Protein AF-C6BV13-F1 (afdb_monomer)

pLDDT: mean 76.83, std 19.82, range [22.42, 98.31]

Organism: Maridesulfovibrio salexigens (strain ATCC 14822 / DSM 2638 / NCIMB 8403 / VKM B-1763) (NCBI:txid526222)

Foldseek 3Di:
DVVVVVVVVVVVPPPDPPPPVPQFDWAFDDWFFDDQFFQQLWQQAWADDPFKIKIWSQQDQDPNAGRQIKMWMWTAQVVHHRDIDTLDIDTCVNVPFGDRNQRWQNAWEDDDFKIKIWRQQTQDPNAGSLIKIFIWGAQVVHHSDGHTLDMDGDVVGDHQFSWQLYWYDDDFWIWIFTAFKIWIWGADPVDGSDIDTDDIGGDDAQVRHHDDSGQWRLEWEDDDQKIWIWRQAFQIWIWIWGAQVPHHRDTHTLDIDADAAQVRHGLTDTRLRWRNEWEDDWFKIKTWRQQRQDVHGSQIKIWIWGQQAVHHRDITTNHIGGPAFPLRHGDRDHNQSWRNEWYDDDQWIWIFTFFFIWIWGQDQPDDGDIDTSDTGGCVSPHPQLQFRHYKYDDQQKIKTWRQQRHDVPRGRSIMMIMIGTGPPAADPFADAQAKTFDPDWPPPKDKGWPDKDKDFAFQVRLVVQFVEPQFDGFQTRIKIKTKMFMQFQAKTKMKHKDQSPHFAFQLQKWKWWTDRPDHIDIADDDQAPDDRDFRYKFKDARNPPRHTGHRRDGDRHRGMIMIMGMDGQCDPRARDVPTRMGIIIMTMGGGDPPPDDDDDDDPPDDDDDDDDDDDPDPPPPPPPPDDDDDDDDDDDDDDDDDDDDDDDDDDDDDSLFDWAFQDWFFDCLVDPPRPDFAWQWQLEWEDAPFKIWIDTQVQQWIWMWGACPPPDRGIGTDDIDHHHQWHYWEDDPFKIWIDHQVQQWIWIWGAQVPHHRDTHTLDIDDGHAWQEWYDYPFWIKTWHLPPPQATKIWIKGADPVDHSYIDTDDIDADDALVRHHQDDPRYQSWRNEWEDDDFKIKIKSQQGDDPNAGSQIKIWIWGQCPVHHRDIDTQHIDGDAAQVRHHPTHHNQSWQNEWYDEAFKIKIWRQFRADDPATRQTKIWIWGAQAVHHRDTTTLHIGADDDPNRHGDRDHQQRWRNYWEDEQQWIWIHTQAFIWIWGDDLVDHSDIDTSDTGHCVNPNPQFSKQSYKYDYPQKIKIKGSAGAPDPDPDPPDDDDDDDDDDRRGGGIIMTIIGRDDPDPAPAADELAKAFGPDWPPPKDKGWPDKDWDFAFPVRQCVQFPEPQFDGFQHRTWIKTKMFMQFQAKTKMKHKDLSPHFAFLLQKWKWWGDRPDHIDIADDDQDPDDRDFRYKFKDARNPPPDTRHRRDGDHHRGMIMIMGMDTQCDPRAPDVDTRMGITIMTMGGGDPPPDDDDDDDDPDDDDDDDVVVVVVVVVVVVVPPDDDD

Mean predicted aligned error: 21.11 Å

InterPro domains:
  IPR011043 Galactose oxidase/kelch, beta-propeller [SSF50965] (699-932)
  IPR013517 FG-GAP repeat [PF14312] (887-927)
  IPR013519 Integrin alpha beta-propellor [SM00191] (210-258)
  IPR013519 Integrin alpha beta-propellor [SM00191] (270-322)
  IPR013519 Integrin alpha beta-propellor [SM00191] (826-879)
  IPR013519 Integrin alpha beta-propellor [SM00191] (891-944)

Radius of gyration: 39.18 Å; Cα contacts (8 Å, |Δi|>4): 3513; chains: 1; bounding box: 102×100×105 Å

Sequence (1268 aa):
MKKLILSLIVLGVILSPVFSSASPSVEYLKKFTGPVMSRAYFGSNCDLTDDTIVISAMSETVDLKAGAGAVYIFSKDRGGPGKWGLVKRRTAADVGTVSEYGSFGMGLAISNDIVVVSHPFADIDGTNNAGEVYILGRNVGGDDNWGIQQVLRTDPLVDGLSFGYDVDICGQTIVVSANGCAYIYEPDSANPGDWKPVKQLIAQNESGVPEGSAGFGVSVDLSDETLAVGSSNGPGYVYLFERNTGGDENWGIVKKLVAQSDDGAPDIQLDALFGGAVALCSDLLLVGAPNMNAGAQYVGAAYIYSKDKGGANQWGIVKKLIPVRESGKPYYNKNTYFGRFVSFSGDLALVSAEGGVLLFSKSQSDIGTWGIVKTIGSMDTEAKSGLAGQAAVYGDYCIIGAMSKDEGVKKSVGAAYYFKIPNIVSPEGCADKTVSPTATQPAGTTAIVTSVTKRVKTTAEVKEEHQTPGMDSMLGANVYEFNATVTAGKVAYFCFNSSSLGERKAEEVALFKLFPNKESKSFTYSSGKNPSEEGYFWITDEGNSGQYIDPKTILVGARTYTVNYSVKDNGEYDLDDTAGVIHDPVVPGTSGGSGDGTGCVLNPQAGFSVELCALFVVGLLGIIARGIVRYRVLKKCLPSLIVLGVIVYPTVCLASLPVELIKKMYVSDAGPGLEQADTKYGYSVAINEDTAAITVPKLNAVYLYSKDVGGDGTWGYLKRININGVYKAALSQNYMAVTSTVIGRTFVFNRNTGGTNNWGEVAQLGSSTYSSVAVCENIIVVGSAMEGVEGLARIYIPDPDNPGQWKFHKALIPQDENGVFDTVGGGLQFGSSVAVSEDVIAVGGIAATVDTTDVAGKVYVYYRNADGANNWGIVKNIHAQKDDGTSDTSSQAYFGFALSMSGDLLLVGARDTDIESVDSVGTAYIYSKDKNGADQWGVVKKLRAVRDDGTPSNYQYSQFGKDVSISGDLALVASNYGAYLFSKSQSDIGNWGIVEIIGDSQTEPYAELASSVSIHGDYSIVGSSSKDKRTLTDPDAPVFFPNPHPIVDNVGAAYLLKTPNIVSPEGCADKTVSPTATQPAGTSAIVTSVSKKVKTTAQLKEEHQTPGMDSMLGANVYEFNATVTAGKVAYFCFNSSSLGERAAEDVALFKLFPDKESKSFTYSSGKNPSEEGYFWITDEGNSGQYIDPKTILVGARTYTVNYSVKDNGEYDLDDTAGVIHDPVVPGTSGGSGDGTGCVLNPQAGFSMELCALFVVGLLGICARRVSR

Solvent-accessible surface area (backbone atoms only — not comparable to full-atom values): 66890 Å² total; per-residue (Å²): 108,81,70,60,59,55,56,61,57,63,68,64,70,80,74,62,79,80,73,71,79,67,72,78,56,69,41,72,73,46,80,48,72,64,73,96,37,63,49,14,21,14,12,49,23,44,34,58,61,98,52,39,40,39,37,10,16,19,30,23,68,48,97,89,24,54,20,14,9,23,36,37,36,29,28,55,40,42,93,41,88,88,29,77,26,83,67,47,77,46,38,25,71,80,74,73,57,78,26,68,57,9,21,19,23,59,10,56,28,60,42,95,59,38,38,42,35,12,20,16,39,26,59,51,100,89,32,51,25,21,21,30,33,37,36,27,26,59,43,34,95,40,87,86,27,77,19,81,65,49,76,49,67,64,88,74,76,45,70,66,31,23,26,19,52,16,38,31,47,38,93,69,38,38,41,36,14,17,74,29,25,35,36,35,30,32,71,26,88,91,44,85,87,43,71,39,80,77,44,80,45,63,41,45,47,67,86,70,48,77,49,85,27,73,41,22,22,60,16,46,27,54,26,90,58,39,35,44,35,10,15,30,47,56,42,22,29,33,39,33,29,27,57,44,36,96,41,86,87,30,77,20,66,70,41,71,45,63,54,46,40,71,86,63,48,82,54,77,42,76,58,9,21,24,15,46,14,43,24,42,42,78,56,36,37,39,32,8,13,20,40,24,67,44,99,27,58,27,12,8,26,29,38,34,32,16,43,10,25,95,34,76,86,27,78,22,71,69,39,59,44,60,51,52,40,96,84,70,47,76,52,52,50,66,64,27,27,16,12,54,29,43,26,40,43,88,64,37,38,41,34,22,26,68,61,17,34,38,34,31,30,58,45,90,85,62,86,67,42,77,41,80,75,47,73,50,35,38,89,66,68,40,84,74,42,38,35,59,31,27,44,27,50,47,87,53,31,36,42,38,12,6,18,63,11,58,57,92,92,34,50,20,17,20,24,30,40,33,30,39,43,49,77,91,66,66,72,96,69,52,60,80,68,35,67,25,42,43,97,71,52,51,93,91,38,52,65,43,63,77,46,68,47,77,42,84,48,53,58,64,56,49,52,71,65,20,48,50,78,67,62,68,42,53,39,58,46,57,37,42,30,37,35,27,44,39,39,62,73,32,53,39,39,35,29,33,49,41,51,45,73,30,23,38,39,50,65,56,54,33,43,33,39,61,34,84,89,48,76,25,45,71,41,42,79,48,98,60,80,84,68,97,55,55,48,30,27,45,44,27,45,62,78,59,82,69,54,66,56,57,48,82,41,67,42,57,40,65,36,56,28,20,46,32,37,29,39,20,32,66,35,95,70,37,72,31,82,51,84,23,32,38,47,42,38,34,35,45,22,30,52,71,80,70,92,68,93,83,80,90,76,81,76,94,74,82,79,87,81,92,80,74,98,78,79,98,73,76,75,84,75,70,80,86,75,81,81,89,85,89,85,84,90,87,85,90,83,88,85,90,84,92,90,89,89,87,91,87,88,87,89,84,82,85,70,83,69,69,72,38,70,74,43,83,46,48,70,58,76,83,39,92,89,59,81,55,87,59,38,32,24,12,48,18,37,26,41,39,97,49,43,34,42,29,25,21,42,82,74,18,24,38,41,32,32,25,52,38,71,86,73,78,79,45,80,29,79,68,49,78,47,82,39,65,36,32,51,48,48,24,43,32,95,51,33,34,43,35,35,19,73,71,74,20,34,32,40,30,27,31,54,46,40,92,43,87,84,26,76,24,81,52,44,76,42,80,80,61,54,69,56,28,52,24,38,38,74,69,39,38,40,43,9,15,20,72,44,72,68,41,19,29,29,39,36,32,31,66,29,88,91,42,86,71,37,70,35,84,71,50,76,48,69,64,48,45,73,85,68,49,69,67,82,59,102,81,29,24,27,20,9,43,12,33,23,44,32,91,58,36,37,41,33,8,18,25,44,24,65,52,94,90,35,51,26,18,12,26,31,41,34,28,29,58,40,66,59,43,90,91,26,77,16,68,70,41,72,45,64,51,46,37,66,87,65,47,84,53,72,39,60,55,9,23,21,22,50,12,40,19,38,35,74,60,36,39,41,35,8,14,19,34,23,60,53,97,94,29,56,24,18,20,27,30,35,36,29,15,47,10,22,97,32,84,91,27,80,20,64,56,37,62,47,66,52,52,42,94,85,72,45,78,46,74,45,65,63,27,24,21,12,60,20,36,20,34,29,78,61,37,37,40,35,12,17,65,79,19,30,38,34,31,31,56,44,90,89,43,88,74,43,73,41,78,74,45,78,49,34,51,92,65,65,49,81,51,50,41,32,21,57,13,39,22,38,30,76,47,38,35,37,39,7,12,33,28,30,59,83,79,81,80,90,65,92,85,71,83,91,75,89,91,82,91,70,85,72,86,51,29,60,19,31,26,39,34,31,38,40,66,68,87,66,78,46,95,39,48,42,80,79,40,74,26,46,43,94,70,54,47,92,94,36,54,64,44,64,78,45,73,50,79,44,82,52,51,57,66,56,46,42,72,61,21,39,45,78,68,58,68,44,53,42,57,46,59,36,47,30,37,34,29,45,38,39,62,72,33,52,40,38,36,23,28,34,40,50,46,72,26,42,40,40,48,64,50,52,34,43,32,42,60,32,84,90,48,74,25,44,73,40,42,80,44,98,56,80,86,67,96,55,57,48,30,27,40,47,23,48,60,39,61,80,72,56,71,59,56,50,82,42,67,40,55,38,67,44,53,30,23,46,33,37,28,38,20,32,67,36,95,71,35,72,30,81,49,85,23,30,39,45,44,39,34,34,46,24,26,49,72,80,67,92,68,87,87,81,90,79,83,76,96,78,77,79,92,83,80,73,74,66,62,62,55,56,60,56,58,62,61,68,78,73,78,84,80,89,132

Nearest PDB structures (foldseek):
  7apk-assembly1_F  TM=6.226E-01  e=2.673E-04  Homo sapiens
  3mbr-assembly1_X  TM=4.994E-01  e=1.252E-04  Xanthomonas campestris pv. campestris
  3nom-assembly2_B  TM=5.296E-01  e=4.953E-04  Zymomonas mobilis subsp. mobilis ATCC 10988
  2p4o-assembly1_A  TM=5.486E-01  e=2.605E-03  Nostoc punctiforme PCC 73102
  2faw-assembly2_B  TM=4.172E-01  e=1.869E-03  Carica papaya

Secondary structure (DSSP, 8-state):
-HHHHHHHHHSSSSS---------PPEEEEEE---S-TT--EEEEEEE-SSEEEEEETT--BTTBTT-BEEEEEETTTTSTT--EEEEEEEHHHHT---TT--BTSSEEEETTEEEEEETT--BTTBTT--EEEEEEETTTSTT-EEEEEEE--SS--TT--TTSSEEEETTEEEEEETTEEEEEEE-TTSTT-EEEEEEEE-B-TTS-B---TTEEEEEEEETTEEEEEE-STTBEEEEEETTTTSTT--EEEEEE--B-TTS-B---TT--BTSEEEEETTEEEEEETT--BSBTT-BEEEEEETTTTSTT--EEEEEE--B-TTS-B---TT--BTSSEEEETTEEEEEETTEEEEEEE-SSSTT-EEEEEEEEGGGS-TT----S-EEEETTEEEEE-TT--BTTBSS-B-EEEEEPP----STT--TTS-EE-SSPPTT--EEEEEEEEEE--HHHHHHHS--TT---BSSSEEEEEEEEE-TTSEEEEEEEESTT-SSBGGGEEEEE--SSS--EEPEEPSSSS-SSSSEEEEEETT--S-BPPTTSBPPTT--EEEEEEEETTSTT-S--STTEEE--EEEEE-------------TT------------SSTTSSSS-------------------------PPP-PPPPPEEEEEE-GGGG-TT---TT--TTSSEEE-SSEEEEEEGGGTEEEEEEETTTSSS-EEEEEEEE-TTEEEEEE-SSEEEEEETTT--EEEEETTTTSTT--EEEEEE-SS---EEEEETTEEEEEETTSTTTBEEEEEEE-TTSTT-EEEEEEE--B-TTSPBP--TT---EEEEEEEETTEEEEEETT--BTTBTT--EEEEEEETTTSTT-EEEEEEE--B-TTS-B---TT--TTSEEEEETTEEEEEETT--BTTBTT-BEEEEEEETTTSTT-EEEEEEE--B-TTSSB---TT--BTSSEEEETTEEEEEETTEEEEEEE-SSSTT-EEEEEEESGGGS-TTEEEEEEEEEETTEEEEEEEEE-----S-S------------S----EEEEEE---S---SSS-BTS-EE-SS--TT--EEEEEEEEEE--HHHHHHHH--TTEEEESSSEEEEEEEEE-TT-EEEEEEEESTT-SSBGGGEEEEE--SSS--EEPEE-SSSS-SSSSEEEEE-GGG-SPBPPTTSBPPTT--EEEEEEEETTSTT-S--STTEEE--EEEEEE---S--------TT----SSTTHHHHHHHHHHSS-----

Structure (mmCIF, N/CA/C/O backbone):
data_AF-C6BV13-F1
#
_entry.id   AF-C6BV13-F1
#
loop_
_atom_site.group_PDB
_atom_site.id
_atom_site.type_symbol
_atom_site.label_atom_id
_atom_site.label_alt_id
_atom_site.label_comp_id
_atom_site.label_asym_id
_atom_site.label_entity_id
_atom_site.label_seq_id
_atom_site.pdbx_PDB_ins_code
_atom_site.Cartn_x
_atom_site.Cartn_y
_atom_site.Cartn_z
_atom_site.occupancy
_atom_site.B_iso_or_equiv
_atom_site.auth_seq_id
_atom_site.auth_comp_id
_atom_site.auth_asym_id
_atom_site.auth_atom_id
_atom_site.pdbx_PDB_model_num
ATOM 1 N N . MET A 1 1 ? -58.933 5.371 -3.208 1.00 38.78 1 MET A N 1
ATOM 2 C CA . MET A 1 1 ? -57.850 6.260 -3.692 1.00 38.78 1 MET A CA 1
ATOM 3 C C . MET A 1 1 ? -56.621 6.293 -2.781 1.00 38.78 1 MET A C 1
ATOM 5 O O . MET A 1 1 ? -55.552 5.999 -3.286 1.00 38.78 1 MET A O 1
ATOM 9 N N . LYS A 1 2 ? -56.715 6.506 -1.457 1.00 29.58 2 LYS A N 1
ATOM 10 C CA . LYS A 1 2 ? -55.524 6.471 -0.567 1.00 29.58 2 LYS A CA 1
ATOM 11 C C . LYS A 1 2 ? -54.844 5.094 -0.391 1.00 29.58 2 LYS A C 1
ATOM 13 O O . LYS A 1 2 ? -53.658 5.052 -0.112 1.00 29.58 2 LYS A O 1
ATOM 18 N N . LYS A 1 3 ? -55.545 3.977 -0.632 1.00 29.98 3 LYS A N 1
ATOM 19 C CA . LYS A 1 3 ? -54.940 2.624 -0.687 1.00 29.98 3 LYS A CA 1
ATOM 20 C C . LYS A 1 3 ? -54.411 2.216 -2.073 1.00 29.98 3 LYS A C 1
ATOM 22 O O . LYS A 1 3 ? -53.701 1.231 -2.164 1.00 29.98 3 LYS A O 1
ATOM 27 N N . LEU A 1 4 ? -54.711 2.983 -3.128 1.00 27.72 4 LEU A N 1
ATOM 28 C CA . LEU A 1 4 ? -54.158 2.740 -4.471 1.00 27.72 4 LEU A CA 1
ATOM 29 C C . LEU A 1 4 ? -52.816 3.471 -4.672 1.00 27.72 4 LEU A C 1
ATOM 31 O O . LEU A 1 4 ? -51.988 3.024 -5.449 1.00 27.72 4 LEU A O 1
ATOM 35 N N . ILE A 1 5 ? -52.586 4.553 -3.916 1.00 34.62 5 ILE A N 1
ATOM 36 C CA . ILE A 1 5 ? -51.312 5.289 -3.884 1.00 34.62 5 ILE A CA 1
ATOM 37 C C . ILE A 1 5 ? -50.268 4.551 -3.026 1.00 34.62 5 ILE A C 1
ATOM 39 O O . ILE A 1 5 ? -49.089 4.581 -3.347 1.00 34.62 5 ILE A O 1
ATOM 43 N N . LEU A 1 6 ? -50.688 3.805 -1.995 1.00 30.81 6 LEU A N 1
ATOM 44 C CA . LEU A 1 6 ? -49.757 3.043 -1.153 1.00 30.81 6 LEU A CA 1
ATOM 45 C C . LEU A 1 6 ? -49.284 1.730 -1.812 1.00 30.81 6 LEU A C 1
ATOM 47 O O . LEU A 1 6 ? -48.149 1.323 -1.605 1.00 30.81 6 LEU A O 1
ATOM 51 N N . SER A 1 7 ? -50.105 1.096 -2.658 1.00 29.88 7 SER A N 1
ATOM 52 C CA . SER A 1 7 ? -49.707 -0.128 -3.378 1.00 29.88 7 SER A CA 1
ATOM 53 C C . SER A 1 7 ? -48.821 0.121 -4.607 1.00 29.88 7 SER A C 1
ATOM 55 O O . SER A 1 7 ? -48.108 -0.789 -5.012 1.00 29.88 7 SER A O 1
ATOM 57 N N . LEU A 1 8 ? -48.801 1.339 -5.163 1.00 28.81 8 LEU A N 1
ATOM 58 C CA . LEU A 1 8 ? -47.837 1.735 -6.204 1.00 28.81 8 LEU A CA 1
ATOM 59 C C . LEU A 1 8 ? -46.462 2.118 -5.627 1.00 28.81 8 LEU A C 1
ATOM 61 O O . LEU A 1 8 ? -45.469 2.039 -6.338 1.00 28.81 8 LEU A O 1
ATOM 65 N N . ILE A 1 9 ? -46.389 2.445 -4.332 1.00 33.47 9 ILE A N 1
ATOM 66 C CA . ILE A 1 9 ? -45.125 2.705 -3.622 1.00 33.47 9 ILE A CA 1
ATOM 67 C C . ILE A 1 9 ? -44.465 1.392 -3.163 1.00 33.47 9 ILE A C 1
ATOM 69 O O . ILE A 1 9 ? -43.246 1.310 -3.091 1.00 33.47 9 ILE A O 1
ATOM 73 N N . VAL A 1 10 ? -45.239 0.325 -2.934 1.00 32.12 10 VAL A N 1
ATOM 74 C CA . VAL A 1 10 ? -44.701 -0.973 -2.473 1.00 32.12 10 VAL A CA 1
ATOM 75 C C . VAL A 1 10 ? -44.232 -1.881 -3.624 1.00 32.12 10 VAL A C 1
ATOM 77 O O . VAL A 1 10 ? -43.401 -2.755 -3.403 1.00 32.12 10 VAL A O 1
ATOM 80 N N . LEU A 1 11 ? -44.667 -1.648 -4.870 1.00 26.98 11 LEU A N 1
ATOM 81 C CA . LEU A 1 11 ? -44.160 -2.394 -6.036 1.00 26.98 11 LEU A CA 1
ATOM 82 C C . LEU A 1 11 ? -42.937 -1.736 -6.712 1.00 26.98 11 LEU A C 1
ATOM 84 O O . LEU A 1 11 ? -42.296 -2.367 -7.544 1.00 26.98 11 LEU A O 1
ATOM 88 N N . GLY A 1 12 ? -42.592 -0.497 -6.337 1.00 27.31 12 GLY A N 1
ATOM 89 C CA . GLY A 1 12 ? -41.417 0.234 -6.838 1.00 27.31 12 GLY A CA 1
ATOM 90 C C . GLY A 1 12 ? -40.146 0.084 -5.993 1.00 27.31 12 GLY A C 1
ATOM 91 O O . GLY A 1 12 ? -39.122 0.643 -6.357 1.00 27.31 12 GLY A O 1
ATOM 92 N N . VAL A 1 13 ? -40.197 -0.656 -4.876 1.00 29.41 13 VAL A N 1
ATOM 93 C CA . VAL A 1 13 ? -39.064 -0.819 -3.935 1.00 29.41 13 VAL A CA 1
ATOM 94 C C . VAL A 1 13 ? -38.445 -2.230 -3.991 1.00 29.41 13 VAL A C 1
ATOM 96 O O . VAL A 1 13 ? -37.438 -2.492 -3.348 1.00 29.41 13 VAL A O 1
ATOM 99 N N . ILE A 1 14 ? -38.986 -3.148 -4.805 1.00 32.09 14 ILE A N 1
ATOM 100 C CA . ILE A 1 14 ? -38.470 -4.532 -4.945 1.00 32.09 14 ILE A CA 1
ATOM 101 C C . ILE A 1 14 ? -37.683 -4.744 -6.260 1.00 32.09 14 ILE A C 1
ATOM 103 O O . ILE A 1 14 ? -37.181 -5.830 -6.525 1.00 32.09 14 ILE A O 1
ATOM 107 N N . LEU A 1 15 ? -37.489 -3.701 -7.073 1.00 27.66 15 LEU A N 1
ATOM 108 C CA . LEU A 1 15 ? -36.642 -3.751 -8.277 1.00 27.66 15 LEU A CA 1
ATOM 109 C C . LEU A 1 15 ? -35.752 -2.507 -8.408 1.00 27.66 15 LEU A C 1
ATOM 111 O O . LEU A 1 15 ? -35.580 -1.968 -9.497 1.00 27.66 15 LEU A O 1
ATOM 115 N N . SER A 1 16 ? -35.159 -2.066 -7.302 1.00 22.69 16 SER A N 1
ATOM 116 C CA . SER A 1 16 ? -33.944 -1.257 -7.381 1.00 22.69 16 SER A CA 1
ATOM 117 C C . SER A 1 16 ? -32.770 -2.224 -7.263 1.00 22.69 16 SER A C 1
ATOM 119 O O . SER A 1 16 ? -32.680 -2.904 -6.237 1.00 22.69 16 SER A O 1
ATOM 121 N N . PRO A 1 17 ? -31.888 -2.357 -8.270 1.00 23.92 17 PRO A N 1
ATOM 122 C CA . PRO A 1 17 ? -30.614 -3.005 -8.023 1.00 23.92 17 PRO A CA 1
ATOM 123 C C . PRO A 1 17 ? -29.965 -2.218 -6.887 1.00 23.92 17 PRO A C 1
ATOM 125 O O . PRO A 1 17 ? -29.786 -1.004 -6.988 1.00 23.92 17 PRO A O 1
ATOM 128 N N . VAL A 1 18 ? -29.664 -2.889 -5.777 1.00 26.78 18 VAL A N 1
ATOM 129 C CA . VAL A 1 18 ? -28.638 -2.384 -4.873 1.00 26.78 18 VAL A CA 1
ATOM 130 C C . VAL A 1 18 ? -27.378 -2.394 -5.724 1.00 26.78 18 VAL A C 1
ATOM 132 O O . VAL A 1 18 ? -26.734 -3.430 -5.887 1.00 26.78 18 VAL A O 1
ATOM 135 N N . PHE A 1 19 ? -27.080 -1.261 -6.356 1.00 23.38 19 PHE A N 1
ATOM 136 C CA . PHE A 1 19 ? -25.737 -0.973 -6.801 1.00 23.38 19 PHE A CA 1
ATOM 137 C C . PHE A 1 19 ? -24.914 -0.940 -5.518 1.00 23.38 19 PHE A C 1
ATOM 139 O O . PHE A 1 19 ? -24.847 0.057 -4.808 1.00 23.38 19 PHE A O 1
ATOM 146 N N . SER A 1 20 ? -24.325 -2.088 -5.184 1.00 27.12 20 SER A N 1
ATOM 147 C CA . SER A 1 20 ? -23.004 -2.069 -4.587 1.00 27.12 20 SER A CA 1
ATOM 148 C C . SER A 1 20 ? -22.193 -1.159 -5.502 1.00 27.12 20 SER A C 1
ATOM 150 O O . SER A 1 20 ? -21.963 -1.502 -6.663 1.00 27.12 20 SER A O 1
ATOM 152 N N . SER A 1 21 ? -21.851 0.042 -5.036 1.00 27.02 21 SER A N 1
ATOM 153 C CA . SER A 1 21 ? -20.742 0.766 -5.634 1.00 27.02 21 SER A CA 1
ATOM 154 C C . SER A 1 21 ? -19.534 -0.124 -5.378 1.00 27.02 21 SER A C 1
ATOM 156 O O . SER A 1 21 ? -18.984 -0.143 -4.275 1.00 27.02 21 SER A O 1
ATOM 158 N N . ALA A 1 22 ? -19.229 -0.972 -6.359 1.00 27.12 22 ALA A N 1
ATOM 159 C CA . ALA A 1 22 ? -18.023 -1.767 -6.379 1.00 27.12 22 ALA A CA 1
ATOM 160 C C . ALA A 1 22 ? -16.859 -0.837 -6.039 1.00 27.12 22 ALA A C 1
ATOM 162 O O . ALA A 1 22 ? -16.817 0.301 -6.519 1.00 27.12 22 ALA A O 1
ATOM 163 N N . SER A 1 23 ? -15.920 -1.311 -5.220 1.00 37.06 23 SER A N 1
ATOM 164 C CA . SER A 1 23 ? -14.620 -0.657 -5.113 1.00 37.06 23 SER A CA 1
ATOM 165 C C . SER A 1 23 ? -14.133 -0.338 -6.530 1.00 37.06 23 SER A C 1
ATOM 167 O O . SER A 1 23 ? -14.306 -1.192 -7.408 1.00 37.06 23 SER A O 1
ATOM 169 N N . PRO A 1 24 ? -13.595 0.867 -6.781 1.00 48.88 24 PRO A N 1
ATOM 170 C CA . PRO A 1 24 ? -13.156 1.278 -8.106 1.00 48.88 24 PRO A CA 1
ATOM 171 C C . PRO A 1 24 ? -12.225 0.199 -8.688 1.00 48.88 24 PRO A C 1
ATOM 173 O O . PRO A 1 24 ? -11.084 0.046 -8.260 1.00 48.88 24 PRO A O 1
ATOM 176 N N . SER A 1 25 ? -12.744 -0.625 -9.603 1.00 58.12 25 SER A N 1
ATOM 177 C CA . SER A 1 25 ? -12.045 -1.817 -10.084 1.00 58.12 25 SER A CA 1
ATOM 178 C C . SER A 1 25 ? -11.358 -1.491 -11.400 1.00 58.12 25 SER A C 1
ATOM 180 O O . SER A 1 25 ? -11.998 -1.125 -12.381 1.00 58.12 25 SER A O 1
ATOM 182 N N . VAL A 1 26 ? -10.026 -1.593 -11.408 1.00 74.50 26 VAL A N 1
ATOM 183 C CA . VAL A 1 26 ? -9.262 -1.634 -12.659 1.00 74.50 26 VAL A CA 1
ATOM 184 C C . VAL A 1 26 ? -9.525 -2.986 -13.306 1.00 74.50 26 VAL A C 1
ATOM 186 O O . VAL A 1 26 ? -9.214 -4.025 -12.719 1.00 74.50 26 VAL A O 1
ATOM 189 N N . GLU A 1 27 ? -10.096 -2.959 -14.501 1.00 85.88 27 GLU A N 1
ATOM 190 C CA . GLU A 1 27 ? -10.459 -4.132 -15.282 1.00 85.88 27 GLU A CA 1
ATOM 191 C C . GLU A 1 27 ? -9.426 -4.333 -16.393 1.00 85.88 27 GLU A C 1
ATOM 193 O O . GLU A 1 27 ? -9.233 -3.474 -17.255 1.00 85.88 27 GLU A O 1
ATOM 198 N N . TYR A 1 28 ? -8.752 -5.481 -16.392 1.00 89.12 28 TYR A N 1
ATOM 199 C CA . TYR A 1 28 ? -7.890 -5.877 -17.500 1.00 89.12 28 TYR A CA 1
ATOM 200 C C . TYR A 1 28 ? -8.737 -6.265 -18.716 1.00 89.12 28 TYR A C 1
ATOM 202 O O . TYR A 1 28 ? -9.538 -7.196 -18.654 1.00 89.12 28 TYR A O 1
ATOM 210 N N . LEU A 1 29 ? -8.532 -5.570 -19.838 1.00 89.75 29 LEU A N 1
ATOM 211 C CA . LEU A 1 29 ? -9.326 -5.766 -21.049 1.00 89.75 29 LEU A CA 1
ATOM 212 C C . LEU A 1 29 ? -8.596 -6.601 -22.100 1.00 89.75 29 LEU A C 1
ATOM 214 O O . LEU A 1 29 ? -9.199 -7.468 -22.740 1.00 89.75 29 LEU A O 1
ATOM 218 N N . LYS A 1 30 ? -7.312 -6.311 -22.356 1.00 91.44 30 LYS A N 1
ATOM 219 C CA . LYS A 1 30 ? -6.585 -6.938 -23.470 1.00 91.44 30 LYS A CA 1
ATOM 220 C C . LYS A 1 30 ? -5.065 -6.833 -23.346 1.00 91.44 30 LYS A C 1
ATOM 222 O O . LYS A 1 30 ? -4.535 -5.795 -22.972 1.00 91.44 30 LYS A O 1
ATOM 227 N N . LYS A 1 31 ? -4.363 -7.883 -23.781 1.00 93.62 31 LYS A N 1
ATOM 228 C CA . LYS A 1 31 ? -2.919 -7.892 -24.065 1.00 93.62 31 LYS A CA 1
ATOM 229 C C . LYS A 1 31 ? -2.682 -7.726 -25.566 1.00 93.62 31 LYS A C 1
ATOM 231 O O . LYS A 1 31 ? -3.300 -8.414 -26.383 1.00 93.62 31 LYS A O 1
ATOM 236 N N . PHE A 1 32 ? -1.755 -6.847 -25.914 1.00 94.38 32 PHE A N 1
ATOM 237 C CA . PHE A 1 32 ? -1.219 -6.645 -27.253 1.00 94.38 32 PHE A CA 1
ATOM 238 C C . PHE A 1 32 ? 0.188 -7.236 -27.337 1.00 94.38 32 PHE A C 1
ATOM 240 O O . PHE A 1 32 ? 0.992 -7.104 -26.412 1.00 94.38 32 PHE A O 1
ATOM 247 N N . THR A 1 33 ? 0.484 -7.898 -28.453 1.00 92.06 33 THR A N 1
ATOM 248 C CA . THR A 1 33 ? 1.760 -8.586 -28.680 1.00 92.06 33 THR A CA 1
ATOM 249 C C . THR A 1 33 ? 2.305 -8.275 -30.062 1.00 92.06 33 THR A C 1
ATOM 251 O O . THR A 1 33 ? 1.555 -8.296 -31.041 1.00 92.06 33 THR A O 1
ATOM 254 N N . GLY A 1 34 ? 3.616 -8.062 -30.135 1.00 86.00 34 GLY A N 1
ATOM 255 C CA . GLY A 1 34 ? 4.373 -8.000 -31.379 1.00 86.00 34 GLY A CA 1
ATOM 256 C C . GLY A 1 34 ? 4.895 -9.370 -31.838 1.00 86.00 34 GLY A C 1
ATOM 257 O O . GLY A 1 34 ? 4.498 -10.412 -31.307 1.00 86.00 34 GLY A O 1
ATOM 258 N N . PRO A 1 35 ? 5.796 -9.393 -32.832 1.00 79.88 35 PRO A N 1
ATOM 259 C CA . PRO A 1 35 ? 6.481 -10.603 -33.265 1.00 79.88 35 PRO A CA 1
ATOM 260 C C . PRO A 1 35 ? 7.343 -11.194 -32.142 1.00 79.88 35 PRO A C 1
ATOM 262 O O . PRO A 1 35 ? 7.997 -10.476 -31.390 1.00 79.88 35 PRO A O 1
ATOM 265 N N . VAL A 1 36 ? 7.392 -12.530 -32.061 1.00 86.75 36 VAL A N 1
ATOM 266 C CA . VAL A 1 36 ? 8.167 -13.256 -31.039 1.00 86.75 36 VAL A CA 1
ATOM 267 C C . VAL A 1 36 ? 9.661 -13.231 -31.381 1.00 86.75 36 VAL A C 1
ATOM 269 O O . VAL A 1 36 ? 10.225 -14.185 -31.923 1.00 86.75 36 VAL A O 1
ATOM 272 N N . MET A 1 37 ? 10.308 -12.107 -31.077 1.00 88.06 37 MET A N 1
ATOM 273 C CA . MET A 1 37 ? 11.712 -11.829 -31.371 1.00 88.06 37 MET A CA 1
ATOM 274 C C . MET A 1 37 ? 12.437 -11.354 -30.109 1.00 88.06 37 MET A C 1
ATOM 276 O O . MET A 1 37 ? 11.958 -10.471 -29.406 1.00 88.06 37 MET A O 1
ATOM 280 N N . SER A 1 38 ? 13.605 -11.939 -29.813 1.00 88.12 38 SER A N 1
ATOM 281 C CA . SER A 1 38 ? 14.407 -11.503 -28.661 1.00 88.12 38 SER A CA 1
ATOM 282 C C . SER A 1 38 ? 14.831 -10.046 -28.822 1.00 88.12 38 SER A C 1
ATOM 284 O O . SER A 1 38 ? 15.333 -9.690 -29.887 1.00 88.12 38 SER A O 1
ATOM 286 N N . ARG A 1 39 ? 14.730 -9.262 -27.744 1.00 87.62 39 ARG A N 1
ATOM 287 C CA . ARG A 1 39 ? 15.116 -7.842 -27.687 1.00 87.62 39 ARG A CA 1
ATOM 288 C C . ARG A 1 39 ? 14.351 -6.943 -28.666 1.00 87.62 39 ARG A C 1
ATOM 290 O O . ARG A 1 39 ? 14.885 -5.925 -29.083 1.00 87.62 39 ARG A O 1
ATOM 297 N N . ALA A 1 40 ? 13.119 -7.301 -29.032 1.00 90.62 40 ALA A N 1
ATOM 298 C CA . ALA A 1 40 ? 12.264 -6.408 -29.814 1.00 90.62 40 ALA A CA 1
ATOM 299 C C . ALA A 1 40 ? 11.747 -5.224 -28.978 1.00 90.62 40 ALA A C 1
ATOM 301 O O . ALA A 1 40 ? 11.522 -4.146 -29.525 1.00 90.62 40 ALA A O 1
ATOM 302 N N . TYR A 1 41 ? 11.596 -5.419 -27.659 1.00 92.00 41 TYR A N 1
ATOM 303 C CA . TYR A 1 41 ? 11.057 -4.426 -26.724 1.00 92.00 41 TYR A CA 1
ATOM 304 C C . TYR A 1 41 ? 9.684 -3.885 -27.151 1.00 92.00 41 TYR A C 1
ATOM 306 O O . TYR A 1 41 ? 9.434 -2.688 -27.065 1.00 92.00 41 TYR A O 1
ATOM 314 N N . PHE A 1 42 ? 8.777 -4.753 -27.613 1.00 94.88 42 PHE A N 1
ATOM 315 C CA . PHE A 1 42 ? 7.399 -4.340 -27.893 1.00 94.88 42 PHE A CA 1
ATOM 316 C C . PHE A 1 42 ? 6.733 -3.772 -26.625 1.00 94.88 42 PHE A C 1
ATOM 318 O O . PHE A 1 42 ? 6.816 -4.374 -25.554 1.00 94.88 42 PHE A O 1
ATOM 325 N N . GLY A 1 43 ? 6.068 -2.624 -26.736 1.00 92.38 43 GLY A N 1
ATOM 326 C CA . GLY A 1 43 ? 5.608 -1.860 -25.575 1.00 92.38 43 GLY A CA 1
ATOM 327 C C . GLY A 1 43 ? 6.712 -1.012 -24.939 1.00 92.38 43 GLY A C 1
ATOM 328 O O . GLY A 1 43 ? 6.665 -0.780 -23.733 1.00 92.38 43 GLY A O 1
ATOM 329 N N . SER A 1 44 ? 7.727 -0.599 -25.710 1.00 91.31 44 SER A N 1
ATOM 330 C CA . SER A 1 44 ? 8.744 0.364 -25.257 1.00 91.31 44 SER A CA 1
ATOM 331 C C . SER A 1 44 ? 8.170 1.769 -25.094 1.00 91.31 44 SER A C 1
ATOM 333 O O . SER A 1 44 ? 8.528 2.455 -24.146 1.00 91.31 44 SER A O 1
ATOM 335 N N . ASN A 1 45 ? 7.261 2.146 -25.994 1.00 93.44 45 ASN A N 1
ATOM 336 C CA . ASN A 1 45 ? 6.465 3.367 -25.960 1.00 93.44 45 ASN A CA 1
ATOM 337 C C . ASN A 1 45 ? 5.036 3.014 -26.418 1.00 93.44 45 ASN A C 1
ATOM 339 O O . ASN A 1 45 ? 4.851 2.057 -27.186 1.00 93.44 45 ASN A O 1
ATOM 343 N N . CYS A 1 46 ? 4.031 3.716 -25.909 1.00 94.31 46 CYS A N 1
ATOM 344 C CA . CYS A 1 46 ? 2.636 3.533 -26.278 1.00 94.31 46 CYS A CA 1
ATOM 345 C C . CYS A 1 46 ? 1.815 4.784 -25.982 1.00 94.31 46 CYS A C 1
ATOM 347 O O . CYS A 1 46 ? 2.049 5.440 -24.972 1.00 94.31 46 CYS A O 1
ATOM 349 N N . ASP A 1 47 ? 0.809 5.024 -26.817 1.00 93.00 47 ASP A N 1
ATOM 350 C CA . ASP A 1 47 ? -0.144 6.121 -26.665 1.00 93.00 47 ASP A CA 1
ATOM 351 C C . ASP A 1 47 ? -1.523 5.717 -27.228 1.00 93.00 47 ASP A C 1
ATOM 353 O O . ASP A 1 47 ? -1.630 4.725 -27.970 1.00 93.00 47 ASP A O 1
ATOM 357 N N . LEU A 1 48 ? -2.595 6.404 -26.827 1.00 91.56 48 LEU A N 1
ATOM 358 C CA . LEU A 1 48 ? -3.968 6.026 -27.170 1.00 91.56 48 LEU A CA 1
ATOM 359 C C . LEU A 1 48 ? -4.948 7.199 -27.308 1.00 91.56 48 LEU A C 1
ATOM 361 O O . LEU A 1 48 ? -4.883 8.190 -26.590 1.00 91.56 48 LEU A O 1
ATOM 365 N N . THR A 1 49 ? -5.947 6.991 -28.162 1.00 84.44 49 THR A N 1
ATOM 366 C CA . THR A 1 49 ? -7.181 7.780 -28.259 1.00 84.44 49 THR A CA 1
ATOM 367 C C . THR A 1 49 ? -8.397 6.897 -27.940 1.00 84.44 49 THR A C 1
ATOM 369 O O . THR A 1 49 ? -8.276 5.751 -27.493 1.00 84.44 49 THR A O 1
ATOM 372 N N . ASP A 1 50 ? -9.603 7.411 -28.172 1.00 79.50 50 ASP A N 1
ATOM 373 C CA . ASP A 1 50 ? -10.861 6.676 -28.027 1.00 79.50 50 ASP A CA 1
ATOM 374 C C . ASP A 1 50 ? -10.993 5.465 -28.975 1.00 79.50 50 ASP A C 1
ATOM 376 O O . ASP A 1 50 ? -11.598 4.446 -28.603 1.00 79.50 50 ASP A O 1
ATOM 380 N N . ASP A 1 51 ? -10.426 5.564 -30.183 1.00 86.44 51 ASP A N 1
ATOM 381 C CA . ASP A 1 51 ? -10.556 4.574 -31.256 1.00 86.44 51 ASP A CA 1
ATOM 382 C C . ASP A 1 51 ? -9.232 3.950 -31.736 1.00 86.44 51 ASP A C 1
ATOM 384 O O . ASP A 1 51 ? -9.275 2.942 -32.451 1.00 86.44 51 ASP A O 1
ATOM 388 N N . THR A 1 52 ? -8.074 4.488 -31.334 1.00 91.38 52 THR A N 1
ATOM 389 C CA . THR A 1 52 ? -6.756 4.099 -31.859 1.00 91.38 52 THR A CA 1
ATOM 390 C C . THR A 1 52 ? -5.729 3.903 -30.739 1.00 91.38 52 THR A C 1
ATOM 392 O O . THR A 1 52 ? -5.674 4.657 -29.778 1.00 91.38 52 THR A O 1
ATOM 395 N N . ILE A 1 53 ? -4.900 2.862 -30.855 1.00 95.38 53 ILE A N 1
ATOM 396 C CA . ILE A 1 53 ? -3.777 2.571 -29.952 1.00 95.38 53 ILE A CA 1
ATOM 397 C C . ILE A 1 53 ? -2.512 2.430 -30.792 1.00 95.38 53 ILE A C 1
ATOM 399 O O . ILE A 1 53 ? -2.493 1.668 -31.767 1.00 95.38 53 ILE A O 1
ATOM 403 N N . VAL A 1 54 ? -1.439 3.095 -30.378 1.00 96.81 54 VAL A N 1
ATOM 404 C CA . VAL A 1 54 ? -0.120 2.992 -31.004 1.00 96.81 54 VAL A CA 1
ATOM 405 C C . VAL A 1 54 ? 0.891 2.401 -30.028 1.00 96.81 54 VAL A C 1
ATOM 407 O O . VAL A 1 54 ? 0.907 2.742 -28.850 1.00 96.81 54 VAL A O 1
ATOM 410 N N . ILE A 1 55 ? 1.702 1.448 -30.496 1.00 97.62 55 ILE A N 1
ATOM 411 C CA . ILE A 1 55 ? 2.690 0.741 -29.670 1.00 97.62 55 ILE A CA 1
ATOM 412 C C . ILE A 1 55 ? 3.989 0.564 -30.453 1.00 97.62 55 ILE A C 1
ATOM 414 O O . ILE A 1 55 ? 3.982 0.052 -31.575 1.00 97.62 55 ILE A O 1
ATOM 418 N N . SER A 1 56 ? 5.110 0.909 -29.830 1.00 95.69 56 SER A N 1
ATOM 419 C CA . SER A 1 56 ? 6.444 0.749 -30.407 1.00 95.69 56 SER A CA 1
ATOM 420 C C . SER A 1 56 ? 7.128 -0.550 -29.987 1.00 95.69 56 SER A C 1
ATOM 422 O O . SER A 1 56 ? 6.946 -1.053 -28.878 1.00 95.69 56 SER A O 1
ATOM 424 N N . ALA A 1 57 ? 7.973 -1.061 -30.877 1.00 94.81 57 ALA A N 1
ATOM 425 C CA . ALA A 1 57 ? 8.987 -2.078 -30.632 1.00 94.81 57 ALA A CA 1
ATOM 426 C C . ALA A 1 57 ? 10.340 -1.511 -31.081 1.00 94.81 57 ALA A C 1
ATOM 428 O O . ALA A 1 57 ? 10.863 -1.859 -32.142 1.00 94.81 57 ALA A O 1
ATOM 429 N N . MET A 1 58 ? 10.874 -0.569 -30.298 1.00 92.06 58 MET A N 1
ATOM 430 C CA . MET A 1 58 ? 11.990 0.284 -30.728 1.00 92.06 58 MET A CA 1
ATOM 431 C C . MET A 1 58 ? 13.268 -0.487 -31.085 1.00 92.06 58 MET A C 1
ATOM 433 O O . MET A 1 58 ? 14.098 0.024 -31.821 1.00 92.06 58 MET A O 1
ATOM 437 N N . SER A 1 59 ? 13.453 -1.721 -30.598 1.00 91.62 59 SER A N 1
ATOM 438 C CA . SER A 1 59 ? 14.645 -2.525 -30.911 1.00 91.62 59 SER A CA 1
ATOM 439 C C . SER A 1 59 ? 14.377 -3.728 -31.814 1.00 91.62 59 SER A C 1
ATOM 441 O O . SER A 1 59 ? 15.226 -4.614 -31.951 1.00 91.62 59 SER A O 1
ATOM 443 N N . GLU A 1 60 ? 13.220 -3.761 -32.474 1.00 93.06 60 GLU A N 1
ATOM 444 C CA . GLU A 1 60 ? 12.916 -4.790 -33.460 1.00 93.06 60 GLU A CA 1
ATOM 445 C C . GLU A 1 60 ? 13.978 -4.829 -34.574 1.00 93.06 60 GLU A C 1
ATOM 447 O O . GLU A 1 60 ? 14.419 -3.801 -35.091 1.00 93.06 60 GLU A O 1
ATOM 452 N N . THR A 1 61 ? 14.418 -6.037 -34.935 1.00 91.31 61 THR A N 1
ATOM 453 C CA . THR A 1 61 ? 15.376 -6.233 -36.030 1.00 91.31 61 THR A CA 1
ATOM 454 C C . THR A 1 61 ? 14.642 -6.177 -37.366 1.00 91.31 61 THR A C 1
ATOM 456 O O . THR A 1 61 ? 13.745 -6.984 -37.613 1.00 91.31 61 THR A O 1
ATOM 459 N N . VAL A 1 62 ? 1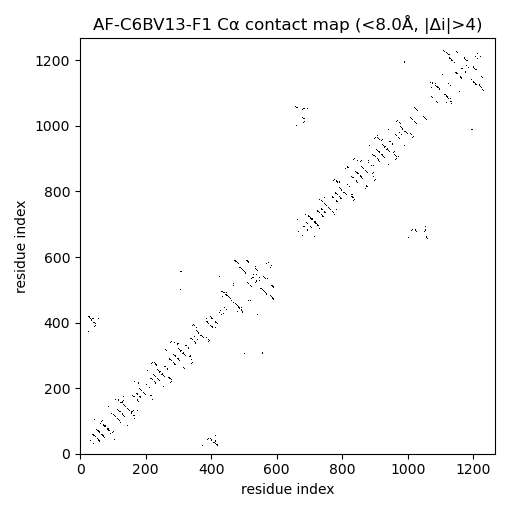5.060 -5.266 -38.244 1.00 89.69 62 VAL A N 1
ATOM 460 C CA . VAL A 1 62 ? 14.481 -5.049 -39.581 1.00 89.69 62 VAL A CA 1
ATOM 461 C C . VAL A 1 62 ? 15.608 -5.143 -40.606 1.00 89.69 62 VAL A C 1
ATOM 463 O O . VAL A 1 62 ? 16.682 -4.605 -40.373 1.00 89.69 62 VAL A O 1
ATOM 466 N N . ASP A 1 63 ? 15.409 -5.875 -41.706 1.00 88.19 63 ASP A N 1
ATOM 467 C CA . ASP A 1 63 ? 16.397 -6.038 -42.789 1.00 88.19 63 ASP A CA 1
ATOM 468 C C . ASP A 1 63 ? 17.825 -6.375 -42.318 1.00 88.19 63 ASP A C 1
ATOM 470 O O . ASP A 1 63 ? 18.820 -5.837 -42.799 1.00 88.19 63 ASP A O 1
ATOM 474 N N . LEU A 1 64 ? 17.927 -7.304 -41.357 1.00 86.88 64 LEU A N 1
ATOM 475 C CA . LEU A 1 64 ? 19.177 -7.750 -40.714 1.00 86.88 64 LEU A CA 1
ATOM 476 C C . LEU A 1 64 ? 19.899 -6.677 -39.876 1.00 86.88 64 LEU A C 1
ATOM 478 O O . LEU A 1 64 ? 20.982 -6.946 -39.357 1.00 86.88 64 LEU A O 1
ATOM 482 N N . LYS A 1 65 ? 19.305 -5.495 -39.692 1.00 88.44 65 LYS A N 1
ATOM 483 C CA . LYS A 1 65 ? 19.797 -4.436 -38.809 1.00 88.44 65 LYS A CA 1
ATOM 484 C C . LYS A 1 65 ? 19.163 -4.582 -37.431 1.00 88.44 65 LYS A C 1
ATOM 486 O O . LYS A 1 65 ? 17.951 -4.429 -37.263 1.00 88.44 65 LYS A O 1
ATOM 491 N N . ALA A 1 66 ? 19.985 -4.938 -36.446 1.00 87.50 66 ALA A N 1
ATOM 492 C CA . ALA A 1 66 ? 19.550 -5.037 -35.059 1.00 87.50 66 ALA A CA 1
ATOM 493 C C . ALA A 1 66 ? 19.152 -3.650 -34.543 1.00 87.50 66 ALA A C 1
ATOM 495 O O . ALA A 1 66 ? 19.830 -2.670 -34.836 1.00 87.50 66 ALA A O 1
ATOM 496 N N . GLY A 1 67 ? 18.063 -3.558 -33.780 1.00 88.94 67 GLY A N 1
ATOM 497 C CA . GLY A 1 67 ? 17.666 -2.298 -33.157 1.00 88.94 67 GLY A CA 1
ATOM 498 C C . GLY A 1 67 ? 17.125 -1.226 -34.112 1.00 88.94 67 GLY A C 1
ATOM 499 O O . GLY A 1 67 ? 17.119 -0.057 -33.744 1.00 88.94 67 GLY A O 1
ATOM 500 N N . ALA A 1 68 ? 16.720 -1.592 -35.331 1.00 90.69 68 ALA A N 1
ATOM 501 C CA . ALA A 1 68 ? 16.203 -0.638 -36.312 1.00 90.69 68 ALA A CA 1
ATOM 502 C C . ALA A 1 68 ? 14.826 -0.077 -35.912 1.00 90.69 68 ALA A C 1
ATOM 504 O O . ALA A 1 68 ? 14.591 1.113 -36.082 1.00 90.69 68 ALA A O 1
ATOM 505 N N . GLY A 1 69 ? 13.953 -0.908 -35.331 1.00 93.25 69 GLY A N 1
ATOM 506 C CA . GLY A 1 69 ? 12.690 -0.490 -34.715 1.00 93.25 69 GLY A CA 1
ATOM 507 C C . GLY A 1 69 ? 11.442 -0.595 -35.604 1.00 93.25 69 GLY A C 1
ATOM 508 O O . GLY A 1 69 ? 11.508 -0.665 -36.837 1.00 93.25 69 GLY A O 1
ATOM 509 N N . ALA A 1 70 ? 10.276 -0.644 -34.951 1.00 94.06 70 ALA A N 1
ATOM 510 C CA . ALA A 1 70 ? 8.959 -0.736 -35.581 1.00 94.06 70 ALA A CA 1
ATOM 511 C C . ALA A 1 70 ? 7.848 -0.110 -34.714 1.00 94.06 70 ALA A C 1
ATOM 513 O O . ALA A 1 70 ? 7.952 -0.078 -33.490 1.00 94.06 70 ALA A O 1
ATOM 514 N N . VAL A 1 71 ? 6.750 0.311 -35.349 1.00 96.12 71 VAL A N 1
ATOM 515 C CA . VAL A 1 71 ? 5.530 0.837 -34.711 1.00 96.12 71 VAL A CA 1
ATOM 516 C C . VAL A 1 71 ? 4.297 0.095 -35.216 1.00 96.12 71 VAL A C 1
ATOM 518 O O . VAL A 1 71 ? 4.184 -0.255 -36.395 1.00 96.12 71 VAL A O 1
ATOM 521 N N . TYR A 1 72 ? 3.358 -0.144 -34.309 1.00 96.19 72 TYR A N 1
ATOM 522 C CA . TYR A 1 72 ? 2.131 -0.893 -34.527 1.00 96.19 72 TYR A CA 1
ATOM 523 C C . TYR A 1 72 ? 0.929 -0.018 -34.188 1.00 96.19 72 TYR A C 1
ATOM 525 O O . TYR A 1 72 ? 0.865 0.546 -33.102 1.00 96.19 72 TYR A O 1
ATOM 533 N N . ILE A 1 73 ? -0.029 0.059 -35.108 1.00 95.44 73 ILE A N 1
ATOM 534 C CA . ILE A 1 73 ? -1.244 0.865 -34.990 1.00 95.44 73 ILE A CA 1
ATOM 535 C C . ILE A 1 73 ? -2.441 -0.078 -34.971 1.00 95.44 73 ILE A C 1
ATOM 537 O O . ILE A 1 73 ? -2.643 -0.862 -35.907 1.00 95.44 73 ILE A O 1
ATOM 541 N N . PHE A 1 74 ? -3.231 -0.006 -33.910 1.00 94.44 74 PHE A N 1
ATOM 542 C CA . PHE A 1 74 ? -4.443 -0.783 -33.692 1.00 94.44 74 PHE A CA 1
ATOM 543 C C . PHE A 1 74 ? -5.648 0.151 -33.677 1.00 94.44 74 PHE A C 1
ATOM 545 O O . PHE A 1 74 ? -5.557 1.243 -33.133 1.00 94.44 74 PHE A O 1
ATOM 552 N N . SER A 1 75 ? -6.783 -0.306 -34.203 1.00 91.81 75 SER A N 1
ATOM 553 C CA . SER A 1 75 ? -8.047 0.429 -34.096 1.00 91.81 75 SER A CA 1
ATOM 554 C C . SER A 1 75 ? -9.144 -0.441 -33.506 1.00 91.81 75 SER A C 1
ATOM 556 O O . SER A 1 75 ? -9.145 -1.674 -33.652 1.00 91.81 75 SER A O 1
ATOM 558 N N . LYS A 1 76 ? -10.068 0.226 -32.823 1.00 87.75 76 LYS A N 1
ATOM 559 C CA . LYS A 1 76 ? -11.275 -0.354 -32.249 1.00 87.75 76 LYS A CA 1
ATOM 560 C C . LYS A 1 76 ? -12.231 -0.798 -33.358 1.00 87.75 76 LYS A C 1
ATOM 562 O O . LYS A 1 76 ? -12.139 -0.363 -34.500 1.00 87.75 76 LYS A O 1
ATOM 567 N N . ASP A 1 77 ? -13.096 -1.750 -33.033 1.00 85.00 77 ASP A N 1
ATOM 568 C CA . ASP A 1 77 ? -14.075 -2.397 -33.921 1.00 85.00 77 ASP A CA 1
ATOM 569 C C . ASP A 1 77 ? -13.511 -3.158 -35.142 1.00 85.00 77 ASP A C 1
ATOM 571 O O . ASP A 1 77 ? -14.248 -3.816 -35.892 1.00 85.00 77 ASP A O 1
ATOM 575 N N . ARG A 1 78 ? -12.186 -3.175 -35.322 1.00 83.44 78 ARG A N 1
ATOM 576 C CA . ARG A 1 78 ? -11.522 -3.915 -36.395 1.00 83.44 78 ARG A CA 1
ATOM 577 C C . ARG A 1 78 ? -11.509 -5.411 -36.086 1.00 83.44 78 ARG A C 1
ATOM 579 O O . ARG A 1 78 ? -10.757 -5.905 -35.247 1.00 83.44 78 ARG A O 1
ATOM 586 N N . GLY A 1 79 ? -12.333 -6.155 -36.825 1.00 78.00 79 GLY A N 1
ATOM 587 C CA . GLY A 1 79 ? -12.585 -7.583 -36.592 1.00 78.00 79 GLY A CA 1
ATOM 588 C C . GLY A 1 79 ? -13.894 -7.869 -35.842 1.00 78.00 79 GLY A C 1
ATOM 589 O O . GLY A 1 79 ? -14.132 -9.017 -35.449 1.00 78.00 79 GLY A O 1
ATOM 590 N N . GLY A 1 80 ? -14.738 -6.847 -35.664 1.00 80.19 80 GLY A N 1
ATOM 591 C CA . GLY A 1 80 ? -16.085 -6.909 -35.091 1.00 80.19 80 GLY A CA 1
ATOM 592 C C . GLY A 1 80 ? -16.290 -5.860 -33.987 1.00 80.19 80 GLY A C 1
ATOM 593 O O . GLY A 1 80 ? -15.301 -5.440 -33.388 1.00 80.19 80 GLY A O 1
ATOM 594 N N . PRO A 1 81 ? -17.543 -5.476 -33.668 1.00 80.69 81 PRO A N 1
ATOM 595 C CA . PRO A 1 81 ? -17.834 -4.484 -32.630 1.00 80.69 81 PRO A CA 1
ATOM 596 C C . PRO A 1 81 ? -17.156 -4.810 -31.289 1.00 80.69 81 PRO A C 1
ATOM 598 O O . PRO A 1 81 ? -17.178 -5.956 -30.834 1.00 80.69 81 PRO A O 1
ATOM 601 N N . GLY A 1 82 ? -16.535 -3.808 -30.676 1.00 75.44 82 GLY A N 1
ATOM 602 C CA . GLY A 1 82 ? -15.774 -3.864 -29.431 1.00 75.44 82 GLY A CA 1
ATOM 603 C C . GLY A 1 82 ? -14.367 -4.464 -29.538 1.00 75.44 82 GLY A C 1
ATOM 604 O O . GLY A 1 82 ? -13.670 -4.533 -28.526 1.00 75.44 82 GLY A O 1
ATOM 605 N N . LYS A 1 83 ? -13.916 -4.926 -30.715 1.00 83.94 83 LYS A N 1
ATOM 606 C CA . LYS A 1 83 ? -12.624 -5.622 -30.850 1.00 83.94 83 LYS A CA 1
ATOM 607 C C . LYS A 1 83 ? -11.515 -4.718 -31.365 1.00 83.94 83 LYS A C 1
ATOM 609 O O . LYS A 1 83 ? -11.623 -4.128 -32.427 1.00 83.94 83 LYS A O 1
ATOM 614 N N . TRP A 1 84 ? -10.390 -4.726 -30.660 1.00 92.25 84 TRP A N 1
ATOM 615 C CA . TRP A 1 84 ? -9.143 -4.133 -31.138 1.00 92.25 84 TRP A CA 1
ATOM 616 C C . TRP A 1 84 ? -8.431 -5.043 -32.141 1.00 92.25 84 TRP A C 1
ATOM 618 O O . TRP A 1 84 ? -8.115 -6.197 -31.810 1.00 92.25 84 TRP A O 1
ATOM 628 N N . GLY A 1 85 ? -8.131 -4.502 -33.323 1.00 90.00 85 GLY A N 1
ATOM 629 C CA . GLY A 1 85 ? -7.419 -5.189 -34.399 1.00 90.00 85 GLY A CA 1
ATOM 630 C C . GLY A 1 85 ? -6.270 -4.360 -34.973 1.00 90.00 85 GLY A C 1
ATOM 631 O O . GLY A 1 85 ? -6.356 -3.138 -35.057 1.00 90.00 85 GLY A O 1
ATOM 632 N N . LEU A 1 86 ? -5.189 -5.034 -35.384 1.00 92.81 86 LEU A N 1
ATOM 633 C CA . LEU A 1 86 ? -4.035 -4.390 -36.020 1.00 92.81 86 LEU A CA 1
ATOM 634 C C . LEU A 1 86 ? -4.450 -3.790 -37.371 1.00 92.81 86 LEU A C 1
ATOM 636 O O . LEU A 1 86 ? -4.945 -4.497 -38.256 1.00 92.81 86 LEU A O 1
ATOM 640 N N . VAL A 1 87 ? -4.220 -2.491 -37.527 1.00 90.94 87 VAL A N 1
ATOM 641 C CA . VAL A 1 87 ? -4.410 -1.753 -38.778 1.00 90.94 87 VAL A CA 1
ATOM 642 C C . VAL A 1 87 ? -3.134 -1.767 -39.589 1.00 90.94 87 VAL A C 1
ATOM 644 O O . VAL A 1 87 ? -3.146 -2.113 -40.774 1.00 90.94 87 VAL A O 1
ATOM 647 N N . LYS A 1 88 ? -2.025 -1.403 -38.942 1.00 91.56 88 LYS A N 1
ATOM 648 C CA . LYS A 1 88 ? -0.754 -1.212 -39.623 1.00 91.56 88 LYS A CA 1
ATOM 649 C C . LYS A 1 88 ? 0.429 -1.554 -38.733 1.00 91.56 88 LYS A C 1
ATOM 651 O O . LYS A 1 88 ? 0.429 -1.256 -37.548 1.00 91.56 88 LYS A O 1
ATOM 656 N N . ARG A 1 89 ? 1.456 -2.134 -39.347 1.00 93.06 89 ARG A N 1
ATOM 657 C CA . ARG A 1 89 ? 2.824 -2.191 -38.830 1.00 93.06 89 ARG A CA 1
ATOM 658 C C . ARG A 1 89 ? 3.691 -1.344 -39.758 1.00 93.06 89 ARG A C 1
ATOM 660 O O . ARG A 1 89 ? 3.567 -1.482 -40.977 1.00 93.06 89 ARG A O 1
ATOM 667 N N . ARG A 1 90 ? 4.523 -0.476 -39.191 1.00 92.31 90 ARG A N 1
ATOM 668 C CA . ARG A 1 90 ? 5.502 0.359 -39.896 1.00 92.31 90 ARG A CA 1
ATOM 669 C C . ARG A 1 90 ? 6.885 0.079 -39.341 1.00 92.31 90 ARG A C 1
ATOM 671 O O . ARG A 1 90 ? 7.064 0.055 -38.131 1.00 92.31 90 ARG A O 1
ATOM 678 N N . THR A 1 91 ? 7.841 -0.152 -40.220 1.00 91.75 91 THR A N 1
ATOM 679 C CA . THR A 1 91 ? 9.241 -0.390 -39.870 1.00 91.75 91 THR A CA 1
ATOM 680 C C . THR A 1 91 ? 10.124 0.704 -40.446 1.00 91.75 91 THR A C 1
ATOM 682 O O . THR A 1 91 ? 9.727 1.366 -41.405 1.00 91.75 91 THR A O 1
ATOM 685 N N . ALA A 1 92 ? 11.345 0.830 -39.925 1.00 82.25 92 ALA A N 1
ATOM 686 C CA . ALA A 1 92 ? 12.378 1.704 -40.483 1.00 82.25 92 ALA A CA 1
ATOM 687 C C . ALA A 1 92 ? 12.559 1.519 -42.015 1.00 82.25 92 ALA A C 1
ATOM 689 O O . ALA A 1 92 ? 12.735 2.480 -42.761 1.00 82.25 92 ALA A O 1
ATOM 690 N N . ALA A 1 93 ? 12.419 0.284 -42.516 1.00 83.25 93 ALA A N 1
ATOM 691 C CA . ALA A 1 93 ? 12.515 -0.024 -43.947 1.00 83.25 93 ALA A CA 1
ATOM 692 C C . ALA A 1 93 ? 11.325 0.501 -44.766 1.00 83.25 93 ALA A C 1
ATOM 694 O O . ALA A 1 93 ? 11.506 0.943 -45.898 1.00 83.25 93 ALA A O 1
ATOM 695 N N . ASP A 1 94 ? 10.116 0.500 -44.192 1.00 83.00 94 ASP A N 1
ATOM 696 C CA . ASP A 1 94 ? 8.921 1.038 -44.856 1.00 83.00 94 ASP A CA 1
ATOM 697 C C . ASP A 1 94 ? 8.984 2.564 -45.020 1.00 83.00 94 ASP A C 1
ATOM 699 O O . ASP A 1 94 ? 8.273 3.116 -45.861 1.00 83.00 94 ASP A O 1
ATOM 703 N N . VAL A 1 95 ? 9.792 3.236 -44.193 1.00 74.00 95 VAL A N 1
ATOM 704 C CA . VAL A 1 95 ? 9.900 4.700 -44.143 1.00 74.00 95 VAL A CA 1
ATOM 705 C C . VAL A 1 95 ? 11.168 5.256 -44.810 1.00 74.00 95 VAL A C 1
ATOM 707 O O . VAL A 1 95 ? 11.244 6.454 -45.063 1.00 74.00 95 VAL A O 1
ATOM 710 N N . GLY A 1 96 ? 12.106 4.384 -45.199 1.00 73.31 96 GLY A N 1
ATOM 711 C CA . GLY A 1 96 ? 13.191 4.681 -46.145 1.00 73.31 96 GLY A CA 1
ATOM 712 C C . GLY A 1 96 ? 14.606 4.729 -45.558 1.00 73.31 96 GLY A C 1
ATOM 713 O O . GLY A 1 96 ? 15.561 4.558 -46.316 1.00 73.31 96 GLY A O 1
ATOM 714 N N . THR A 1 97 ? 14.760 4.875 -44.240 1.00 80.19 97 THR A N 1
ATOM 715 C CA . THR A 1 97 ? 16.069 4.923 -43.561 1.00 80.19 97 THR A CA 1
ATOM 716 C C . THR A 1 97 ? 16.195 3.750 -42.593 1.00 80.19 97 THR A C 1
ATOM 718 O O . THR A 1 97 ? 15.421 3.649 -41.646 1.00 80.19 97 THR A O 1
ATOM 721 N N . VAL A 1 98 ? 17.184 2.869 -42.785 1.00 84.69 98 VAL A N 1
ATOM 722 C CA . VAL A 1 98 ? 17.430 1.725 -41.887 1.00 84.69 98 VAL A CA 1
ATOM 723 C C . VAL A 1 98 ? 18.824 1.823 -41.278 1.00 84.69 98 VAL A C 1
ATOM 725 O O . VAL A 1 98 ? 19.822 1.515 -41.932 1.00 84.69 98 VAL A O 1
ATOM 728 N N . SER A 1 99 ? 18.871 2.192 -40.001 1.00 87.50 99 SER A N 1
ATOM 729 C CA . SER A 1 99 ? 20.106 2.311 -39.222 1.00 87.50 99 SER A CA 1
ATOM 730 C C . SER A 1 99 ? 20.192 1.180 -38.201 1.00 87.50 99 SER A C 1
ATOM 732 O O . SER A 1 99 ? 19.186 0.758 -37.626 1.00 87.50 99 SER A O 1
ATOM 734 N N . GLU A 1 100 ? 21.394 0.653 -37.977 1.00 88.06 100 GLU A N 1
ATOM 735 C CA . GLU A 1 100 ? 21.611 -0.289 -36.876 1.00 88.06 100 GLU A CA 1
ATOM 736 C C . GLU A 1 100 ? 21.508 0.479 -35.555 1.00 88.06 100 GLU A C 1
ATOM 738 O O . GLU A 1 100 ? 22.136 1.519 -35.409 1.00 88.06 100 GLU A O 1
ATOM 743 N N . TYR A 1 101 ? 20.701 -0.009 -34.612 1.00 88.38 101 TYR A N 1
ATOM 744 C CA . TYR A 1 101 ? 20.343 0.695 -33.372 1.00 88.38 101 TYR A CA 1
ATOM 745 C C . TYR A 1 101 ? 19.631 2.048 -33.576 1.00 88.38 101 TYR A C 1
ATOM 747 O O . TYR A 1 101 ? 19.561 2.846 -32.642 1.00 88.38 101 TYR A O 1
ATOM 755 N N . GLY A 1 102 ? 19.039 2.276 -34.758 1.00 88.62 102 GLY A N 1
ATOM 756 C CA . GLY A 1 102 ? 18.330 3.515 -35.106 1.00 88.62 102 GLY A CA 1
ATOM 757 C C . GLY A 1 102 ? 17.172 3.873 -34.167 1.00 88.62 102 GLY A C 1
ATOM 758 O O . GLY A 1 102 ? 16.897 5.049 -33.935 1.00 88.62 102 GLY A O 1
ATOM 759 N N . SER A 1 103 ? 16.545 2.863 -33.555 1.00 92.50 103 SER A N 1
ATOM 760 C CA . SER A 1 103 ? 15.458 3.009 -32.581 1.00 92.50 103 SER A CA 1
ATOM 761 C C . SER A 1 103 ? 14.204 3.703 -33.128 1.00 92.50 103 SER A C 1
ATOM 763 O O . SER A 1 103 ? 13.617 4.557 -32.466 1.00 92.50 103 SER A O 1
ATOM 765 N N . PHE A 1 104 ? 13.766 3.335 -34.339 1.00 95.25 104 PHE A N 1
ATOM 766 C CA . PHE A 1 104 ? 12.499 3.809 -34.903 1.00 95.25 104 PHE A CA 1
ATOM 767 C C . PHE A 1 104 ? 11.327 3.481 -33.962 1.00 95.25 104 PHE A C 1
ATOM 769 O O . PHE A 1 104 ? 11.106 2.318 -33.604 1.00 95.25 104 PHE A O 1
ATOM 776 N N . GLY A 1 105 ? 10.576 4.509 -33.568 1.00 92.94 105 GLY A N 1
ATOM 777 C CA . GLY A 1 105 ? 9.513 4.430 -32.568 1.00 92.94 105 GLY A CA 1
ATOM 778 C C . GLY A 1 105 ? 9.966 4.671 -31.125 1.00 92.94 105 GLY A C 1
ATOM 779 O O . GLY A 1 105 ? 9.242 4.274 -30.213 1.00 92.94 105 GLY A O 1
ATOM 780 N N . MET A 1 106 ? 11.139 5.272 -30.891 1.00 93.25 106 MET A N 1
ATOM 781 C CA . MET A 1 106 ? 11.578 5.659 -29.542 1.00 93.25 106 MET A CA 1
ATOM 782 C C . MET A 1 106 ? 10.637 6.705 -28.919 1.00 93.25 106 MET A C 1
ATOM 784 O O . MET A 1 106 ? 10.098 6.466 -27.841 1.00 93.25 106 MET A O 1
ATOM 788 N N . GLY A 1 107 ? 10.391 7.806 -29.627 1.00 93.69 107 GLY A N 1
ATOM 789 C CA . GLY A 1 107 ? 9.338 8.782 -29.351 1.00 93.69 107 GLY A CA 1
ATOM 790 C C . GLY A 1 107 ? 8.097 8.477 -30.190 1.00 93.69 107 GLY A C 1
ATOM 791 O O . GLY A 1 107 ? 8.203 8.108 -31.369 1.00 93.69 107 GLY A O 1
ATOM 792 N N . LEU A 1 108 ? 6.926 8.593 -29.573 1.00 95.25 108 LEU A N 1
ATOM 793 C CA . LEU A 1 108 ? 5.639 8.245 -30.161 1.00 95.25 108 LEU A CA 1
ATOM 794 C C . LEU A 1 108 ? 4.541 9.082 -29.506 1.00 95.25 108 LEU A C 1
ATOM 796 O O . LEU A 1 108 ? 4.439 9.064 -28.285 1.00 95.25 108 LEU A O 1
ATOM 800 N N . ALA A 1 109 ? 3.709 9.736 -30.313 1.00 94.56 109 ALA A N 1
ATOM 801 C CA . ALA A 1 109 ? 2.537 10.469 -29.836 1.00 94.56 109 ALA A CA 1
ATOM 802 C C . ALA A 1 109 ? 1.404 10.410 -30.870 1.00 94.56 109 ALA A C 1
ATOM 804 O O . ALA A 1 109 ? 1.667 10.353 -32.081 1.00 94.56 109 ALA A O 1
ATOM 805 N N . ILE A 1 110 ? 0.150 10.403 -30.416 1.00 92.31 110 ILE A N 1
ATOM 806 C CA . ILE A 1 110 ? -1.035 10.422 -31.281 1.00 92.31 110 ILE A CA 1
ATOM 807 C C . ILE A 1 110 ? -1.991 11.551 -30.892 1.00 92.31 110 ILE A C 1
ATOM 809 O O . ILE A 1 110 ? -2.369 11.716 -29.740 1.00 92.31 110 ILE A O 1
ATOM 813 N N . SER A 1 111 ? -2.467 12.290 -31.894 1.00 85.75 111 SER A N 1
ATOM 814 C CA . SER A 1 111 ? -3.591 13.210 -31.729 1.00 85.75 111 SER A CA 1
ATOM 815 C C . SER A 1 111 ? -4.546 13.058 -32.901 1.00 85.75 111 SER A C 1
ATOM 817 O O . SER A 1 111 ? -4.205 13.360 -34.048 1.00 85.75 111 SER A O 1
ATOM 819 N N . ASN A 1 112 ? -5.758 12.584 -32.607 1.00 79.81 112 ASN A N 1
ATOM 820 C CA . ASN A 1 112 ? -6.808 12.336 -33.593 1.00 79.81 112 ASN A CA 1
ATOM 821 C C . ASN A 1 112 ? -6.302 11.468 -34.767 1.00 79.81 112 ASN A C 1
ATOM 823 O O . ASN A 1 112 ? -5.989 10.292 -34.594 1.00 79.81 112 ASN A O 1
ATOM 827 N N . ASP A 1 113 ? -6.195 12.060 -35.958 1.00 87.56 113 ASP A N 1
ATOM 828 C CA . ASP A 1 113 ? -5.827 11.391 -37.206 1.00 87.56 113 ASP A CA 1
ATOM 829 C C . ASP A 1 113 ? -4.326 11.481 -37.541 1.00 87.56 113 ASP A C 1
ATOM 831 O O . ASP A 1 113 ? -3.927 11.122 -38.653 1.00 87.56 113 ASP A O 1
ATOM 835 N N . ILE A 1 114 ? -3.487 11.949 -36.610 1.00 91.56 114 ILE A N 1
ATOM 836 C CA . ILE A 1 114 ? -2.037 12.090 -36.791 1.00 91.56 114 ILE A CA 1
ATOM 837 C C . ILE A 1 114 ? -1.277 11.275 -35.744 1.00 91.56 114 ILE A C 1
ATOM 839 O O . ILE A 1 114 ? -1.511 11.411 -34.546 1.00 91.56 114 ILE A O 1
ATOM 843 N N . VAL A 1 115 ? -0.311 10.477 -36.203 1.00 95.06 115 VAL A N 1
ATOM 844 C CA . VAL A 1 115 ? 0.686 9.804 -35.357 1.00 95.06 115 VAL A CA 1
ATOM 845 C C . VAL A 1 115 ? 2.067 10.353 -35.688 1.00 95.06 115 VAL A C 1
ATOM 847 O O . VAL A 1 115 ? 2.482 10.339 -36.849 1.00 95.06 115 VAL A O 1
ATOM 850 N N . VAL A 1 116 ? 2.799 10.794 -34.671 1.00 97.19 116 VAL A N 1
ATOM 851 C CA . VAL A 1 116 ? 4.181 11.263 -34.789 1.00 97.19 116 VAL A CA 1
ATOM 852 C C . VAL A 1 116 ? 5.112 10.159 -34.299 1.00 97.19 116 VAL A C 1
ATOM 854 O O . VAL A 1 116 ? 4.945 9.641 -33.199 1.00 97.19 116 VAL A O 1
ATOM 857 N N . VAL A 1 117 ? 6.081 9.768 -35.128 1.00 97.19 117 VAL A N 1
ATOM 858 C CA . VAL A 1 117 ? 7.014 8.669 -34.839 1.00 97.19 117 VAL A CA 1
ATOM 859 C C . VAL A 1 117 ? 8.442 9.149 -35.000 1.00 97.19 117 VAL A C 1
ATOM 861 O O . VAL A 1 117 ? 8.814 9.620 -36.074 1.00 97.19 117 VAL A O 1
ATOM 864 N N . SER A 1 118 ? 9.269 8.984 -33.974 1.00 96.06 118 SER A N 1
ATOM 865 C CA . SER A 1 118 ? 10.661 9.415 -34.040 1.00 96.06 118 SER A CA 1
ATOM 866 C C . SER A 1 118 ? 11.643 8.307 -34.425 1.00 96.06 118 SER A C 1
ATOM 868 O O . SER A 1 118 ? 11.404 7.115 -34.213 1.00 96.06 118 SER A O 1
ATOM 870 N N . HIS A 1 119 ? 12.770 8.711 -35.007 1.00 94.94 119 HIS A N 1
ATOM 871 C CA . HIS A 1 119 ? 13.897 7.857 -35.370 1.00 94.94 119 HIS A CA 1
ATOM 872 C C . HIS A 1 119 ? 15.215 8.580 -35.022 1.00 94.94 119 HIS A C 1
ATOM 874 O O . HIS A 1 119 ? 15.941 9.025 -35.914 1.00 94.94 119 HIS A O 1
ATOM 880 N N . PRO A 1 120 ? 15.512 8.765 -33.723 1.00 94.69 120 PRO A N 1
ATOM 881 C CA . PRO A 1 120 ? 16.529 9.714 -33.271 1.00 94.69 120 PRO A CA 1
ATOM 882 C C . PRO A 1 120 ? 17.951 9.333 -33.675 1.00 94.69 120 PRO A C 1
ATOM 884 O O . PRO A 1 120 ? 18.769 10.209 -33.929 1.00 94.69 120 PRO A O 1
ATOM 887 N N . PHE A 1 121 ? 18.264 8.043 -33.785 1.00 94.25 121 PHE A N 1
ATOM 888 C CA . PHE A 1 121 ? 19.615 7.574 -34.114 1.00 94.25 121 PHE A CA 1
ATOM 889 C C . PHE A 1 121 ? 19.750 7.198 -35.594 1.00 94.25 121 PHE A C 1
ATOM 891 O O . PHE A 1 121 ? 20.527 6.323 -35.968 1.00 94.25 121 PHE A O 1
ATOM 898 N N . ALA A 1 122 ? 18.950 7.830 -36.454 1.00 92.81 122 ALA A N 1
ATOM 899 C CA . ALA A 1 122 ? 19.047 7.642 -37.890 1.00 92.81 122 ALA A CA 1
ATOM 900 C C . ALA A 1 122 ? 20.313 8.307 -38.456 1.00 92.81 122 ALA A C 1
ATOM 902 O O . ALA A 1 122 ? 20.529 9.509 -38.261 1.00 92.81 122 ALA A O 1
ATOM 903 N N . ASP A 1 123 ? 21.099 7.539 -39.214 1.00 92.19 123 ASP A N 1
ATOM 904 C CA . ASP A 1 123 ? 22.177 8.057 -40.051 1.00 92.19 123 ASP A CA 1
ATOM 905 C C . ASP A 1 123 ? 21.595 8.505 -41.397 1.00 92.19 123 ASP A C 1
ATOM 907 O O . ASP A 1 123 ? 21.046 7.699 -42.153 1.00 92.19 123 ASP A O 1
ATOM 911 N N . ILE A 1 124 ? 21.702 9.798 -41.704 1.00 91.12 124 ILE A N 1
ATOM 912 C CA . ILE A 1 124 ? 21.041 10.414 -42.864 1.00 91.12 124 ILE A CA 1
ATOM 913 C C . ILE A 1 124 ? 22.096 11.093 -43.728 1.00 91.12 124 ILE A C 1
ATOM 915 O O . ILE A 1 124 ? 22.863 11.925 -43.246 1.00 91.12 124 ILE A O 1
ATOM 919 N N . ASP A 1 125 ? 22.153 10.720 -45.008 1.00 89.06 125 ASP A N 1
ATOM 920 C CA . ASP A 1 125 ? 23.059 11.301 -46.009 1.00 89.06 125 ASP A CA 1
ATOM 921 C C . ASP A 1 125 ? 24.538 11.378 -45.561 1.00 89.06 125 ASP A C 1
ATOM 923 O O . ASP A 1 125 ? 25.279 12.291 -45.922 1.00 89.06 125 ASP A O 1
ATOM 927 N N . GLY A 1 126 ? 24.984 10.394 -44.769 1.00 87.06 126 GLY A N 1
ATOM 928 C CA . GLY A 1 126 ? 26.349 10.310 -44.233 1.00 87.06 126 GLY A CA 1
ATOM 929 C C . GLY A 1 126 ? 26.600 11.101 -42.942 1.00 87.06 126 GLY A C 1
ATOM 930 O O . GLY A 1 126 ? 27.740 11.138 -42.483 1.00 87.06 126 GLY A O 1
ATOM 931 N N . THR A 1 127 ? 25.565 11.707 -42.356 1.00 92.88 127 THR A N 1
ATOM 932 C CA . THR A 1 127 ? 25.604 12.379 -41.046 1.00 92.88 127 THR A CA 1
ATOM 933 C C . THR A 1 127 ? 25.147 11.404 -39.965 1.00 92.88 127 THR A C 1
ATOM 935 O O . THR A 1 127 ? 24.050 10.854 -40.082 1.00 92.88 127 THR A O 1
ATOM 938 N N . ASN A 1 128 ? 25.962 11.179 -38.928 1.00 91.81 128 ASN A N 1
ATOM 939 C CA . ASN A 1 128 ? 25.666 10.146 -37.935 1.00 91.81 128 ASN A CA 1
ATOM 940 C C . ASN A 1 128 ? 24.688 10.662 -36.880 1.00 91.81 128 ASN A C 1
ATOM 942 O O . ASN A 1 128 ? 24.849 11.783 -36.385 1.00 91.81 128 ASN A O 1
ATOM 946 N N . ASN A 1 129 ? 23.718 9.832 -36.488 1.00 92.31 129 ASN A N 1
ATOM 947 C CA . ASN A 1 129 ? 22.715 10.164 -35.467 1.00 92.31 129 ASN A CA 1
ATOM 948 C C . ASN A 1 129 ? 22.096 11.563 -35.668 1.00 92.31 129 ASN A C 1
ATOM 950 O O . ASN A 1 129 ? 21.921 12.322 -34.707 1.00 92.31 129 ASN A O 1
ATOM 954 N N . ALA A 1 130 ? 21.830 11.936 -36.924 1.00 94.44 130 ALA A N 1
ATOM 955 C CA . ALA A 1 130 ? 21.187 13.207 -37.241 1.00 94.44 130 ALA A CA 1
ATOM 956 C C . ALA A 1 130 ? 19.754 13.220 -36.690 1.00 94.44 130 ALA A C 1
ATOM 958 O O . ALA A 1 130 ? 19.324 14.204 -36.087 1.00 94.44 130 ALA A O 1
ATOM 959 N N . GLY A 1 131 ? 19.071 12.080 -36.827 1.00 94.19 131 GLY A N 1
ATOM 960 C CA . GLY A 1 131 ? 17.698 11.876 -36.390 1.00 94.19 131 GLY A CA 1
ATOM 961 C C . GLY A 1 131 ? 16.662 12.448 -37.358 1.00 94.19 131 GLY A C 1
ATOM 962 O O . GLY A 1 131 ? 16.913 13.396 -38.104 1.00 94.19 131 GLY A O 1
ATOM 963 N N . GLU A 1 132 ? 15.480 11.846 -37.366 1.00 94.56 132 GLU A N 1
ATOM 964 C CA . GLU A 1 132 ? 14.332 12.262 -38.176 1.00 94.56 132 GLU A CA 1
ATOM 965 C C . GLU A 1 132 ? 13.018 11.892 -37.486 1.00 94.56 132 GLU A C 1
ATOM 967 O O . GLU A 1 132 ? 12.963 10.983 -36.655 1.00 94.56 132 GLU A O 1
ATOM 972 N N . VAL A 1 133 ? 11.944 12.589 -37.849 1.00 96.69 133 VAL A N 1
ATOM 973 C CA . VAL A 1 133 ? 10.596 12.336 -37.330 1.00 96.69 133 VAL A CA 1
ATOM 974 C C . VAL A 1 133 ? 9.625 12.161 -38.486 1.00 96.69 133 VAL A C 1
ATOM 976 O O . VAL A 1 133 ? 9.685 12.876 -39.480 1.00 96.69 133 VAL A O 1
ATOM 979 N N . TYR A 1 134 ? 8.715 11.207 -38.356 1.00 95.31 134 TYR A N 1
ATOM 980 C CA . TYR A 1 134 ? 7.723 10.856 -39.358 1.00 95.31 134 TYR A CA 1
ATOM 981 C C . TYR A 1 134 ? 6.331 11.235 -38.875 1.00 95.31 134 TYR A C 1
ATOM 983 O O . TYR A 1 134 ? 5.922 10.848 -37.782 1.00 95.31 134 TYR A O 1
ATOM 991 N N . ILE A 1 135 ? 5.588 11.939 -39.723 1.00 95.31 135 ILE A N 1
ATOM 992 C CA . ILE A 1 135 ? 4.179 12.261 -39.505 1.00 95.31 135 ILE A CA 1
ATOM 993 C C . ILE A 1 135 ? 3.356 11.279 -40.325 1.00 95.31 135 ILE A C 1
ATOM 995 O O . ILE A 1 135 ? 3.458 11.242 -41.555 1.00 95.31 135 ILE A O 1
ATOM 999 N N . LEU A 1 136 ? 2.559 10.461 -39.647 1.00 93.31 136 LEU A N 1
ATOM 1000 C CA . LEU A 1 136 ? 1.649 9.510 -40.265 1.00 93.31 136 LEU A CA 1
ATOM 1001 C C . LEU A 1 136 ? 0.222 10.047 -40.184 1.00 93.31 136 LEU A C 1
ATOM 1003 O O . LEU A 1 136 ? -0.288 10.255 -39.087 1.00 93.31 136 LEU A O 1
ATOM 1007 N N . GLY A 1 137 ? -0.428 10.218 -41.332 1.00 92.19 137 GLY A N 1
ATOM 1008 C CA . GLY A 1 137 ? -1.826 10.637 -41.401 1.00 92.19 137 GLY A CA 1
ATOM 1009 C C . GLY A 1 137 ? -2.769 9.463 -41.654 1.00 92.19 137 GLY A C 1
ATOM 1010 O O . GLY A 1 137 ? -2.471 8.567 -42.461 1.00 92.19 137 GLY A O 1
ATOM 1011 N N . ARG A 1 138 ? -3.929 9.471 -40.992 1.00 89.69 138 ARG A N 1
ATOM 1012 C CA . ARG A 1 138 ? -5.033 8.551 -41.287 1.00 89.69 138 ARG A CA 1
ATOM 1013 C C . ARG A 1 138 ? -5.550 8.802 -42.703 1.00 89.69 138 ARG A C 1
ATOM 1015 O O . ARG A 1 138 ? -5.649 9.930 -43.172 1.00 89.69 138 ARG A O 1
ATOM 1022 N N . ASN A 1 139 ? -5.869 7.724 -43.403 1.00 88.81 139 ASN A N 1
ATOM 1023 C CA . ASN A 1 139 ? -6.282 7.681 -44.807 1.00 88.81 139 ASN A CA 1
ATOM 1024 C C . ASN A 1 139 ? -5.242 8.189 -45.829 1.00 88.81 139 ASN A C 1
ATOM 1026 O O . ASN A 1 139 ? -5.520 8.253 -47.031 1.00 88.81 139 ASN A O 1
ATOM 1030 N N . VAL A 1 140 ? -4.012 8.498 -45.403 1.00 89.12 140 VAL A N 1
ATOM 1031 C CA . VAL A 1 140 ? -2.936 8.872 -46.329 1.00 89.12 140 VAL A CA 1
ATOM 1032 C C . VAL A 1 140 ? -2.495 7.631 -47.109 1.00 89.12 140 VAL A C 1
ATOM 1034 O O . VAL A 1 140 ? -2.063 6.618 -46.552 1.00 89.12 140 VAL A O 1
ATOM 1037 N N . GLY A 1 141 ? -2.613 7.689 -48.436 1.00 85.12 141 GLY A N 1
ATOM 1038 C CA . GLY A 1 141 ? -2.312 6.558 -49.320 1.00 85.12 141 GLY A CA 1
ATOM 1039 C C . GLY A 1 141 ? -3.410 5.485 -49.399 1.00 85.12 141 GLY A C 1
ATOM 1040 O O . GLY A 1 141 ? -3.107 4.367 -49.815 1.00 85.12 141 GLY A O 1
ATOM 1041 N N . GLY A 1 142 ? -4.652 5.809 -49.015 1.00 85.69 142 GLY A N 1
ATOM 1042 C CA . GLY A 1 142 ? -5.847 4.968 -49.186 1.00 85.69 142 GLY A CA 1
ATOM 1043 C C . GLY A 1 142 ? -6.706 4.868 -47.922 1.00 85.69 142 GLY A C 1
ATOM 1044 O O . GLY A 1 142 ? -6.214 5.130 -46.828 1.00 85.69 142 GLY A O 1
ATOM 1045 N N . ASP A 1 143 ? -7.969 4.461 -48.073 1.00 82.31 143 ASP A N 1
ATOM 1046 C CA . ASP A 1 143 ? -8.922 4.309 -46.962 1.00 82.31 143 ASP A CA 1
ATOM 1047 C C . ASP A 1 143 ? -8.381 3.377 -45.860 1.00 82.31 143 ASP A C 1
ATOM 1049 O O . ASP A 1 143 ? -7.790 2.328 -46.144 1.00 82.31 143 ASP A O 1
ATOM 1053 N N . ASP A 1 144 ? -8.572 3.768 -44.597 1.00 73.69 144 ASP A N 1
ATOM 1054 C CA . ASP A 1 144 ? -8.111 3.074 -43.385 1.00 73.69 144 ASP A CA 1
ATOM 1055 C C . ASP A 1 144 ? -6.597 2.782 -43.342 1.00 73.69 144 ASP A C 1
ATOM 1057 O O . ASP A 1 144 ? -6.134 1.865 -42.647 1.00 73.69 144 ASP A O 1
ATOM 1061 N N . ASN A 1 145 ? -5.793 3.548 -44.085 1.00 84.31 145 ASN A N 1
ATOM 1062 C CA . ASN A 1 145 ? -4.339 3.438 -44.083 1.00 84.31 145 ASN A CA 1
ATOM 1063 C C . ASN A 1 145 ? -3.696 4.543 -43.239 1.00 84.31 145 ASN A C 1
ATOM 1065 O O . ASN A 1 145 ? -4.128 5.683 -43.264 1.00 84.31 145 ASN A O 1
ATOM 1069 N N . TRP A 1 146 ? -2.605 4.222 -42.550 1.00 90.69 146 TRP A N 1
ATOM 1070 C CA . TRP A 1 146 ? -1.767 5.210 -41.864 1.00 90.69 146 TRP A CA 1
ATOM 1071 C C . TRP A 1 146 ? -0.498 5.424 -42.688 1.00 90.69 146 TRP A C 1
ATOM 1073 O O . TRP A 1 146 ? 0.450 4.626 -42.623 1.00 90.69 146 TRP A O 1
ATOM 1083 N N . GLY A 1 147 ? -0.542 6.404 -43.591 1.00 89.56 147 GLY A N 1
ATOM 1084 C CA . GLY A 1 147 ? 0.515 6.696 -44.563 1.00 89.56 147 GLY A CA 1
ATOM 1085 C C . GLY A 1 147 ? 1.439 7.815 -44.105 1.00 89.56 147 GLY A C 1
ATOM 1086 O O . GLY A 1 147 ? 1.039 8.649 -43.304 1.00 89.56 147 GLY A O 1
ATOM 1087 N N . ILE A 1 148 ? 2.668 7.834 -44.625 1.00 90.69 148 ILE A N 1
ATOM 1088 C CA . ILE A 1 148 ? 3.619 8.918 -44.356 1.00 90.69 148 ILE A CA 1
ATOM 1089 C C . ILE A 1 148 ? 3.105 10.171 -45.057 1.00 90.69 148 ILE A C 1
ATOM 1091 O O . ILE A 1 148 ? 3.028 10.207 -46.283 1.00 90.69 148 ILE A O 1
ATOM 1095 N N . GLN A 1 149 ? 2.737 11.162 -44.260 1.00 92.12 149 GLN A N 1
ATOM 1096 C CA . GLN A 1 149 ? 2.337 12.484 -44.711 1.00 92.12 149 GLN A CA 1
ATOM 1097 C C . GLN A 1 149 ? 3.575 13.352 -44.931 1.00 92.12 149 GLN A C 1
ATOM 1099 O O . GLN A 1 149 ? 3.722 13.947 -45.991 1.00 92.12 149 GLN A O 1
ATOM 1104 N N . GLN A 1 150 ? 4.505 13.351 -43.971 1.00 93.38 150 GLN A N 1
ATOM 1105 C CA . GLN A 1 150 ? 5.725 14.151 -44.039 1.00 93.38 150 GLN A CA 1
ATOM 1106 C C . GLN A 1 150 ? 6.862 13.528 -43.219 1.00 93.38 150 GLN A C 1
ATOM 1108 O O . GLN A 1 150 ? 6.625 12.772 -42.275 1.00 93.38 150 GLN A O 1
ATOM 1113 N N . VAL A 1 151 ? 8.101 13.879 -43.571 1.00 94.00 151 VAL A N 1
ATOM 1114 C CA . VAL A 1 151 ? 9.309 13.609 -42.779 1.00 94.00 151 VAL A CA 1
ATOM 1115 C C . VAL A 1 151 ? 9.913 14.941 -42.339 1.00 94.00 151 VAL A C 1
ATOM 1117 O O . VAL A 1 151 ? 10.165 15.809 -43.175 1.00 94.00 151 VAL A O 1
ATOM 1120 N N . LEU A 1 152 ? 10.145 15.103 -41.040 1.00 95.31 152 LEU A N 1
ATOM 1121 C CA . LEU A 1 152 ? 10.766 16.277 -40.436 1.00 95.31 152 LEU A CA 1
ATOM 1122 C C . LEU A 1 152 ? 12.246 16.008 -40.153 1.00 95.31 152 LEU A C 1
ATOM 1124 O O . LEU A 1 152 ? 12.604 14.963 -39.600 1.00 95.31 152 LEU A O 1
ATOM 1128 N N . ARG A 1 153 ? 13.097 16.969 -40.523 1.00 93.19 153 ARG A N 1
ATOM 1129 C CA . ARG A 1 153 ? 14.556 16.961 -40.333 1.00 93.19 153 ARG A CA 1
ATOM 1130 C C . ARG A 1 153 ? 15.050 18.392 -40.140 1.00 93.19 153 ARG A C 1
ATOM 1132 O O . ARG A 1 153 ? 14.391 19.335 -40.579 1.00 93.19 153 ARG A O 1
ATOM 1139 N N . THR A 1 154 ? 16.225 18.562 -39.542 1.00 92.12 154 THR A N 1
ATOM 1140 C CA . THR A 1 154 ? 16.903 19.863 -39.557 1.00 92.12 154 THR A CA 1
ATOM 1141 C C . THR A 1 154 ? 17.558 20.114 -40.914 1.00 92.12 154 THR A C 1
ATOM 1143 O O . THR A 1 154 ? 18.068 19.189 -41.545 1.00 92.12 154 THR A O 1
ATOM 1146 N N . ASP A 1 155 ? 17.584 21.374 -41.348 1.00 89.00 155 ASP A N 1
ATOM 1147 C CA . ASP A 1 155 ? 18.354 21.815 -42.513 1.00 89.00 155 ASP A CA 1
ATOM 1148 C C . ASP A 1 155 ? 19.280 22.977 -42.098 1.00 89.00 155 ASP A C 1
ATOM 1150 O O . ASP A 1 155 ? 18.782 24.059 -41.764 1.00 89.00 155 ASP A O 1
ATOM 1154 N N . PRO A 1 156 ? 20.613 22.771 -42.046 1.00 92.75 156 PRO A N 1
ATOM 1155 C CA . PRO A 1 156 ? 21.333 21.536 -42.389 1.00 92.75 156 PRO A CA 1
ATOM 1156 C C . PRO A 1 156 ? 21.166 20.407 -41.349 1.00 92.75 156 PRO A C 1
ATOM 1158 O O . PRO A 1 156 ? 20.780 20.641 -40.200 1.00 92.75 156 PRO A O 1
ATOM 1161 N N . LEU A 1 157 ? 21.511 19.174 -41.741 1.00 93.31 157 LEU A N 1
ATOM 1162 C CA . LEU A 1 157 ? 21.654 18.040 -40.816 1.00 93.31 157 LEU A CA 1
ATOM 1163 C C . LEU A 1 157 ? 22.807 18.293 -39.831 1.00 93.31 157 LEU A C 1
ATOM 1165 O O . LEU A 1 157 ? 23.837 18.864 -40.199 1.00 93.31 157 LEU A O 1
ATOM 1169 N N . VAL A 1 158 ? 22.643 17.847 -38.585 1.00 93.75 158 VAL A N 1
ATOM 1170 C CA . VAL A 1 158 ? 23.617 18.058 -37.504 1.00 93.75 158 VAL A CA 1
ATOM 1171 C C . VAL A 1 158 ? 24.040 16.712 -36.915 1.00 93.75 158 VAL A C 1
ATOM 1173 O O . VAL A 1 158 ? 23.203 15.944 -36.449 1.00 93.75 158 VAL A O 1
ATOM 1176 N N . ASP A 1 159 ? 25.345 16.436 -36.923 1.00 93.06 159 ASP A N 1
ATOM 1177 C CA . ASP A 1 159 ? 25.924 15.196 -36.388 1.00 93.06 159 ASP A CA 1
ATOM 1178 C C . ASP A 1 159 ? 25.690 15.081 -34.871 1.00 93.06 159 ASP A C 1
ATOM 1180 O O . ASP A 1 159 ? 25.922 16.032 -34.120 1.00 93.06 159 ASP A O 1
ATOM 1184 N N . GLY A 1 160 ? 25.193 13.925 -34.422 1.00 89.62 160 GLY A N 1
ATOM 1185 C CA . GLY A 1 160 ? 24.928 13.641 -33.008 1.00 89.62 160 GLY A CA 1
ATOM 1186 C C . GLY A 1 160 ? 23.733 14.380 -32.392 1.00 89.62 160 GLY A C 1
ATOM 1187 O O . GLY A 1 160 ? 23.495 14.244 -31.187 1.00 89.62 160 GLY A O 1
ATOM 1188 N N . LEU A 1 161 ? 22.964 15.138 -33.182 1.00 92.69 161 LEU A N 1
ATOM 1189 C CA . LEU A 1 161 ? 21.830 15.920 -32.682 1.00 92.69 161 LEU A CA 1
ATOM 1190 C C . LEU A 1 161 ? 20.727 15.039 -32.087 1.00 92.69 161 LEU A C 1
ATOM 1192 O O . LEU A 1 161 ? 20.060 15.456 -31.141 1.00 92.69 161 LEU A O 1
ATOM 1196 N N . SER A 1 162 ? 20.574 13.814 -32.594 1.00 94.44 162 SER A N 1
ATOM 1197 C CA . SER A 1 162 ? 19.518 12.886 -32.186 1.00 94.44 162 SER A CA 1
ATOM 1198 C C . SER A 1 162 ? 18.121 13.512 -32.289 1.00 94.44 162 SER A C 1
ATOM 1200 O O . SER A 1 162 ? 17.342 13.465 -31.339 1.00 94.44 162 SER A O 1
ATOM 1202 N N . PHE A 1 163 ? 17.829 14.175 -33.414 1.00 96.25 163 PHE A N 1
ATOM 1203 C CA . PHE A 1 163 ? 16.554 14.856 -33.639 1.00 96.25 163 PHE A CA 1
ATOM 1204 C C . PHE A 1 163 ? 15.377 13.871 -33.555 1.00 96.25 163 PHE A C 1
ATOM 1206 O O . PHE A 1 163 ? 15.370 12.845 -34.234 1.00 96.25 163 PHE A O 1
ATOM 1213 N N . GLY A 1 164 ? 14.385 14.182 -32.720 1.00 94.75 164 GLY A N 1
ATOM 1214 C CA . GLY A 1 164 ? 13.319 13.248 -32.358 1.00 94.75 164 GLY A CA 1
ATOM 1215 C C . GLY A 1 164 ? 13.666 12.365 -31.162 1.00 94.75 164 GLY A C 1
ATOM 1216 O O . GLY A 1 164 ? 13.244 11.211 -31.123 1.00 94.75 164 GLY A O 1
ATOM 1217 N N . TYR A 1 165 ? 14.450 12.863 -30.203 1.00 94.00 165 TYR A N 1
ATOM 1218 C CA . TYR A 1 165 ? 14.739 12.104 -28.982 1.00 94.00 165 TYR A CA 1
ATOM 1219 C C . TYR A 1 165 ? 13.444 11.771 -28.226 1.00 94.00 165 TYR A C 1
ATOM 1221 O O . TYR A 1 165 ? 13.239 10.627 -27.829 1.00 94.00 165 TYR A O 1
ATOM 1229 N N . ASP A 1 166 ? 12.552 12.756 -28.135 1.00 95.88 166 ASP A N 1
ATOM 1230 C CA . ASP A 1 166 ? 11.173 12.640 -27.680 1.00 95.88 166 ASP A CA 1
ATOM 1231 C C . ASP A 1 166 ? 10.264 13.537 -28.543 1.00 95.88 166 ASP A C 1
ATOM 1233 O O . ASP A 1 166 ? 10.740 14.479 -29.196 1.00 95.88 166 ASP A O 1
ATOM 1237 N N . VAL A 1 167 ? 8.973 13.218 -28.611 1.00 97.12 167 VAL A N 1
ATOM 1238 C CA . VAL A 1 167 ? 7.995 13.939 -29.442 1.00 97.12 167 VAL A CA 1
ATOM 1239 C C . VAL A 1 167 ? 6.643 13.992 -28.754 1.00 97.12 167 VAL A C 1
ATOM 1241 O O . VAL A 1 167 ? 6.266 13.035 -28.090 1.00 97.12 167 VAL A O 1
ATOM 1244 N N . ASP A 1 168 ? 5.896 15.064 -28.997 1.00 95.50 168 ASP A N 1
ATOM 1245 C CA . ASP A 1 168 ? 4.499 15.151 -28.578 1.00 95.50 168 ASP A CA 1
ATOM 1246 C C . ASP A 1 168 ? 3.655 15.965 -29.575 1.00 95.50 168 ASP A C 1
ATOM 1248 O O . ASP A 1 168 ? 4.191 16.756 -30.364 1.00 95.50 168 ASP A O 1
ATOM 1252 N N . ILE A 1 169 ? 2.339 15.743 -29.579 1.00 92.00 169 ILE A N 1
ATOM 1253 C CA . ILE A 1 169 ? 1.373 16.438 -30.428 1.00 92.00 169 ILE A CA 1
ATOM 1254 C C . ILE A 1 169 ? 0.078 16.745 -29.671 1.00 92.00 169 ILE A C 1
ATOM 1256 O O . ILE A 1 169 ? -0.647 15.858 -29.233 1.00 92.00 169 ILE A O 1
ATOM 1260 N N . CYS A 1 170 ? -0.291 18.024 -29.645 1.00 84.19 170 CYS A N 1
ATOM 1261 C CA . CYS A 1 170 ? -1.575 18.478 -29.126 1.00 84.19 170 CYS A CA 1
ATOM 1262 C C . CYS A 1 170 ? -2.230 19.408 -30.150 1.00 84.19 170 CYS A C 1
ATOM 1264 O O . CYS A 1 170 ? -1.675 20.445 -30.524 1.00 84.19 170 CYS A O 1
ATOM 1266 N N . GLY A 1 171 ? -3.405 19.019 -30.653 1.00 77.25 171 GLY A N 1
ATOM 1267 C CA . GLY A 1 171 ? -4.137 19.790 -31.655 1.00 77.25 171 GLY A CA 1
ATOM 1268 C C . GLY A 1 171 ? -3.321 20.021 -32.931 1.00 77.25 171 GLY A C 1
ATOM 1269 O O . GLY A 1 171 ? -3.077 19.095 -33.701 1.00 77.25 171 GLY A O 1
ATOM 1270 N N . GLN A 1 172 ? -2.930 21.275 -33.166 1.00 83.38 172 GLN A N 1
ATOM 1271 C CA . GLN A 1 172 ? -2.180 21.714 -34.350 1.00 83.38 172 GLN A CA 1
ATOM 1272 C C . GLN A 1 172 ? -0.725 22.076 -34.033 1.00 83.38 172 GLN A C 1
ATOM 1274 O O . GLN A 1 172 ? -0.109 22.866 -34.743 1.00 83.38 172 GLN A O 1
ATOM 1279 N N . THR A 1 173 ? -0.155 21.532 -32.965 1.00 89.62 173 THR A N 1
ATOM 1280 C CA . THR A 1 173 ? 1.230 21.817 -32.595 1.00 89.62 173 THR A CA 1
ATOM 1281 C C . THR A 1 173 ? 1.959 20.514 -32.316 1.00 89.62 173 THR A C 1
ATOM 1283 O O . THR A 1 173 ? 1.494 19.687 -31.537 1.00 89.62 173 THR A O 1
ATOM 1286 N N . ILE A 1 174 ? 3.103 20.337 -32.978 1.00 95.31 174 ILE A N 1
ATOM 1287 C CA . ILE A 1 174 ? 4.018 19.215 -32.761 1.00 95.31 174 ILE A CA 1
ATOM 1288 C C . ILE A 1 174 ? 5.276 19.755 -32.099 1.00 95.31 174 ILE A C 1
ATOM 1290 O O . ILE A 1 174 ? 5.838 20.763 -32.539 1.00 95.31 174 ILE A O 1
ATOM 1294 N N . VAL A 1 175 ? 5.759 19.049 -31.085 1.00 97.50 175 VAL A N 1
ATOM 1295 C CA . VAL A 1 175 ? 7.058 19.312 -30.477 1.00 97.50 175 VAL A CA 1
ATOM 1296 C C . VAL A 1 175 ? 7.991 18.154 -30.773 1.00 97.50 175 VAL A C 1
ATOM 1298 O O . VAL A 1 175 ? 7.634 16.989 -30.630 1.00 97.50 175 VAL A O 1
ATOM 1301 N N . VAL A 1 176 ? 9.204 18.488 -31.199 1.00 98.06 176 VAL A N 1
ATOM 1302 C CA . VAL A 1 176 ? 10.268 17.525 -31.467 1.00 98.06 176 VAL A CA 1
ATOM 1303 C C . VAL A 1 176 ? 11.500 17.912 -30.673 1.00 98.06 176 VAL A C 1
ATOM 1305 O O . VAL A 1 176 ? 12.088 18.968 -30.915 1.00 98.06 176 VAL A O 1
ATOM 1308 N N . SER A 1 177 ? 11.915 17.070 -29.735 1.00 96.25 177 SER A N 1
ATOM 1309 C CA . SER A 1 177 ? 13.118 17.320 -28.952 1.00 96.25 177 SER A CA 1
ATOM 1310 C C . SER A 1 177 ? 14.380 16.780 -29.628 1.00 96.25 177 SER A C 1
ATOM 1312 O O . SER A 1 177 ? 14.347 15.905 -30.498 1.00 96.25 177 SER A O 1
ATOM 1314 N N . ALA A 1 178 ? 15.521 17.337 -29.243 1.00 94.25 178 ALA A N 1
ATOM 1315 C CA . ALA A 1 178 ? 16.848 16.937 -29.683 1.00 94.25 178 ALA A CA 1
ATOM 1316 C C . ALA A 1 178 ? 17.864 17.214 -28.564 1.00 94.25 178 ALA A C 1
ATOM 1318 O O . ALA A 1 178 ? 17.540 17.863 -27.568 1.00 94.25 178 ALA A O 1
ATOM 1319 N N . ASN A 1 179 ? 19.118 16.781 -28.725 1.00 90.69 179 ASN A N 1
ATOM 1320 C CA . ASN A 1 179 ? 20.161 17.055 -27.733 1.00 90.69 179 ASN A CA 1
ATOM 1321 C C . ASN A 1 179 ? 20.364 18.568 -27.530 1.00 90.69 179 ASN A C 1
ATOM 1323 O O . ASN A 1 179 ? 20.985 19.253 -28.344 1.00 90.69 179 ASN A O 1
ATOM 1327 N N . GLY A 1 180 ? 19.863 19.087 -26.408 1.00 91.12 180 GLY A N 1
ATOM 1328 C CA . GLY A 1 180 ? 20.030 20.472 -25.982 1.00 91.12 180 GLY A CA 1
ATOM 1329 C C . GLY A 1 180 ? 19.034 21.474 -26.567 1.00 91.12 180 GLY A C 1
ATOM 1330 O O . GLY A 1 180 ? 19.201 22.675 -26.335 1.00 91.12 180 GLY A O 1
ATOM 1331 N N . CYS A 1 181 ? 18.008 21.030 -27.299 1.00 93.62 181 CYS A N 1
ATOM 1332 C CA . CYS A 1 181 ? 16.957 21.909 -27.817 1.00 93.62 181 CYS A CA 1
ATOM 1333 C C . CYS A 1 181 ? 15.632 21.174 -28.075 1.00 93.62 181 CYS A C 1
ATOM 1335 O O . CYS A 1 181 ? 15.567 19.949 -28.064 1.00 93.62 181 CYS A O 1
ATOM 1337 N N . ALA A 1 182 ? 14.568 21.936 -28.313 1.00 96.38 182 ALA A N 1
ATOM 1338 C CA . ALA A 1 182 ? 13.295 21.420 -28.808 1.00 96.38 182 ALA A CA 1
ATOM 1339 C C . ALA A 1 182 ? 12.789 22.304 -29.949 1.00 96.38 182 ALA A C 1
ATOM 1341 O O . ALA A 1 182 ? 13.058 23.502 -29.976 1.00 96.38 182 ALA A O 1
ATOM 1342 N N . TYR A 1 183 ? 12.077 21.725 -30.901 1.00 96.31 183 TYR A N 1
ATOM 1343 C CA . TYR A 1 183 ? 11.549 22.405 -32.073 1.00 96.31 183 TYR A CA 1
ATOM 1344 C C . TYR A 1 183 ? 10.032 22.327 -32.060 1.00 96.31 183 TYR A C 1
ATOM 1346 O O . TYR A 1 183 ? 9.474 21.257 -31.839 1.00 96.31 183 TYR A O 1
ATOM 1354 N N . ILE A 1 184 ? 9.383 23.452 -32.326 1.00 96.44 184 ILE A N 1
ATOM 1355 C CA . ILE A 1 184 ? 7.934 23.542 -32.462 1.00 96.44 184 ILE A CA 1
ATOM 1356 C C . ILE A 1 184 ? 7.603 23.592 -33.944 1.00 96.44 184 ILE A C 1
ATOM 1358 O O . ILE A 1 184 ? 8.189 24.389 -34.685 1.00 96.44 184 ILE A O 1
ATOM 1362 N N . TYR A 1 185 ? 6.658 22.754 -34.348 1.00 95.38 185 TYR A N 1
ATOM 1363 C CA . TYR A 1 185 ? 6.110 22.683 -35.689 1.00 95.38 185 TYR A CA 1
ATOM 1364 C C . TYR A 1 185 ? 4.614 22.984 -35.666 1.00 95.38 185 TYR A C 1
ATOM 1366 O O . TYR A 1 185 ? 3.889 22.531 -34.782 1.00 95.38 185 TYR A O 1
ATOM 1374 N N . GLU A 1 186 ? 4.158 23.714 -36.676 1.00 92.56 186 GLU A N 1
ATOM 1375 C CA . GLU A 1 186 ? 2.748 24.049 -36.890 1.00 92.56 186 GLU A CA 1
ATOM 1376 C C . GLU A 1 186 ? 2.369 23.809 -38.360 1.00 92.56 186 GLU A C 1
ATOM 1378 O O . GLU A 1 186 ? 3.265 23.778 -39.218 1.00 92.56 186 GLU A O 1
ATOM 1383 N N . PRO A 1 187 ? 1.070 23.651 -38.681 1.00 91.12 187 PRO A N 1
ATOM 1384 C CA . PRO A 1 187 ? 0.602 23.496 -40.046 1.00 91.12 187 PRO A CA 1
ATOM 1385 C C . PRO A 1 187 ? 1.089 24.630 -40.942 1.00 91.12 187 PRO A C 1
ATOM 1387 O O . PRO A 1 187 ? 0.990 25.821 -40.622 1.00 91.12 187 PRO A O 1
ATOM 1390 N N . ASP A 1 188 ? 1.608 24.269 -42.106 1.00 91.44 188 ASP A N 1
ATOM 1391 C CA . ASP A 1 188 ? 2.028 25.246 -43.082 1.00 91.44 188 ASP A CA 1
ATOM 1392 C C . ASP A 1 188 ? 0.820 25.777 -43.854 1.00 91.44 188 ASP A C 1
ATOM 1394 O O . ASP A 1 188 ? 0.313 25.159 -44.787 1.00 91.44 188 ASP A O 1
ATOM 1398 N N . SER A 1 189 ? 0.386 26.986 -43.503 1.00 85.25 189 SER A N 1
ATOM 1399 C CA . SER A 1 189 ? -0.662 27.700 -44.237 1.00 85.25 189 SER A CA 1
ATOM 1400 C C . SER A 1 189 ? -0.357 27.892 -45.730 1.00 85.25 189 SER A C 1
ATOM 1402 O O . SER A 1 189 ? -1.287 28.064 -46.518 1.00 85.25 189 SER A O 1
ATOM 1404 N N . ALA A 1 190 ? 0.918 27.849 -46.140 1.00 88.44 190 ALA A N 1
ATOM 1405 C CA . ALA A 1 190 ? 1.310 27.912 -47.546 1.00 88.44 190 ALA A CA 1
ATOM 1406 C C . ALA A 1 190 ? 1.191 26.558 -48.271 1.00 88.44 190 ALA A C 1
ATOM 1408 O O . ALA A 1 190 ? 0.975 26.547 -49.483 1.00 88.44 190 ALA A O 1
ATOM 1409 N N . ASN A 1 191 ? 1.295 25.441 -47.543 1.00 88.19 191 ASN A N 1
ATOM 1410 C CA . ASN A 1 191 ? 1.235 24.076 -48.066 1.00 88.19 191 ASN A CA 1
ATOM 1411 C C . ASN A 1 191 ? 0.287 23.233 -47.189 1.00 88.19 191 ASN A C 1
ATOM 1413 O O . ASN A 1 191 ? 0.739 22.534 -46.282 1.00 88.19 191 ASN A O 1
ATOM 1417 N N . PRO A 1 192 ? -1.040 23.308 -47.418 1.00 83.31 192 PRO A N 1
ATOM 1418 C CA . PRO A 1 192 ? -2.017 22.604 -46.592 1.00 83.31 192 PRO A CA 1
ATOM 1419 C C . PRO A 1 192 ? -1.749 21.096 -46.543 1.00 83.31 192 PRO A C 1
ATOM 1421 O O . PRO A 1 192 ? -1.758 20.427 -47.576 1.00 83.31 192 PRO A O 1
ATOM 1424 N N . GLY A 1 193 ? -1.545 20.573 -45.334 1.00 81.31 193 GLY A N 1
ATOM 1425 C CA . GLY A 1 193 ? -1.159 19.180 -45.095 1.00 81.31 193 GLY A CA 1
ATOM 1426 C C . GLY A 1 193 ? 0.311 18.998 -44.711 1.00 81.31 193 GLY A C 1
ATOM 1427 O O . GLY A 1 193 ? 0.650 17.946 -44.180 1.00 81.31 193 GLY A O 1
ATOM 1428 N N . ASP A 1 194 ? 1.158 20.009 -44.884 1.00 90.69 194 ASP A N 1
ATOM 1429 C CA . ASP A 1 194 ? 2.536 19.991 -44.394 1.00 90.69 194 ASP A CA 1
ATOM 1430 C C . ASP A 1 194 ? 2.664 20.756 -43.070 1.00 90.69 194 ASP A C 1
ATOM 1432 O O . ASP A 1 194 ? 1.811 21.558 -42.690 1.00 90.69 194 ASP A O 1
ATOM 1436 N N . TRP A 1 195 ? 3.763 20.507 -42.370 1.00 94.06 195 TRP A N 1
ATOM 1437 C CA . TRP A 1 195 ? 4.163 21.113 -41.109 1.00 94.06 195 TRP A CA 1
ATOM 1438 C C . TRP A 1 195 ? 5.488 21.844 -41.293 1.00 94.06 195 TRP A C 1
ATOM 1440 O O . TRP A 1 195 ? 6.416 21.328 -41.925 1.00 94.06 195 TRP A O 1
ATOM 1450 N N . LYS A 1 196 ? 5.606 23.035 -40.705 1.00 93.12 196 LYS A N 1
ATOM 1451 C CA . LYS A 1 196 ? 6.822 23.854 -40.757 1.00 93.12 196 LYS A CA 1
ATOM 1452 C C . LYS A 1 196 ? 7.346 24.174 -39.360 1.00 93.12 196 LYS A C 1
ATOM 1454 O O . LYS A 1 196 ? 6.541 24.357 -38.447 1.00 93.12 196 LYS A O 1
ATOM 1459 N N . PRO A 1 197 ? 8.674 24.289 -39.181 1.00 93.44 197 PRO A N 1
ATOM 1460 C CA . PRO A 1 197 ? 9.237 24.717 -37.911 1.00 93.44 197 PRO A CA 1
ATOM 1461 C C . PRO A 1 197 ? 8.922 26.199 -37.681 1.00 93.44 197 PRO A C 1
ATOM 1463 O O . PRO A 1 197 ? 9.196 27.040 -38.539 1.00 93.44 197 PRO A O 1
ATOM 1466 N N . VAL A 1 198 ? 8.377 26.525 -36.513 1.00 92.12 198 VAL A N 1
ATOM 1467 C CA . VAL A 1 198 ? 8.058 27.906 -36.113 1.00 92.12 198 VAL A CA 1
ATOM 1468 C C . VAL A 1 198 ? 9.020 28.443 -35.060 1.00 92.12 198 VAL A C 1
ATOM 1470 O O . VAL A 1 198 ? 9.318 29.638 -35.039 1.00 92.12 198 VAL A O 1
ATOM 1473 N N . LYS A 1 199 ? 9.562 27.571 -34.200 1.00 93.19 199 LYS A N 1
ATOM 1474 C CA . LYS A 1 199 ? 10.468 27.979 -33.122 1.00 93.19 199 LYS A CA 1
ATOM 1475 C C . LYS A 1 199 ? 11.448 26.873 -32.751 1.00 93.19 199 LYS A C 1
ATOM 1477 O O . LYS A 1 199 ? 11.068 25.714 -32.653 1.00 93.19 199 LYS A O 1
ATOM 1482 N N . GLN A 1 200 ? 12.691 27.259 -32.473 1.00 94.06 200 GLN A N 1
ATOM 1483 C CA . GLN A 1 200 ? 13.638 26.444 -31.716 1.00 94.06 200 GLN A CA 1
ATOM 1484 C C . GLN A 1 200 ? 13.722 26.985 -30.285 1.00 94.06 200 GLN A C 1
ATOM 1486 O O . GLN A 1 200 ? 13.949 28.179 -30.072 1.00 94.06 200 GLN A O 1
ATOM 1491 N N . LEU A 1 201 ? 13.543 26.100 -29.315 1.00 94.88 201 LEU A N 1
ATOM 1492 C CA . LEU A 1 201 ? 13.651 26.348 -27.889 1.00 94.88 201 LEU A CA 1
ATOM 1493 C C . LEU A 1 201 ? 14.979 25.817 -27.360 1.00 94.88 201 LEU A C 1
ATOM 1495 O O . LEU A 1 201 ? 15.427 24.730 -27.727 1.00 94.88 201 LEU A O 1
ATOM 1499 N N . ILE A 1 202 ? 15.578 26.586 -26.460 1.00 94.06 202 ILE A N 1
ATOM 1500 C CA . ILE A 1 202 ? 16.810 26.246 -25.751 1.00 94.06 202 ILE A CA 1
ATOM 1501 C C . ILE A 1 202 ? 16.623 26.513 -24.259 1.00 94.06 202 ILE A C 1
ATOM 1503 O O . ILE A 1 202 ? 15.756 27.297 -23.864 1.00 94.06 202 ILE A O 1
ATOM 1507 N N . ALA A 1 203 ? 17.464 25.890 -23.434 1.00 91.69 203 ALA A N 1
ATOM 1508 C CA . ALA A 1 203 ? 17.505 26.174 -22.006 1.00 91.69 203 ALA A CA 1
ATOM 1509 C C . ALA A 1 203 ? 17.796 27.664 -21.767 1.00 91.69 203 ALA A C 1
ATOM 1511 O O . ALA A 1 203 ? 18.805 28.195 -22.233 1.00 91.69 203 ALA A O 1
ATOM 1512 N N . GLN A 1 204 ? 16.919 28.329 -21.021 1.00 90.88 204 GLN A N 1
ATOM 1513 C CA . GLN A 1 204 ? 17.046 29.737 -20.651 1.00 90.88 204 GLN A CA 1
ATOM 1514 C C . GLN A 1 204 ? 16.498 29.958 -19.241 1.00 90.88 204 GLN A C 1
ATOM 1516 O O . GLN A 1 204 ? 15.648 29.198 -18.784 1.00 90.88 204 GLN A O 1
ATOM 1521 N N . ASN A 1 205 ? 16.981 30.970 -18.524 1.00 88.06 205 ASN A N 1
ATOM 1522 C CA . ASN A 1 205 ? 16.331 31.381 -17.278 1.00 88.06 205 ASN A CA 1
ATOM 1523 C C . ASN A 1 205 ? 15.042 32.164 -17.546 1.00 88.06 205 ASN A C 1
ATOM 1525 O O . ASN A 1 205 ? 14.738 32.511 -18.683 1.00 88.06 205 ASN A O 1
ATOM 1529 N N . GLU A 1 206 ? 14.301 32.478 -16.483 1.00 88.75 206 GLU A N 1
ATOM 1530 C CA . GLU A 1 206 ? 13.012 33.186 -16.551 1.00 88.75 206 GLU A CA 1
ATOM 1531 C C . GLU A 1 206 ? 13.115 34.592 -17.176 1.00 88.75 206 GLU A C 1
ATOM 1533 O O . GLU A 1 206 ? 12.116 35.141 -17.622 1.00 88.75 206 GLU A O 1
ATOM 1538 N N . SER A 1 207 ? 14.323 35.159 -17.283 1.00 86.81 207 SER A N 1
ATOM 1539 C CA . SER A 1 207 ? 14.574 36.417 -18.000 1.00 86.81 207 SER A CA 1
ATOM 1540 C C . SER A 1 207 ? 14.847 36.223 -19.500 1.00 86.81 207 SER A C 1
ATOM 1542 O O . SER A 1 207 ? 15.210 37.181 -20.181 1.00 86.81 207 SER A O 1
ATOM 1544 N N . GLY A 1 208 ? 14.742 34.995 -20.018 1.00 83.94 208 GLY A N 1
ATOM 1545 C CA . GLY A 1 208 ? 15.027 34.651 -21.413 1.00 83.94 208 GLY A CA 1
ATOM 1546 C C . GLY A 1 208 ? 16.517 34.626 -21.764 1.00 83.94 208 GLY A C 1
ATOM 1547 O O . GLY A 1 208 ? 16.875 34.674 -22.940 1.00 83.94 208 GLY A O 1
ATOM 1548 N N . VAL A 1 209 ? 17.412 34.586 -20.769 1.00 88.81 209 VAL A N 1
ATOM 1549 C CA . VAL A 1 209 ? 18.857 34.493 -21.020 1.00 88.81 209 VAL A CA 1
ATOM 1550 C C . VAL A 1 209 ? 19.236 33.020 -21.191 1.00 88.81 209 VAL A C 1
ATOM 1552 O O . VAL A 1 209 ? 18.956 32.239 -20.277 1.00 88.81 209 VAL A O 1
ATOM 1555 N N . PRO A 1 210 ? 19.890 32.630 -22.303 1.00 88.19 210 PRO A 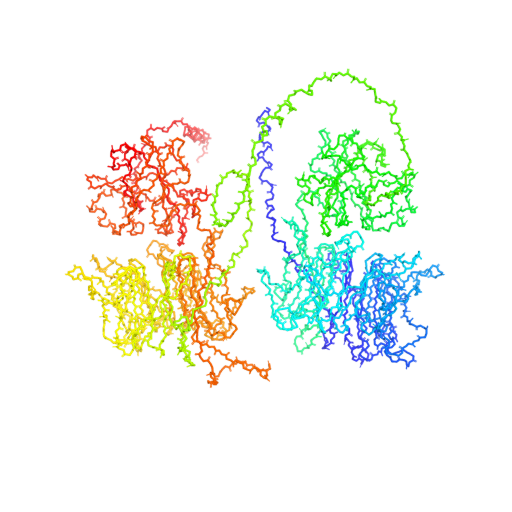N 1
ATOM 1556 C CA . PRO A 1 210 ? 20.331 31.255 -22.521 1.00 88.19 210 PRO A CA 1
ATOM 1557 C C . PRO A 1 210 ? 21.240 30.734 -21.401 1.00 88.19 210 PRO A C 1
ATOM 1559 O O . PRO A 1 210 ? 22.127 31.444 -20.922 1.00 88.19 210 PRO A O 1
ATOM 1562 N N . GLU A 1 211 ? 21.050 29.474 -21.021 1.00 87.25 211 GLU A N 1
ATOM 1563 C CA . GLU A 1 211 ? 21.859 28.754 -20.034 1.00 87.25 211 GLU A CA 1
ATOM 1564 C C . GLU A 1 211 ? 22.439 27.464 -20.637 1.00 87.25 211 GLU A C 1
ATOM 1566 O O . GLU A 1 211 ? 22.223 27.148 -21.807 1.00 87.25 211 GLU A O 1
ATOM 1571 N N . GLY A 1 212 ? 23.219 26.716 -19.847 1.00 76.25 212 GLY A N 1
ATOM 1572 C CA . GLY A 1 212 ? 23.782 25.440 -20.287 1.00 76.25 212 GLY A CA 1
ATOM 1573 C C . GLY A 1 212 ? 22.689 24.485 -20.776 1.00 76.25 212 GLY A C 1
ATOM 1574 O O . GLY A 1 212 ? 21.797 24.122 -20.017 1.00 76.25 212 GLY A O 1
ATOM 1575 N N . SER A 1 213 ? 22.780 24.067 -22.038 1.00 76.31 213 SER A N 1
ATOM 1576 C CA . SER A 1 213 ? 21.789 23.219 -22.713 1.00 76.31 213 SER A CA 1
ATOM 1577 C C . SER A 1 213 ? 21.994 21.721 -22.482 1.00 76.31 213 SER A C 1
ATOM 1579 O O . SER A 1 213 ? 21.207 20.909 -22.959 1.00 76.31 213 SER A O 1
ATOM 1581 N N . ALA A 1 214 ? 23.046 21.325 -21.764 1.00 78.88 214 ALA A N 1
ATOM 1582 C CA . ALA A 1 214 ? 23.345 19.921 -21.535 1.00 78.88 214 ALA A CA 1
ATOM 1583 C C . ALA A 1 214 ? 22.165 19.243 -20.818 1.00 78.88 214 ALA A C 1
ATOM 1585 O O . ALA A 1 214 ? 21.857 19.601 -19.685 1.00 78.88 214 ALA A O 1
ATOM 1586 N N . GLY A 1 215 ? 21.561 18.235 -21.451 1.00 82.25 215 GLY A N 1
ATOM 1587 C CA . GLY A 1 215 ? 20.444 17.458 -20.903 1.00 82.25 215 GLY A CA 1
ATOM 1588 C C . GLY A 1 215 ? 19.057 18.019 -21.221 1.00 82.25 215 GLY A C 1
ATOM 1589 O O . GLY A 1 215 ? 18.090 17.296 -21.020 1.00 82.25 215 GLY A O 1
ATOM 1590 N N . PHE A 1 216 ? 18.946 19.247 -21.743 1.00 94.06 216 PHE A N 1
ATOM 1591 C CA . PHE A 1 216 ? 17.673 19.849 -22.158 1.00 94.06 216 PHE A CA 1
ATOM 1592 C C . PHE A 1 216 ? 17.092 19.122 -23.375 1.00 94.06 216 PHE A C 1
ATOM 1594 O O . PHE A 1 216 ? 17.820 18.856 -24.330 1.00 94.06 216 PHE A O 1
ATOM 1601 N N . GLY A 1 217 ? 15.787 18.845 -23.350 1.00 93.00 217 GLY A N 1
ATOM 1602 C CA . GLY A 1 217 ? 15.090 18.114 -24.412 1.00 93.00 217 GLY A CA 1
ATOM 1603 C C . GLY A 1 217 ? 15.040 16.598 -24.199 1.00 93.00 217 GLY A C 1
ATOM 1604 O O . GLY A 1 217 ? 14.693 15.873 -25.125 1.00 93.00 217 GLY A O 1
ATOM 1605 N N . VAL A 1 218 ? 15.375 16.099 -23.002 1.00 93.38 218 VAL A N 1
ATOM 1606 C CA . VAL A 1 218 ? 15.317 14.654 -22.694 1.00 93.38 218 VAL A CA 1
ATOM 1607 C C . VAL A 1 218 ? 13.885 14.114 -22.620 1.00 93.38 218 VAL A C 1
ATOM 1609 O O . VAL A 1 218 ? 13.671 12.932 -22.859 1.00 93.38 218 VAL A O 1
ATOM 1612 N N . SER A 1 219 ? 12.925 14.977 -22.285 1.00 95.44 219 SER A N 1
ATOM 1613 C CA . SER A 1 219 ? 11.492 14.691 -22.310 1.00 95.44 219 SER A CA 1
ATOM 1614 C C . SER A 1 219 ? 10.722 15.954 -22.687 1.00 95.44 219 SER A C 1
ATOM 1616 O O . SER A 1 219 ? 11.158 17.066 -22.349 1.00 95.44 219 SER A O 1
ATOM 1618 N N . VAL A 1 220 ? 9.614 15.798 -23.406 1.00 96.50 220 VAL A N 1
ATOM 1619 C CA . VAL A 1 220 ? 8.696 16.888 -23.759 1.00 96.50 220 VAL A CA 1
ATOM 1620 C C . VAL A 1 220 ? 7.255 16.442 -23.585 1.00 96.50 220 VAL A C 1
ATOM 1622 O O . VAL A 1 220 ? 6.946 15.280 -23.795 1.00 96.50 220 VAL A O 1
ATOM 1625 N N . ASP A 1 221 ? 6.387 17.375 -23.213 1.00 94.31 221 ASP A N 1
ATOM 1626 C CA . ASP A 1 221 ? 4.941 17.155 -23.224 1.00 94.31 221 ASP A CA 1
ATOM 1627 C C . ASP A 1 221 ? 4.221 18.494 -23.416 1.00 94.31 221 ASP A C 1
ATOM 1629 O O . ASP A 1 221 ? 4.722 19.542 -22.983 1.00 94.31 221 ASP A O 1
ATOM 1633 N N . LEU A 1 222 ? 3.083 18.477 -24.099 1.00 87.94 222 LEU A N 1
ATOM 1634 C CA . LEU A 1 222 ? 2.347 19.640 -24.570 1.00 87.94 222 LEU A CA 1
ATOM 1635 C C . LEU A 1 222 ? 0.863 19.499 -24.217 1.00 87.94 222 LEU A C 1
ATOM 1637 O O . LEU A 1 222 ? 0.172 18.581 -24.644 1.00 87.94 222 LEU A O 1
ATOM 1641 N N . SER A 1 223 ? 0.330 20.507 -23.531 1.00 82.19 223 SER A N 1
ATOM 1642 C CA . SER A 1 223 ? -1.110 20.657 -23.331 1.00 82.19 223 SER A CA 1
ATOM 1643 C C . SER A 1 223 ? -1.530 22.057 -23.746 1.00 82.19 223 SER A C 1
ATOM 1645 O O . SER A 1 223 ? -1.129 23.042 -23.124 1.00 82.19 223 SER A O 1
ATOM 1647 N N . ASP A 1 224 ? -2.381 22.141 -24.767 1.00 73.94 224 ASP A N 1
ATOM 1648 C CA . ASP A 1 224 ? -2.919 23.395 -25.298 1.00 73.94 224 ASP A CA 1
ATOM 1649 C C . ASP A 1 224 ? -1.802 24.403 -25.663 1.00 73.94 224 ASP A C 1
ATOM 1651 O O . ASP A 1 224 ? -1.069 24.219 -26.634 1.00 73.94 224 ASP A O 1
ATOM 1655 N N . GLU A 1 225 ? -1.653 25.472 -24.875 1.00 80.81 225 GLU A N 1
ATOM 1656 C CA . GLU A 1 225 ? -0.665 26.539 -25.068 1.00 80.81 225 GLU A CA 1
ATOM 1657 C C . GLU A 1 225 ? 0.554 26.414 -24.141 1.00 80.81 225 GLU A C 1
ATOM 1659 O O . GLU A 1 225 ? 1.380 27.323 -24.107 1.00 80.81 225 GLU A O 1
ATOM 1664 N N . THR A 1 226 ? 0.673 25.332 -23.363 1.00 86.50 226 THR A N 1
ATOM 1665 C CA . THR A 1 226 ? 1.765 25.119 -22.401 1.00 86.50 226 THR A CA 1
ATOM 1666 C C . THR A 1 226 ? 2.605 23.908 -22.778 1.00 86.50 226 THR A C 1
ATOM 1668 O O . THR A 1 226 ? 2.090 22.812 -22.967 1.00 86.50 226 THR A O 1
ATOM 1671 N N . LEU A 1 227 ? 3.919 24.109 -22.827 1.00 93.69 227 LEU A N 1
ATOM 1672 C CA . LEU A 1 227 ? 4.922 23.102 -23.147 1.00 93.69 227 LEU A CA 1
ATOM 1673 C C . LEU A 1 227 ? 5.886 22.928 -21.971 1.00 93.69 227 LEU A C 1
ATOM 1675 O O . LEU A 1 227 ? 6.493 23.898 -21.510 1.00 93.69 227 LEU A O 1
ATOM 1679 N N . ALA A 1 228 ? 6.080 21.688 -21.529 1.00 96.44 228 ALA A N 1
ATOM 1680 C CA . ALA A 1 228 ? 7.117 21.309 -20.581 1.00 96.44 228 ALA A CA 1
ATOM 1681 C C . ALA A 1 228 ? 8.296 20.665 -21.308 1.00 96.44 228 ALA A C 1
ATOM 1683 O O . ALA A 1 228 ? 8.125 19.732 -22.085 1.00 96.44 228 ALA A O 1
ATOM 1684 N N . VAL A 1 229 ? 9.510 21.139 -21.021 1.00 97.50 229 VAL A N 1
ATOM 1685 C CA . VAL A 1 229 ? 10.749 20.537 -21.526 1.00 97.50 229 VAL A CA 1
ATOM 1686 C C . VAL A 1 229 ? 11.639 20.139 -20.359 1.00 97.50 229 VAL A C 1
ATOM 1688 O O . VAL A 1 229 ? 12.099 20.983 -19.582 1.00 97.50 229 VAL A O 1
ATOM 1691 N N . GLY A 1 230 ? 11.892 18.842 -20.239 1.00 95.81 230 GLY A N 1
ATOM 1692 C CA . GLY A 1 230 ? 12.770 18.268 -19.236 1.00 95.81 230 GLY A CA 1
ATOM 1693 C C . GLY A 1 230 ? 14.250 18.489 -19.540 1.00 95.81 230 GLY A C 1
ATOM 1694 O O . GLY A 1 230 ? 14.687 18.501 -20.695 1.00 95.81 230 GLY A O 1
ATOM 1695 N N . SER A 1 231 ? 15.046 18.641 -18.485 1.00 93.06 231 SER A N 1
ATOM 1696 C CA . SER A 1 231 ? 16.503 18.628 -18.541 1.00 93.06 231 SER A CA 1
ATOM 1697 C C . SER A 1 231 ? 17.066 17.799 -17.401 1.00 93.06 231 SER A C 1
ATOM 1699 O O . SER A 1 231 ? 17.034 18.248 -16.266 1.00 93.06 231 SER A O 1
ATOM 1701 N N . SER A 1 232 ? 17.592 16.603 -17.662 1.00 85.25 232 SER A N 1
ATOM 1702 C CA . SER A 1 232 ? 17.932 15.649 -16.592 1.00 85.25 232 SER A CA 1
ATOM 1703 C C . SER A 1 232 ? 19.384 15.705 -16.097 1.00 85.25 232 SER A C 1
ATOM 1705 O O . SER A 1 232 ? 19.779 14.862 -15.295 1.00 85.25 232 SER A O 1
ATOM 1707 N N . ASN A 1 233 ? 20.205 16.655 -16.557 1.00 83.12 233 ASN A N 1
ATOM 1708 C CA . ASN A 1 233 ? 21.604 16.752 -16.124 1.00 83.12 233 ASN A CA 1
ATOM 1709 C C . ASN A 1 233 ? 21.762 17.450 -14.766 1.00 83.12 233 ASN A C 1
ATOM 1711 O O . ASN A 1 233 ? 21.049 18.398 -14.431 1.00 83.12 233 ASN A O 1
ATOM 1715 N N . GLY A 1 234 ? 22.767 17.021 -13.996 1.00 81.25 234 GLY A N 1
ATOM 1716 C CA . GLY A 1 234 ? 22.988 17.525 -12.644 1.00 81.25 234 GLY A CA 1
ATOM 1717 C C . GLY A 1 234 ? 21.795 17.176 -11.747 1.00 81.25 234 GLY A C 1
ATOM 1718 O O . GLY A 1 234 ? 21.414 16.011 -11.698 1.00 81.25 234 GLY A O 1
ATOM 1719 N N . PRO A 1 235 ? 21.189 18.130 -11.019 1.00 81.25 235 PRO A N 1
ATOM 1720 C CA . PRO A 1 235 ? 19.991 17.838 -10.234 1.00 81.25 235 PRO A CA 1
ATOM 1721 C C . PRO A 1 235 ? 18.718 17.661 -11.073 1.00 81.25 235 PRO A C 1
ATOM 1723 O O . PRO A 1 235 ? 17.731 17.125 -10.574 1.00 81.25 235 PRO A O 1
ATOM 1726 N N . GLY A 1 236 ? 18.756 18.095 -12.333 1.00 90.00 236 GLY A N 1
ATOM 1727 C CA . GLY A 1 236 ? 17.615 18.116 -13.230 1.00 90.00 236 GLY A CA 1
ATOM 1728 C C . GLY A 1 236 ? 16.715 19.352 -13.079 1.00 90.00 236 GLY A C 1
ATOM 1729 O O . GLY A 1 236 ? 16.646 19.968 -12.013 1.00 90.00 236 GLY A O 1
ATOM 1730 N N . TYR A 1 237 ? 16.038 19.733 -14.164 1.00 93.00 237 TYR A N 1
ATOM 1731 C CA . TYR A 1 237 ? 15.164 20.903 -14.284 1.00 93.00 237 TYR A CA 1
ATOM 1732 C C . TYR A 1 237 ? 13.999 20.621 -15.236 1.00 93.00 237 TYR A C 1
ATOM 1734 O O . TYR A 1 237 ? 14.111 19.789 -16.134 1.00 93.00 237 TYR A O 1
ATOM 1742 N N . VAL A 1 238 ? 12.915 21.384 -15.100 1.00 96.25 238 VAL A N 1
ATOM 1743 C CA . VAL A 1 238 ? 11.862 21.473 -16.124 1.00 96.25 238 VAL A CA 1
ATOM 1744 C C . VAL A 1 238 ? 11.681 22.929 -16.522 1.00 96.25 238 VAL A C 1
ATOM 1746 O O . VAL A 1 238 ? 11.617 23.810 -15.667 1.00 96.25 238 VAL A O 1
ATOM 1749 N N . TYR A 1 239 ? 11.619 23.183 -17.821 1.00 95.75 239 TYR A N 1
ATOM 1750 C CA . TYR A 1 239 ? 11.401 24.505 -18.390 1.00 95.75 239 TYR A CA 1
ATOM 1751 C C . TYR A 1 239 ? 9.996 24.550 -18.977 1.00 95.75 239 TYR A C 1
ATOM 1753 O O . TYR A 1 239 ? 9.673 23.760 -19.862 1.00 95.75 239 TYR A O 1
ATOM 1761 N N . LEU A 1 240 ? 9.173 25.461 -18.468 1.00 95.75 240 LEU A N 1
ATOM 1762 C CA . LEU A 1 240 ? 7.818 25.687 -18.948 1.00 95.75 240 LEU A CA 1
ATOM 1763 C C . LEU A 1 240 ? 7.807 26.852 -19.925 1.00 95.75 240 LEU A C 1
ATOM 1765 O O . LEU A 1 240 ? 8.288 27.941 -19.598 1.00 95.75 240 LEU A O 1
ATOM 1769 N N . PHE A 1 241 ? 7.246 26.614 -21.102 1.00 93.75 241 PHE A N 1
ATOM 1770 C CA . PHE A 1 241 ? 7.033 27.608 -22.140 1.00 93.75 241 PHE A CA 1
ATOM 1771 C C . PHE A 1 241 ? 5.539 27.759 -22.388 1.00 93.75 241 PHE A C 1
ATOM 1773 O O . PHE A 1 241 ? 4.823 26.763 -22.426 1.00 93.75 241 PHE A O 1
ATOM 1780 N N . GLU A 1 242 ? 5.084 28.989 -22.591 1.00 90.50 242 GLU A N 1
ATOM 1781 C CA . GLU A 1 242 ? 3.706 29.263 -22.992 1.00 90.50 242 GLU A CA 1
ATOM 1782 C C . GLU A 1 242 ? 3.686 30.040 -24.311 1.00 90.50 242 GLU A C 1
ATOM 1784 O O . GLU A 1 242 ? 4.553 30.892 -24.569 1.00 90.50 242 GLU A O 1
ATOM 1789 N N . ARG A 1 243 ? 2.697 29.738 -25.156 1.00 85.00 243 ARG A N 1
ATOM 1790 C CA . ARG A 1 243 ? 2.413 30.513 -26.369 1.00 85.00 243 ARG A CA 1
ATOM 1791 C C . ARG A 1 243 ? 2.057 31.951 -25.984 1.00 85.00 243 ARG A C 1
ATOM 1793 O O . ARG A 1 243 ? 1.584 32.224 -24.885 1.00 85.00 243 ARG A O 1
ATOM 1800 N N . ASN A 1 244 ? 2.319 32.891 -26.884 1.00 83.31 244 ASN A N 1
ATOM 1801 C CA . ASN A 1 244 ? 2.100 34.330 -26.704 1.00 83.31 244 ASN A CA 1
ATOM 1802 C C . ASN A 1 244 ? 2.936 34.996 -25.587 1.00 83.31 244 ASN A C 1
ATOM 1804 O O . ASN A 1 244 ? 2.810 36.197 -25.326 1.00 83.31 244 ASN A O 1
ATOM 1808 N N . THR A 1 245 ? 3.841 34.261 -24.933 1.00 84.62 245 THR A N 1
ATOM 1809 C CA . THR A 1 245 ? 4.719 34.826 -23.904 1.00 84.62 245 THR A CA 1
ATOM 1810 C C . THR A 1 245 ? 5.870 35.583 -24.559 1.00 84.62 245 THR A C 1
ATOM 1812 O O . THR A 1 245 ? 6.697 35.019 -25.277 1.00 84.62 245 THR A O 1
ATOM 1815 N N . GLY A 1 246 ? 5.958 36.889 -24.292 1.00 81.62 246 GLY A N 1
ATOM 1816 C CA . GLY A 1 246 ? 6.957 37.766 -24.914 1.00 81.62 246 GLY A CA 1
ATOM 1817 C C . GLY A 1 246 ? 6.572 38.283 -26.306 1.00 81.62 246 GLY A C 1
ATOM 1818 O O . GLY A 1 246 ? 7.441 38.793 -27.013 1.00 81.62 246 GLY A O 1
ATOM 1819 N N . GLY A 1 247 ? 5.293 38.176 -26.681 1.00 80.19 247 GLY A N 1
ATOM 1820 C CA . GLY A 1 247 ? 4.715 38.692 -27.925 1.00 80.19 247 GLY A CA 1
ATOM 1821 C C . GLY A 1 247 ? 3.769 37.685 -28.579 1.00 80.19 247 GLY A C 1
ATOM 1822 O O . GLY A 1 247 ? 3.898 36.487 -28.333 1.00 80.19 247 GLY A O 1
ATOM 1823 N N . ASP A 1 248 ? 2.849 38.169 -29.414 1.00 79.38 248 ASP A N 1
ATOM 1824 C CA . ASP A 1 248 ? 1.875 37.336 -30.133 1.00 79.38 248 ASP A CA 1
ATOM 1825 C C . ASP A 1 248 ? 2.574 36.212 -30.912 1.00 79.38 248 ASP A C 1
ATOM 1827 O O . ASP A 1 248 ? 3.608 36.426 -31.552 1.00 79.38 248 ASP A O 1
ATOM 1831 N N . GLU A 1 249 ? 2.015 35.006 -30.827 1.00 77.75 249 GLU A N 1
ATOM 1832 C CA . GLU A 1 249 ? 2.501 33.769 -31.449 1.00 77.75 249 GLU A CA 1
ATOM 1833 C C . GLU A 1 249 ? 3.910 33.323 -31.018 1.00 77.75 249 GLU A C 1
ATOM 1835 O O . GLU A 1 249 ? 4.462 32.354 -31.544 1.00 77.75 249 GLU A O 1
ATOM 1840 N N . ASN A 1 250 ? 4.522 33.986 -30.032 1.00 85.06 250 ASN A N 1
ATOM 1841 C CA . ASN A 1 250 ? 5.836 33.601 -29.539 1.00 85.06 250 ASN A CA 1
ATOM 1842 C C . ASN A 1 250 ? 5.733 32.591 -28.393 1.00 85.06 250 ASN A C 1
ATOM 1844 O O . ASN A 1 250 ? 5.075 32.829 -27.386 1.00 85.06 250 ASN A O 1
ATOM 1848 N N . TRP A 1 251 ? 6.484 31.500 -28.500 1.00 90.81 251 TRP A N 1
ATOM 1849 C CA . TRP A 1 251 ? 6.710 30.580 -27.390 1.00 90.81 251 TRP A CA 1
ATOM 1850 C C . TRP A 1 251 ? 7.822 31.118 -26.486 1.00 90.81 251 TRP A C 1
ATOM 1852 O O . TRP A 1 251 ? 9.003 31.122 -26.858 1.00 90.81 251 TRP A O 1
ATOM 1862 N N . GLY A 1 252 ? 7.434 31.621 -25.314 1.00 90.69 252 GLY A N 1
ATOM 1863 C CA . GLY A 1 252 ? 8.330 32.222 -24.326 1.00 90.69 252 GLY A CA 1
ATOM 1864 C C . GLY A 1 252 ? 8.397 31.402 -23.043 1.00 90.69 252 GLY A C 1
ATOM 1865 O O . GLY A 1 252 ? 7.441 30.720 -22.692 1.00 90.69 252 GLY A O 1
ATOM 1866 N N . ILE A 1 253 ? 9.533 31.456 -22.342 1.00 92.88 253 ILE A N 1
ATOM 1867 C CA . ILE A 1 253 ? 9.668 30.793 -21.039 1.00 92.88 253 ILE A CA 1
ATOM 1868 C C . ILE A 1 253 ? 8.811 31.499 -19.989 1.00 92.88 253 ILE A C 1
ATOM 1870 O O . ILE A 1 253 ? 8.822 32.724 -19.889 1.00 92.88 253 ILE A O 1
ATOM 1874 N N . VAL A 1 254 ? 8.124 30.706 -19.176 1.00 91.56 254 VAL A N 1
ATOM 1875 C CA . VAL A 1 254 ? 7.326 31.166 -18.036 1.00 91.56 254 VAL A CA 1
ATOM 1876 C C . VAL A 1 254 ? 7.988 30.782 -16.722 1.00 91.56 254 VAL A C 1
ATOM 1878 O O . VAL A 1 254 ? 8.025 31.580 -15.786 1.00 91.56 254 VAL A O 1
ATOM 1881 N N . LYS A 1 255 ? 8.541 29.566 -16.636 1.00 92.75 255 LYS A N 1
ATOM 1882 C CA . LYS A 1 255 ? 9.117 29.065 -15.388 1.00 92.75 255 LYS A CA 1
ATOM 1883 C C . LYS A 1 255 ? 10.269 28.100 -15.618 1.00 92.75 255 LYS A C 1
ATOM 1885 O O . LYS A 1 255 ? 10.226 27.275 -16.527 1.00 92.75 255 LYS A O 1
ATOM 1890 N N . LYS A 1 256 ? 11.259 28.155 -14.726 1.00 93.44 256 LYS A N 1
ATOM 1891 C CA . LYS A 1 256 ? 12.235 27.079 -14.529 1.00 93.44 256 LYS A CA 1
ATOM 1892 C C . LYS A 1 256 ? 11.959 26.404 -13.188 1.00 93.44 256 LYS A C 1
ATOM 1894 O O . LYS A 1 256 ? 12.125 27.015 -12.135 1.00 93.44 256 LYS A O 1
ATOM 1899 N N . LEU A 1 257 ? 11.549 25.144 -13.228 1.00 94.25 257 LEU A N 1
ATOM 1900 C CA . LEU A 1 257 ? 11.227 24.347 -12.052 1.00 94.25 257 LEU A CA 1
ATOM 1901 C C . LEU A 1 257 ? 12.418 23.494 -11.609 1.00 94.25 257 LEU A C 1
ATOM 1903 O O . LEU A 1 257 ? 13.180 22.966 -12.423 1.00 94.25 257 LEU A O 1
ATOM 1907 N N . VAL A 1 258 ? 12.533 23.349 -10.292 1.00 93.56 258 VAL A N 1
ATOM 1908 C CA . VAL A 1 258 ? 13.420 22.412 -9.594 1.00 93.56 258 VAL A CA 1
ATOM 1909 C C . VAL A 1 258 ? 12.575 21.543 -8.676 1.00 93.56 258 VAL A C 1
ATOM 1911 O O . VAL A 1 258 ? 11.507 21.980 -8.243 1.00 93.56 258 VAL A O 1
ATOM 1914 N N . ALA A 1 259 ? 13.068 20.352 -8.339 1.00 93.81 259 ALA A N 1
ATOM 1915 C CA . ALA A 1 259 ? 12.441 19.496 -7.339 1.00 93.81 259 ALA A CA 1
ATOM 1916 C C . ALA A 1 259 ? 12.223 20.260 -6.020 1.00 93.81 259 ALA A C 1
ATOM 1918 O O . ALA A 1 259 ? 13.137 20.921 -5.512 1.00 93.81 259 ALA A O 1
ATOM 1919 N N . GLN A 1 260 ? 11.005 20.177 -5.483 1.00 93.38 260 GLN A N 1
ATOM 1920 C CA . GLN A 1 260 ? 10.602 20.811 -4.228 1.00 93.38 260 GLN A CA 1
ATOM 1921 C C . GLN A 1 260 ? 9.862 19.808 -3.340 1.00 93.38 260 GLN A C 1
ATOM 1923 O O . GLN A 1 260 ? 9.086 18.990 -3.836 1.00 93.38 260 GLN A O 1
ATOM 1928 N N . SER A 1 261 ? 10.081 19.884 -2.029 1.00 89.25 261 SER A N 1
ATOM 1929 C CA . SER A 1 261 ? 9.268 19.179 -1.039 1.00 89.25 261 SER A CA 1
ATOM 1930 C C . SER A 1 261 ? 7.878 19.813 -0.919 1.00 89.25 261 SER A C 1
ATOM 1932 O O . SER A 1 261 ? 7.637 20.910 -1.419 1.00 89.25 261 SER A O 1
ATOM 1934 N N . ASP A 1 262 ? 6.953 19.127 -0.242 1.00 85.31 262 ASP A N 1
ATOM 1935 C CA . ASP A 1 262 ? 5.550 19.559 -0.089 1.00 85.31 262 ASP A CA 1
ATOM 1936 C C . ASP A 1 262 ? 5.383 20.962 0.531 1.00 85.31 262 ASP A C 1
ATOM 1938 O O . ASP A 1 262 ? 4.367 21.617 0.322 1.00 85.31 262 ASP A O 1
ATOM 1942 N N . ASP A 1 263 ? 6.371 21.435 1.291 1.00 82.56 263 ASP A N 1
ATOM 1943 C CA . ASP A 1 263 ? 6.415 22.772 1.895 1.00 82.56 263 ASP A CA 1
ATOM 1944 C C . ASP A 1 263 ? 7.046 23.845 0.982 1.00 82.56 263 ASP A C 1
ATOM 1946 O O . ASP A 1 263 ? 7.196 24.999 1.385 1.00 82.56 263 ASP A O 1
ATOM 1950 N N . GLY A 1 264 ? 7.419 23.481 -0.248 1.00 83.88 264 GLY A N 1
ATOM 1951 C CA . GLY A 1 264 ? 8.055 24.358 -1.229 1.00 83.88 264 GLY A CA 1
ATOM 1952 C C . GLY A 1 264 ? 9.571 24.507 -1.071 1.00 83.88 264 GLY A C 1
ATOM 1953 O O . GLY A 1 264 ? 10.184 25.231 -1.865 1.00 83.88 264 GLY A O 1
ATOM 1954 N N . ALA A 1 265 ? 10.201 23.844 -0.093 1.00 88.62 265 ALA A N 1
ATOM 1955 C CA . ALA A 1 265 ? 11.652 23.890 0.060 1.00 88.62 265 ALA A CA 1
ATOM 1956 C C . ALA A 1 265 ? 12.362 23.125 -1.081 1.00 88.62 265 ALA A C 1
ATOM 1958 O O . ALA A 1 265 ? 11.818 22.149 -1.598 1.00 88.62 265 ALA A O 1
ATOM 1959 N N . PRO A 1 266 ? 13.568 23.547 -1.513 1.00 89.00 266 PRO A N 1
ATOM 1960 C CA . PRO A 1 266 ? 14.310 22.835 -2.550 1.00 89.00 266 PRO A CA 1
ATOM 1961 C C . PRO A 1 266 ? 14.663 21.407 -2.119 1.00 89.00 266 PRO A C 1
ATOM 1963 O O . PRO A 1 266 ? 15.309 21.208 -1.092 1.00 89.00 266 PRO A O 1
ATOM 1966 N N . ASP A 1 267 ? 14.312 20.431 -2.950 1.00 90.75 267 ASP A N 1
ATOM 1967 C CA . ASP A 1 267 ? 14.562 19.002 -2.739 1.00 90.75 267 ASP A CA 1
ATOM 1968 C C . ASP A 1 267 ? 15.545 18.483 -3.798 1.00 90.75 267 ASP A C 1
ATOM 1970 O O . ASP A 1 267 ? 15.257 17.623 -4.629 1.00 90.75 267 ASP A O 1
ATOM 1974 N N . ILE A 1 268 ? 16.708 19.132 -3.839 1.00 88.62 268 ILE A N 1
ATOM 1975 C CA . ILE A 1 268 ? 17.677 19.031 -4.930 1.00 88.62 268 ILE A CA 1
ATOM 1976 C C . ILE A 1 268 ? 18.716 17.956 -4.601 1.00 88.62 268 ILE A C 1
ATOM 1978 O O . ILE A 1 268 ? 19.509 18.110 -3.671 1.00 88.62 268 ILE A O 1
ATOM 1982 N N . GLN A 1 269 ? 18.783 16.912 -5.426 1.00 89.69 269 GLN A N 1
ATOM 1983 C CA . GLN A 1 269 ? 19.822 15.887 -5.366 1.00 89.69 269 GLN A CA 1
ATOM 1984 C C . GLN A 1 269 ? 20.497 15.745 -6.732 1.00 89.69 269 GLN A C 1
ATOM 1986 O O . GLN A 1 269 ? 19.825 15.631 -7.753 1.00 89.69 269 GLN A O 1
ATOM 1991 N N . LEU A 1 270 ? 21.833 15.707 -6.743 1.00 85.81 270 LEU A N 1
ATOM 1992 C CA . LEU A 1 270 ? 22.600 15.438 -7.957 1.00 85.81 270 LEU A CA 1
ATOM 1993 C C . LEU A 1 270 ? 22.227 14.065 -8.542 1.00 85.81 270 LEU A C 1
ATOM 1995 O O . LEU A 1 270 ? 22.063 13.090 -7.807 1.00 85.81 270 LEU A O 1
ATOM 1999 N N . ASP A 1 271 ? 22.092 14.015 -9.862 1.00 84.25 271 ASP A N 1
ATOM 2000 C CA . ASP A 1 271 ? 21.765 12.833 -10.656 1.00 84.25 271 ASP A CA 1
ATOM 2001 C C . ASP A 1 271 ? 20.414 12.192 -10.308 1.00 84.25 271 ASP A C 1
ATOM 2003 O O . ASP A 1 271 ? 20.176 11.043 -10.671 1.00 84.25 271 ASP A O 1
ATOM 2007 N N . ALA A 1 272 ? 19.508 12.925 -9.643 1.00 89.56 272 ALA A N 1
ATOM 2008 C CA . ALA A 1 272 ? 18.134 12.479 -9.387 1.00 89.56 272 ALA A CA 1
ATOM 2009 C C . ALA A 1 272 ? 17.290 12.363 -10.666 1.00 89.56 272 ALA A C 1
ATOM 2011 O O . ALA A 1 272 ? 16.241 11.715 -10.653 1.00 89.56 272 ALA A O 1
ATOM 2012 N N . LEU A 1 273 ? 17.775 12.952 -11.766 1.00 91.88 273 LEU A N 1
ATOM 2013 C CA . LEU A 1 273 ? 17.114 13.012 -13.067 1.00 91.88 273 LEU A CA 1
ATOM 2014 C C . LEU A 1 273 ? 15.724 13.660 -12.986 1.00 91.88 273 LEU A C 1
ATOM 2016 O O . LEU A 1 273 ? 14.798 13.205 -13.651 1.00 91.88 273 LEU A O 1
ATOM 2020 N N . PHE A 1 274 ? 15.559 14.705 -12.166 1.00 95.31 274 PHE A N 1
ATOM 2021 C CA . PHE A 1 274 ? 14.329 15.500 -12.180 1.00 95.31 274 PHE A CA 1
ATOM 2022 C C . PHE A 1 274 ? 14.112 16.096 -13.579 1.00 95.31 274 PHE A C 1
ATOM 2024 O O . PHE A 1 274 ? 15.033 16.662 -14.164 1.00 95.31 274 PHE A O 1
ATOM 2031 N N . GLY A 1 275 ? 12.913 15.936 -14.137 1.00 94.31 275 GLY A N 1
ATOM 2032 C CA . GLY A 1 275 ? 12.650 16.271 -15.541 1.00 94.31 275 GLY A CA 1
ATOM 2033 C C . GLY A 1 275 ? 13.099 15.186 -16.524 1.00 94.31 275 GLY A C 1
ATOM 2034 O O . GLY A 1 275 ? 13.137 15.431 -17.724 1.00 94.31 275 GLY A O 1
ATOM 2035 N N . GLY A 1 276 ? 13.444 13.986 -16.045 1.00 92.31 276 GLY A N 1
ATOM 2036 C CA . GLY A 1 276 ? 13.691 12.822 -16.901 1.00 92.31 276 GLY A CA 1
ATOM 2037 C C . GLY A 1 276 ? 12.423 12.292 -17.577 1.00 92.31 276 GLY A C 1
ATOM 2038 O O . GLY A 1 276 ? 12.518 11.658 -18.620 1.00 92.31 276 GLY A O 1
ATOM 2039 N N . ALA A 1 277 ? 11.255 12.589 -17.006 1.00 94.56 277 ALA A N 1
ATOM 2040 C CA . ALA A 1 277 ? 9.948 12.383 -17.613 1.00 94.56 277 ALA A CA 1
ATOM 2041 C C . ALA A 1 277 ? 9.016 13.524 -17.183 1.00 94.56 277 ALA A C 1
ATOM 2043 O O . ALA A 1 277 ? 9.072 13.958 -16.025 1.00 94.56 277 ALA A O 1
ATOM 2044 N N . VAL A 1 278 ? 8.178 14.007 -18.095 1.00 95.75 278 VAL A N 1
ATOM 2045 C CA . VAL A 1 278 ? 7.187 15.060 -17.846 1.00 95.75 278 VAL A CA 1
ATOM 2046 C C . VAL A 1 278 ? 5.845 14.649 -18.443 1.00 95.75 278 VAL A C 1
ATOM 2048 O O . VAL A 1 278 ? 5.821 13.934 -19.436 1.00 95.75 278 VAL A O 1
ATOM 2051 N N . ALA A 1 279 ? 4.750 15.060 -17.809 1.00 92.19 279 ALA A N 1
ATOM 2052 C CA . ALA A 1 279 ? 3.399 14.946 -18.348 1.00 92.19 279 ALA A CA 1
ATOM 2053 C C . ALA A 1 279 ? 2.567 16.147 -17.882 1.00 92.19 279 ALA A C 1
ATOM 2055 O O . ALA A 1 279 ? 2.573 16.490 -16.698 1.00 92.19 279 ALA A O 1
ATOM 2056 N N . LEU A 1 280 ? 1.867 16.786 -18.802 1.00 84.25 280 LEU A N 1
ATOM 2057 C CA . LEU A 1 280 ? 1.030 17.959 -18.649 1.00 84.25 280 LEU A CA 1
ATOM 2058 C C . LEU A 1 280 ? -0.426 17.582 -18.899 1.00 84.25 280 LEU A C 1
ATOM 2060 O O . LEU A 1 280 ? -0.776 16.812 -19.785 1.00 84.25 280 LEU A O 1
ATOM 2064 N N . CYS A 1 281 ? -1.308 18.183 -18.114 1.00 76.44 281 CYS A N 1
ATOM 2065 C CA . CYS A 1 281 ? -2.734 18.164 -18.381 1.00 76.44 281 CYS A CA 1
ATOM 2066 C C . CYS A 1 281 ? -3.315 19.497 -17.929 1.00 76.44 281 CYS A C 1
ATOM 2068 O O . CYS A 1 281 ? -3.563 19.710 -16.737 1.00 76.44 281 CYS A O 1
ATOM 2070 N N . SER A 1 282 ? -3.541 20.390 -18.888 1.00 71.06 282 SER A N 1
ATOM 2071 C CA . SER A 1 282 ? -3.983 21.764 -18.656 1.00 71.06 282 SER A CA 1
ATOM 2072 C C . SER A 1 282 ? -3.093 22.474 -17.621 1.00 71.06 282 SER A C 1
ATOM 2074 O O . SER A 1 282 ? -1.936 22.778 -17.896 1.00 71.06 282 SER A O 1
ATOM 2076 N N . ASP A 1 283 ? -3.606 22.700 -16.410 1.00 74.50 283 ASP A N 1
ATOM 2077 C CA . ASP A 1 283 ? -2.933 23.452 -15.349 1.00 74.50 283 ASP A CA 1
ATOM 2078 C C . ASP A 1 283 ? -2.048 22.581 -14.445 1.00 74.50 283 ASP A C 1
ATOM 2080 O O . ASP A 1 283 ? -1.469 23.094 -13.491 1.00 74.50 283 ASP A O 1
ATOM 2084 N N . LEU A 1 284 ? -1.957 21.271 -14.686 1.00 81.81 284 LEU A N 1
ATOM 2085 C CA . LEU A 1 284 ? -1.176 20.340 -13.872 1.00 81.81 284 LEU A CA 1
ATOM 2086 C C . LEU A 1 284 ? 0.032 19.814 -14.639 1.00 81.81 284 LEU A C 1
ATOM 2088 O O . LEU A 1 284 ? -0.062 19.481 -15.816 1.00 81.81 284 LEU A O 1
ATOM 2092 N N . LEU A 1 285 ? 1.153 19.698 -13.932 1.00 90.25 285 LEU A N 1
ATOM 2093 C CA . LEU A 1 285 ? 2.399 19.126 -14.424 1.00 90.25 285 LEU A CA 1
ATOM 2094 C C . LEU A 1 285 ? 2.858 18.028 -13.471 1.00 90.25 285 LEU A C 1
ATOM 2096 O O . LEU A 1 285 ? 3.033 18.275 -12.280 1.00 90.25 285 LEU A O 1
ATOM 2100 N N . LEU A 1 286 ? 3.144 16.849 -14.003 1.00 93.56 286 LEU A N 1
ATOM 2101 C CA . LEU A 1 286 ? 3.787 15.747 -13.308 1.00 93.56 286 LEU A CA 1
ATOM 2102 C C . LEU A 1 286 ? 5.215 15.580 -13.813 1.00 93.56 286 LEU A C 1
ATOM 2104 O O . LEU A 1 286 ? 5.452 15.459 -15.009 1.00 93.56 286 LEU A O 1
ATOM 2108 N N . VAL A 1 287 ? 6.169 15.559 -12.887 1.00 96.94 287 VAL A N 1
ATOM 2109 C CA . VAL A 1 287 ? 7.597 15.464 -13.195 1.00 96.94 287 VAL A CA 1
ATOM 2110 C C . VAL A 1 287 ? 8.208 14.266 -12.492 1.00 96.94 287 VAL A C 1
ATOM 2112 O O . VAL A 1 287 ? 8.130 14.152 -11.270 1.00 96.94 287 VAL A O 1
ATOM 2115 N N . GLY A 1 288 ? 8.860 13.398 -13.253 1.00 95.38 288 GLY A N 1
ATOM 2116 C CA . GLY A 1 288 ? 9.631 12.272 -12.748 1.00 95.38 288 GLY A CA 1
ATOM 2117 C C . GLY A 1 288 ? 11.047 12.655 -12.314 1.00 95.38 288 GLY A C 1
ATOM 2118 O O . GLY A 1 288 ? 11.718 13.455 -12.968 1.00 95.38 288 GLY A O 1
ATOM 2119 N N . ALA A 1 289 ? 11.515 12.048 -11.224 1.00 95.44 289 ALA A N 1
ATOM 2120 C CA . ALA A 1 289 ? 12.905 12.036 -10.773 1.00 95.44 289 ALA A CA 1
ATOM 2121 C C . ALA A 1 289 ? 13.290 10.600 -10.361 1.00 95.44 289 ALA A C 1
ATOM 2123 O O . ALA A 1 289 ? 13.387 10.294 -9.166 1.00 95.44 289 ALA A O 1
ATOM 2124 N N . PRO A 1 290 ? 13.467 9.682 -11.327 1.00 92.88 290 PRO A N 1
ATOM 2125 C CA . PRO A 1 290 ? 13.613 8.248 -11.060 1.00 92.88 290 PRO A CA 1
ATOM 2126 C C . PRO A 1 290 ? 14.828 7.880 -10.207 1.00 92.88 290 PRO A C 1
ATOM 2128 O O . PRO A 1 290 ? 14.827 6.847 -9.546 1.00 92.88 290 PRO A O 1
ATOM 2131 N N . ASN A 1 291 ? 15.856 8.724 -10.164 1.00 91.69 291 ASN A N 1
ATOM 2132 C CA . ASN A 1 291 ? 17.061 8.459 -9.381 1.00 91.69 291 ASN A CA 1
ATOM 2133 C C . ASN A 1 291 ? 17.073 9.188 -8.030 1.00 91.69 291 ASN A C 1
ATOM 2135 O O . ASN A 1 291 ? 18.079 9.158 -7.314 1.00 91.69 291 ASN A O 1
ATOM 2139 N N . MET A 1 292 ? 15.972 9.850 -7.667 1.00 90.88 292 MET A N 1
ATOM 2140 C CA . MET A 1 292 ? 15.834 10.497 -6.369 1.00 90.88 292 MET A CA 1
ATOM 2141 C C . MET A 1 292 ? 15.969 9.468 -5.241 1.00 90.88 292 MET A C 1
ATOM 2143 O O . MET A 1 292 ? 15.327 8.413 -5.257 1.00 90.88 292 MET A O 1
ATOM 2147 N N . ASN A 1 293 ? 16.788 9.772 -4.235 1.00 87.44 293 ASN A N 1
ATOM 2148 C CA . ASN A 1 293 ? 16.870 8.954 -3.035 1.00 87.44 293 ASN A CA 1
ATOM 2149 C C . ASN A 1 293 ? 15.718 9.349 -2.107 1.00 87.44 293 ASN A C 1
ATOM 2151 O O . ASN A 1 293 ? 15.760 10.377 -1.435 1.00 87.44 293 ASN A O 1
ATOM 2155 N N . ALA A 1 294 ? 14.673 8.530 -2.073 1.00 75.81 294 ALA A N 1
ATOM 2156 C CA . ALA A 1 294 ? 13.544 8.682 -1.166 1.00 75.81 294 ALA A CA 1
ATOM 2157 C C . ALA A 1 294 ? 13.559 7.493 -0.204 1.00 75.81 294 ALA A C 1
ATOM 2159 O O . ALA A 1 294 ? 13.245 6.386 -0.617 1.00 75.81 294 ALA A O 1
ATOM 2160 N N . GLY A 1 295 ? 14.010 7.681 1.040 1.00 74.19 295 GLY A N 1
ATOM 2161 C CA . GLY A 1 295 ? 14.148 6.610 2.045 1.00 74.19 295 GLY A CA 1
ATOM 2162 C C . GLY A 1 295 ? 15.282 5.600 1.782 1.00 74.19 295 GLY A C 1
ATOM 2163 O O . GLY A 1 295 ? 15.967 5.203 2.720 1.00 74.19 295 GLY A O 1
ATOM 2164 N N . ALA A 1 296 ? 15.539 5.246 0.518 1.00 72.88 296 ALA A N 1
ATOM 2165 C CA . ALA A 1 296 ? 16.653 4.421 0.048 1.00 72.88 296 ALA A CA 1
ATOM 2166 C C . ALA A 1 296 ? 17.214 4.939 -1.296 1.00 72.88 296 ALA A C 1
ATOM 2168 O O . ALA A 1 296 ? 16.703 5.897 -1.879 1.00 72.88 296 ALA A O 1
ATOM 2169 N N . GLN A 1 297 ? 18.297 4.323 -1.784 1.00 76.75 297 GLN A N 1
ATOM 2170 C CA . GLN A 1 297 ? 18.982 4.750 -3.011 1.00 76.75 297 GLN A CA 1
ATOM 2171 C C . GLN A 1 297 ? 18.167 4.415 -4.276 1.00 76.75 297 GLN A C 1
ATOM 2173 O O . GLN A 1 297 ? 17.692 3.289 -4.408 1.00 76.75 297 GLN A O 1
ATOM 2178 N N . TYR A 1 298 ? 18.052 5.355 -5.223 1.00 80.56 298 TYR A N 1
ATOM 2179 C CA . TYR A 1 298 ? 17.368 5.160 -6.520 1.00 80.56 298 TYR A CA 1
ATOM 2180 C C . TYR A 1 298 ? 15.933 4.617 -6.409 1.00 80.56 298 TYR A C 1
ATOM 2182 O O . TYR A 1 298 ? 15.473 3.832 -7.240 1.00 80.56 298 TYR A O 1
ATOM 2190 N N . VAL A 1 299 ? 15.227 4.999 -5.345 1.00 87.31 299 VAL A N 1
ATOM 2191 C CA . VAL A 1 299 ? 13.805 4.669 -5.188 1.00 87.31 299 VAL A CA 1
ATOM 2192 C C . VAL A 1 299 ? 12.975 5.438 -6.212 1.00 87.31 299 VAL A C 1
ATOM 2194 O O . VAL A 1 299 ? 12.044 4.880 -6.782 1.00 87.31 299 VAL A O 1
ATOM 2197 N N . GLY A 1 300 ? 13.353 6.688 -6.476 1.00 91.44 300 GLY A N 1
ATOM 2198 C CA . GLY A 1 300 ? 12.650 7.590 -7.370 1.00 91.44 300 GLY A CA 1
ATOM 2199 C C . GLY A 1 300 ? 11.531 8.368 -6.679 1.00 91.44 300 GLY A C 1
ATOM 2200 O O . GLY A 1 300 ? 11.019 7.985 -5.624 1.00 91.44 300 GLY A O 1
ATOM 2201 N N . ALA A 1 301 ? 11.183 9.505 -7.266 1.00 93.38 301 ALA A N 1
ATOM 2202 C CA . ALA A 1 301 ? 10.095 10.371 -6.838 1.00 93.38 301 ALA A CA 1
ATOM 2203 C C . ALA A 1 301 ? 9.381 10.939 -8.068 1.00 93.38 301 ALA A C 1
ATOM 2205 O O . ALA A 1 301 ? 9.965 11.035 -9.147 1.00 93.38 301 ALA A O 1
ATOM 2206 N N . ALA A 1 302 ? 8.135 11.355 -7.886 1.00 94.31 302 ALA A N 1
ATOM 2207 C CA . ALA A 1 302 ? 7.405 12.164 -8.851 1.00 94.31 302 ALA A CA 1
ATOM 2208 C C . ALA A 1 302 ? 6.883 13.426 -8.158 1.00 94.31 302 ALA A C 1
ATOM 2210 O O . ALA A 1 302 ? 6.663 13.426 -6.952 1.00 94.31 302 ALA A O 1
ATOM 2211 N N . TYR A 1 303 ? 6.688 14.507 -8.897 1.00 93.94 303 TYR A N 1
ATOM 2212 C CA . TYR A 1 303 ? 6.301 15.801 -8.344 1.00 93.94 303 TYR A CA 1
ATOM 2213 C C . TYR A 1 303 ? 5.158 16.372 -9.162 1.00 93.94 303 TYR A C 1
ATOM 2215 O O . TYR A 1 303 ? 5.278 16.489 -10.378 1.00 93.94 303 TYR A O 1
ATOM 2223 N N . ILE A 1 304 ? 4.065 16.726 -8.495 1.00 91.38 304 ILE A N 1
ATOM 2224 C CA . ILE A 1 304 ? 2.921 17.390 -9.109 1.00 91.38 304 ILE A CA 1
ATOM 2225 C C . ILE A 1 304 ? 3.027 18.878 -8.823 1.00 91.38 304 ILE A C 1
ATOM 2227 O O . ILE A 1 304 ? 3.021 19.284 -7.661 1.00 91.38 304 ILE A O 1
ATOM 2231 N N . TYR A 1 305 ? 3.074 19.676 -9.879 1.00 89.88 305 TYR A N 1
ATOM 2232 C CA . TYR A 1 305 ? 2.966 21.126 -9.854 1.00 89.88 305 TYR A CA 1
ATOM 2233 C C . TYR A 1 305 ? 1.625 21.545 -10.449 1.00 89.88 305 TYR A C 1
ATOM 2235 O O . TYR A 1 305 ? 1.060 20.844 -11.285 1.00 89.88 305 TYR A O 1
ATOM 2243 N N . SER A 1 306 ? 1.128 22.699 -10.020 1.00 85.62 306 SER A N 1
ATOM 2244 C CA . SER A 1 306 ? -0.060 23.323 -10.596 1.00 85.62 306 SER A CA 1
ATOM 2245 C C . SER A 1 306 ? 0.232 24.765 -10.955 1.00 85.62 306 SER A C 1
ATOM 2247 O O . SER A 1 306 ? 0.876 25.481 -10.178 1.00 85.62 306 SER A O 1
ATOM 2249 N N . LYS A 1 307 ? -0.315 25.203 -12.086 1.00 79.31 307 LYS A N 1
ATOM 2250 C CA . LYS A 1 307 ? -0.510 26.613 -12.397 1.00 79.31 307 LYS A CA 1
ATOM 2251 C C . LYS A 1 307 ? -1.417 27.232 -11.332 1.00 79.31 307 LYS A C 1
ATOM 2253 O O . LYS A 1 307 ? -2.253 26.559 -10.725 1.00 79.31 307 LYS A O 1
ATOM 2258 N N . ASP A 1 308 ? -1.180 28.500 -11.056 1.00 76.56 308 ASP A N 1
ATOM 2259 C CA . ASP A 1 308 ? -1.759 29.307 -9.984 1.00 76.56 308 ASP A CA 1
ATOM 2260 C C . ASP A 1 308 ? -1.459 28.875 -8.534 1.00 76.56 308 ASP A C 1
ATOM 2262 O O . ASP A 1 308 ? -1.938 29.518 -7.599 1.00 76.56 308 ASP A O 1
ATOM 2266 N N . LYS A 1 309 ? -0.674 27.818 -8.284 1.00 79.69 309 LYS A N 1
ATOM 2267 C CA . LYS A 1 309 ? -0.355 27.404 -6.909 1.00 79.69 309 LYS A CA 1
ATOM 2268 C C . LYS A 1 309 ? 0.640 28.381 -6.280 1.00 79.69 309 LYS A C 1
ATOM 2270 O O . LYS A 1 309 ? 1.792 28.459 -6.702 1.00 79.69 309 LYS A O 1
ATOM 2275 N N . GLY A 1 310 ? 0.209 29.087 -5.231 1.00 73.31 310 GLY A N 1
ATOM 2276 C CA . GLY A 1 310 ? 0.989 30.177 -4.630 1.00 73.31 310 GLY A CA 1
ATOM 2277 C C . GLY A 1 310 ? 0.753 31.550 -5.277 1.00 73.31 310 GLY A C 1
ATOM 2278 O O . GLY A 1 310 ? 1.539 32.470 -5.045 1.00 73.31 310 GLY A O 1
ATOM 2279 N N . GLY A 1 311 ? -0.323 31.694 -6.060 1.00 68.50 311 GLY A N 1
ATOM 2280 C CA . GLY A 1 311 ? -0.797 32.955 -6.636 1.00 68.50 311 GLY A CA 1
ATOM 2281 C C . GLY A 1 311 ? -1.030 32.871 -8.145 1.00 68.50 311 GLY A C 1
ATOM 2282 O O . GLY A 1 311 ? -0.463 32.018 -8.818 1.00 68.50 311 GLY A O 1
ATOM 2283 N N . ALA A 1 312 ? -1.842 33.782 -8.690 1.00 68.62 312 ALA A N 1
ATOM 2284 C CA . ALA A 1 312 ? -2.192 33.800 -10.112 1.00 68.62 312 ALA A CA 1
ATOM 2285 C C . ALA A 1 312 ? -0.955 33.769 -11.038 1.00 68.62 312 ALA A C 1
ATOM 2287 O O . ALA A 1 312 ? 0.007 34.521 -10.858 1.00 68.62 312 ALA A O 1
ATOM 2288 N N . ASN A 1 313 ? -1.010 32.895 -12.041 1.00 70.69 313 ASN A N 1
ATOM 2289 C CA . ASN A 1 313 ? 0.025 32.561 -13.015 1.00 70.69 313 ASN A CA 1
ATOM 2290 C C . ASN A 1 313 ? 1.349 32.049 -12.414 1.00 70.69 313 ASN A C 1
ATOM 2292 O O . ASN A 1 313 ? 2.379 32.073 -13.086 1.00 70.69 313 ASN A O 1
ATOM 2296 N N . GLN A 1 314 ? 1.359 31.590 -11.156 1.00 81.19 314 GLN A N 1
ATOM 2297 C CA . GLN A 1 314 ? 2.530 30.952 -10.547 1.00 81.19 314 GLN A CA 1
ATOM 2298 C C . GLN A 1 314 ? 2.449 29.432 -10.651 1.00 81.19 314 GLN A C 1
ATOM 2300 O O . GLN A 1 314 ? 1.434 28.832 -10.321 1.00 81.19 314 GLN A O 1
ATOM 2305 N N . TRP A 1 315 ? 3.543 28.795 -11.059 1.00 88.12 315 TRP A N 1
ATOM 2306 C CA . TRP A 1 315 ? 3.679 27.343 -10.989 1.00 88.12 315 TRP A CA 1
ATOM 2307 C C . TRP A 1 315 ? 4.280 26.947 -9.642 1.00 88.12 315 TRP A C 1
ATOM 2309 O O . TRP A 1 315 ? 5.430 27.287 -9.351 1.00 88.12 315 TRP A O 1
ATOM 2319 N N . GLY A 1 316 ? 3.502 26.233 -8.829 1.00 87.44 316 GLY A N 1
ATOM 2320 C CA . GLY A 1 316 ? 3.890 25.820 -7.481 1.00 87.44 316 GLY A CA 1
ATOM 2321 C C . GLY A 1 316 ? 3.672 24.331 -7.236 1.00 87.44 316 GLY A C 1
ATOM 2322 O O . GLY A 1 316 ? 2.797 23.710 -7.843 1.00 87.44 316 GLY A O 1
ATOM 2323 N N . ILE A 1 317 ? 4.479 23.754 -6.342 1.00 90.06 317 ILE A N 1
ATOM 2324 C CA . ILE A 1 317 ? 4.364 22.348 -5.948 1.00 90.06 317 ILE A CA 1
ATOM 2325 C C . ILE A 1 317 ? 3.025 22.101 -5.238 1.00 90.06 317 ILE A C 1
ATOM 2327 O O . ILE A 1 317 ? 2.620 22.827 -4.327 1.00 90.06 317 ILE A O 1
ATOM 2331 N N . VAL A 1 318 ? 2.323 21.063 -5.679 1.00 85.25 318 VAL A N 1
ATOM 2332 C CA . VAL A 1 318 ? 1.111 20.533 -5.048 1.00 85.25 318 VAL A CA 1
ATOM 2333 C C . VAL A 1 318 ? 1.472 19.355 -4.159 1.00 85.25 318 VAL A C 1
ATOM 2335 O O . VAL A 1 318 ? 1.008 19.285 -3.021 1.00 85.25 318 VAL A O 1
ATOM 2338 N N . LYS A 1 319 ? 2.272 18.418 -4.683 1.00 86.88 319 LYS A N 1
ATOM 2339 C CA . LYS A 1 319 ? 2.625 17.197 -3.961 1.00 86.88 319 LYS A CA 1
ATOM 2340 C C . LYS A 1 319 ? 3.878 16.529 -4.514 1.00 86.88 319 LYS A C 1
ATOM 2342 O O . LYS A 1 319 ? 3.988 16.317 -5.718 1.00 86.88 319 LYS A O 1
ATOM 2347 N N . LYS A 1 320 ? 4.764 16.091 -3.626 1.00 91.31 320 LYS A N 1
ATOM 2348 C CA . LYS A 1 320 ? 5.766 15.064 -3.897 1.00 91.31 320 LYS A CA 1
ATOM 2349 C C . LYS A 1 320 ? 5.135 13.685 -3.711 1.00 91.31 320 LYS A C 1
ATOM 2351 O O . LYS A 1 320 ? 4.686 13.315 -2.625 1.00 91.31 320 LYS A O 1
ATOM 2356 N N . LEU A 1 321 ? 5.129 12.914 -4.786 1.00 89.75 321 LEU A N 1
ATOM 2357 C CA . LEU A 1 321 ? 4.789 11.505 -4.807 1.00 89.75 321 LEU A CA 1
ATOM 2358 C C . LEU A 1 321 ? 6.051 10.673 -4.586 1.00 89.75 321 LEU A C 1
ATOM 2360 O O . LEU A 1 321 ? 7.084 10.857 -5.232 1.00 89.75 321 LEU A O 1
ATOM 2364 N N . ILE A 1 322 ? 5.938 9.713 -3.687 1.00 86.25 322 ILE A N 1
ATOM 2365 C CA . ILE A 1 322 ? 6.906 8.637 -3.499 1.00 86.25 322 ILE A CA 1
ATOM 2366 C C . ILE A 1 322 ? 6.168 7.325 -3.743 1.00 86.25 322 ILE A C 1
ATOM 2368 O O . ILE A 1 322 ? 4.948 7.289 -3.567 1.00 86.25 322 ILE A O 1
ATOM 2372 N N . PRO A 1 323 ? 6.855 6.251 -4.151 1.00 75.75 323 PRO A N 1
ATOM 2373 C CA . PRO A 1 323 ? 6.198 4.962 -4.252 1.00 75.75 323 PRO A CA 1
ATOM 2374 C C . PRO A 1 323 ? 5.672 4.584 -2.865 1.00 75.75 323 PRO A C 1
ATOM 2376 O O . PRO A 1 323 ? 6.387 4.643 -1.864 1.00 75.75 323 PRO A O 1
ATOM 2379 N N . VAL A 1 324 ? 4.394 4.242 -2.804 1.00 66.69 324 VAL A N 1
ATOM 2380 C CA . VAL A 1 324 ? 3.659 3.864 -1.597 1.00 66.69 324 VAL A CA 1
ATOM 2381 C C . VAL A 1 324 ? 2.905 2.576 -1.924 1.00 66.69 324 VAL A C 1
ATOM 2383 O O . VAL A 1 324 ? 2.467 2.375 -3.053 1.00 66.69 324 VAL A O 1
ATOM 2386 N N . ARG A 1 325 ? 2.812 1.649 -0.975 1.00 59.09 325 ARG A N 1
ATOM 2387 C CA . ARG A 1 325 ? 2.003 0.433 -1.124 1.00 59.09 325 ARG A CA 1
ATOM 2388 C C . ARG A 1 325 ? 0.521 0.798 -1.018 1.00 59.09 325 ARG A C 1
ATOM 2390 O O . ARG A 1 325 ? 0.187 1.853 -0.484 1.00 59.09 325 ARG A O 1
ATOM 2397 N N . GLU A 1 326 ? -0.377 -0.097 -1.430 1.00 50.47 326 GLU A N 1
ATOM 2398 C CA . GLU A 1 326 ? -1.831 0.107 -1.269 1.00 50.47 326 GLU A CA 1
ATOM 2399 C C . GLU A 1 326 ? -2.253 0.295 0.202 1.00 50.47 326 GLU A C 1
ATOM 2401 O O . GLU A 1 326 ? -3.253 0.945 0.481 1.00 50.47 326 GLU A O 1
ATOM 2406 N N . SER A 1 327 ? -1.438 -0.173 1.155 1.00 49.69 327 SER A N 1
ATOM 2407 C CA . SER A 1 327 ? -1.583 0.092 2.595 1.00 49.69 327 SER A CA 1
ATOM 2408 C C . SER A 1 327 ? -1.235 1.529 3.024 1.00 49.69 327 SER A C 1
ATOM 2410 O O . SER A 1 327 ? -1.278 1.841 4.212 1.00 49.69 327 SER A O 1
ATOM 2412 N N . GLY A 1 328 ? -0.835 2.403 2.094 1.00 48.88 328 GLY A N 1
ATOM 2413 C CA . GLY A 1 328 ? -0.428 3.787 2.352 1.00 48.88 328 GLY A CA 1
ATOM 2414 C C . GLY A 1 328 ? 1.004 3.952 2.876 1.00 48.88 328 GLY A C 1
ATOM 2415 O O . GLY A 1 328 ? 1.463 5.082 3.051 1.00 48.88 328 GLY A O 1
ATOM 2416 N N . LYS A 1 329 ? 1.745 2.857 3.110 1.00 51.72 329 LYS A N 1
ATOM 2417 C CA . LYS A 1 329 ? 3.140 2.912 3.577 1.00 51.72 329 LYS A CA 1
ATOM 2418 C C . LYS A 1 329 ? 4.127 3.132 2.432 1.00 51.72 329 LYS A C 1
ATOM 2420 O O . LYS A 1 329 ? 4.004 2.459 1.408 1.00 51.72 329 LYS A O 1
ATOM 2425 N N . PRO A 1 330 ? 5.139 3.999 2.598 1.00 52.28 330 PRO A N 1
ATOM 2426 C CA . PRO A 1 330 ? 6.170 4.187 1.586 1.00 52.28 330 PRO A CA 1
ATOM 2427 C C . PRO A 1 330 ? 6.916 2.894 1.239 1.00 52.28 330 PRO A C 1
ATOM 2429 O O . PRO A 1 330 ? 7.276 2.105 2.111 1.00 52.28 330 PRO A O 1
ATOM 2432 N N . TYR A 1 331 ? 7.152 2.687 -0.050 1.00 64.06 331 TYR A N 1
ATOM 2433 C CA . TYR A 1 331 ? 7.839 1.540 -0.628 1.00 64.06 331 TYR A CA 1
ATOM 2434 C C . TYR A 1 331 ? 9.267 1.945 -1.012 1.00 64.06 331 TYR A C 1
ATOM 2436 O O . TYR A 1 331 ? 9.509 2.493 -2.081 1.00 64.06 331 TYR A O 1
ATOM 2444 N N . TYR A 1 332 ? 10.236 1.694 -0.130 1.00 66.69 332 TYR A N 1
ATOM 2445 C CA . TYR A 1 332 ? 11.626 2.135 -0.309 1.00 66.69 332 TYR A CA 1
ATOM 2446 C C . TYR A 1 332 ? 12.561 1.015 -0.783 1.00 66.69 332 TYR A C 1
ATOM 2448 O O . TYR A 1 332 ? 13.638 0.813 -0.219 1.00 66.69 332 TYR A O 1
ATOM 2456 N N . ASN A 1 333 ? 12.172 0.271 -1.820 1.00 66.00 333 ASN A N 1
ATOM 2457 C CA . ASN A 1 333 ? 13.084 -0.702 -2.416 1.00 66.00 333 ASN A CA 1
ATOM 2458 C C . ASN A 1 333 ? 14.133 0.010 -3.273 1.00 66.00 333 ASN A C 1
ATOM 2460 O O . ASN A 1 333 ? 13.815 0.832 -4.137 1.00 66.00 333 ASN A O 1
ATOM 2464 N N . LYS A 1 334 ? 15.407 -0.307 -3.030 1.00 65.75 334 LYS A N 1
ATOM 2465 C CA . LYS A 1 334 ? 16.512 0.203 -3.844 1.00 65.75 334 LYS A CA 1
ATOM 2466 C C . LYS A 1 334 ? 16.255 -0.124 -5.321 1.00 65.75 334 LYS A C 1
ATOM 2468 O O . LYS A 1 334 ? 15.865 -1.246 -5.613 1.00 65.75 334 LYS A O 1
ATOM 2473 N N . ASN A 1 335 ? 16.533 0.824 -6.219 1.00 73.38 335 ASN A N 1
ATOM 2474 C CA . ASN A 1 335 ? 16.347 0.690 -7.675 1.00 73.38 335 ASN A CA 1
ATOM 2475 C C . ASN A 1 335 ? 14.882 0.574 -8.145 1.00 73.38 335 ASN A C 1
ATOM 2477 O O . ASN A 1 335 ? 14.629 0.091 -9.242 1.00 73.38 335 ASN A O 1
ATOM 2481 N N . THR A 1 336 ? 13.917 1.072 -7.365 1.00 79.25 336 THR A N 1
ATOM 2482 C CA . THR A 1 336 ? 12.510 1.119 -7.802 1.00 79.25 336 THR A CA 1
ATOM 2483 C C . THR A 1 336 ? 12.304 2.044 -9.012 1.00 79.25 336 THR A C 1
ATOM 2485 O O . THR A 1 336 ? 11.373 1.832 -9.786 1.00 79.25 336 THR A O 1
ATOM 2488 N N . TYR A 1 337 ? 13.153 3.063 -9.198 1.00 87.69 337 TYR A N 1
ATOM 2489 C CA . TYR A 1 337 ? 13.056 4.043 -10.290 1.00 87.69 337 TYR A CA 1
ATOM 2490 C C . TYR A 1 337 ? 11.650 4.644 -10.474 1.00 87.69 337 TYR A C 1
ATOM 2492 O O . TYR A 1 337 ? 11.183 4.852 -11.595 1.00 87.69 337 TYR A O 1
ATOM 2500 N N . PHE A 1 338 ? 10.947 4.906 -9.372 1.00 91.31 338 PHE A N 1
ATOM 2501 C CA . PHE A 1 338 ? 9.620 5.507 -9.388 1.00 91.31 338 PHE A CA 1
ATOM 2502 C C . PHE A 1 338 ? 9.648 6.879 -10.068 1.00 91.31 338 PHE A C 1
ATOM 2504 O O . PHE A 1 338 ? 10.496 7.716 -9.761 1.00 91.31 338 PHE A O 1
ATOM 2511 N N . GLY A 1 339 ? 8.726 7.113 -10.998 1.00 91.56 339 GLY A N 1
ATOM 2512 C CA . GLY A 1 339 ? 8.743 8.322 -11.826 1.00 91.56 339 GLY A CA 1
ATOM 2513 C C . GLY A 1 339 ? 9.632 8.210 -13.062 1.00 91.56 339 GLY A C 1
ATOM 2514 O O . GLY A 1 339 ? 9.925 9.225 -13.680 1.00 91.56 339 GLY A O 1
ATOM 2515 N N . ARG A 1 340 ? 10.066 7.001 -13.446 1.00 90.31 340 ARG A N 1
ATOM 2516 C CA . ARG A 1 340 ? 10.784 6.779 -14.714 1.00 90.31 340 ARG A CA 1
ATOM 2517 C C . ARG A 1 340 ? 9.951 7.153 -15.938 1.00 90.31 340 ARG A C 1
ATOM 2519 O O . ARG A 1 340 ? 10.494 7.715 -16.878 1.00 90.31 340 ARG A O 1
ATOM 2526 N N . PHE A 1 341 ? 8.662 6.845 -15.903 1.00 91.25 341 PHE A N 1
ATOM 2527 C CA . PHE A 1 341 ? 7.656 7.272 -16.862 1.00 91.25 341 PHE A CA 1
ATOM 2528 C C . PHE A 1 341 ? 6.457 7.805 -16.087 1.00 91.25 341 PHE A C 1
ATOM 2530 O O . PHE A 1 341 ? 6.103 7.285 -15.020 1.00 91.25 341 PHE A O 1
ATOM 2537 N N . VAL A 1 342 ? 5.849 8.851 -16.629 1.00 92.25 342 VAL A N 1
ATOM 2538 C CA . VAL A 1 342 ? 4.693 9.522 -16.048 1.00 92.25 342 VAL A CA 1
ATOM 2539 C C . VAL A 1 342 ? 3.672 9.788 -17.145 1.00 92.25 342 VAL A C 1
ATOM 2541 O O . VAL A 1 342 ? 4.050 9.989 -18.292 1.00 92.25 342 VAL A O 1
ATOM 2544 N N . SER A 1 343 ? 2.389 9.761 -16.802 1.00 87.88 343 SER A N 1
ATOM 2545 C CA . SER A 1 343 ? 1.308 10.159 -17.707 1.00 87.88 343 SER A CA 1
ATOM 2546 C C . SER A 1 343 ? 0.146 10.726 -16.902 1.00 87.88 343 SER A C 1
ATOM 2548 O O . SER A 1 343 ? -0.038 10.372 -15.732 1.00 87.88 343 SER A O 1
ATOM 2550 N N . PHE A 1 344 ? -0.609 11.632 -17.513 1.00 76.12 344 PHE A N 1
ATOM 2551 C CA . PHE A 1 344 ? -1.624 12.431 -16.843 1.00 76.12 344 PHE A CA 1
ATOM 2552 C C . PHE A 1 344 ? -2.890 12.509 -17.695 1.00 76.12 344 PHE A C 1
ATOM 2554 O O . PHE A 1 344 ? -2.816 12.701 -18.901 1.00 76.12 344 PHE A O 1
ATOM 2561 N N . SER A 1 345 ? -4.061 12.386 -17.071 1.00 70.56 345 SER A N 1
ATOM 2562 C CA . SER A 1 345 ? -5.344 12.668 -17.723 1.00 70.56 345 SER A CA 1
ATOM 2563 C C . SER A 1 345 ? -6.349 13.128 -16.677 1.00 70.56 345 SER A C 1
ATOM 2565 O O . SER A 1 345 ? -6.783 12.355 -15.822 1.00 70.56 345 SER A O 1
ATOM 2567 N N . GLY A 1 346 ? -6.738 14.401 -16.742 1.00 64.44 346 GLY A N 1
ATOM 2568 C CA . GLY A 1 346 ? -7.668 14.996 -15.788 1.00 64.44 346 GLY A CA 1
ATOM 2569 C C . GLY A 1 346 ? -7.119 14.967 -14.361 1.00 64.44 346 GLY A C 1
ATOM 2570 O O . GLY A 1 346 ? -6.089 15.568 -14.082 1.00 64.44 346 GLY A O 1
ATOM 2571 N N . ASP A 1 347 ? -7.822 14.289 -13.455 1.00 66.94 347 ASP A N 1
ATOM 2572 C CA . ASP A 1 347 ? -7.433 14.141 -12.045 1.00 66.94 347 ASP A CA 1
ATOM 2573 C C . ASP A 1 347 ? -6.745 12.785 -11.763 1.00 66.94 347 ASP A C 1
ATOM 2575 O O . ASP A 1 347 ? -6.618 12.384 -10.604 1.00 66.94 347 ASP A O 1
ATOM 2579 N N . LEU A 1 348 ? -6.296 12.080 -12.813 1.00 73.88 348 LEU A N 1
ATOM 2580 C CA . LEU A 1 348 ? -5.575 10.808 -12.735 1.00 73.88 348 LEU A CA 1
ATOM 2581 C C . LEU A 1 348 ? -4.120 10.959 -13.181 1.00 73.88 348 LEU A C 1
ATOM 2583 O O . LEU A 1 348 ? -3.825 11.536 -14.228 1.00 73.88 348 LEU A O 1
ATOM 2587 N N . ALA A 1 349 ? -3.220 10.366 -12.402 1.00 82.31 349 ALA A N 1
ATOM 2588 C CA . ALA A 1 349 ? -1.793 10.317 -12.679 1.00 82.31 349 ALA A CA 1
ATOM 2589 C C . ALA A 1 349 ? -1.303 8.867 -12.656 1.00 82.31 349 ALA A C 1
ATOM 2591 O O . ALA A 1 349 ? -1.537 8.134 -11.695 1.00 82.31 349 ALA A O 1
ATOM 2592 N N . LEU A 1 350 ? -0.594 8.454 -13.702 1.00 87.38 350 LEU A N 1
ATOM 2593 C CA . LEU A 1 350 ? 0.103 7.175 -13.765 1.00 87.38 350 LEU A CA 1
ATOM 2594 C C . LEU A 1 350 ? 1.590 7.408 -13.542 1.00 87.38 350 LEU A C 1
ATOM 2596 O O . LEU A 1 350 ? 2.205 8.232 -14.217 1.00 87.38 350 LEU A O 1
ATOM 2600 N N . VAL A 1 351 ? 2.175 6.658 -12.612 1.00 91.38 351 VAL A N 1
ATOM 2601 C CA . VAL A 1 351 ? 3.607 6.727 -12.324 1.00 91.38 351 VAL A CA 1
ATOM 2602 C C . VAL A 1 351 ? 4.197 5.326 -12.330 1.00 91.38 351 VAL A C 1
ATOM 2604 O O . VAL A 1 351 ? 3.813 4.473 -11.528 1.00 91.38 351 VAL A O 1
ATOM 2607 N N . SER A 1 352 ? 5.135 5.070 -13.240 1.00 89.56 352 SER A N 1
ATOM 2608 C CA . SER A 1 352 ? 5.790 3.764 -13.335 1.00 89.56 352 SER A CA 1
ATOM 2609 C C . SER A 1 352 ? 6.784 3.547 -12.193 1.00 89.56 352 SER A C 1
ATOM 2611 O O . SER A 1 352 ? 7.498 4.482 -11.815 1.00 89.56 352 SER A O 1
ATOM 2613 N N . ALA A 1 353 ? 6.910 2.302 -11.742 1.00 86.19 353 ALA A N 1
ATOM 2614 C CA . ALA A 1 353 ? 7.933 1.829 -10.815 1.00 86.19 353 ALA A CA 1
ATOM 2615 C C . ALA A 1 353 ? 8.431 0.435 -11.248 1.00 86.19 353 ALA A C 1
ATOM 2617 O O . ALA A 1 353 ? 7.839 -0.213 -12.113 1.00 86.19 353 ALA A O 1
ATOM 2618 N N . GLU A 1 354 ? 9.511 -0.064 -10.651 1.00 78.62 354 GLU A N 1
ATOM 2619 C CA . GLU A 1 354 ? 9.965 -1.435 -10.889 1.00 78.62 354 GLU A CA 1
ATOM 2620 C C . GLU A 1 354 ? 8.865 -2.439 -10.490 1.00 78.62 354 GLU A C 1
ATOM 2622 O O . GLU A 1 354 ? 8.507 -2.564 -9.319 1.00 78.62 354 GLU A O 1
ATOM 2627 N N . GLY A 1 355 ? 8.316 -3.156 -11.480 1.00 70.12 355 GLY A N 1
ATOM 2628 C CA . GLY A 1 355 ? 7.311 -4.205 -11.281 1.00 70.12 355 GLY A CA 1
ATOM 2629 C C . GLY A 1 355 ? 5.848 -3.784 -11.469 1.00 70.12 355 GLY A C 1
ATOM 2630 O O . GLY A 1 355 ? 4.974 -4.653 -11.372 1.00 70.12 355 GLY A O 1
ATOM 2631 N N . GLY A 1 356 ? 5.563 -2.511 -11.771 1.00 81.62 356 GLY A N 1
ATOM 2632 C CA . GLY A 1 356 ? 4.204 -2.066 -12.084 1.00 81.62 356 GLY A CA 1
ATOM 2633 C C . GLY A 1 356 ? 4.046 -0.562 -12.310 1.00 81.62 356 GLY A C 1
ATOM 2634 O O . GLY A 1 356 ? 5.011 0.187 -12.449 1.00 81.62 356 GLY A O 1
ATOM 2635 N N . VAL A 1 357 ? 2.793 -0.113 -12.342 1.00 86.81 357 VAL A N 1
ATOM 2636 C CA . VAL A 1 357 ? 2.421 1.305 -12.440 1.00 86.81 357 VAL A CA 1
ATOM 2637 C C . VAL A 1 357 ? 1.469 1.641 -11.306 1.00 86.81 357 VAL A C 1
ATOM 2639 O O . VAL A 1 357 ? 0.503 0.921 -11.067 1.00 86.81 357 VAL A O 1
ATOM 2642 N N . LEU A 1 358 ? 1.734 2.735 -10.603 1.00 86.06 358 LEU A N 1
ATOM 2643 C CA . LEU A 1 358 ? 0.848 3.240 -9.566 1.00 86.06 358 LEU A CA 1
ATOM 2644 C C . LEU A 1 358 ? -0.109 4.251 -10.198 1.00 86.06 358 LEU A C 1
ATOM 2646 O O . LEU A 1 358 ? 0.326 5.206 -10.843 1.00 86.06 358 LEU A O 1
ATOM 2650 N N . LEU A 1 359 ? -1.406 4.025 -10.002 1.00 83.62 359 LEU A N 1
ATOM 2651 C CA . LEU A 1 359 ? -2.468 4.952 -10.367 1.00 83.62 359 LEU A CA 1
ATOM 2652 C C . LEU A 1 359 ? -2.774 5.834 -9.160 1.00 83.62 359 LEU A C 1
ATOM 2654 O O . LEU A 1 359 ? -3.184 5.337 -8.112 1.00 83.62 359 LEU A O 1
ATOM 2658 N N . PHE A 1 360 ? -2.593 7.136 -9.323 1.00 80.50 360 PHE A N 1
ATOM 2659 C CA . PHE A 1 360 ? -2.954 8.160 -8.356 1.00 80.50 360 PHE A CA 1
ATOM 2660 C C . PHE A 1 360 ? -4.193 8.911 -8.832 1.00 80.50 360 PHE A C 1
ATOM 2662 O O . PHE A 1 360 ? -4.380 9.124 -10.029 1.00 80.50 360 PHE A O 1
ATOM 2669 N N . SER A 1 361 ? -5.013 9.346 -7.880 1.00 74.44 361 SER A N 1
ATOM 2670 C CA . SER A 1 361 ? -6.102 10.287 -8.119 1.00 74.44 361 SER A CA 1
ATOM 2671 C C . SER A 1 361 ? -6.141 11.350 -7.039 1.00 74.44 361 SER A C 1
ATOM 2673 O O . SER A 1 361 ? -5.614 11.171 -5.937 1.00 74.44 361 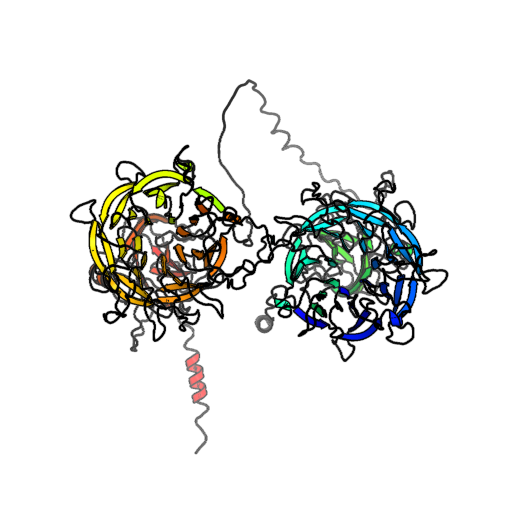SER A O 1
ATOM 2675 N N . LYS A 1 362 ? -6.795 12.459 -7.342 1.00 66.62 362 LYS A N 1
ATOM 2676 C CA . LYS A 1 362 ? -7.086 13.502 -6.367 1.00 66.62 362 LYS A CA 1
ATOM 2677 C C . LYS A 1 362 ? -8.314 13.104 -5.529 1.00 66.62 362 LYS A C 1
ATOM 2679 O O . LYS A 1 362 ? -9.385 12.875 -6.079 1.00 66.62 362 LYS A O 1
ATOM 2684 N N . SER A 1 363 ? -8.156 12.978 -4.206 1.00 51.09 363 SER A N 1
ATOM 2685 C CA . SER A 1 363 ? -9.237 12.546 -3.298 1.00 51.09 363 SER A CA 1
ATOM 2686 C C . SER A 1 363 ? -10.415 13.533 -3.270 1.00 51.09 363 SER A C 1
ATOM 2688 O O . SER A 1 363 ? -10.207 14.743 -3.175 1.00 51.09 363 SER A O 1
ATOM 2690 N N . GLN A 1 364 ? -11.647 13.001 -3.274 1.00 42.16 364 GLN A N 1
ATOM 2691 C CA . GLN A 1 364 ? -12.903 13.765 -3.189 1.00 42.16 364 GLN A CA 1
ATOM 2692 C C . GLN A 1 364 ? -13.321 14.131 -1.754 1.00 42.16 364 GLN A C 1
ATOM 2694 O O . GLN A 1 364 ? -14.217 14.954 -1.575 1.00 42.16 364 GLN A O 1
ATOM 2699 N N . SER A 1 365 ? -12.725 13.521 -0.721 1.00 33.53 365 SER A N 1
ATOM 2700 C CA . SER A 1 365 ? -13.286 13.584 0.636 1.00 33.53 365 SER A CA 1
ATOM 2701 C C . SER A 1 365 ? -12.639 14.592 1.583 1.00 33.53 365 SER A C 1
ATOM 2703 O O . SER A 1 365 ? -13.186 14.754 2.659 1.00 33.53 365 SER A O 1
ATOM 2705 N N . ASP A 1 366 ? -11.538 15.265 1.221 1.00 29.34 366 ASP A N 1
ATOM 2706 C CA . ASP A 1 366 ? -11.012 16.458 1.912 1.00 29.34 366 ASP A CA 1
ATOM 2707 C C . ASP A 1 366 ? -9.803 17.046 1.143 1.00 29.34 366 ASP A C 1
ATOM 2709 O O . ASP A 1 366 ? -8.849 16.346 0.818 1.00 29.34 366 ASP A O 1
ATOM 2713 N N . ILE A 1 367 ? -9.841 18.353 0.854 1.00 33.38 367 ILE A N 1
ATOM 2714 C CA . ILE A 1 367 ? -8.713 19.236 0.471 1.00 33.38 367 ILE A CA 1
ATOM 2715 C C . ILE A 1 367 ? -7.620 18.598 -0.427 1.00 33.38 367 ILE A C 1
ATOM 2717 O O . ILE A 1 367 ? -6.519 18.316 0.038 1.00 33.38 367 ILE A O 1
ATOM 2721 N N . GLY A 1 368 ? -7.873 18.448 -1.733 1.00 44.50 368 GLY A N 1
ATOM 2722 C CA . GLY A 1 368 ? -6.838 18.486 -2.790 1.00 44.50 368 GLY A CA 1
ATOM 2723 C C . GLY A 1 368 ? -5.614 17.564 -2.646 1.00 44.50 368 GLY A C 1
ATOM 2724 O O . GLY A 1 368 ? -4.560 17.877 -3.199 1.00 44.50 368 GLY A O 1
ATOM 2725 N N . THR A 1 369 ? -5.713 16.458 -1.906 1.00 56.97 369 THR A N 1
ATOM 2726 C CA . THR A 1 369 ? -4.593 15.542 -1.669 1.00 56.97 369 THR A CA 1
ATOM 2727 C C . THR A 1 369 ? -4.613 14.400 -2.682 1.00 56.97 369 THR A C 1
ATOM 2729 O O . THR A 1 369 ? -5.600 13.679 -2.824 1.00 56.97 369 THR A O 1
ATOM 2732 N N . TRP A 1 370 ? -3.506 14.251 -3.411 1.00 69.62 370 TRP A N 1
ATOM 2733 C CA . TRP A 1 370 ? -3.268 13.131 -4.319 1.00 69.62 370 TRP A CA 1
ATOM 2734 C C . TRP A 1 370 ? -3.019 11.853 -3.515 1.00 69.62 370 TRP A C 1
ATOM 2736 O O . TRP A 1 370 ? -2.107 11.810 -2.687 1.00 69.62 370 TRP A O 1
ATOM 2746 N N . GLY A 1 371 ? -3.834 10.829 -3.757 1.00 67.81 371 GLY A N 1
ATOM 2747 C CA . GLY A 1 371 ? -3.761 9.519 -3.117 1.00 67.81 371 GLY A CA 1
ATOM 2748 C C . GLY A 1 371 ? -3.668 8.397 -4.146 1.00 67.81 371 GLY A C 1
ATOM 2749 O O . GLY A 1 371 ? -4.014 8.574 -5.313 1.00 67.81 371 GLY A O 1
ATOM 2750 N N . ILE A 1 372 ? -3.184 7.233 -3.720 1.00 71.62 372 ILE A N 1
ATOM 2751 C CA . ILE A 1 372 ? -3.157 6.047 -4.581 1.00 71.62 372 ILE A CA 1
ATOM 2752 C C . ILE A 1 372 ? -4.577 5.512 -4.738 1.00 71.62 372 ILE A C 1
ATOM 2754 O O . ILE A 1 372 ? -5.306 5.359 -3.763 1.00 71.62 372 ILE A O 1
ATOM 2758 N N . VAL A 1 373 ? -4.925 5.172 -5.970 1.00 72.56 373 VAL A N 1
ATOM 2759 C CA . VAL A 1 373 ? -6.124 4.415 -6.327 1.00 72.56 373 VAL A CA 1
ATOM 2760 C C . VAL A 1 373 ? -5.826 2.925 -6.320 1.00 72.56 373 VAL A C 1
ATOM 2762 O O . VAL A 1 373 ? -6.565 2.149 -5.723 1.00 72.56 373 VAL A O 1
ATOM 2765 N N . LYS A 1 374 ? -4.768 2.524 -7.035 1.00 76.56 374 LYS A N 1
ATOM 2766 C CA . LYS A 1 374 ? -4.394 1.123 -7.235 1.00 76.56 374 LYS A CA 1
ATOM 2767 C C . LYS A 1 374 ? -2.948 1.007 -7.707 1.00 76.56 374 LYS A C 1
ATOM 2769 O O . LYS A 1 374 ? -2.469 1.867 -8.446 1.00 76.56 374 LYS A O 1
ATOM 2774 N N . THR A 1 375 ? -2.281 -0.087 -7.355 1.00 80.94 375 THR A N 1
ATOM 2775 C CA . THR A 1 375 ? -1.053 -0.510 -8.042 1.00 80.94 375 THR A CA 1
ATOM 2776 C C . THR A 1 375 ? -1.399 -1.541 -9.113 1.00 80.94 375 THR A C 1
ATOM 2778 O O . THR A 1 375 ? -1.938 -2.595 -8.800 1.00 80.94 375 THR A O 1
ATOM 2781 N N . ILE A 1 376 ? -1.093 -1.251 -10.378 1.00 82.81 376 ILE A N 1
ATOM 2782 C CA . ILE A 1 376 ? -1.300 -2.172 -11.501 1.00 82.81 376 ILE A CA 1
ATOM 2783 C C . ILE A 1 376 ? -0.014 -2.971 -11.713 1.00 82.81 376 ILE A C 1
ATOM 2785 O O . ILE A 1 376 ? 1.010 -2.424 -12.131 1.00 82.81 376 ILE A O 1
ATOM 2789 N N . GLY A 1 377 ? -0.064 -4.270 -11.422 1.00 82.12 377 GLY A N 1
ATOM 2790 C CA . GLY A 1 377 ? 1.102 -5.152 -11.449 1.00 82.12 377 GLY A CA 1
ATOM 2791 C C . GLY A 1 377 ? 0.863 -6.490 -12.145 1.00 82.12 377 GLY A C 1
ATOM 2792 O O . GLY A 1 377 ? -0.114 -6.715 -12.861 1.00 82.12 377 GLY A O 1
ATOM 2793 N N . SER A 1 378 ? 1.790 -7.428 -11.940 1.00 73.50 378 SER A N 1
ATOM 2794 C CA . SER A 1 378 ? 1.694 -8.778 -12.526 1.00 73.50 378 SER A CA 1
ATOM 2795 C C . SER A 1 378 ? 0.470 -9.581 -12.062 1.00 73.50 378 SER A C 1
ATOM 2797 O O . SER A 1 378 ? 0.010 -10.454 -12.793 1.00 73.50 378 SER A O 1
ATOM 2799 N N . MET A 1 379 ? -0.100 -9.245 -10.899 1.00 77.06 379 MET A N 1
ATOM 2800 C CA . MET A 1 379 ? -1.340 -9.842 -10.384 1.00 77.06 379 MET A CA 1
ATOM 2801 C C . MET A 1 379 ? -2.583 -9.416 -11.178 1.00 77.06 379 MET A C 1
ATOM 2803 O O . MET A 1 379 ? -3.534 -10.184 -11.269 1.00 77.06 379 MET A O 1
ATOM 2807 N N . ASP A 1 380 ? -2.561 -8.233 -11.798 1.00 80.38 380 ASP A N 1
ATOM 2808 C CA . ASP A 1 380 ? -3.658 -7.718 -12.632 1.00 80.38 380 ASP A CA 1
ATOM 2809 C C . ASP A 1 380 ? -3.567 -8.180 -14.091 1.00 80.38 380 ASP A C 1
ATOM 2811 O O . ASP A 1 380 ? -4.417 -7.848 -14.914 1.00 80.38 380 ASP A O 1
ATOM 2815 N N . THR A 1 381 ? -2.503 -8.907 -14.436 1.00 82.88 381 THR A N 1
ATOM 2816 C CA . THR A 1 381 ? -2.210 -9.347 -15.802 1.00 82.88 381 THR A CA 1
ATOM 2817 C C . THR A 1 381 ? -1.852 -10.827 -15.822 1.00 82.88 381 THR A C 1
ATOM 2819 O O . THR A 1 381 ? -2.725 -11.690 -15.832 1.00 82.88 381 THR A O 1
ATOM 2822 N N . GLU A 1 382 ? -0.559 -11.134 -15.849 1.00 80.81 382 GLU A N 1
ATOM 2823 C CA . GLU A 1 382 ? -0.017 -12.483 -15.825 1.00 80.81 382 GLU A CA 1
ATOM 2824 C C . GLU A 1 382 ? 1.340 -12.499 -15.108 1.00 80.81 382 GLU A C 1
ATOM 2826 O O . GLU A 1 382 ? 2.068 -11.500 -15.069 1.00 80.81 382 GLU A O 1
ATOM 2831 N N . ALA A 1 383 ? 1.716 -13.655 -14.555 1.00 74.69 383 ALA A N 1
ATOM 2832 C CA . ALA A 1 383 ? 3.006 -13.818 -13.892 1.00 74.69 383 ALA A CA 1
ATOM 2833 C C . ALA A 1 383 ? 4.161 -13.444 -14.839 1.00 74.69 383 ALA A C 1
ATOM 2835 O O . ALA A 1 383 ? 4.180 -13.839 -16.006 1.00 74.69 383 ALA A O 1
ATOM 2836 N N . LYS A 1 384 ? 5.148 -12.696 -14.325 1.00 73.25 384 LYS A N 1
ATOM 2837 C CA . LYS A 1 384 ? 6.280 -12.173 -15.116 1.00 73.25 384 LYS A CA 1
ATOM 2838 C C . LYS A 1 384 ? 5.823 -11.336 -16.323 1.00 73.25 384 LYS A C 1
ATOM 2840 O O . LYS A 1 384 ? 6.442 -11.378 -17.386 1.00 73.25 384 LYS A O 1
ATOM 2845 N N . SER A 1 385 ? 4.740 -10.571 -16.167 1.00 76.62 385 SER A N 1
ATOM 2846 C CA . SER A 1 385 ? 4.240 -9.667 -17.206 1.00 76.62 385 SER A CA 1
ATOM 2847 C C . SER A 1 385 ? 5.279 -8.647 -17.658 1.00 76.62 385 SER A C 1
ATOM 2849 O O . SER A 1 385 ? 5.234 -8.274 -18.823 1.00 76.62 385 SER A O 1
ATOM 2851 N N . GLY A 1 386 ? 6.219 -8.259 -16.784 1.00 72.31 386 GLY A N 1
ATOM 2852 C CA . GLY A 1 386 ? 7.299 -7.320 -17.099 1.00 72.31 386 GLY A CA 1
ATOM 2853 C C . GLY A 1 386 ? 6.837 -5.864 -17.185 1.00 72.31 386 GLY A C 1
ATOM 2854 O O . GLY A 1 386 ? 7.462 -5.085 -17.901 1.00 72.31 386 GLY A O 1
ATOM 2855 N N . LEU A 1 387 ? 5.733 -5.522 -16.507 1.00 78.62 387 LEU A N 1
ATOM 2856 C CA . LEU A 1 387 ? 5.168 -4.171 -16.433 1.00 78.62 387 LEU A CA 1
ATOM 2857 C C . LEU A 1 387 ? 6.175 -3.209 -15.788 1.00 78.62 387 LEU A C 1
ATOM 2859 O O . LEU A 1 387 ? 6.391 -3.246 -14.581 1.00 78.62 387 LEU A O 1
ATOM 2863 N N . ALA A 1 388 ? 6.829 -2.407 -16.622 1.00 68.38 388 ALA A N 1
ATOM 2864 C CA . ALA A 1 388 ? 7.786 -1.364 -16.237 1.00 68.38 388 ALA A CA 1
ATOM 2865 C C . ALA A 1 388 ? 8.069 -0.395 -17.410 1.00 68.38 388 ALA A C 1
ATOM 2867 O O . ALA A 1 388 ? 9.089 0.295 -17.412 1.00 68.38 388 ALA A O 1
ATOM 2868 N N . GLY A 1 389 ? 7.241 -0.431 -18.461 1.00 71.25 389 GLY A N 1
ATOM 2869 C CA . GLY A 1 389 ? 7.380 0.406 -19.651 1.00 71.25 389 GLY A CA 1
ATOM 2870 C C . GLY A 1 389 ? 6.575 1.697 -19.551 1.00 71.25 389 GLY A C 1
ATOM 2871 O O . GLY A 1 389 ? 5.962 1.985 -18.521 1.00 71.25 389 GLY A O 1
ATOM 2872 N N . GLN A 1 390 ? 6.580 2.458 -20.643 1.00 84.62 390 GLN A N 1
ATOM 2873 C CA . GLN A 1 390 ? 5.784 3.673 -20.786 1.00 84.62 390 GLN A CA 1
ATOM 2874 C C . GLN A 1 390 ? 4.295 3.371 -20.593 1.00 84.62 390 GLN A C 1
ATOM 2876 O O . GLN A 1 390 ? 3.828 2.266 -20.885 1.00 84.62 390 GLN A O 1
ATOM 2881 N N . ALA A 1 391 ? 3.563 4.340 -20.062 1.00 87.25 391 ALA A N 1
ATOM 2882 C CA . ALA A 1 391 ? 2.132 4.236 -19.847 1.00 87.25 391 ALA A CA 1
ATOM 2883 C C . ALA A 1 391 ? 1.459 5.477 -20.421 1.00 87.25 391 ALA A C 1
ATOM 2885 O O . ALA A 1 391 ? 2.015 6.565 -20.313 1.00 87.25 391 ALA A O 1
ATOM 2886 N N . ALA A 1 392 ? 0.271 5.300 -20.985 1.00 87.81 392 ALA A N 1
ATOM 2887 C CA . ALA A 1 392 ? -0.567 6.387 -21.467 1.00 87.81 392 ALA A CA 1
ATOM 2888 C C . ALA A 1 392 ? -1.992 6.210 -20.942 1.00 87.81 392 ALA A C 1
ATOM 2890 O O . ALA A 1 392 ? -2.471 5.080 -20.777 1.00 87.81 392 ALA A O 1
ATOM 2891 N N . VAL A 1 393 ? -2.660 7.326 -20.656 1.00 83.94 393 VAL A N 1
ATOM 2892 C CA . VAL A 1 393 ? -4.037 7.365 -20.157 1.00 83.94 393 VAL A CA 1
ATOM 2893 C C . VAL A 1 393 ? -4.880 8.309 -21.006 1.00 83.94 393 VAL A C 1
ATOM 2895 O O . VAL A 1 393 ? -4.472 9.424 -21.301 1.00 83.94 393 VAL A O 1
ATOM 2898 N N . TYR A 1 394 ? -6.075 7.852 -21.374 1.00 77.56 394 TYR A N 1
ATOM 2899 C CA . TYR A 1 394 ? -7.066 8.638 -22.097 1.00 77.56 394 TYR A CA 1
ATOM 2900 C C . TYR A 1 394 ? -8.461 8.296 -21.569 1.00 77.56 394 TYR A C 1
ATOM 2902 O O . TYR A 1 394 ? -8.950 7.170 -21.725 1.00 77.56 394 TYR A O 1
ATOM 2910 N N . GLY A 1 395 ? -9.110 9.270 -20.926 1.00 69.81 395 GLY A N 1
ATOM 2911 C CA . GLY A 1 395 ? -10.410 9.069 -20.282 1.00 69.81 395 GLY A CA 1
ATOM 2912 C C . GLY A 1 395 ? -10.370 7.933 -19.251 1.00 69.81 395 GLY A C 1
ATOM 2913 O O . GLY A 1 395 ? -9.490 7.894 -18.396 1.00 69.81 395 GLY A O 1
ATOM 2914 N N . ASP A 1 396 ? -11.302 6.982 -19.370 1.00 75.38 396 ASP A N 1
ATOM 2915 C CA . ASP A 1 396 ? -11.438 5.823 -18.469 1.00 75.38 396 ASP A CA 1
ATOM 2916 C C . ASP A 1 396 ? -10.517 4.643 -18.842 1.00 75.38 396 ASP A C 1
ATOM 2918 O O . ASP A 1 396 ? -10.720 3.516 -18.378 1.00 75.38 396 ASP A O 1
ATOM 2922 N N . TYR A 1 397 ? -9.528 4.850 -19.714 1.00 83.75 397 TYR A N 1
ATOM 2923 C CA . TYR A 1 397 ? -8.680 3.775 -20.219 1.00 83.75 397 TYR A CA 1
ATOM 2924 C C . TYR A 1 397 ? -7.201 4.113 -20.122 1.00 83.75 397 TYR A C 1
ATOM 2926 O O . TYR A 1 397 ? -6.786 5.248 -20.341 1.00 83.75 397 TYR A O 1
ATOM 2934 N N . CYS A 1 398 ? -6.388 3.094 -19.858 1.00 89.31 398 CYS A N 1
ATOM 2935 C CA . CYS A 1 398 ? -4.943 3.217 -19.949 1.00 89.31 398 CYS A CA 1
ATOM 2936 C C . CYS A 1 398 ? -4.315 2.033 -20.676 1.00 89.31 398 CYS A C 1
ATOM 2938 O O . CYS A 1 398 ? -4.857 0.921 -20.711 1.00 89.31 398 CYS A O 1
ATOM 2940 N N . ILE A 1 399 ? -3.142 2.282 -21.247 1.00 92.12 399 ILE A N 1
ATOM 2941 C CA . ILE A 1 399 ? -2.264 1.260 -21.801 1.00 92.12 399 ILE A CA 1
ATOM 2942 C C . ILE A 1 399 ? -0.905 1.329 -21.114 1.00 92.12 399 ILE A C 1
ATOM 2944 O O . ILE A 1 399 ? -0.374 2.409 -20.875 1.00 92.12 399 ILE A O 1
ATOM 2948 N N . ILE A 1 400 ? -0.360 0.163 -20.767 1.00 93.25 400 ILE A N 1
ATOM 2949 C CA . ILE A 1 400 ? 0.920 0.038 -20.073 1.00 93.25 400 ILE A CA 1
ATOM 2950 C C . ILE A 1 400 ? 1.827 -0.915 -20.845 1.00 93.25 400 ILE A C 1
ATOM 2952 O O . ILE A 1 400 ? 1.491 -2.082 -21.077 1.00 93.25 400 ILE A O 1
ATOM 2956 N N . GLY A 1 401 ? 3.001 -0.414 -21.212 1.00 92.25 401 GLY A N 1
ATOM 2957 C CA . GLY A 1 401 ? 4.066 -1.160 -21.853 1.00 92.25 401 GLY A CA 1
ATOM 2958 C C . GLY A 1 401 ? 4.789 -2.117 -20.905 1.00 92.25 401 GLY A C 1
ATOM 2959 O O . GLY A 1 401 ? 5.017 -1.854 -19.722 1.00 92.25 401 GLY A O 1
ATOM 2960 N N . ALA A 1 402 ? 5.199 -3.255 -21.447 1.00 91.81 402 ALA A N 1
ATOM 2961 C CA . ALA A 1 402 ? 5.953 -4.284 -20.752 1.00 91.81 402 ALA A CA 1
ATOM 2962 C C . ALA A 1 402 ? 7.099 -4.792 -21.629 1.00 91.81 402 ALA A C 1
ATOM 2964 O O . ALA A 1 402 ? 7.197 -5.978 -21.950 1.00 91.81 402 ALA A O 1
ATOM 2965 N N . MET A 1 403 ? 7.974 -3.874 -22.036 1.00 89.69 403 MET A N 1
ATOM 2966 C CA . MET A 1 403 ? 9.078 -4.139 -22.965 1.00 89.69 403 MET A CA 1
ATOM 2967 C C . MET A 1 403 ? 10.008 -5.287 -22.540 1.00 89.69 403 MET A C 1
ATOM 2969 O O . MET A 1 403 ? 10.550 -5.998 -23.385 1.00 89.69 403 MET A O 1
ATOM 2973 N N . SER A 1 404 ? 10.167 -5.517 -21.234 1.00 88.00 404 SER A N 1
ATOM 2974 C CA . SER A 1 404 ? 11.050 -6.556 -20.688 1.00 88.00 404 SER A CA 1
ATOM 2975 C C . SER A 1 404 ? 10.414 -7.946 -20.654 1.00 88.00 404 SER A C 1
ATOM 2977 O O . SER A 1 404 ? 11.047 -8.888 -20.181 1.00 88.00 404 SER A O 1
ATOM 2979 N N . LYS A 1 405 ? 9.176 -8.100 -21.139 1.00 89.38 405 LYS A N 1
ATOM 2980 C CA . LYS A 1 405 ? 8.467 -9.375 -21.105 1.00 89.38 405 LYS A CA 1
ATOM 2981 C C . LYS A 1 405 ? 9.174 -10.451 -21.937 1.00 89.38 405 LYS A C 1
ATOM 2983 O O . LYS A 1 405 ? 9.449 -10.259 -23.122 1.00 89.38 405 LYS A O 1
ATOM 2988 N N . ASP A 1 406 ? 9.379 -11.615 -21.330 1.00 88.94 406 ASP A N 1
ATOM 2989 C CA . ASP A 1 406 ? 9.893 -12.817 -21.989 1.00 88.94 406 ASP A CA 1
ATOM 2990 C C . ASP A 1 406 ? 8.756 -13.677 -22.570 1.00 88.94 406 ASP A C 1
ATOM 2992 O O . ASP A 1 406 ? 7.683 -13.785 -21.977 1.00 88.94 406 ASP A O 1
ATOM 2996 N N . GLU A 1 407 ? 9.018 -14.354 -23.691 1.00 86.31 407 GLU A N 1
ATOM 2997 C CA . GLU A 1 407 ? 8.116 -15.360 -24.275 1.00 86.31 407 GLU A CA 1
ATOM 2998 C C . GLU A 1 407 ? 8.905 -16.657 -24.532 1.00 86.31 407 GLU A C 1
ATOM 3000 O O . GLU A 1 407 ? 9.754 -16.757 -25.428 1.00 86.31 407 GLU A O 1
ATOM 3005 N N . GLY A 1 408 ? 8.669 -17.669 -23.691 1.00 84.88 408 GLY A N 1
ATOM 3006 C CA . GLY A 1 408 ? 9.424 -18.923 -23.696 1.00 84.88 408 GLY A CA 1
ATOM 3007 C C . GLY A 1 408 ? 10.924 -18.710 -23.449 1.00 84.88 408 GLY A C 1
ATOM 3008 O O . GLY A 1 408 ? 11.334 -18.191 -22.413 1.00 84.88 408 GLY A O 1
ATOM 3009 N N . VAL A 1 409 ? 11.763 -19.130 -24.402 1.00 85.31 409 VAL A N 1
ATOM 3010 C CA . VAL A 1 409 ? 13.229 -18.948 -24.344 1.00 85.31 409 VAL A CA 1
ATOM 3011 C C . VAL A 1 409 ? 13.694 -17.587 -24.879 1.00 85.31 409 VAL A C 1
ATOM 3013 O O . VAL A 1 409 ? 14.878 -17.262 -24.783 1.00 85.31 409 VAL A O 1
ATOM 3016 N N . LYS A 1 410 ? 12.797 -16.800 -25.485 1.00 86.06 410 LYS A N 1
ATOM 3017 C CA . LYS A 1 410 ? 13.119 -15.499 -26.078 1.00 86.06 410 LYS A CA 1
ATOM 3018 C C . LYS A 1 410 ? 12.984 -14.413 -25.015 1.00 86.06 410 LYS A C 1
ATOM 3020 O O . LYS A 1 410 ? 11.956 -14.312 -24.351 1.00 86.06 410 LYS A O 1
ATOM 3025 N N . LYS A 1 411 ? 14.047 -13.622 -24.857 1.00 90.25 411 LYS A N 1
ATOM 3026 C CA . LYS A 1 411 ? 14.152 -12.580 -23.832 1.00 90.25 411 LYS A CA 1
ATOM 3027 C C . LYS A 1 411 ? 13.693 -11.225 -24.352 1.00 90.25 411 LYS A C 1
ATOM 3029 O O . LYS A 1 411 ? 14.057 -10.881 -25.477 1.00 90.25 411 LYS A O 1
ATOM 3034 N N . SER A 1 412 ? 12.954 -1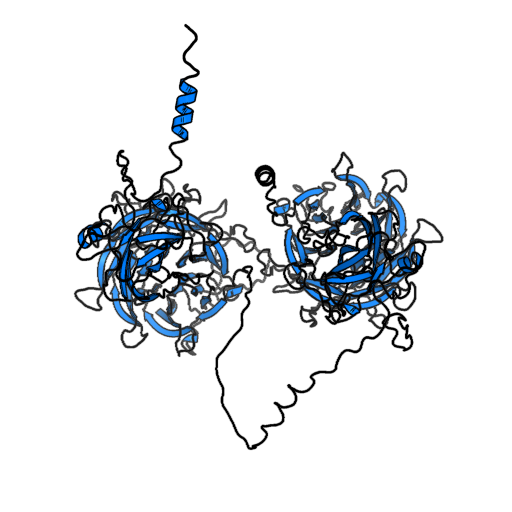0.469 -23.542 1.00 88.81 412 SER A N 1
ATOM 3035 C CA . SER A 1 412 ? 12.518 -9.095 -23.850 1.00 88.81 412 SER A CA 1
ATOM 3036 C C . SER A 1 412 ? 11.837 -8.962 -25.220 1.00 88.81 412 SER A C 1
ATOM 3038 O O . SER A 1 412 ? 12.182 -8.115 -26.049 1.00 88.81 412 SER A O 1
ATOM 3040 N N . VAL A 1 413 ? 10.906 -9.878 -25.480 1.00 92.75 413 VAL A N 1
ATOM 3041 C CA . VAL A 1 413 ? 10.016 -9.834 -26.646 1.00 92.75 413 VAL A CA 1
ATOM 3042 C C . VAL A 1 413 ? 9.068 -8.642 -26.525 1.00 92.75 413 VAL A C 1
ATOM 3044 O O . VAL A 1 413 ? 8.867 -7.910 -27.492 1.00 92.75 413 VAL A O 1
ATOM 3047 N N . GLY A 1 414 ? 8.569 -8.404 -25.312 1.00 91.56 414 GLY A N 1
ATOM 3048 C CA . GLY A 1 414 ? 7.707 -7.278 -24.992 1.00 91.56 414 GLY A CA 1
ATOM 3049 C C . GLY A 1 414 ? 6.211 -7.551 -25.184 1.00 91.56 414 GLY A C 1
ATOM 3050 O O . GLY A 1 414 ? 5.803 -8.456 -25.915 1.00 91.56 414 GLY A O 1
ATOM 3051 N N . ALA A 1 415 ? 5.383 -6.772 -24.492 1.00 93.50 415 ALA A N 1
ATOM 3052 C CA . ALA A 1 415 ? 3.924 -6.749 -24.602 1.00 93.50 415 ALA A CA 1
ATOM 3053 C C . ALA A 1 415 ? 3.387 -5.367 -24.194 1.00 93.50 415 ALA A C 1
ATOM 3055 O O . ALA A 1 415 ? 4.122 -4.561 -23.631 1.00 93.50 415 ALA A O 1
ATOM 3056 N N . ALA A 1 416 ? 2.101 -5.114 -24.426 1.00 94.56 416 ALA A N 1
ATOM 3057 C CA . ALA A 1 416 ? 1.385 -3.999 -23.809 1.00 94.56 416 ALA A CA 1
ATOM 3058 C C . ALA A 1 416 ? 0.024 -4.469 -23.285 1.00 94.56 416 ALA A C 1
ATOM 3060 O O . ALA A 1 416 ? -0.608 -5.338 -23.890 1.00 94.56 416 ALA A O 1
ATOM 3061 N N . TYR A 1 417 ? -0.426 -3.912 -22.167 1.00 93.75 417 TYR A N 1
ATOM 3062 C CA . TYR A 1 417 ? -1.665 -4.305 -21.499 1.00 93.75 417 TYR A CA 1
ATOM 3063 C C . TYR A 1 417 ? -2.605 -3.107 -21.414 1.00 93.75 417 TYR A C 1
ATOM 3065 O O . TYR A 1 417 ? -2.191 -2.021 -21.024 1.00 93.75 417 TYR A O 1
ATOM 3073 N N . TYR A 1 418 ? -3.856 -3.319 -21.805 1.00 92.94 418 TYR A N 1
ATOM 3074 C CA . TYR A 1 418 ? -4.903 -2.309 -21.870 1.00 92.94 418 TYR A CA 1
ATOM 3075 C C . TYR A 1 418 ? -5.951 -2.577 -20.800 1.00 92.94 418 TYR A C 1
ATOM 3077 O O . TYR A 1 418 ? -6.451 -3.704 -20.677 1.00 92.94 418 TYR A O 1
ATOM 3085 N N . PHE A 1 419 ? -6.271 -1.535 -20.043 1.00 89.88 419 PHE A N 1
ATOM 3086 C CA . PHE A 1 419 ? -7.148 -1.598 -18.886 1.00 89.88 419 PHE A CA 1
ATOM 3087 C C . PHE A 1 419 ? -8.247 -0.553 -18.996 1.00 89.88 419 PHE A C 1
ATOM 3089 O O . PHE A 1 419 ? -8.036 0.541 -19.523 1.00 89.88 419 PHE A O 1
ATOM 3096 N N . LYS A 1 420 ? -9.404 -0.885 -18.432 1.00 86.69 420 LYS A N 1
ATOM 3097 C CA . LYS A 1 420 ? -10.372 0.110 -17.994 1.00 86.69 420 LYS A CA 1
ATOM 3098 C C . LYS A 1 420 ? -10.020 0.488 -16.567 1.00 86.69 420 LYS A C 1
ATOM 3100 O O . LYS A 1 420 ? -9.890 -0.389 -15.712 1.00 86.69 420 LYS A O 1
ATOM 3105 N N . ILE A 1 421 ? -9.850 1.771 -16.312 1.00 77.25 421 ILE A N 1
ATOM 3106 C CA . ILE A 1 421 ? -9.595 2.290 -14.976 1.00 77.25 421 ILE A CA 1
ATOM 3107 C C . ILE A 1 421 ? -10.894 2.856 -14.401 1.00 77.25 421 ILE A C 1
ATOM 3109 O O . ILE A 1 421 ? -11.769 3.297 -15.151 1.00 77.25 421 ILE A O 1
ATOM 3113 N N . PRO A 1 422 ? -11.082 2.769 -13.079 1.00 65.19 422 PRO A N 1
ATOM 3114 C CA . PRO A 1 422 ? -12.293 3.246 -12.450 1.00 65.19 422 PRO A CA 1
ATOM 3115 C C . PRO A 1 422 ? -12.450 4.742 -12.677 1.00 65.19 422 PRO A C 1
ATOM 3117 O O . PRO A 1 422 ? -11.527 5.521 -12.445 1.00 65.19 422 PRO A O 1
ATOM 3120 N N . ASN A 1 423 ? -13.649 5.119 -13.099 1.00 53.16 423 ASN A N 1
ATOM 3121 C CA . ASN A 1 423 ? -14.056 6.505 -13.193 1.00 53.16 423 ASN A CA 1
ATOM 3122 C C . ASN A 1 423 ? -14.227 7.022 -11.755 1.00 53.16 423 ASN A C 1
ATOM 3124 O O . ASN A 1 423 ? -15.224 6.733 -11.092 1.00 53.16 423 ASN A O 1
ATOM 3128 N N . ILE A 1 424 ? -13.197 7.674 -11.216 1.00 48.78 424 ILE A N 1
ATOM 3129 C CA . ILE A 1 424 ? -13.257 8.300 -9.891 1.00 48.78 424 ILE A CA 1
ATOM 3130 C C . ILE A 1 424 ? -13.895 9.663 -10.086 1.00 48.78 424 ILE A C 1
ATOM 3132 O O . ILE A 1 424 ? -13.223 10.688 -10.044 1.00 48.78 424 ILE A O 1
ATOM 3136 N N . VAL A 1 425 ? -15.202 9.679 -10.339 1.00 41.72 425 VAL A N 1
ATOM 3137 C CA . VAL A 1 425 ? -15.957 10.926 -10.330 1.00 41.72 425 VAL A CA 1
ATOM 3138 C C . VAL A 1 425 ? -17.188 10.785 -9.453 1.00 41.72 425 VAL A C 1
ATOM 3140 O O . VAL A 1 425 ? -17.860 9.758 -9.410 1.00 41.72 425 VAL A O 1
ATOM 3143 N N . SER A 1 426 ? -17.342 11.863 -8.697 1.00 35.84 426 SER A N 1
ATOM 3144 C CA . SER A 1 426 ? -18.296 12.287 -7.692 1.00 35.84 426 SER A CA 1
ATOM 3145 C C . SER A 1 426 ? -19.705 11.687 -7.785 1.00 35.84 426 SER A C 1
ATOM 3147 O O . SER A 1 426 ? -20.173 11.343 -8.870 1.00 35.84 426 SER A O 1
ATOM 3149 N N . PRO A 1 427 ? -20.398 11.577 -6.634 1.00 27.00 427 PRO A N 1
ATOM 3150 C CA . PRO A 1 427 ? -21.668 10.866 -6.490 1.00 27.00 427 PRO A CA 1
ATOM 3151 C C . PRO A 1 427 ? -22.742 11.317 -7.489 1.00 27.00 427 PRO A C 1
ATOM 3153 O O . PRO A 1 427 ? -22.748 12.457 -7.950 1.00 27.00 427 PRO A O 1
ATOM 3156 N N . GLU A 1 428 ? -23.661 10.393 -7.790 1.00 29.11 428 GLU A N 1
ATOM 3157 C CA . GLU A 1 428 ? -24.792 10.522 -8.722 1.00 29.11 428 GLU A CA 1
ATOM 3158 C C . GLU A 1 428 ? -25.357 11.958 -8.819 1.00 29.11 428 GLU A C 1
ATOM 3160 O O . GLU A 1 428 ? -26.073 12.418 -7.930 1.00 29.11 428 GLU A O 1
ATOM 3165 N N . GLY A 1 429 ? -25.060 12.669 -9.920 1.00 36.00 429 GLY A N 1
ATOM 3166 C CA . GLY A 1 429 ? -25.705 13.955 -10.235 1.00 36.00 429 GLY A CA 1
ATOM 3167 C C . GLY A 1 429 ? -24.884 14.991 -11.016 1.00 36.00 429 GLY A C 1
ATOM 3168 O O . GLY A 1 429 ? -25.474 15.921 -11.564 1.00 36.00 429 GLY A O 1
ATOM 3169 N N . CYS A 1 430 ? -23.560 14.858 -11.118 1.00 30.59 430 CYS A N 1
ATOM 3170 C CA . CYS A 1 430 ? -22.713 15.727 -11.950 1.00 30.59 430 CYS A CA 1
ATOM 3171 C C . CYS A 1 430 ? -21.728 14.864 -12.745 1.00 30.59 430 CYS A C 1
ATOM 3173 O O . CYS A 1 430 ? -20.752 14.368 -12.193 1.00 30.59 430 CYS A O 1
ATOM 3175 N N . ALA A 1 431 ? -22.006 14.654 -14.034 1.00 32.88 431 ALA A N 1
ATOM 3176 C CA . ALA A 1 431 ? -21.071 13.984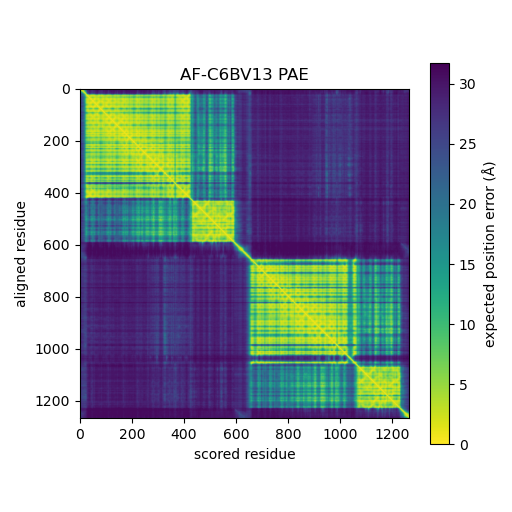 -14.931 1.00 32.88 431 ALA A CA 1
ATOM 3177 C C . ALA A 1 431 ? -19.863 14.902 -15.176 1.00 32.88 431 ALA A C 1
ATOM 3179 O O . ALA A 1 431 ? -20.022 16.073 -15.529 1.00 32.88 431 ALA A O 1
ATOM 3180 N N . ASP A 1 432 ? -18.668 14.365 -14.947 1.00 44.78 432 ASP A N 1
ATOM 3181 C CA . ASP A 1 432 ? -17.395 15.083 -14.897 1.00 44.78 432 ASP A CA 1
ATOM 3182 C C . ASP A 1 432 ? -17.228 16.137 -15.998 1.00 44.78 432 ASP A C 1
ATOM 3184 O O . ASP A 1 432 ? -17.363 15.831 -17.182 1.00 44.78 432 ASP A O 1
ATOM 3188 N N . LYS A 1 433 ? -16.942 17.387 -15.607 1.00 55.81 433 LYS A N 1
ATOM 3189 C CA . LYS A 1 433 ? -16.637 18.520 -16.510 1.00 55.81 433 LYS A CA 1
ATOM 3190 C C . LYS A 1 433 ? -17.608 18.638 -17.706 1.00 55.81 433 LYS A C 1
ATOM 3192 O O . LYS A 1 433 ? -17.214 19.055 -18.794 1.00 55.81 433 LYS A O 1
ATOM 3197 N N . THR A 1 434 ? -18.876 18.279 -17.512 1.00 61.03 434 THR A N 1
ATOM 3198 C CA . THR A 1 434 ? -19.979 18.508 -18.455 1.00 61.03 434 THR A CA 1
ATOM 3199 C C . THR A 1 434 ? -21.144 19.164 -17.721 1.00 61.03 434 THR A C 1
ATOM 3201 O O . THR A 1 434 ? -21.187 19.167 -16.491 1.00 61.03 434 THR A O 1
ATOM 3204 N N . VAL A 1 435 ? -22.064 19.786 -18.459 1.00 78.50 435 VAL A N 1
ATOM 3205 C CA . VAL A 1 435 ? -23.194 20.487 -17.842 1.00 78.50 435 VAL A CA 1
ATOM 3206 C C . VAL A 1 435 ? -24.246 19.490 -17.372 1.00 78.50 435 VAL A C 1
ATOM 3208 O O . VAL A 1 435 ? -24.718 18.659 -18.144 1.00 78.50 435 VAL A O 1
ATOM 3211 N N . SER A 1 436 ? -24.676 19.623 -16.124 1.00 80.38 436 SER A N 1
ATOM 3212 C CA . SER A 1 436 ? -25.804 18.891 -15.554 1.00 80.38 436 SER A CA 1
ATOM 3213 C C . SER A 1 436 ? -26.811 19.855 -14.916 1.00 80.38 436 SER A C 1
ATOM 3215 O O . SER A 1 436 ? -26.455 20.978 -14.549 1.00 80.38 436 SER A O 1
ATOM 3217 N N . PRO A 1 437 ? -28.089 19.463 -14.773 1.00 85.62 437 PRO A N 1
ATOM 3218 C CA . PRO A 1 437 ? -29.016 20.222 -13.948 1.00 85.62 437 PRO A CA 1
ATOM 3219 C C . PRO A 1 437 ? -28.619 20.072 -12.473 1.00 85.62 437 PRO A C 1
ATOM 3221 O O . PRO A 1 437 ? -28.218 18.992 -12.035 1.00 85.62 437 PRO A O 1
ATOM 3224 N N . THR A 1 438 ? -28.755 21.131 -11.675 1.00 83.69 438 THR A N 1
ATOM 3225 C CA . THR A 1 438 ? -28.498 21.034 -10.229 1.00 83.69 438 THR A CA 1
ATOM 3226 C C . THR A 1 438 ? -29.555 20.159 -9.544 1.00 83.69 438 THR A C 1
ATOM 3228 O O . THR A 1 438 ? -30.735 20.184 -9.910 1.00 83.69 438 THR A O 1
ATOM 3231 N N . ALA A 1 439 ? -29.164 19.449 -8.477 1.00 76.69 439 ALA A N 1
ATOM 3232 C CA . ALA A 1 439 ? -30.075 18.616 -7.677 1.00 76.69 439 ALA A CA 1
ATOM 3233 C C . ALA A 1 439 ? -31.232 19.416 -7.042 1.00 76.69 439 ALA A C 1
ATOM 3235 O O . ALA A 1 439 ? -32.304 18.884 -6.764 1.00 76.69 439 ALA A O 1
ATOM 3236 N N . THR A 1 440 ? -31.019 20.712 -6.802 1.00 82.00 440 THR A N 1
ATOM 3237 C CA . THR A 1 440 ? -32.054 21.646 -6.347 1.00 82.00 440 THR A CA 1
ATOM 3238 C C . THR A 1 440 ? -32.440 22.558 -7.500 1.00 82.00 440 THR A C 1
ATOM 3240 O O . THR A 1 440 ? -31.622 23.372 -7.912 1.00 82.00 440 THR A O 1
ATOM 3243 N N . GLN A 1 441 ? -33.675 22.449 -7.984 1.00 90.56 441 GLN A N 1
ATOM 3244 C CA . GLN A 1 441 ? -34.269 23.375 -8.956 1.00 90.56 441 GLN A CA 1
ATOM 3245 C C . GLN A 1 441 ? -35.213 24.372 -8.257 1.00 90.56 441 GLN A C 1
ATOM 3247 O O . GLN A 1 441 ? -35.716 24.070 -7.166 1.00 90.56 441 GLN A O 1
ATOM 3252 N N . PRO A 1 442 ? -35.505 25.546 -8.855 1.00 88.69 442 PRO A N 1
ATOM 3253 C CA . PRO A 1 442 ? -36.561 26.432 -8.371 1.00 88.69 442 PRO A CA 1
ATOM 3254 C C . PRO A 1 442 ? -37.914 25.719 -8.276 1.00 88.69 442 PRO A C 1
ATOM 3256 O O . PRO A 1 442 ? -38.212 24.791 -9.029 1.00 88.69 442 PRO A O 1
ATOM 3259 N N . ALA A 1 443 ? -38.762 26.163 -7.347 1.00 85.19 443 ALA A N 1
ATOM 3260 C CA . ALA A 1 443 ? -40.059 25.536 -7.116 1.00 85.19 443 ALA A CA 1
ATOM 3261 C C . ALA A 1 443 ? -40.914 25.515 -8.398 1.00 85.19 443 ALA A C 1
ATOM 3263 O O . ALA A 1 443 ? -41.268 26.559 -8.948 1.00 85.19 443 ALA A O 1
ATOM 3264 N N . GLY A 1 444 ? -41.281 24.309 -8.841 1.00 83.88 444 GLY A N 1
ATOM 3265 C CA . GLY A 1 444 ? -42.075 24.104 -10.054 1.00 83.88 444 GLY A CA 1
ATOM 3266 C C . GLY A 1 444 ? -41.279 24.134 -11.363 1.00 83.88 444 GLY A C 1
ATOM 3267 O O . GLY A 1 444 ? -41.911 24.171 -12.415 1.00 83.88 444 GLY A O 1
ATOM 3268 N N . THR A 1 445 ? -39.943 24.108 -11.308 1.00 89.31 445 THR A N 1
ATOM 3269 C CA . THR A 1 445 ? -39.061 23.921 -12.467 1.00 89.31 445 THR A CA 1
ATOM 3270 C C . THR A 1 445 ? -38.530 22.486 -12.498 1.00 89.31 445 THR A C 1
ATOM 3272 O O . THR A 1 445 ? -38.022 21.972 -11.504 1.00 89.31 445 THR A O 1
ATOM 3275 N N . THR A 1 446 ? -38.597 21.851 -13.662 1.00 87.94 446 THR A N 1
ATOM 3276 C CA . THR A 1 446 ? -37.852 20.635 -14.009 1.00 87.94 446 THR A CA 1
ATOM 3277 C C . THR A 1 446 ? -36.825 20.972 -15.079 1.00 87.94 446 THR A C 1
ATOM 3279 O O . THR A 1 446 ? -37.160 21.718 -15.996 1.00 87.94 446 THR A O 1
ATOM 3282 N N . ALA A 1 447 ? -35.624 20.404 -14.995 1.00 86.44 447 ALA A N 1
ATOM 3283 C CA . ALA A 1 447 ? -34.582 20.544 -16.007 1.00 86.44 447 ALA A CA 1
ATOM 3284 C C . ALA A 1 447 ? -33.948 19.180 -16.290 1.00 86.44 447 ALA A C 1
ATOM 3286 O O . ALA A 1 447 ? -33.611 18.447 -15.360 1.00 86.44 447 ALA A O 1
ATOM 3287 N N . ILE A 1 448 ? -33.814 18.833 -17.567 1.00 83.69 448 ILE A N 1
ATOM 3288 C CA . ILE A 1 448 ? -33.215 17.583 -18.036 1.00 83.69 448 ILE A CA 1
ATOM 3289 C C . ILE A 1 448 ? -32.226 17.948 -19.133 1.00 83.69 448 ILE A C 1
ATOM 3291 O O . ILE A 1 448 ? -32.638 18.415 -20.188 1.00 83.69 448 ILE A O 1
ATOM 3295 N N . VAL A 1 449 ? -30.934 17.727 -18.905 1.00 81.19 449 VAL A N 1
ATOM 3296 C CA . VAL A 1 449 ? -29.923 17.887 -19.956 1.00 81.19 449 VAL A CA 1
ATOM 3297 C C . VAL A 1 449 ? -30.016 16.688 -20.901 1.00 81.19 449 VAL A C 1
ATOM 3299 O O . VAL A 1 449 ? -29.949 15.540 -20.467 1.00 81.19 449 VAL A O 1
ATOM 3302 N N . THR A 1 450 ? -30.226 16.952 -22.188 1.00 78.94 450 THR A N 1
ATOM 3303 C CA . THR A 1 450 ? -30.458 15.942 -23.231 1.00 78.94 450 THR A CA 1
ATOM 3304 C C . THR A 1 450 ? -29.213 15.647 -24.059 1.00 78.94 450 THR A C 1
ATOM 3306 O O . THR A 1 450 ? -29.103 14.564 -24.627 1.00 78.94 450 THR A O 1
ATOM 3309 N N . SER A 1 451 ? -28.266 16.584 -24.131 1.00 76.31 451 SER A N 1
ATOM 3310 C CA . SER A 1 451 ? -26.941 16.355 -24.711 1.00 76.31 451 SER A CA 1
ATOM 3311 C C . SER A 1 451 ? -25.931 17.331 -24.131 1.00 76.31 451 SER A C 1
ATOM 3313 O O . SER A 1 451 ? -26.273 18.478 -23.853 1.00 76.31 451 SER A O 1
ATOM 3315 N N . VAL A 1 452 ? -24.680 16.901 -24.037 1.00 71.75 452 VAL A N 1
ATOM 3316 C CA . VAL A 1 452 ? -23.543 17.742 -23.660 1.00 71.75 452 VAL A CA 1
ATOM 3317 C C . VAL A 1 452 ? -22.474 17.636 -24.734 1.00 71.75 452 VAL A C 1
ATOM 3319 O O . VAL A 1 452 ? -22.268 16.577 -25.325 1.00 71.75 452 VAL A O 1
ATOM 3322 N N . THR A 1 453 ? -21.807 18.740 -25.021 1.00 68.00 453 THR A N 1
ATOM 3323 C CA . THR A 1 453 ? -20.667 18.799 -25.928 1.00 68.00 453 THR A CA 1
ATOM 3324 C C . THR A 1 453 ? -19.628 19.701 -25.294 1.00 68.00 453 THR A C 1
ATOM 3326 O O . THR A 1 453 ? -19.903 20.826 -24.893 1.00 68.00 453 THR A O 1
ATOM 3329 N N . LYS A 1 454 ? -18.419 19.178 -25.149 1.00 61.56 454 LYS A N 1
ATOM 3330 C CA . LYS A 1 454 ? -17.290 19.908 -24.590 1.00 61.56 454 LYS A CA 1
ATOM 3331 C C . LYS A 1 454 ? -16.340 20.206 -25.735 1.00 61.56 454 LYS A C 1
ATOM 3333 O O . LYS A 1 454 ? -15.923 19.277 -26.423 1.00 61.56 454 LYS A O 1
ATOM 3338 N N . ARG A 1 455 ? -16.019 21.479 -25.952 1.00 61.38 455 ARG A N 1
ATOM 3339 C CA . ARG A 1 455 ? -15.047 21.884 -26.972 1.00 61.38 455 ARG A CA 1
ATOM 3340 C C . ARG A 1 455 ? -13.815 22.451 -26.297 1.00 61.38 455 ARG A C 1
ATOM 3342 O O . ARG A 1 455 ? -13.939 23.330 -25.448 1.00 61.38 455 ARG A O 1
ATOM 3349 N N . VAL A 1 456 ? -12.653 21.941 -26.687 1.00 52.88 456 VAL A N 1
ATOM 3350 C CA . VAL A 1 456 ? -11.367 22.535 -26.328 1.00 52.88 456 VAL A CA 1
ATOM 3351 C C . VAL A 1 456 ? -11.128 23.698 -27.289 1.00 52.88 456 VAL A C 1
ATOM 3353 O O . VAL A 1 456 ? -11.176 23.506 -28.504 1.00 52.88 456 VAL A O 1
ATOM 3356 N N . LYS A 1 457 ? -10.984 24.904 -26.743 1.00 59.34 457 LYS A N 1
ATOM 3357 C CA . LYS A 1 457 ? -10.827 26.169 -27.461 1.00 59.34 457 LYS A CA 1
ATOM 3358 C C . LYS A 1 457 ? -9.830 27.059 -26.724 1.00 59.34 457 LYS A C 1
ATOM 3360 O O . LYS A 1 457 ? -9.795 27.076 -25.494 1.00 59.34 457 LYS A O 1
ATOM 3365 N N . THR A 1 458 ? -9.065 27.840 -27.473 1.00 56.91 458 THR A N 1
ATOM 3366 C CA . THR A 1 458 ? -8.201 28.889 -26.921 1.00 56.91 458 THR A CA 1
ATOM 3367 C C . THR A 1 458 ? -9.002 30.154 -26.601 1.00 56.91 458 THR A C 1
ATOM 3369 O O . THR A 1 458 ? -10.091 30.390 -27.134 1.00 56.91 458 THR A O 1
ATOM 3372 N N . THR A 1 459 ? -8.436 31.032 -25.765 1.00 66.94 459 THR A N 1
ATOM 3373 C CA . THR A 1 459 ? -9.040 32.351 -25.484 1.00 66.94 459 THR A CA 1
ATOM 3374 C C . THR A 1 459 ? -9.205 33.174 -26.766 1.00 66.94 459 THR A C 1
ATOM 3376 O O . THR A 1 459 ? -10.184 33.909 -26.902 1.00 66.94 459 THR A O 1
ATOM 3379 N N . ALA A 1 460 ? -8.255 33.063 -27.698 1.00 67.19 460 ALA A N 1
ATOM 3380 C CA . ALA A 1 460 ? -8.286 33.778 -28.968 1.00 67.19 460 ALA A CA 1
ATOM 3381 C C . ALA A 1 460 ? -9.419 33.271 -29.871 1.00 67.19 460 ALA A C 1
ATOM 3383 O O . ALA A 1 460 ? -10.212 34.081 -30.347 1.00 67.19 460 ALA A O 1
ATOM 3384 N N . GLU A 1 461 ? -9.558 31.949 -30.016 1.00 69.12 461 GLU A N 1
ATOM 3385 C CA . GLU A 1 461 ? -10.630 31.333 -30.807 1.00 69.12 461 GLU A CA 1
ATOM 3386 C C . GLU A 1 461 ? -12.014 31.737 -30.291 1.00 69.12 461 GLU A C 1
ATOM 3388 O O . GLU A 1 461 ? -12.877 32.111 -31.079 1.00 69.12 461 GLU A O 1
ATOM 3393 N N . VAL A 1 462 ? -12.232 31.744 -28.968 1.00 74.81 462 VAL A N 1
ATOM 3394 C CA . VAL A 1 462 ? -13.527 32.161 -28.402 1.00 74.81 462 VAL A CA 1
ATOM 3395 C C . VAL A 1 462 ? -13.804 33.643 -28.652 1.00 74.81 462 VAL A C 1
ATOM 3397 O O . VAL A 1 462 ? -14.940 33.987 -28.959 1.00 74.81 462 VAL A O 1
ATOM 3400 N N . LYS A 1 463 ? -12.800 34.522 -28.555 1.00 79.44 463 LYS A N 1
ATOM 3401 C CA . LYS A 1 463 ? -12.966 35.962 -28.835 1.00 79.44 463 LYS A CA 1
ATOM 3402 C C . LYS A 1 463 ? -13.202 36.259 -30.318 1.00 79.44 463 LYS A C 1
ATOM 3404 O O . LYS A 1 463 ? -13.850 37.254 -30.640 1.00 79.44 463 LYS A O 1
ATOM 3409 N N . GLU A 1 464 ? -12.648 35.439 -31.207 1.00 79.56 464 GLU A N 1
ATOM 3410 C CA . GLU A 1 464 ? -12.855 35.549 -32.651 1.00 79.56 464 GLU A CA 1
ATOM 3411 C C . GLU A 1 464 ? -14.237 35.018 -33.060 1.00 79.56 464 GLU A C 1
ATOM 3413 O O . GLU A 1 464 ? -14.965 35.690 -33.792 1.00 79.56 464 GLU A O 1
ATOM 3418 N N . GLU A 1 465 ? -14.626 33.845 -32.552 1.00 81.44 465 GLU A N 1
ATOM 3419 C CA . GLU A 1 465 ? -15.912 33.200 -32.850 1.00 81.44 465 GLU A CA 1
ATOM 3420 C C . GLU A 1 465 ? -17.094 33.894 -32.156 1.00 81.44 465 GLU A C 1
ATOM 3422 O O . GLU A 1 465 ? -18.212 33.907 -32.680 1.00 81.44 465 GLU A O 1
ATOM 3427 N N . HIS A 1 466 ? -16.859 34.492 -30.986 1.00 81.25 466 HIS A N 1
ATOM 3428 C CA . HIS A 1 466 ? -17.882 35.096 -30.145 1.00 81.25 466 HIS A CA 1
ATOM 3429 C C . HIS A 1 466 ? -17.447 36.485 -29.670 1.00 81.25 466 HIS A C 1
ATOM 3431 O O . HIS A 1 466 ? -16.403 36.670 -29.053 1.00 81.25 466 HIS A O 1
ATOM 3437 N N . GLN A 1 467 ? -18.287 37.498 -29.893 1.00 83.56 467 GLN A N 1
ATOM 3438 C CA . GLN A 1 467 ? -18.038 38.840 -29.359 1.00 83.56 467 GLN A CA 1
ATOM 3439 C C . GLN A 1 467 ? -18.192 38.812 -27.829 1.00 83.56 467 GLN A C 1
ATOM 3441 O O . GLN A 1 467 ? -19.317 38.872 -27.344 1.00 83.56 467 GLN A O 1
ATOM 3446 N N . THR A 1 468 ? -17.102 38.692 -27.064 1.00 83.00 468 THR A N 1
ATOM 3447 C CA . THR A 1 468 ? -17.117 38.563 -25.589 1.00 83.00 468 THR A CA 1
ATOM 3448 C C . THR A 1 468 ? -16.628 39.834 -24.870 1.00 83.00 468 THR A C 1
ATOM 3450 O O . THR A 1 468 ? -15.482 39.879 -24.403 1.00 83.00 468 THR A O 1
ATOM 3453 N N . PRO A 1 469 ? -17.449 40.897 -24.766 1.00 79.00 469 PRO A N 1
ATOM 3454 C CA . PRO A 1 469 ? -17.049 42.120 -24.075 1.00 79.00 469 PRO A CA 1
ATOM 3455 C C . PRO A 1 469 ? -16.757 41.852 -22.589 1.00 79.00 469 PRO A C 1
ATOM 3457 O O . PRO A 1 469 ? -17.573 41.276 -21.873 1.00 79.00 469 PRO A O 1
ATOM 3460 N N . GLY A 1 470 ? -15.579 42.286 -22.126 1.00 74.31 470 GLY A N 1
ATOM 3461 C CA . GLY A 1 470 ? -15.157 42.172 -20.725 1.00 74.31 470 GLY A CA 1
ATOM 3462 C C . GLY A 1 470 ? -14.518 40.837 -20.317 1.00 74.31 470 GLY A C 1
ATOM 3463 O O . GLY A 1 470 ? -14.246 40.664 -19.132 1.00 74.31 470 GLY A O 1
ATOM 3464 N N . MET A 1 471 ? -14.273 39.911 -21.255 1.00 81.69 471 MET A N 1
ATOM 3465 C CA . MET A 1 471 ? -13.500 38.687 -21.001 1.00 81.69 471 MET A CA 1
ATOM 3466 C C . MET A 1 471 ? -12.006 38.918 -21.269 1.00 81.69 471 MET A C 1
ATOM 3468 O O . MET A 1 471 ? -11.602 39.138 -22.415 1.00 81.69 471 MET A O 1
ATOM 3472 N N . ASP A 1 472 ? -11.178 38.813 -20.232 1.00 78.81 472 ASP A N 1
ATOM 3473 C CA . ASP A 1 472 ? -9.724 38.978 -20.334 1.00 78.81 472 ASP A CA 1
ATOM 3474 C C . ASP A 1 472 ? -9.065 37.682 -20.811 1.00 78.81 472 ASP A C 1
ATOM 3476 O O . ASP A 1 472 ? -8.460 37.658 -21.885 1.00 78.81 472 ASP A O 1
ATOM 3480 N N . SER A 1 473 ? -9.254 36.594 -20.065 1.00 76.25 473 SER A N 1
ATOM 3481 C CA . SER A 1 473 ? -8.770 35.251 -20.397 1.00 76.25 473 SER A CA 1
ATOM 3482 C C . SER A 1 473 ? -9.809 34.185 -20.057 1.00 76.25 473 SER A C 1
ATOM 3484 O O . SER A 1 473 ? -10.627 34.383 -19.157 1.00 76.25 473 SER A O 1
ATOM 3486 N N . MET A 1 474 ? -9.759 33.035 -20.730 1.00 77.75 474 MET A N 1
ATOM 3487 C CA . MET A 1 474 ? -10.459 31.836 -20.259 1.00 77.75 474 MET A CA 1
ATOM 3488 C C . MET A 1 474 ? -9.769 31.256 -19.014 1.00 77.75 474 MET A C 1
ATOM 3490 O O . MET A 1 474 ? -8.586 31.500 -18.765 1.00 77.75 474 MET A O 1
ATOM 3494 N N . LEU A 1 475 ? -10.530 30.504 -18.219 1.00 72.38 475 LEU A N 1
ATOM 3495 C CA . LEU A 1 475 ? -10.042 29.691 -17.106 1.00 72.38 475 LEU A CA 1
ATOM 3496 C C . LEU A 1 475 ? -10.112 28.216 -17.511 1.00 72.38 475 LEU A C 1
ATOM 3498 O O . LEU A 1 475 ? -11.156 27.569 -17.393 1.00 72.38 475 LEU A O 1
ATOM 3502 N N . GLY A 1 476 ? -8.993 27.708 -18.029 1.00 65.94 476 GLY A N 1
ATOM 3503 C CA . GLY A 1 476 ? -8.909 26.432 -18.742 1.00 65.94 476 GLY A CA 1
ATOM 3504 C C . GLY A 1 476 ? -9.310 26.556 -20.217 1.00 65.94 476 GLY A C 1
ATOM 3505 O O . GLY A 1 476 ? -9.628 27.641 -20.699 1.00 65.94 476 GLY A O 1
ATOM 3506 N N . ALA A 1 477 ? -9.310 25.433 -20.936 1.00 55.38 477 ALA A N 1
ATOM 3507 C CA . ALA A 1 477 ? -9.532 25.406 -22.385 1.00 55.38 477 ALA A CA 1
ATOM 3508 C C . ALA A 1 477 ? -10.965 25.015 -22.802 1.00 55.38 477 ALA A C 1
ATOM 3510 O O . ALA A 1 477 ? -11.229 24.786 -23.974 1.00 55.38 477 ALA A O 1
ATOM 3511 N N . ASN A 1 478 ? -11.914 24.886 -21.869 1.00 63.28 478 ASN A N 1
ATOM 3512 C CA . ASN A 1 478 ? -13.201 24.236 -22.152 1.00 63.28 478 ASN A CA 1
ATOM 3513 C C . ASN A 1 478 ? -14.354 25.225 -22.350 1.00 63.28 478 ASN A C 1
ATOM 3515 O O . ASN A 1 478 ? -14.692 25.981 -21.438 1.00 63.28 478 ASN A O 1
ATOM 3519 N N . VAL A 1 479 ? -15.021 25.126 -23.502 1.00 76.50 479 VAL A N 1
ATOM 3520 C CA . VAL A 1 479 ? -16.368 25.659 -23.742 1.00 76.50 479 VAL A CA 1
ATOM 3521 C C . VAL A 1 479 ? -17.382 24.543 -23.500 1.00 76.50 479 VAL A C 1
ATOM 3523 O O . VAL A 1 479 ? -17.287 23.457 -24.081 1.00 76.50 479 VAL A O 1
ATOM 3526 N N . TYR A 1 480 ? -18.348 24.812 -22.626 1.00 79.81 480 TYR A N 1
ATOM 3527 C CA . TYR A 1 480 ? -19.376 23.861 -22.220 1.00 79.81 480 TYR A CA 1
ATOM 3528 C C . TYR A 1 480 ? -20.666 24.143 -22.992 1.00 79.81 480 TYR A C 1
ATOM 3530 O O . TYR A 1 480 ? -21.388 25.080 -22.666 1.00 79.81 480 TYR A O 1
ATOM 3538 N N . GLU A 1 481 ? -20.951 23.336 -24.011 1.00 82.75 481 GLU A N 1
ATOM 3539 C CA . GLU A 1 481 ? -22.194 23.362 -24.787 1.00 82.75 481 GLU A CA 1
ATOM 3540 C C . GLU A 1 481 ? -23.155 22.284 -24.284 1.00 82.75 481 GLU A C 1
ATOM 3542 O O . GLU A 1 481 ? -22.753 21.155 -23.986 1.00 82.75 481 GLU A O 1
ATOM 3547 N N . PHE A 1 482 ? -24.446 22.595 -24.209 1.00 84.12 482 PHE A N 1
ATOM 3548 C CA . PHE A 1 482 ? -25.452 21.605 -23.841 1.00 84.12 482 PHE A CA 1
ATOM 3549 C C . PHE A 1 482 ? -26.825 21.941 -24.412 1.00 84.12 482 PHE A C 1
ATOM 3551 O O . PHE A 1 482 ? -27.127 23.100 -24.673 1.00 84.12 482 PHE A O 1
ATOM 3558 N N . ASN A 1 483 ? -27.653 20.908 -24.557 1.00 82.88 483 ASN A N 1
ATOM 3559 C CA . ASN A 1 483 ? -29.092 21.028 -24.770 1.00 82.88 483 ASN A CA 1
ATOM 3560 C C . ASN A 1 483 ? -29.818 20.549 -23.517 1.00 82.88 483 ASN A C 1
ATOM 3562 O O . ASN A 1 483 ? -29.454 19.509 -22.959 1.00 82.88 483 ASN A O 1
ATOM 3566 N N . ALA A 1 484 ? -30.869 21.247 -23.107 1.00 86.19 484 ALA A N 1
ATOM 3567 C CA . ALA A 1 484 ? -31.726 20.839 -22.008 1.00 86.19 484 ALA A CA 1
ATOM 3568 C C . ALA A 1 484 ? -33.208 21.063 -22.315 1.00 86.19 484 ALA A C 1
ATOM 3570 O O . ALA A 1 484 ? -33.590 22.029 -22.962 1.00 86.19 484 ALA A O 1
ATOM 3571 N N . THR A 1 485 ? -34.053 20.176 -21.795 1.00 88.88 485 THR A N 1
ATOM 3572 C CA . THR A 1 485 ? -35.501 20.370 -21.708 1.00 88.88 485 THR A CA 1
ATOM 3573 C C . THR A 1 485 ? -35.854 20.914 -20.329 1.00 88.88 485 THR A C 1
ATOM 3575 O O . THR A 1 485 ? -35.516 20.296 -19.314 1.00 88.88 485 THR A O 1
ATOM 3578 N N . VAL A 1 486 ? -36.556 22.045 -20.275 1.00 90.81 486 VAL A N 1
ATOM 3579 C CA . VAL A 1 486 ? -36.934 22.724 -19.028 1.00 90.81 486 VAL A CA 1
ATOM 3580 C C . VAL A 1 486 ? -38.429 23.042 -18.954 1.00 90.81 486 VAL A C 1
ATOM 3582 O O . VAL A 1 486 ? -39.157 22.981 -19.942 1.00 90.81 486 VAL A O 1
ATOM 3585 N N . THR A 1 487 ? -38.934 23.374 -17.762 1.00 90.31 487 THR A N 1
ATOM 3586 C CA . THR A 1 487 ? -40.298 23.911 -17.638 1.00 90.31 487 THR A CA 1
ATOM 3587 C C . THR A 1 487 ? -40.385 25.278 -18.320 1.00 90.31 487 THR A C 1
ATOM 3589 O O . THR A 1 487 ? -39.713 26.217 -17.901 1.00 90.31 487 THR A O 1
ATOM 3592 N N . ALA A 1 488 ? -41.251 25.396 -19.329 1.00 88.19 488 ALA A N 1
ATOM 3593 C CA . ALA A 1 488 ? -41.377 26.604 -20.143 1.00 88.19 488 ALA A CA 1
ATOM 3594 C C . ALA A 1 488 ? -41.565 27.893 -19.313 1.00 88.19 488 ALA A C 1
ATOM 3596 O O . ALA A 1 488 ? -42.385 27.953 -18.387 1.00 88.19 488 ALA A O 1
ATOM 3597 N N . GLY A 1 489 ? -40.808 28.933 -19.667 1.00 84.44 489 GLY A N 1
ATOM 3598 C CA . GLY A 1 489 ? -40.801 30.264 -19.057 1.00 84.44 489 GLY A CA 1
ATOM 3599 C C . GLY A 1 489 ? -40.241 30.343 -17.631 1.00 84.44 489 GLY A C 1
ATOM 3600 O O . GLY A 1 489 ? -40.440 31.363 -16.956 1.00 84.44 489 GLY A O 1
ATOM 3601 N N . LYS A 1 490 ? -39.596 29.284 -17.125 1.00 90.50 490 LYS A N 1
ATOM 3602 C CA . LYS A 1 490 ? -39.033 29.227 -15.766 1.00 90.50 490 LYS A CA 1
ATOM 3603 C C . LYS A 1 490 ? -37.510 29.336 -15.765 1.00 90.50 490 LYS A C 1
ATOM 3605 O O . LYS A 1 490 ? -36.850 28.990 -16.736 1.00 90.50 490 LYS A O 1
ATOM 3610 N N . VAL A 1 491 ? -36.974 29.804 -14.635 1.00 92.06 491 VAL A N 1
ATOM 3611 C CA . VAL A 1 491 ? -35.539 29.731 -14.329 1.00 92.06 491 VAL A CA 1
ATOM 3612 C C . VAL A 1 491 ? -35.196 28.285 -13.990 1.00 92.06 491 VAL A C 1
ATOM 3614 O O . VAL A 1 491 ? -35.883 27.671 -13.166 1.00 92.06 491 VAL A O 1
ATOM 3617 N N . ALA A 1 492 ? -34.144 27.777 -14.616 1.00 91.19 492 ALA A N 1
ATOM 3618 C CA . ALA A 1 492 ? -33.505 26.503 -14.352 1.00 91.19 492 ALA A CA 1
ATOM 3619 C C . ALA A 1 492 ? -32.059 26.731 -13.907 1.00 91.19 492 ALA A C 1
ATOM 3621 O O . ALA A 1 492 ? -31.404 27.700 -14.302 1.00 91.19 492 ALA A O 1
ATOM 3622 N N . TYR A 1 493 ? -31.579 25.840 -13.049 1.00 92.38 493 TYR A N 1
ATOM 3623 C CA . TYR A 1 493 ? -30.215 25.876 -12.545 1.00 92.38 493 TYR A CA 1
ATOM 3624 C C . TYR A 1 493 ? -29.396 24.741 -13.148 1.00 92.38 493 TYR A C 1
ATOM 3626 O O . TYR A 1 493 ? -29.819 23.580 -13.162 1.00 92.38 493 TYR A O 1
ATOM 3634 N N . PHE A 1 494 ? -28.197 25.086 -13.591 1.00 90.75 494 PHE A N 1
ATOM 3635 C CA . PHE A 1 494 ? -27.238 24.174 -14.191 1.00 90.75 494 PHE A CA 1
ATOM 3636 C C . PHE A 1 494 ? -25.906 24.276 -13.462 1.00 90.75 494 PHE A C 1
ATOM 3638 O O . PHE A 1 494 ? -25.623 25.271 -12.792 1.00 90.75 494 PHE A O 1
ATOM 3645 N N . CYS A 1 495 ? -25.082 23.247 -13.578 1.00 88.44 495 CYS A N 1
ATOM 3646 C CA . CYS A 1 495 ? -23.753 23.238 -13.001 1.00 88.44 495 CYS A CA 1
ATOM 3647 C C . CYS A 1 495 ? -22.759 22.450 -13.847 1.00 88.44 495 CYS A C 1
ATOM 3649 O O . CYS A 1 495 ? -23.143 21.575 -14.619 1.00 88.44 495 CYS A O 1
ATOM 3651 N N . PHE A 1 496 ? -21.478 22.763 -13.678 1.00 81.00 496 PHE A N 1
ATOM 3652 C CA . PHE A 1 496 ? -20.360 21.954 -14.156 1.00 81.00 496 PHE A CA 1
ATOM 3653 C C . PHE A 1 496 ? -19.199 22.042 -13.163 1.00 81.00 496 PHE A C 1
ATOM 3655 O O . PHE A 1 496 ? -19.045 23.038 -12.452 1.00 81.00 496 PHE A O 1
ATOM 3662 N N . ASN A 1 497 ? -18.362 21.008 -13.128 1.00 75.56 497 ASN A N 1
ATOM 3663 C CA . ASN A 1 497 ? -17.140 21.008 -12.330 1.00 75.56 497 ASN A CA 1
ATOM 3664 C C . ASN A 1 497 ? -15.973 21.585 -13.136 1.00 75.56 497 ASN A C 1
ATOM 3666 O O . ASN A 1 497 ? -15.820 21.284 -14.318 1.00 75.56 497 ASN A O 1
ATOM 3670 N N . SER A 1 498 ? -15.140 22.403 -12.493 1.00 73.56 498 SER A N 1
ATOM 3671 C CA . SER A 1 498 ? -13.918 22.953 -13.076 1.00 73.56 498 SER A CA 1
ATOM 3672 C C . SER A 1 498 ? -12.769 22.901 -12.074 1.00 73.56 498 SER A C 1
ATOM 3674 O O . SER A 1 498 ? -12.875 23.397 -10.952 1.00 73.56 498 SER A O 1
ATOM 3676 N N . SER A 1 499 ? -11.657 22.303 -12.499 1.00 67.50 499 SER A N 1
ATOM 3677 C CA . SER A 1 499 ? -10.368 22.316 -11.797 1.00 67.50 499 SER A CA 1
ATOM 3678 C C . SER A 1 499 ? -9.492 23.512 -12.191 1.00 67.50 499 SER A C 1
ATOM 3680 O O . SER A 1 499 ? -8.483 23.763 -11.542 1.00 67.50 499 SER A O 1
ATOM 3682 N N . SER A 1 500 ? -9.893 24.263 -13.222 1.00 68.50 500 SER A N 1
ATOM 3683 C CA . SER A 1 500 ? -9.116 25.358 -13.821 1.00 68.50 500 SER A CA 1
ATOM 3684 C C . SER A 1 500 ? -9.468 26.739 -13.267 1.00 68.50 500 SER A C 1
ATOM 3686 O O . SER A 1 500 ? -9.115 27.756 -13.853 1.00 68.50 500 SER A O 1
ATOM 3688 N N . LEU A 1 501 ? -10.188 26.810 -12.138 1.00 77.44 501 LEU A N 1
ATOM 3689 C CA . LEU A 1 501 ? -10.519 28.101 -11.522 1.00 77.44 501 LEU A CA 1
ATOM 3690 C C . LEU A 1 501 ? -9.307 28.764 -10.844 1.00 77.44 501 LEU A C 1
ATOM 3692 O O . LEU A 1 501 ? -9.323 29.977 -10.662 1.00 77.44 501 LEU A O 1
ATOM 3696 N N . GLY A 1 502 ? -8.261 28.003 -10.502 1.00 68.81 502 GLY A N 1
ATOM 3697 C CA . GLY A 1 502 ? -7.005 28.521 -9.939 1.00 68.81 502 GLY A CA 1
ATOM 3698 C C . GLY A 1 502 ? -7.096 29.073 -8.506 1.00 68.81 502 GLY A C 1
ATOM 3699 O O . GLY A 1 502 ? -8.172 29.153 -7.913 1.00 68.81 502 GLY A O 1
ATOM 3700 N N . GLU A 1 503 ? -5.950 29.459 -7.926 1.00 75.88 503 GLU A N 1
ATOM 3701 C CA . GLU A 1 503 ? -5.872 30.108 -6.603 1.00 75.88 503 GLU A CA 1
ATOM 3702 C C . GLU A 1 503 ? -6.141 31.617 -6.724 1.00 75.88 503 GLU A C 1
ATOM 3704 O O . GLU A 1 503 ? -5.233 32.425 -6.928 1.00 75.88 503 GLU A O 1
ATOM 3709 N N . ARG A 1 504 ? -7.414 32.005 -6.647 1.00 83.50 504 ARG A N 1
ATOM 3710 C CA . ARG A 1 504 ? -7.881 33.395 -6.794 1.00 83.50 504 ARG A CA 1
ATOM 3711 C C . ARG A 1 504 ? -9.136 33.635 -5.972 1.00 83.50 504 ARG A C 1
ATOM 3713 O O . ARG A 1 504 ? -9.737 32.675 -5.487 1.00 83.50 504 ARG A O 1
ATOM 3720 N N . LYS A 1 505 ? -9.561 34.885 -5.784 1.00 84.50 505 LYS A N 1
ATOM 3721 C CA . LYS A 1 505 ? -10.845 35.105 -5.099 1.00 84.50 505 LYS A CA 1
ATOM 3722 C C . LYS A 1 505 ? -11.989 34.607 -5.971 1.00 84.50 505 LYS A C 1
ATOM 3724 O O . LYS A 1 505 ? -11.959 34.776 -7.185 1.00 84.50 505 LYS A O 1
ATOM 3729 N N . ALA A 1 506 ? -13.024 34.048 -5.356 1.00 85.88 506 ALA A N 1
ATOM 3730 C CA . ALA A 1 506 ? -14.193 33.581 -6.092 1.00 85.88 506 ALA A CA 1
ATOM 3731 C C . ALA A 1 506 ? -14.853 34.703 -6.929 1.00 85.88 506 ALA A C 1
ATOM 3733 O O . ALA A 1 506 ? -15.320 34.439 -8.031 1.00 85.88 506 ALA A O 1
ATOM 3734 N N . GLU A 1 507 ? -14.807 35.957 -6.463 1.00 83.75 507 GLU A N 1
ATOM 3735 C CA . GLU A 1 507 ? -15.282 37.146 -7.196 1.00 83.75 507 GLU A CA 1
ATOM 3736 C C . GLU A 1 507 ? -14.449 37.520 -8.437 1.00 83.75 507 GLU A C 1
ATOM 3738 O O . GLU A 1 507 ? -14.917 38.292 -9.268 1.00 83.75 507 GLU A O 1
ATOM 3743 N N . GLU A 1 508 ? -13.227 36.997 -8.571 1.00 86.38 508 GLU A N 1
ATOM 3744 C CA . GLU A 1 508 ? -12.348 37.221 -9.732 1.00 86.38 508 GLU A CA 1
ATOM 3745 C C . GLU A 1 508 ? -12.600 36.192 -10.851 1.00 86.38 508 GLU A C 1
ATOM 3747 O O . GLU A 1 508 ? -12.098 36.349 -11.967 1.00 86.38 508 GLU A O 1
ATOM 3752 N N . VAL A 1 509 ? -13.384 35.144 -10.567 1.00 89.31 509 VAL A N 1
ATOM 3753 C CA . VAL A 1 509 ? -13.927 34.237 -11.582 1.00 89.31 509 VAL A CA 1
ATOM 3754 C C . VAL A 1 509 ? -15.093 34.937 -12.271 1.00 89.31 509 VAL A C 1
ATOM 3756 O O . VAL A 1 509 ? -15.948 35.522 -11.615 1.00 89.31 509 VAL A O 1
ATOM 3759 N N . ALA A 1 510 ? -15.159 34.835 -13.591 1.00 90.44 510 ALA A N 1
ATOM 3760 C CA . ALA A 1 510 ? -16.296 35.239 -14.401 1.00 90.44 510 ALA A CA 1
ATOM 3761 C C . ALA A 1 510 ? -16.843 34.026 -15.165 1.00 90.44 510 ALA A C 1
ATOM 3763 O O . ALA A 1 510 ? -16.112 33.089 -15.485 1.00 90.44 510 ALA A O 1
ATOM 3764 N N . LEU A 1 511 ? -18.137 34.044 -15.473 1.00 92.94 511 LEU A N 1
ATOM 3765 C CA . LEU A 1 511 ? -18.775 33.078 -16.363 1.00 92.94 511 LEU A CA 1
ATOM 3766 C C . LEU A 1 511 ? -19.400 33.852 -17.521 1.00 92.94 511 LEU A C 1
ATOM 3768 O O . LEU A 1 511 ? -20.057 34.868 -17.291 1.00 92.94 511 LEU A O 1
ATOM 3772 N N . PHE A 1 512 ? -19.212 33.379 -18.749 1.00 91.00 512 PHE A N 1
ATOM 3773 C CA . PHE A 1 512 ? -19.741 34.012 -19.953 1.00 91.00 512 PHE A CA 1
ATOM 3774 C C . PHE A 1 512 ? -20.670 33.066 -20.703 1.00 91.00 512 PHE A C 1
ATOM 3776 O O . PHE A 1 512 ? -20.358 31.894 -20.901 1.00 91.00 512 PHE A O 1
ATOM 3783 N N . LYS A 1 513 ? -21.806 33.601 -21.142 1.00 92.00 513 LYS A N 1
ATOM 3784 C CA . LYS A 1 513 ? -22.741 32.991 -22.080 1.00 92.00 513 LYS A CA 1
ATOM 3785 C C . LYS A 1 513 ? -22.363 33.407 -23.494 1.00 92.00 513 LYS A C 1
ATOM 3787 O O . LYS A 1 513 ? -22.407 34.599 -23.807 1.00 92.00 513 LYS A O 1
ATOM 3792 N N . LEU A 1 514 ? -22.040 32.434 -24.342 1.00 89.38 514 LEU A N 1
ATOM 3793 C CA . LEU A 1 514 ? -21.631 32.687 -25.718 1.00 89.38 514 LEU A CA 1
ATOM 3794 C C . LEU A 1 514 ? -22.844 32.749 -26.654 1.00 89.38 514 LEU A C 1
ATOM 3796 O O . LEU A 1 514 ? -23.766 31.927 -26.575 1.00 89.38 514 LEU A O 1
ATOM 3800 N N . PHE A 1 515 ? -22.835 33.729 -27.555 1.00 87.00 515 PHE A N 1
ATOM 3801 C CA . PHE A 1 515 ? -23.800 33.837 -28.647 1.00 87.00 515 PHE A CA 1
ATOM 3802 C C . PHE A 1 515 ? -23.057 33.857 -29.994 1.00 87.00 515 PHE A C 1
ATOM 3804 O O . PHE A 1 515 ? -22.050 34.551 -30.124 1.00 87.00 515 PHE A O 1
ATOM 3811 N N . PRO A 1 516 ? -23.533 33.126 -31.018 1.00 82.31 516 PRO A N 1
ATOM 3812 C CA . PRO A 1 516 ? -22.906 33.123 -32.341 1.00 82.31 516 PRO A CA 1
ATOM 3813 C C . PRO A 1 516 ? -23.232 34.385 -33.158 1.00 82.31 516 PRO A C 1
ATOM 3815 O O . PRO A 1 516 ? -22.469 34.772 -34.032 1.00 82.31 516 PRO A O 1
ATOM 3818 N N . ASN A 1 517 ? -24.369 35.038 -32.880 1.00 80.12 517 ASN A N 1
ATOM 3819 C CA . ASN A 1 517 ? -24.929 36.093 -33.740 1.00 80.12 517 ASN A CA 1
ATOM 3820 C C . ASN A 1 517 ? -25.099 37.456 -33.037 1.00 80.12 517 ASN A C 1
ATOM 3822 O O . ASN A 1 517 ? -25.664 38.379 -33.623 1.00 80.12 517 ASN A O 1
ATOM 3826 N N . LYS A 1 518 ? -24.685 37.581 -31.771 1.00 83.56 518 LYS A N 1
ATOM 3827 C CA . LYS A 1 518 ? -24.773 38.814 -30.967 1.00 83.56 518 LYS A CA 1
ATOM 3828 C C . LYS A 1 518 ? -23.680 38.830 -29.897 1.00 83.56 518 LYS A C 1
ATOM 3830 O O . LYS A 1 518 ? -23.018 37.817 -29.691 1.00 83.56 518 LYS A O 1
ATOM 3835 N N . GLU A 1 519 ? -23.518 39.960 -29.211 1.00 86.50 519 GLU A N 1
ATOM 3836 C CA . GLU A 1 519 ? -22.597 40.064 -28.076 1.00 86.50 519 GLU A CA 1
ATOM 3837 C C . GLU A 1 519 ? -22.931 39.032 -26.989 1.00 86.50 519 GLU A C 1
ATOM 3839 O O . GLU A 1 519 ? -24.082 38.879 -26.565 1.00 86.50 519 GLU A O 1
ATOM 3844 N N . SER A 1 520 ? -21.893 38.318 -26.565 1.00 89.88 520 SER A N 1
ATOM 3845 C CA . SER A 1 520 ? -21.882 37.387 -25.441 1.00 89.88 520 SER A CA 1
ATOM 3846 C C . SER A 1 520 ? -22.056 38.142 -24.128 1.00 89.88 520 SER A C 1
ATOM 3848 O O . SER A 1 520 ? -21.646 39.295 -24.000 1.00 89.88 520 SER A O 1
ATOM 3850 N N . LYS A 1 521 ? -22.684 37.500 -23.143 1.00 89.19 521 LYS A N 1
ATOM 3851 C CA . LYS A 1 521 ? -23.040 38.130 -21.862 1.00 89.19 521 LYS A CA 1
ATOM 3852 C C . LYS A 1 521 ? -22.264 37.515 -20.709 1.00 89.19 521 LYS A C 1
ATOM 3854 O O . LYS A 1 521 ? -22.061 36.307 -20.693 1.00 89.19 521 LYS A O 1
ATOM 3859 N N . SER A 1 522 ? -21.886 38.314 -19.716 1.00 89.94 522 SER A N 1
ATOM 3860 C CA . SER A 1 522 ? -21.358 37.802 -18.449 1.00 89.94 522 SER A CA 1
ATOM 3861 C C . SER A 1 522 ? -22.488 37.492 -17.464 1.00 89.94 522 SER A C 1
ATOM 3863 O O . SER A 1 522 ? -23.530 38.153 -17.451 1.00 89.94 522 SER A O 1
ATOM 3865 N N . PHE A 1 523 ? -22.291 36.469 -16.638 1.00 91.75 523 PHE A N 1
ATOM 3866 C CA . PHE A 1 523 ? -23.121 36.212 -15.466 1.00 91.75 523 PHE A CA 1
ATOM 3867 C C . PHE A 1 523 ? -22.599 37.021 -14.270 1.00 91.75 523 PHE A C 1
ATOM 3869 O O . PHE A 1 523 ? -21.407 37.308 -14.161 1.00 91.75 523 PHE A O 1
ATOM 3876 N N . THR A 1 524 ? -23.488 37.349 -13.336 1.00 91.25 524 THR A N 1
ATOM 3877 C CA . THR A 1 524 ? -23.149 38.038 -12.085 1.00 91.25 524 THR A CA 1
ATOM 3878 C C . THR A 1 524 ? -22.890 37.024 -10.971 1.00 91.25 524 THR A C 1
ATOM 3880 O O . THR A 1 524 ? -23.700 36.119 -10.766 1.00 91.25 524 THR A O 1
ATOM 3883 N N . TYR A 1 525 ? -21.798 37.177 -10.214 1.00 89.81 525 TYR A N 1
ATOM 3884 C CA . TYR A 1 525 ? -21.555 36.333 -9.039 1.00 89.81 525 TYR A CA 1
ATOM 3885 C C . TYR A 1 525 ? -22.645 36.619 -7.990 1.00 89.81 525 TYR A C 1
ATOM 3887 O O . TYR A 1 525 ? -22.810 37.755 -7.541 1.00 89.81 525 TYR A O 1
ATOM 3895 N N . SER A 1 526 ? -23.442 35.610 -7.641 1.00 88.12 526 SER A N 1
ATOM 3896 C CA . SER A 1 526 ? -24.570 35.749 -6.715 1.00 88.12 526 SER A CA 1
ATOM 3897 C C . SER A 1 526 ? -24.089 36.096 -5.307 1.00 88.12 526 SER A C 1
ATOM 3899 O O . SER A 1 526 ? -22.978 35.755 -4.943 1.00 88.12 526 SER A O 1
ATOM 3901 N N . SER A 1 527 ? -24.908 36.744 -4.478 1.00 78.38 527 SER A N 1
ATOM 3902 C CA . SER A 1 527 ? -24.583 36.971 -3.058 1.00 78.38 527 SER A CA 1
ATOM 3903 C C . SER A 1 527 ? -24.939 35.780 -2.154 1.00 78.38 527 SER A C 1
ATOM 3905 O O . SER A 1 527 ? -24.673 35.824 -0.951 1.00 78.38 527 SER A O 1
ATOM 3907 N N . GLY A 1 528 ? -25.533 34.719 -2.714 1.00 77.88 528 GLY A N 1
ATOM 3908 C CA . GLY A 1 528 ? -25.917 33.499 -2.006 1.00 77.88 528 GLY A CA 1
ATOM 3909 C C . GLY A 1 528 ? -26.276 32.345 -2.952 1.00 77.88 528 GLY A C 1
ATOM 3910 O O . GLY A 1 528 ? -26.146 32.448 -4.169 1.00 77.88 528 GLY A O 1
ATOM 3911 N N . LYS A 1 529 ? -26.738 31.219 -2.393 1.00 75.00 529 LYS A N 1
ATOM 3912 C CA . LYS A 1 529 ? -27.171 30.045 -3.173 1.00 75.00 529 LYS A CA 1
ATOM 3913 C C . LYS A 1 529 ? -28.593 30.247 -3.724 1.00 75.00 529 LYS A C 1
ATOM 3915 O O . LYS A 1 529 ? -29.453 30.747 -3.002 1.00 75.00 529 LYS A O 1
ATOM 3920 N N . ASN A 1 530 ? -28.864 29.747 -4.934 1.00 81.19 530 ASN A N 1
ATOM 3921 C CA . ASN A 1 530 ? -30.200 29.663 -5.556 1.00 81.19 530 ASN A CA 1
ATOM 3922 C C . ASN A 1 530 ? -30.889 31.028 -5.820 1.00 81.19 530 ASN A C 1
ATOM 3924 O O . ASN A 1 530 ? -31.968 31.280 -5.273 1.00 81.19 530 ASN A O 1
ATOM 3928 N N . PRO A 1 531 ? -30.304 31.899 -6.658 1.00 83.88 531 PRO A N 1
ATOM 3929 C CA . PRO A 1 531 ? -30.890 33.185 -7.033 1.00 83.88 531 PRO A CA 1
ATOM 3930 C C . PRO A 1 531 ? -32.222 33.012 -7.776 1.00 83.88 531 PRO A C 1
ATOM 3932 O O . PRO A 1 531 ? -32.319 32.246 -8.725 1.00 83.88 531 PRO A O 1
ATOM 3935 N N . SER A 1 532 ? -33.251 33.769 -7.392 1.00 80.81 532 SER A N 1
ATOM 3936 C CA . SER A 1 532 ? -34.589 33.682 -8.006 1.00 80.81 532 SER A CA 1
ATOM 3937 C C . SER A 1 532 ? -34.680 34.227 -9.439 1.00 80.81 532 SER A C 1
ATOM 3939 O O . SER A 1 532 ? -35.738 34.126 -10.061 1.00 80.81 532 SER A O 1
ATOM 3941 N N . GLU A 1 533 ? -33.605 34.829 -9.939 1.00 86.94 533 GLU A N 1
ATOM 3942 C CA . GLU A 1 533 ? -33.494 35.474 -11.247 1.00 86.94 533 GLU A CA 1
ATOM 3943 C C . GLU A 1 533 ? -32.431 34.758 -12.098 1.00 86.94 533 GLU A C 1
ATOM 3945 O O . GLU A 1 533 ? -31.578 34.054 -11.560 1.00 86.94 533 GLU A O 1
ATOM 3950 N N . GLU A 1 534 ? -32.499 34.910 -13.423 1.00 91.81 534 GLU A N 1
ATOM 3951 C CA . GLU A 1 534 ? -31.479 34.391 -14.348 1.00 91.81 534 GLU A CA 1
ATOM 3952 C C . GLU A 1 534 ? -30.225 35.271 -14.381 1.00 91.81 534 GLU A C 1
ATOM 3954 O O . GLU A 1 534 ? -30.234 36.400 -13.894 1.00 91.81 534 GLU A O 1
ATOM 3959 N N . GLY A 1 535 ? -29.151 34.777 -14.997 1.00 89.62 535 GLY A N 1
ATOM 3960 C CA . GLY A 1 535 ? -27.940 35.572 -15.213 1.00 89.62 535 GLY A CA 1
ATOM 3961 C C . GLY A 1 535 ? -27.014 35.635 -14.002 1.00 89.62 535 GLY A C 1
ATOM 3962 O O . GLY A 1 535 ? -26.039 36.384 -14.009 1.00 89.62 535 GLY A O 1
ATOM 3963 N N . TYR A 1 536 ? -27.269 34.820 -12.980 1.00 92.56 536 TYR A N 1
ATOM 3964 C CA . TYR A 1 536 ? -26.397 34.671 -11.820 1.00 92.56 536 TYR A CA 1
ATOM 3965 C C . TYR A 1 536 ? -25.647 33.342 -11.839 1.00 92.56 536 TYR A C 1
ATOM 3967 O O . TYR A 1 536 ? -26.212 32.319 -12.236 1.00 92.56 536 TYR A O 1
ATOM 3975 N N . PHE A 1 537 ? -24.416 33.348 -11.327 1.00 93.81 537 PHE A N 1
ATOM 3976 C CA . PHE A 1 537 ? -23.628 32.148 -11.051 1.00 93.81 537 PHE A CA 1
ATOM 3977 C C . PHE A 1 537 ? -23.063 32.164 -9.625 1.00 93.81 537 PHE A C 1
ATOM 3979 O O . PHE A 1 537 ? -22.970 33.216 -8.999 1.00 93.81 537 PHE A O 1
ATOM 3986 N N . TRP A 1 538 ? -22.731 30.999 -9.078 1.00 92.00 538 TRP A N 1
ATOM 3987 C CA . TRP A 1 538 ? -22.100 30.852 -7.767 1.00 92.00 538 TRP A CA 1
ATOM 3988 C C . TRP A 1 538 ? -21.250 29.586 -7.714 1.00 92.00 538 TRP A C 1
ATOM 3990 O O . TRP A 1 538 ? -21.514 28.610 -8.418 1.00 92.00 538 TRP A O 1
ATOM 4000 N N . ILE A 1 539 ? -20.242 29.585 -6.845 1.00 91.06 539 ILE A N 1
ATOM 4001 C CA . ILE A 1 539 ? -19.315 28.463 -6.707 1.00 91.06 539 ILE A CA 1
ATOM 4002 C C . ILE A 1 539 ? -19.621 27.689 -5.421 1.00 91.06 539 ILE A C 1
ATOM 4004 O O . ILE A 1 539 ? -19.928 28.275 -4.377 1.00 91.06 539 ILE A O 1
ATOM 4008 N N . THR A 1 540 ? -19.548 26.364 -5.503 1.00 86.38 540 THR A N 1
ATOM 4009 C CA . THR A 1 540 ? -19.612 25.446 -4.358 1.00 86.38 540 THR A CA 1
ATOM 4010 C C . THR A 1 540 ? -18.425 24.485 -4.366 1.00 86.38 540 THR A C 1
ATOM 4012 O O . THR A 1 540 ? -17.617 24.464 -5.297 1.00 86.38 540 THR A O 1
ATOM 4015 N N . ASP A 1 541 ? -18.320 23.666 -3.326 1.00 75.56 541 ASP A N 1
ATOM 4016 C CA . ASP A 1 541 ? -17.468 22.479 -3.322 1.00 75.56 541 ASP A CA 1
ATOM 4017 C C . ASP A 1 541 ? -17.819 21.504 -4.465 1.00 75.56 541 ASP A C 1
ATOM 4019 O O . ASP A 1 541 ? -18.932 21.533 -4.987 1.00 75.56 541 ASP A O 1
ATOM 4023 N N . GLU A 1 542 ? -16.869 20.637 -4.831 1.00 69.31 542 GLU A N 1
ATOM 4024 C CA . GLU A 1 542 ? -16.941 19.679 -5.952 1.00 69.31 542 GLU A CA 1
ATOM 4025 C C . GLU A 1 542 ? -18.140 18.719 -5.915 1.00 69.31 542 GLU A C 1
ATOM 4027 O O . GLU A 1 542 ? -18.653 18.328 -6.965 1.00 69.31 542 GLU A O 1
ATOM 4032 N N . GLY A 1 543 ? -18.592 18.335 -4.718 1.00 60.81 543 GLY A N 1
ATOM 4033 C CA . GLY A 1 543 ? -19.769 17.482 -4.539 1.00 60.81 543 GLY A CA 1
ATOM 4034 C C . GLY A 1 543 ? -21.094 18.236 -4.659 1.00 60.81 543 GLY A C 1
ATOM 4035 O O . GLY A 1 543 ? -22.150 17.643 -4.451 1.00 60.81 543 GLY A O 1
ATOM 4036 N N . ASN A 1 544 ? -21.051 19.549 -4.920 1.00 68.12 544 ASN A N 1
ATOM 4037 C CA . ASN A 1 544 ? -22.192 20.457 -4.849 1.00 68.12 544 ASN A CA 1
ATOM 4038 C C . ASN A 1 544 ? -23.020 20.251 -3.563 1.00 68.12 544 ASN A C 1
ATOM 4040 O O . ASN A 1 544 ? -24.254 20.328 -3.574 1.00 68.12 544 ASN A O 1
ATOM 4044 N N . SER A 1 545 ? -22.347 19.993 -2.428 1.00 61.31 545 SER A N 1
ATOM 4045 C CA . SER A 1 545 ? -22.995 19.667 -1.143 1.00 61.31 545 SER A CA 1
ATOM 4046 C C . SER A 1 545 ? -23.812 20.836 -0.580 1.00 61.31 545 SER A C 1
ATOM 4048 O O . SER A 1 545 ? -24.581 20.698 0.372 1.00 61.31 545 SER A O 1
ATOM 4050 N N . GLY A 1 546 ? -23.684 22.005 -1.210 1.00 62.34 546 GLY A N 1
ATOM 4051 C CA . GLY A 1 546 ? -24.379 23.228 -0.861 1.00 62.34 546 GLY A CA 1
ATOM 4052 C C . GLY A 1 546 ? -23.565 24.170 0.006 1.00 62.34 546 GLY A C 1
ATOM 4053 O O . GLY A 1 546 ? -24.122 25.179 0.441 1.00 62.34 546 GLY A O 1
ATOM 4054 N N . GLN A 1 547 ? -22.272 23.900 0.203 1.00 75.62 547 GLN A N 1
ATOM 4055 C CA . GLN A 1 547 ? -21.339 24.871 0.762 1.00 75.62 547 GLN A CA 1
ATOM 4056 C C . GLN A 1 547 ? -21.083 25.988 -0.255 1.00 75.62 547 GLN A C 1
ATOM 4058 O O . GLN A 1 547 ? -20.220 25.891 -1.121 1.00 75.62 547 GLN A O 1
ATOM 4063 N N . TYR A 1 548 ? -21.881 27.050 -0.166 1.00 85.25 548 TYR A N 1
ATOM 4064 C CA . TYR A 1 548 ? -21.703 28.264 -0.956 1.00 85.25 548 TYR A CA 1
ATOM 4065 C C . TYR A 1 548 ? -20.379 28.954 -0.599 1.00 85.25 548 TYR A C 1
ATOM 4067 O O . TYR A 1 548 ? -20.111 29.214 0.577 1.00 85.25 548 TYR A O 1
ATOM 4075 N N . ILE A 1 549 ? -19.569 29.265 -1.612 1.00 85.50 549 ILE A N 1
ATOM 4076 C CA . ILE A 1 549 ? -18.290 29.953 -1.434 1.00 85.50 549 ILE A CA 1
ATOM 4077 C C . ILE A 1 549 ? -18.513 31.464 -1.471 1.00 85.50 549 ILE A C 1
ATOM 4079 O O . ILE A 1 549 ? -18.982 32.014 -2.472 1.00 85.50 549 ILE A O 1
ATOM 4083 N N . ASP A 1 550 ? -18.154 32.131 -0.371 1.00 84.69 550 ASP A N 1
ATOM 4084 C CA . ASP A 1 550 ? -18.212 33.590 -0.271 1.00 84.69 550 ASP A CA 1
ATOM 4085 C C . ASP A 1 550 ? -17.329 34.233 -1.359 1.00 84.69 550 ASP A C 1
ATOM 4087 O O . ASP A 1 550 ? -16.195 33.778 -1.533 1.00 84.69 550 ASP A O 1
ATOM 4091 N N . PRO A 1 551 ? -17.788 35.293 -2.057 1.00 84.75 551 PRO A N 1
ATOM 4092 C CA . PRO A 1 551 ? -17.045 35.922 -3.153 1.00 84.75 551 PRO A CA 1
ATOM 4093 C C . PRO A 1 551 ? -15.612 36.342 -2.777 1.00 84.75 551 PRO A C 1
ATOM 4095 O O . PRO A 1 551 ? -14.713 36.326 -3.615 1.00 84.75 551 PRO A O 1
ATOM 4098 N N . LYS A 1 552 ? -15.362 36.666 -1.502 1.00 84.00 552 LYS A N 1
ATOM 4099 C CA . LYS A 1 552 ? -14.040 37.083 -1.007 1.00 84.00 552 LYS A CA 1
ATOM 4100 C C . LYS A 1 552 ? -13.130 35.916 -0.631 1.00 84.00 552 LYS A C 1
ATOM 4102 O O . LYS A 1 552 ? -11.975 36.142 -0.268 1.00 84.00 552 LYS A O 1
ATOM 4107 N N . THR A 1 553 ? -13.641 34.689 -0.663 1.00 83.81 553 THR A N 1
ATOM 4108 C CA . THR A 1 553 ? -12.871 33.484 -0.350 1.00 83.81 553 THR A CA 1
ATOM 4109 C C . THR A 1 553 ? -11.865 33.229 -1.461 1.00 83.81 553 THR A C 1
ATOM 4111 O O . THR A 1 553 ? -12.223 33.223 -2.638 1.00 83.81 553 THR A O 1
ATOM 4114 N N . ILE A 1 554 ? -10.608 32.999 -1.078 1.00 81.88 554 ILE A N 1
ATOM 4115 C CA . ILE A 1 554 ? -9.560 32.567 -2.003 1.00 81.88 554 ILE A CA 1
ATOM 4116 C C . ILE A 1 554 ? -9.771 31.076 -2.266 1.00 81.88 554 ILE A C 1
ATOM 4118 O O . ILE A 1 554 ? -9.713 30.257 -1.344 1.00 81.88 554 ILE A O 1
ATOM 4122 N N . LEU A 1 555 ? -10.070 30.743 -3.518 1.00 79.00 555 LEU A N 1
ATOM 4123 C CA . LEU A 1 555 ? -10.118 29.376 -4.009 1.00 79.00 555 LEU A CA 1
ATOM 4124 C C . LEU A 1 555 ? -8.736 28.742 -3.851 1.00 79.00 555 LEU A C 1
ATOM 4126 O O . LEU A 1 555 ? -7.717 29.412 -3.948 1.00 79.00 555 LEU A O 1
ATOM 4130 N N . VAL A 1 556 ? -8.695 27.445 -3.589 1.00 73.06 556 VAL A N 1
ATOM 4131 C CA . VAL A 1 556 ? -7.462 26.685 -3.418 1.00 73.06 556 VAL A CA 1
ATOM 4132 C C . VAL A 1 556 ? -6.988 26.242 -4.798 1.00 73.06 556 VAL A C 1
ATOM 4134 O O . VAL A 1 556 ? -7.723 25.554 -5.505 1.00 73.06 556 VAL A O 1
ATOM 4137 N N . GLY A 1 557 ? -5.755 26.597 -5.169 1.00 62.88 557 GLY A N 1
ATOM 4138 C CA . GLY A 1 557 ? -5.140 26.131 -6.414 1.00 62.88 557 GLY A CA 1
ATOM 4139 C C . GLY A 1 557 ? -5.129 24.601 -6.504 1.00 62.88 557 GLY A C 1
ATOM 4140 O O . GLY A 1 557 ? -4.954 23.920 -5.489 1.00 62.88 557 GLY A O 1
ATOM 4141 N N . ALA A 1 558 ? -5.338 24.071 -7.711 1.00 57.03 558 ALA A N 1
ATOM 4142 C CA . ALA A 1 558 ? -5.503 22.644 -8.005 1.00 57.03 558 ALA A CA 1
ATOM 4143 C C . ALA A 1 558 ? -6.745 21.961 -7.392 1.00 57.03 558 ALA A C 1
ATOM 4145 O O . ALA A 1 558 ? -6.874 20.743 -7.523 1.00 57.03 558 ALA A O 1
ATOM 4146 N N . ARG A 1 559 ? -7.676 22.681 -6.744 1.00 68.19 559 ARG A N 1
ATOM 4147 C CA . ARG A 1 559 ? -8.953 22.119 -6.262 1.00 68.19 559 ARG A CA 1
ATOM 4148 C C . ARG A 1 559 ? -10.038 22.210 -7.338 1.00 68.19 559 ARG A C 1
ATOM 4150 O O . ARG A 1 559 ? -10.142 23.208 -8.043 1.00 68.19 559 ARG A O 1
ATOM 4157 N N . THR A 1 560 ? -10.860 21.167 -7.439 1.00 72.12 560 THR A N 1
ATOM 4158 C CA . THR A 1 560 ? -12.051 21.173 -8.295 1.00 72.12 560 THR A CA 1
ATOM 4159 C C . THR A 1 560 ? -13.198 21.864 -7.566 1.00 72.12 560 THR A C 1
ATOM 4161 O O . THR A 1 560 ? -13.426 21.638 -6.376 1.00 72.12 560 THR A O 1
ATOM 4164 N N . TYR A 1 561 ? -13.915 22.718 -8.283 1.00 77.69 561 TYR A N 1
ATOM 4165 C CA . TYR A 1 561 ? -15.067 23.450 -7.778 1.00 77.69 561 TYR A CA 1
ATOM 4166 C C . TYR A 1 561 ? -16.250 23.280 -8.720 1.00 77.69 561 TYR A C 1
ATOM 4168 O O . TYR A 1 561 ? -16.070 23.171 -9.933 1.00 77.69 561 TYR A O 1
ATOM 4176 N N . THR A 1 562 ? -17.462 23.305 -8.176 1.00 84.62 562 THR A N 1
ATOM 4177 C CA . THR A 1 562 ? -18.676 23.312 -8.993 1.00 84.62 562 THR A CA 1
ATOM 4178 C C . THR A 1 562 ? -19.093 24.751 -9.262 1.00 84.62 562 THR A C 1
ATOM 4180 O O . THR A 1 562 ? -19.392 25.507 -8.335 1.00 84.62 562 THR A O 1
ATOM 4183 N N . VAL A 1 563 ? -19.145 25.127 -10.538 1.00 88.69 563 VAL A N 1
ATOM 4184 C CA . VAL A 1 563 ? -19.729 26.388 -10.996 1.00 88.69 563 VAL A CA 1
ATOM 4185 C C . VAL A 1 563 ? -21.204 26.135 -11.272 1.00 88.69 563 VAL A C 1
ATOM 4187 O O . VAL A 1 563 ? -21.552 25.361 -12.159 1.00 88.69 563 VAL A O 1
ATOM 4190 N N . ASN A 1 564 ? -22.076 26.772 -10.498 1.00 91.12 564 ASN A N 1
ATOM 4191 C CA . ASN A 1 564 ? -23.523 26.714 -10.664 1.00 91.12 564 ASN A CA 1
ATOM 4192 C C . ASN A 1 564 ? -24.007 28.015 -11.304 1.00 91.12 564 ASN A C 1
ATOM 4194 O O . ASN A 1 564 ? -23.476 29.076 -10.988 1.00 91.12 564 ASN A O 1
ATOM 4198 N N . TYR A 1 565 ? -25.023 27.964 -12.156 1.00 92.62 565 TYR A N 1
ATOM 4199 C CA . TYR A 1 565 ? -25.559 29.144 -12.828 1.00 92.62 565 TYR A CA 1
ATOM 4200 C C . TYR A 1 565 ? -27.044 29.003 -13.156 1.00 92.62 565 TYR A C 1
ATOM 4202 O O . TYR A 1 565 ? -27.612 27.911 -13.133 1.00 92.62 565 TYR A O 1
ATOM 4210 N N . SER A 1 566 ? -27.684 30.141 -13.411 1.00 93.50 566 SER A N 1
ATOM 4211 C CA . SER A 1 566 ? -29.128 30.272 -13.604 1.00 93.50 566 SER A CA 1
ATOM 4212 C C . SER A 1 566 ? -29.455 30.800 -14.998 1.00 93.50 566 SER A C 1
ATOM 4214 O O . SER A 1 566 ? -28.965 31.854 -15.403 1.00 93.50 566 SER A O 1
ATOM 4216 N N . VAL A 1 567 ? -30.315 30.078 -15.715 1.00 91.75 567 VAL A N 1
ATOM 4217 C CA . VAL A 1 567 ? -30.801 30.450 -17.051 1.00 91.75 567 VAL A CA 1
ATOM 4218 C C . VAL A 1 567 ? -32.316 30.332 -17.061 1.00 91.75 567 VAL A C 1
ATOM 4220 O O . VAL A 1 567 ? -32.872 29.378 -16.516 1.00 91.75 567 VAL A O 1
ATOM 4223 N N . LYS A 1 568 ? -33.008 31.307 -17.646 1.00 91.69 568 LYS A N 1
ATOM 4224 C CA . LYS A 1 568 ? -34.456 31.244 -17.838 1.00 91.69 568 LYS A CA 1
ATOM 4225 C C . LYS A 1 568 ? -34.767 30.832 -19.266 1.00 91.69 568 LYS A C 1
ATOM 4227 O O . LYS A 1 568 ? -34.212 31.413 -20.185 1.00 91.69 568 LYS A O 1
ATOM 4232 N N . ASP A 1 569 ? -35.700 29.898 -19.420 1.00 88.38 569 ASP A N 1
ATOM 4233 C CA . ASP A 1 569 ? -36.274 29.549 -20.723 1.00 88.38 569 ASP A CA 1
ATOM 4234 C C . ASP A 1 569 ? -36.873 30.790 -21.394 1.00 88.38 569 ASP A C 1
ATOM 4236 O O . ASP A 1 569 ? -37.707 31.473 -20.778 1.00 88.38 569 ASP A O 1
ATOM 4240 N N . ASN A 1 570 ? -36.460 31.073 -22.633 1.00 85.12 570 ASN A N 1
ATOM 4241 C CA . ASN A 1 570 ? -36.781 32.315 -23.351 1.00 85.12 570 ASN A CA 1
ATOM 4242 C C . ASN A 1 570 ? -36.302 33.594 -22.636 1.00 85.12 570 ASN A C 1
ATOM 4244 O O . ASN A 1 570 ? -36.911 34.666 -22.744 1.00 85.12 570 ASN A O 1
ATOM 4248 N N . GLY A 1 571 ? -35.253 33.459 -21.830 1.00 85.38 571 GLY A N 1
ATOM 4249 C CA . GLY A 1 571 ? -34.612 34.531 -21.089 1.00 85.38 571 GLY A CA 1
ATOM 4250 C C . GLY A 1 571 ? -33.544 35.262 -21.892 1.00 85.38 571 GLY A C 1
ATOM 4251 O O . GLY A 1 571 ? -33.342 35.058 -23.087 1.00 85.38 571 GLY A O 1
ATOM 4252 N N . GLU A 1 572 ? -32.826 36.147 -21.215 1.00 86.31 572 GLU A N 1
ATOM 4253 C CA . GLU A 1 572 ? -31.741 36.911 -21.830 1.00 86.31 572 GLU A CA 1
ATOM 4254 C C . GLU A 1 572 ? -30.469 36.091 -22.079 1.00 86.31 572 GLU A C 1
ATOM 4256 O O . GLU A 1 572 ? -29.637 36.503 -22.899 1.00 86.31 572 GLU A O 1
ATOM 4261 N N . TYR A 1 573 ? -30.323 34.982 -21.352 1.00 87.44 573 TYR A N 1
ATOM 4262 C CA . TYR A 1 573 ? -29.169 34.086 -21.386 1.00 87.44 573 TYR A CA 1
ATOM 4263 C C . TYR A 1 573 ? -29.411 32.816 -22.204 1.00 87.44 573 TYR A C 1
ATOM 4265 O O . TYR A 1 573 ? -28.479 32.037 -22.325 1.00 87.44 573 TYR A O 1
ATOM 4273 N N . ASP A 1 574 ? -30.595 32.653 -22.795 1.00 86.62 574 ASP A N 1
ATOM 4274 C CA . ASP A 1 574 ? -30.979 31.502 -23.615 1.00 86.62 574 ASP A CA 1
ATOM 4275 C C . ASP A 1 574 ? -30.743 31.794 -25.106 1.00 86.62 574 ASP A C 1
ATOM 4277 O O . ASP A 1 574 ? -31.098 32.866 -25.618 1.00 86.62 574 ASP A O 1
ATOM 4281 N N . LEU A 1 575 ? -30.065 30.885 -25.805 1.00 84.81 575 LEU A N 1
ATOM 4282 C CA . LEU A 1 575 ? -29.861 30.970 -27.254 1.00 84.81 575 LEU A CA 1
ATOM 4283 C C . LEU A 1 575 ? -31.064 30.442 -28.047 1.00 84.81 575 LEU A C 1
ATOM 4285 O O . LEU A 1 575 ? -31.235 30.879 -29.188 1.00 84.81 575 LEU A O 1
ATOM 4289 N N . ASP A 1 576 ? -31.850 29.521 -27.483 1.00 79.62 576 ASP A N 1
ATOM 4290 C CA . ASP A 1 576 ? -33.013 28.914 -28.138 1.00 79.62 576 ASP A CA 1
ATOM 4291 C C . ASP A 1 576 ? -34.298 29.622 -27.677 1.00 79.62 576 ASP A C 1
ATOM 4293 O O . ASP A 1 576 ? -34.536 29.801 -26.490 1.00 79.62 576 ASP A O 1
ATOM 4297 N N . ASP A 1 577 ? -35.130 30.080 -28.615 1.00 82.06 577 ASP A N 1
ATOM 4298 C CA . ASP A 1 577 ? -36.423 30.714 -28.317 1.00 82.06 577 ASP A CA 1
ATOM 4299 C C . ASP A 1 577 ? -37.599 29.716 -28.360 1.00 82.06 577 ASP A C 1
ATOM 4301 O O . ASP A 1 577 ? -38.784 30.079 -28.321 1.00 82.06 577 ASP A O 1
ATOM 4305 N N . THR A 1 578 ? -37.293 28.419 -28.435 1.00 84.12 578 THR A N 1
ATOM 4306 C CA . THR A 1 578 ? -38.276 27.346 -28.349 1.00 84.12 578 THR A CA 1
ATOM 4307 C C . THR A 1 578 ? -38.664 27.112 -26.895 1.00 84.12 578 THR A C 1
ATOM 4309 O O . THR A 1 578 ? -37.871 26.657 -26.081 1.00 84.12 578 THR A O 1
ATOM 4312 N N . ALA A 1 579 ? -39.938 27.339 -26.569 1.00 81.81 579 ALA A N 1
ATOM 4313 C CA . ALA A 1 579 ? -40.462 27.107 -25.224 1.00 81.81 579 ALA A CA 1
ATOM 4314 C C . ALA A 1 579 ? -40.152 25.698 -24.683 1.00 81.81 579 ALA A C 1
ATOM 4316 O O . ALA A 1 579 ? -40.616 24.688 -25.220 1.00 81.81 579 ALA A O 1
ATOM 4317 N N . GLY A 1 580 ? -39.451 25.662 -23.553 1.00 80.69 580 GLY A N 1
ATOM 4318 C CA . GLY A 1 580 ? -39.034 24.458 -22.848 1.00 80.69 580 GLY A CA 1
ATOM 4319 C C . GLY A 1 580 ? -37.693 23.884 -23.307 1.00 80.69 580 GLY A C 1
ATOM 4320 O O . GLY A 1 580 ? -37.401 22.747 -22.931 1.00 80.69 580 GLY A O 1
ATOM 4321 N N . VAL A 1 581 ? -36.897 24.613 -24.091 1.00 85.25 581 VAL A N 1
ATOM 4322 C CA . VAL A 1 581 ? -35.597 24.172 -24.615 1.00 85.25 581 VAL A CA 1
ATOM 4323 C C . VAL A 1 581 ? -34.539 25.221 -24.291 1.00 85.25 581 VAL A C 1
ATOM 4325 O O . VAL A 1 581 ? -34.752 26.392 -24.541 1.00 85.25 581 VAL A O 1
ATOM 4328 N N . ILE A 1 582 ? -33.397 24.782 -23.762 1.00 85.19 582 ILE A N 1
ATOM 4329 C CA . ILE A 1 582 ? -32.212 25.619 -23.533 1.00 85.19 582 ILE A CA 1
ATOM 4330 C C . ILE A 1 582 ? -31.043 25.016 -24.315 1.00 85.19 582 ILE A C 1
ATOM 4332 O O . ILE A 1 582 ? -30.753 23.830 -24.134 1.00 85.19 582 ILE A O 1
ATOM 4336 N N . HIS A 1 583 ? -30.362 25.810 -25.148 1.00 82.69 583 HIS A N 1
ATOM 4337 C CA . HIS A 1 583 ? -29.165 25.388 -25.895 1.00 82.69 583 HIS A CA 1
ATOM 4338 C C . HIS A 1 583 ? -28.000 26.359 -25.701 1.00 82.69 583 HIS A C 1
ATOM 4340 O O . HIS A 1 583 ? -27.808 27.284 -26.490 1.00 82.69 583 HIS A O 1
ATOM 4346 N N . ASP A 1 584 ? -27.170 26.148 -24.679 1.00 80.44 584 ASP A N 1
ATOM 4347 C CA . ASP A 1 584 ? -26.267 27.207 -24.245 1.00 80.44 584 ASP A CA 1
ATOM 4348 C C . ASP A 1 584 ? -24.791 26.819 -24.141 1.00 80.44 584 ASP A C 1
ATOM 4350 O O . ASP A 1 584 ? -24.407 26.080 -23.241 1.00 80.44 584 ASP A O 1
ATOM 4354 N N . PRO A 1 585 ? -23.917 27.402 -24.987 1.00 83.81 585 PRO A N 1
ATOM 4355 C CA . PRO A 1 585 ? -22.484 27.451 -24.709 1.00 83.81 585 PRO A CA 1
ATOM 4356 C C . PRO A 1 585 ? -22.154 28.425 -23.572 1.00 83.81 585 PRO A C 1
ATOM 4358 O O . PRO A 1 585 ? -22.497 29.611 -23.650 1.00 83.81 585 PRO A O 1
ATOM 4361 N N . VAL A 1 586 ? -21.429 27.952 -22.557 1.00 87.81 586 VAL A N 1
ATOM 4362 C CA . VAL A 1 586 ? -20.858 28.778 -21.480 1.00 87.81 586 VAL A CA 1
ATOM 4363 C C . VAL A 1 586 ? -19.358 28.537 -21.305 1.00 87.81 586 VAL A C 1
ATOM 4365 O O . VAL A 1 586 ? -18.859 27.441 -21.562 1.00 87.81 586 VAL A O 1
ATOM 4368 N N . VAL A 1 587 ? -18.632 29.557 -20.844 1.00 86.75 587 VAL A N 1
ATOM 4369 C CA . VAL A 1 587 ? -17.182 29.486 -20.611 1.00 86.75 587 VAL A CA 1
ATOM 4370 C C . VAL A 1 587 ? -16.777 30.224 -19.326 1.00 86.75 587 VAL A C 1
ATOM 4372 O O . VAL A 1 587 ? -17.207 31.364 -19.120 1.00 86.75 587 VAL A O 1
ATOM 4375 N N . PRO A 1 588 ? -15.982 29.606 -18.430 1.00 87.69 588 PRO A N 1
ATOM 4376 C CA . PRO A 1 588 ? -15.384 30.298 -17.295 1.00 87.69 588 PRO A CA 1
ATOM 4377 C C . PRO A 1 588 ? -14.171 31.124 -17.745 1.00 87.69 588 PRO A C 1
ATOM 4379 O O . PRO A 1 588 ? -13.383 30.700 -18.589 1.00 87.69 588 PRO A O 1
ATOM 4382 N N . GLY A 1 589 ? -13.996 32.301 -17.160 1.00 85.06 589 GLY A N 1
ATOM 4383 C CA . GLY A 1 589 ? -12.933 33.231 -17.515 1.00 85.06 589 GLY A CA 1
ATOM 4384 C C . GLY A 1 589 ? -12.604 34.204 -16.393 1.00 85.06 589 GLY A C 1
ATOM 4385 O O . GLY A 1 589 ? -13.056 34.055 -15.260 1.00 85.06 589 GLY A O 1
ATOM 4386 N N . THR A 1 590 ? -11.819 35.218 -16.721 1.00 83.56 590 THR A N 1
ATOM 4387 C CA . THR A 1 590 ? -11.558 36.376 -15.867 1.00 83.56 590 THR A CA 1
ATOM 4388 C C . THR A 1 590 ? -12.147 37.626 -16.505 1.00 83.56 590 THR A C 1
ATOM 4390 O O . THR A 1 590 ? -12.236 37.734 -17.731 1.00 83.56 590 THR A O 1
ATOM 4393 N N . SER A 1 591 ? -12.566 38.574 -15.671 1.00 73.12 591 SER A N 1
ATOM 4394 C CA . SER A 1 591 ? -12.980 39.904 -16.118 1.00 73.12 591 SER A CA 1
ATOM 4395 C C . SER A 1 591 ? -11.987 40.945 -15.625 1.00 73.12 591 SER A C 1
ATOM 4397 O O . SER A 1 591 ? -11.736 41.029 -14.419 1.00 73.12 591 SER A O 1
ATOM 4399 N N . GLY A 1 592 ? -11.439 41.742 -16.537 1.00 52.91 592 GLY A N 1
ATOM 4400 C CA . GLY A 1 592 ? -10.442 42.749 -16.218 1.00 52.91 592 GLY A CA 1
ATOM 4401 C C . GLY A 1 592 ? -10.959 43.816 -15.274 1.00 52.91 592 GLY A C 1
ATOM 4402 O O . GLY A 1 592 ? -11.770 44.667 -15.638 1.00 52.91 592 GLY A O 1
ATOM 4403 N N . GLY A 1 593 ? -10.415 43.828 -14.061 1.00 40.75 593 GLY A N 1
ATOM 4404 C CA . GLY A 1 593 ? -10.344 45.038 -13.263 1.00 40.75 593 GLY A CA 1
ATOM 4405 C C . GLY A 1 593 ? -9.317 45.973 -13.890 1.00 40.75 593 GLY A C 1
ATOM 4406 O O . GLY A 1 593 ? -8.182 46.040 -13.421 1.00 40.75 593 GLY A O 1
ATOM 4407 N N . SER A 1 594 ? -9.699 46.716 -14.931 1.00 31.98 594 SER A N 1
ATOM 4408 C CA . SER A 1 594 ? -8.980 47.943 -15.258 1.00 31.98 594 SER A CA 1
ATOM 4409 C C . SER A 1 594 ? -9.174 48.881 -14.072 1.00 31.98 594 SER A C 1
ATOM 4411 O O . SER A 1 594 ? -10.233 49.489 -13.899 1.00 31.98 594 SER A O 1
ATOM 4413 N N . GLY A 1 595 ? -8.171 48.948 -13.203 1.00 38.19 595 GLY A N 1
ATOM 4414 C CA . GLY A 1 595 ? -8.051 50.034 -12.254 1.00 38.19 595 GLY A CA 1
ATOM 4415 C C . GLY A 1 595 ? -7.894 51.321 -13.043 1.00 38.19 595 GLY A C 1
ATOM 4416 O O . GLY A 1 595 ? -6.774 51.659 -13.367 1.00 38.19 595 GLY A O 1
ATOM 4417 N N . ASP A 1 596 ? -9.015 51.960 -13.372 1.00 32.91 596 ASP A N 1
ATOM 4418 C CA . ASP A 1 596 ? -9.166 53.360 -13.754 1.00 32.91 596 ASP A CA 1
ATOM 4419 C C . ASP A 1 596 ? -10.662 53.702 -13.691 1.00 32.91 596 ASP A C 1
ATOM 4421 O O . ASP A 1 596 ? -11.513 53.040 -14.283 1.00 32.91 596 ASP A O 1
ATOM 4425 N N . GLY A 1 597 ? -11.013 54.706 -12.888 1.00 39.09 597 GLY A N 1
ATOM 4426 C CA . GLY A 1 597 ? -12.401 55.072 -12.637 1.00 39.09 597 GLY A CA 1
ATOM 4427 C C . GLY A 1 597 ? -13.136 55.593 -13.876 1.00 39.09 597 GLY A C 1
ATOM 4428 O O . GLY A 1 597 ? -12.579 56.338 -14.672 1.00 39.09 597 GLY A O 1
ATOM 4429 N N . THR A 1 598 ? -14.422 55.252 -13.980 1.00 40.09 598 THR A N 1
ATOM 4430 C CA . THR A 1 598 ? -15.597 56.110 -14.267 1.00 40.09 598 THR A CA 1
ATOM 4431 C C . THR A 1 598 ? -16.703 55.254 -14.886 1.00 40.09 598 THR A C 1
ATOM 4433 O O . THR A 1 598 ? -16.493 54.590 -15.891 1.00 40.09 598 THR A O 1
ATOM 4436 N N . GLY A 1 599 ? -17.906 55.274 -14.304 1.00 26.62 599 GLY A N 1
ATOM 4437 C CA . GLY A 1 599 ? -19.039 54.571 -14.910 1.00 26.62 599 GLY A CA 1
ATOM 4438 C C . GLY A 1 599 ? -20.240 54.373 -14.000 1.00 26.62 599 GLY A C 1
ATOM 4439 O O . GLY A 1 599 ? -20.687 53.251 -13.803 1.00 26.62 599 GLY A O 1
ATOM 4440 N N . CYS A 1 600 ? -20.781 55.454 -13.436 1.00 30.17 600 CYS A N 1
ATOM 4441 C CA . CYS A 1 600 ? -22.146 55.434 -12.925 1.00 30.17 600 CYS A CA 1
ATOM 4442 C C . CYS A 1 600 ? -23.102 55.049 -14.065 1.00 30.17 600 CYS A C 1
ATOM 4444 O O . CYS A 1 600 ? -23.303 55.849 -14.977 1.00 30.17 600 CYS A O 1
ATOM 4446 N N . VAL A 1 601 ? -23.759 53.895 -13.971 1.00 26.47 601 VAL A N 1
ATOM 4447 C CA . VAL A 1 601 ? -25.056 53.692 -14.621 1.00 26.47 601 VAL A CA 1
ATOM 4448 C C . VAL A 1 601 ? -26.098 53.614 -13.517 1.00 26.47 601 VAL A C 1
ATOM 4450 O O . VAL A 1 601 ? -26.234 52.630 -12.797 1.00 26.47 601 VAL A O 1
ATOM 4453 N N . LEU A 1 602 ? -26.785 54.741 -13.348 1.00 24.45 602 LEU A N 1
ATOM 4454 C CA . LEU A 1 602 ? -27.987 54.875 -12.541 1.00 24.45 602 LEU A CA 1
ATOM 4455 C C . LEU A 1 602 ? -29.052 53.921 -13.093 1.00 24.45 602 LEU A C 1
ATOM 4457 O O . LEU A 1 602 ? -29.452 54.065 -14.246 1.00 24.45 602 LEU A O 1
ATOM 4461 N N . ASN A 1 603 ? -29.559 53.005 -12.268 1.00 29.53 603 ASN A N 1
ATOM 4462 C CA . ASN A 1 603 ? -30.860 52.395 -12.522 1.00 29.53 603 ASN A CA 1
ATOM 4463 C C . ASN A 1 603 ? -31.957 53.430 -12.168 1.00 29.53 603 ASN A C 1
ATOM 4465 O O . ASN A 1 603 ? -32.061 53.803 -10.995 1.00 29.53 603 ASN A O 1
ATOM 4469 N N . PRO A 1 604 ? -32.778 53.918 -13.121 1.00 30.23 604 PRO A N 1
ATOM 4470 C CA . PRO A 1 604 ? -33.745 54.994 -12.884 1.00 30.23 604 PRO A CA 1
ATOM 4471 C C . PRO A 1 604 ? -35.062 54.574 -12.199 1.00 30.23 604 PRO A C 1
ATOM 4473 O O . PRO A 1 604 ? -36.018 55.346 -12.247 1.00 30.23 604 PRO A O 1
ATOM 4476 N N . GLN A 1 605 ? -35.180 53.377 -11.608 1.00 30.06 605 GLN A N 1
ATOM 4477 C CA . GLN A 1 605 ? -36.493 52.835 -11.192 1.00 30.06 605 GLN A CA 1
ATOM 4478 C C . GLN A 1 605 ? -36.660 52.462 -9.704 1.00 30.06 605 GLN A C 1
ATOM 4480 O O . GLN A 1 605 ? -37.740 52.021 -9.317 1.00 30.06 605 GLN A O 1
ATOM 4485 N N . ALA A 1 606 ? -35.681 52.691 -8.824 1.00 27.77 606 ALA A N 1
ATOM 4486 C CA . ALA A 1 606 ? -35.867 52.425 -7.390 1.00 27.77 606 ALA A CA 1
ATOM 4487 C C . ALA A 1 606 ? -36.445 53.650 -6.651 1.00 27.77 606 ALA A C 1
ATOM 4489 O O . ALA A 1 606 ? -35.723 54.559 -6.243 1.00 27.77 606 ALA A O 1
ATOM 4490 N N . GLY A 1 607 ? -37.771 53.685 -6.498 1.00 27.14 607 GLY A N 1
ATOM 4491 C CA . GLY A 1 607 ? -38.472 54.666 -5.667 1.00 27.14 607 GLY A CA 1
ATOM 4492 C C . GLY A 1 607 ? -38.220 54.455 -4.169 1.00 27.14 607 GLY A C 1
ATOM 4493 O O . GLY A 1 607 ? -38.256 53.334 -3.668 1.00 27.14 607 GLY A O 1
ATOM 4494 N N . PHE A 1 608 ? -37.988 55.556 -3.454 1.00 26.08 608 PHE A N 1
ATOM 4495 C CA . PHE A 1 608 ? -37.900 55.610 -1.995 1.00 26.08 608 PHE A CA 1
ATOM 4496 C C . PHE A 1 608 ? -39.250 55.321 -1.323 1.00 26.08 608 PHE A C 1
ATOM 4498 O O . PHE A 1 608 ? -40.282 55.845 -1.741 1.00 26.08 608 PHE A O 1
ATOM 4505 N N . SER A 1 609 ? -39.203 54.647 -0.173 1.00 28.19 609 SER A N 1
ATOM 4506 C CA . SER A 1 609 ? -40.101 54.941 0.946 1.00 28.19 609 SER A CA 1
ATOM 4507 C C . SER A 1 609 ? -39.292 54.963 2.240 1.00 28.19 609 SER A C 1
ATOM 4509 O O . SER A 1 609 ? -38.583 54.020 2.587 1.00 28.19 609 SER A O 1
ATOM 4511 N N . VAL A 1 610 ? -39.380 56.114 2.897 1.00 30.22 610 VAL A N 1
ATOM 4512 C CA . VAL A 1 610 ? -38.794 56.467 4.182 1.00 30.22 610 VAL A CA 1
ATOM 4513 C C . VAL A 1 610 ? -39.818 56.106 5.242 1.00 30.22 610 VAL A C 1
ATOM 4515 O O . VAL A 1 610 ? -40.770 56.853 5.439 1.00 30.22 610 VAL A O 1
ATOM 4518 N N . GLU A 1 611 ? -39.595 55.018 5.967 1.00 28.73 611 GLU A N 1
ATOM 4519 C CA . GLU A 1 611 ? -40.238 54.818 7.262 1.00 28.73 611 GLU A CA 1
ATOM 4520 C C . GLU A 1 611 ? -39.186 54.464 8.318 1.00 28.73 611 GLU A C 1
ATOM 4522 O O . GLU A 1 611 ? -38.755 53.328 8.464 1.00 28.73 611 GLU A O 1
ATOM 4527 N N . LEU A 1 612 ? -38.794 55.524 9.036 1.00 32.88 612 LEU A N 1
ATOM 4528 C CA . LEU A 1 612 ? -38.397 55.569 10.445 1.00 32.88 612 LEU A CA 1
ATOM 4529 C C . LEU A 1 612 ? -37.157 54.750 10.864 1.00 32.88 612 LEU A C 1
ATOM 4531 O O . LEU A 1 612 ? -37.197 53.543 11.041 1.00 32.88 612 LEU A O 1
ATOM 4535 N N . CYS A 1 613 ? -36.008 55.364 11.159 1.00 26.47 613 CYS A N 1
ATOM 4536 C CA . CYS A 1 613 ? -35.792 56.274 12.299 1.00 26.47 613 CYS A CA 1
ATOM 4537 C C . CYS A 1 613 ? -36.463 55.822 13.613 1.00 26.47 613 CYS A C 1
ATOM 4539 O O . CYS A 1 613 ? -37.326 56.522 14.126 1.00 26.47 613 CYS A O 1
ATOM 4541 N N . ALA A 1 614 ? -36.034 54.689 14.176 1.00 25.98 614 ALA A N 1
ATOM 4542 C CA . ALA A 1 614 ? -36.059 54.365 15.614 1.00 25.98 614 ALA A CA 1
ATOM 4543 C C . ALA A 1 614 ? -35.415 52.971 15.771 1.00 25.98 614 ALA A C 1
ATOM 4545 O O . ALA A 1 614 ? -35.961 51.999 15.284 1.00 25.98 614 ALA A O 1
ATOM 4546 N N . LEU A 1 615 ? -34.249 52.739 16.368 1.00 32.72 615 LEU A N 1
ATOM 4547 C CA . LEU A 1 615 ? -33.760 53.245 17.640 1.00 32.72 615 LEU A CA 1
ATOM 4548 C C . LEU A 1 615 ? -32.249 52.989 17.726 1.00 32.72 615 LEU A C 1
ATOM 4550 O O . LEU A 1 615 ? -31.785 51.882 17.982 1.00 32.72 615 LEU A O 1
ATOM 4554 N N . PHE A 1 616 ? -31.492 54.070 17.585 1.00 31.58 616 PHE A N 1
ATOM 4555 C CA . PHE A 1 616 ? -30.051 54.166 17.804 1.00 31.58 616 PHE A CA 1
ATOM 4556 C C . PHE A 1 616 ? -29.717 54.468 19.289 1.00 31.58 616 PHE A C 1
ATOM 4558 O O . PHE A 1 616 ? -28.784 55.208 19.576 1.00 31.58 616 PHE A O 1
ATOM 4565 N N . VAL A 1 617 ? -30.497 53.961 20.263 1.00 35.69 617 VAL A N 1
ATOM 4566 C CA . VAL A 1 617 ? -30.476 54.484 21.658 1.00 35.69 617 VAL A CA 1
ATOM 4567 C C . VAL A 1 617 ? -30.140 53.461 22.763 1.00 35.69 617 VAL A C 1
ATOM 4569 O O . VAL A 1 617 ? -29.926 53.872 23.896 1.00 35.69 617 VAL A O 1
ATOM 4572 N N . VAL A 1 618 ? -29.987 52.154 22.502 1.00 33.91 618 VAL A N 1
ATOM 4573 C CA . VAL A 1 618 ? -29.845 51.175 23.618 1.00 33.91 618 VAL A CA 1
ATOM 4574 C C . VAL A 1 618 ? -28.446 50.552 23.791 1.00 33.91 618 VAL A C 1
ATOM 4576 O O . VAL A 1 618 ? -28.080 50.205 24.909 1.00 33.91 618 VAL A O 1
ATOM 4579 N N . GLY A 1 619 ? -27.593 50.478 22.765 1.00 33.25 619 GLY A N 1
ATOM 4580 C CA . GLY A 1 619 ? -26.261 49.852 22.915 1.00 33.25 619 GLY A CA 1
ATOM 4581 C C . GLY A 1 619 ? -25.151 50.785 23.422 1.00 33.25 619 GLY A C 1
ATOM 4582 O O . GLY A 1 619 ? -24.213 50.348 24.087 1.00 33.25 619 GLY A O 1
ATOM 4583 N N . LEU A 1 620 ? -25.263 52.088 23.138 1.00 32.72 620 LEU A N 1
ATOM 4584 C CA . LEU A 1 620 ? -24.177 53.059 23.335 1.00 32.72 620 LEU A CA 1
ATOM 4585 C C . LEU A 1 620 ? -24.040 53.582 24.782 1.00 32.72 620 LEU A C 1
ATOM 4587 O O . LEU A 1 620 ? -23.152 54.384 25.061 1.00 32.72 620 LEU A O 1
ATOM 4591 N N . LEU A 1 621 ? -24.883 53.118 25.713 1.00 33.09 621 LEU A N 1
ATOM 4592 C CA . LEU A 1 621 ? -24.880 53.538 27.125 1.00 33.09 621 LEU A CA 1
ATOM 4593 C C . LEU A 1 621 ? -24.299 52.494 28.101 1.00 33.09 621 LEU A C 1
ATOM 4595 O O . LEU A 1 621 ? -24.234 52.760 29.298 1.00 33.09 621 LEU A O 1
ATOM 4599 N N . GLY A 1 622 ? -23.815 51.341 27.622 1.00 33.44 622 GLY A N 1
ATOM 4600 C CA . GLY A 1 622 ? -23.235 50.300 28.488 1.00 33.44 622 GLY A CA 1
ATOM 4601 C C . GLY A 1 622 ? -21.724 50.400 28.738 1.00 33.44 622 GLY A C 1
ATOM 4602 O O . GLY A 1 622 ? -21.237 49.885 29.740 1.00 33.44 622 GLY A O 1
ATOM 4603 N N . ILE A 1 623 ? -20.962 51.059 27.855 1.00 37.75 623 ILE A N 1
ATOM 4604 C CA . ILE A 1 623 ? -19.486 50.927 27.832 1.00 37.75 623 ILE A CA 1
ATOM 4605 C C . ILE A 1 623 ? -18.752 52.190 28.343 1.00 37.75 623 ILE A C 1
ATOM 4607 O O . ILE A 1 623 ? -17.544 52.168 28.561 1.00 37.75 623 ILE A O 1
ATOM 4611 N N . ILE A 1 624 ? -19.471 53.270 28.683 1.00 34.22 624 ILE A N 1
ATOM 4612 C CA . ILE A 1 624 ? -18.887 54.506 29.262 1.00 34.22 624 ILE A CA 1
ATOM 4613 C C . ILE A 1 624 ? -18.902 54.535 30.811 1.00 34.22 624 ILE A C 1
ATOM 4615 O O . ILE A 1 624 ? -18.510 55.524 31.423 1.00 34.22 624 ILE A O 1
ATOM 4619 N N . ALA A 1 625 ? -19.239 53.445 31.508 1.00 31.42 625 ALA A N 1
ATOM 4620 C CA . ALA A 1 625 ? -19.218 53.446 32.978 1.00 31.42 625 ALA A CA 1
ATOM 4621 C C . ALA A 1 625 ? -18.637 52.172 33.601 1.00 31.42 625 ALA A C 1
ATOM 4623 O O . ALA A 1 625 ? -19.349 51.409 34.244 1.00 31.42 625 ALA A O 1
ATOM 4624 N N . ARG A 1 626 ? -17.314 51.995 33.478 1.00 31.70 626 ARG A N 1
ATOM 4625 C CA . ARG A 1 626 ? -16.424 51.621 34.601 1.00 31.70 626 ARG A CA 1
ATOM 4626 C C . ARG A 1 626 ? -14.961 51.725 34.178 1.00 31.70 626 ARG A C 1
ATOM 4628 O O . ARG A 1 626 ? -14.297 50.753 33.838 1.00 31.70 626 ARG A O 1
ATOM 4635 N N . GLY A 1 627 ? -14.464 52.956 34.212 1.00 25.62 627 GLY A N 1
ATOM 4636 C CA . GLY A 1 627 ? -13.039 53.211 34.319 1.00 25.62 627 GLY A CA 1
ATOM 4637 C C . GLY A 1 627 ? -12.537 53.067 35.761 1.00 25.62 627 GLY A C 1
ATOM 4638 O O . GLY A 1 627 ? -13.300 53.207 36.714 1.00 25.62 627 GLY A O 1
ATOM 4639 N N . ILE A 1 628 ? -11.206 52.948 35.845 1.00 32.94 628 ILE A N 1
ATOM 4640 C CA . ILE A 1 628 ? -10.319 53.342 36.955 1.00 32.94 628 ILE A CA 1
ATOM 4641 C C . ILE A 1 628 ? -10.078 52.251 38.023 1.00 32.94 628 ILE A C 1
ATOM 4643 O O . ILE A 1 628 ? -10.903 52.034 38.896 1.00 32.94 628 ILE A O 1
ATOM 4647 N N . VAL A 1 629 ? -8.904 51.597 38.002 1.00 27.30 629 VAL A N 1
ATOM 4648 C CA . VAL A 1 629 ? -7.707 51.942 38.811 1.00 27.30 629 VAL A CA 1
ATOM 4649 C C . VAL A 1 629 ? -6.477 51.159 38.301 1.00 27.30 629 VAL A C 1
ATOM 4651 O O . VAL A 1 629 ? -6.515 49.964 38.036 1.00 27.30 629 VAL A O 1
ATOM 4654 N N . ARG A 1 630 ? -5.374 51.899 38.170 1.00 29.59 630 ARG A N 1
ATOM 4655 C CA . ARG A 1 630 ? -3.989 51.509 37.859 1.00 29.59 630 ARG A CA 1
ATOM 4656 C C . ARG A 1 630 ? -3.314 50.749 39.027 1.00 29.59 630 ARG A C 1
ATOM 4658 O O . ARG A 1 630 ? -3.515 51.182 40.151 1.00 29.59 630 ARG A O 1
ATOM 4665 N N . TYR A 1 631 ? -2.396 49.802 38.767 1.00 28.09 631 TYR A N 1
ATOM 4666 C CA . TYR A 1 631 ? -0.954 49.823 39.154 1.00 28.09 631 TYR A CA 1
ATOM 4667 C C . TYR A 1 631 ? -0.279 48.425 39.209 1.00 28.09 631 TYR A C 1
ATOM 4669 O O . TYR A 1 631 ? -0.670 47.558 39.974 1.00 28.09 631 TYR A O 1
ATOM 4677 N N . ARG A 1 632 ? 0.833 48.326 38.462 1.00 27.88 632 ARG A N 1
ATOM 4678 C CA . ARG A 1 632 ? 2.153 47.718 38.760 1.00 27.88 632 ARG A CA 1
ATOM 4679 C C . ARG A 1 632 ? 2.342 46.224 39.150 1.00 27.88 632 ARG A C 1
ATOM 4681 O O . ARG A 1 632 ? 2.242 45.866 40.309 1.00 27.88 632 ARG A O 1
ATOM 4688 N N . VAL A 1 633 ? 2.943 45.499 38.187 1.00 26.66 633 VAL A N 1
ATOM 4689 C CA . VAL A 1 633 ? 4.318 44.917 38.194 1.00 26.66 633 VAL A CA 1
ATOM 4690 C C . VAL A 1 633 ? 4.638 43.638 39.026 1.00 26.66 633 VAL A C 1
ATOM 4692 O O . VAL A 1 633 ? 4.517 43.621 40.241 1.00 26.66 633 VAL A O 1
ATOM 4695 N N . LEU A 1 634 ? 5.292 42.690 38.311 1.00 24.22 634 LEU A N 1
ATOM 4696 C CA . LEU A 1 634 ? 6.306 41.666 38.692 1.00 24.22 634 LEU A CA 1
ATOM 4697 C C . LEU A 1 634 ? 5.895 40.187 38.964 1.00 24.22 634 LEU A C 1
ATOM 4699 O O . LEU A 1 634 ? 5.545 39.812 40.070 1.00 24.22 634 LEU A O 1
ATOM 4703 N N . LYS A 1 635 ? 6.237 39.354 37.956 1.00 25.23 635 LYS A N 1
ATOM 4704 C CA . LYS A 1 635 ? 6.940 38.039 37.979 1.00 25.23 635 LYS A CA 1
ATOM 4705 C C . LYS A 1 635 ? 6.236 36.730 38.424 1.00 25.23 635 LYS A C 1
ATOM 4707 O O . LYS A 1 635 ? 6.014 36.503 39.601 1.00 25.23 635 LYS A O 1
ATOM 4712 N N . LYS A 1 636 ? 6.258 35.798 37.449 1.00 26.62 636 LYS A N 1
ATOM 4713 C CA . LYS A 1 636 ? 6.576 34.345 37.499 1.00 26.62 636 LYS A CA 1
ATOM 4714 C C . LYS A 1 636 ? 5.550 33.355 38.086 1.00 26.62 636 LYS A C 1
ATOM 4716 O O . LYS A 1 636 ? 5.408 33.271 39.296 1.00 26.62 636 LYS A O 1
ATOM 4721 N N . CYS A 1 637 ? 4.996 32.525 37.188 1.00 24.30 637 CYS A N 1
ATOM 4722 C CA . CYS A 1 637 ? 4.992 31.040 37.157 1.00 24.30 637 CYS A CA 1
ATOM 4723 C C . CYS A 1 637 ? 3.694 30.483 36.515 1.00 24.30 637 CYS A C 1
ATOM 4725 O O . CYS A 1 637 ? 2.598 30.856 36.911 1.00 24.30 637 CYS A O 1
ATOM 4727 N N . LEU A 1 638 ? 3.860 29.612 35.508 1.00 22.42 638 LEU A N 1
ATOM 4728 C CA . LEU A 1 638 ? 2.884 28.665 34.908 1.00 22.42 638 LEU A CA 1
ATOM 4729 C C . LEU A 1 638 ? 2.353 27.644 35.959 1.00 22.42 638 LEU A C 1
ATOM 4731 O O . LEU A 1 638 ? 3.017 27.550 36.996 1.00 22.42 638 LEU A O 1
ATOM 4735 N N . PRO A 1 639 ? 1.364 26.739 35.692 1.00 40.44 639 PRO A N 1
ATOM 4736 C CA . PRO A 1 639 ? 0.332 26.629 34.622 1.00 40.44 639 PRO A CA 1
ATOM 4737 C C . PRO A 1 639 ? -1.101 26.165 35.098 1.00 40.44 639 PRO A C 1
ATOM 4739 O O . PRO A 1 639 ? -1.295 25.893 36.279 1.00 40.44 639 PRO A O 1
ATOM 4742 N N . SER A 1 640 ? -2.043 25.985 34.134 1.00 25.16 640 SER A N 1
ATOM 4743 C CA . SER A 1 640 ? -3.254 25.088 34.122 1.00 25.16 640 SER A CA 1
ATOM 4744 C C . SER A 1 640 ? -4.555 25.530 34.856 1.00 25.16 640 SER A C 1
ATOM 4746 O O . SER A 1 640 ? -4.449 26.127 35.915 1.00 25.16 640 SER A O 1
ATOM 4748 N N . LEU A 1 641 ? -5.830 25.268 34.470 1.00 23.75 641 LEU A N 1
ATOM 4749 C CA . LEU A 1 641 ? -6.562 24.560 33.381 1.00 23.75 641 LEU A CA 1
ATOM 4750 C C . LEU A 1 641 ? -8.106 24.892 33.498 1.00 23.75 641 LEU A C 1
ATOM 4752 O O . LEU A 1 641 ? -8.541 25.221 34.598 1.00 23.75 641 LEU A O 1
ATOM 4756 N N . ILE A 1 642 ? -8.907 24.658 32.425 1.00 26.69 642 ILE A N 1
ATOM 4757 C CA . ILE A 1 642 ? -10.355 24.217 32.373 1.00 26.69 642 ILE A CA 1
ATOM 4758 C C . ILE A 1 642 ? -11.504 25.257 32.575 1.00 26.69 642 ILE A C 1
ATOM 4760 O O . ILE A 1 642 ? -11.431 26.038 33.511 1.00 26.69 642 ILE A O 1
ATOM 4764 N N . VAL A 1 643 ? -12.663 25.322 31.866 1.00 26.17 643 VAL A N 1
ATOM 4765 C CA . VAL A 1 643 ? -13.318 24.754 30.634 1.00 26.17 643 VAL A CA 1
ATOM 4766 C C . VAL A 1 643 ? -14.765 25.330 30.555 1.00 26.17 643 VAL A C 1
ATOM 4768 O O . VAL A 1 643 ? -15.346 25.556 31.613 1.00 26.17 643 VAL A O 1
ATOM 4771 N N . LEU A 1 644 ? -15.331 25.511 29.338 1.00 24.77 644 LEU A N 1
ATOM 4772 C CA . LEU A 1 644 ? -16.726 25.234 28.847 1.00 24.77 644 LEU A CA 1
ATOM 4773 C C . LEU A 1 644 ? -17.135 26.233 27.733 1.00 24.77 644 LEU A C 1
ATOM 4775 O O . LEU A 1 644 ? -17.052 27.435 27.948 1.00 24.77 644 LEU A O 1
ATOM 4779 N N . GLY A 1 645 ? -17.620 25.852 26.543 1.00 24.62 645 GLY A N 1
ATOM 4780 C CA . GLY A 1 645 ? -17.968 24.537 25.993 1.00 24.62 645 GLY A CA 1
ATOM 4781 C C . GLY A 1 645 ? -18.278 24.623 24.483 1.00 24.62 645 GLY A C 1
ATOM 4782 O O . GLY A 1 645 ? -18.769 25.642 23.999 1.00 24.62 645 GLY A O 1
ATOM 4783 N N . VAL A 1 646 ? -17.951 23.545 23.765 1.00 25.23 646 VAL A N 1
ATOM 4784 C CA . VAL A 1 646 ? -18.055 23.316 22.311 1.00 25.23 646 VAL A CA 1
ATOM 4785 C C . VAL A 1 646 ? -19.054 22.178 22.073 1.00 25.23 646 VAL A C 1
ATOM 4787 O O . VAL A 1 646 ? -19.029 21.202 22.819 1.00 25.23 646 VAL A O 1
ATOM 4790 N N . ILE A 1 647 ? -19.889 22.273 21.032 1.00 26.86 647 ILE A N 1
ATOM 4791 C CA . ILE A 1 647 ? -20.647 21.152 20.443 1.00 26.86 647 ILE A CA 1
ATOM 4792 C C . ILE A 1 647 ? -20.635 21.340 18.917 1.00 26.86 647 ILE A C 1
ATOM 4794 O O . ILE A 1 647 ? -21.103 22.382 18.472 1.00 26.86 647 ILE A O 1
ATOM 4798 N N . VAL A 1 648 ? -20.068 20.390 18.155 1.00 24.97 648 VAL A N 1
ATOM 4799 C CA . VAL A 1 648 ? -20.647 19.604 17.027 1.00 24.97 648 VAL A CA 1
ATOM 4800 C C . VAL A 1 648 ? -19.559 18.618 16.521 1.00 24.97 648 VAL A C 1
ATOM 4802 O O . VAL A 1 648 ? -18.389 18.973 16.422 1.00 24.97 648 VAL A O 1
ATOM 4805 N N . TYR A 1 649 ? -19.972 17.369 16.276 1.00 23.14 649 TYR A N 1
ATOM 4806 C CA . TYR A 1 649 ? -19.229 16.130 15.969 1.00 23.14 649 TYR A CA 1
ATOM 4807 C C . TYR A 1 649 ? -18.431 16.089 14.640 1.00 23.14 649 TYR A C 1
ATOM 4809 O O . TYR A 1 649 ? -18.881 16.688 13.665 1.00 23.14 649 TYR A O 1
ATOM 4817 N N . PRO A 1 650 ? -17.370 15.250 14.539 1.00 27.73 650 PRO A N 1
ATOM 4818 C CA . PRO A 1 650 ? -16.881 14.673 13.283 1.00 27.73 650 PRO A CA 1
ATOM 4819 C C . PRO A 1 650 ? -17.185 13.160 13.161 1.00 27.73 650 PRO A C 1
ATOM 4821 O O . PRO A 1 650 ? -17.178 12.430 14.153 1.00 27.73 650 PRO A O 1
ATOM 4824 N N . THR A 1 651 ? -17.393 12.675 11.933 1.00 26.58 651 THR A N 1
ATOM 4825 C CA . THR A 1 651 ? -17.351 11.245 11.566 1.00 26.58 651 THR A CA 1
ATOM 4826 C C . THR A 1 651 ? -16.001 10.913 10.930 1.00 26.58 651 THR A C 1
ATOM 4828 O O . THR A 1 651 ? -15.582 11.567 9.981 1.00 26.58 651 THR A O 1
ATOM 4831 N N . VAL A 1 652 ? -15.330 9.906 11.490 1.00 25.59 652 VAL A N 1
ATOM 4832 C CA . VAL A 1 652 ? -13.969 9.435 11.193 1.00 25.59 652 VAL A CA 1
ATOM 4833 C C . VAL A 1 652 ? -14.032 8.251 10.224 1.00 25.59 652 VAL A C 1
ATOM 4835 O O . VAL A 1 652 ? -14.795 7.319 10.465 1.00 25.59 652 VAL A O 1
ATOM 4838 N N . CYS A 1 653 ? -13.200 8.245 9.177 1.00 24.45 653 CYS A N 1
ATOM 4839 C CA . CYS A 1 653 ? -12.848 7.028 8.440 1.00 24.45 653 CYS A CA 1
ATOM 4840 C C . CYS A 1 653 ? -11.457 6.571 8.916 1.00 24.45 653 CYS A C 1
ATOM 4842 O O . CYS A 1 653 ? -10.505 7.350 8.916 1.00 24.45 653 CYS A O 1
ATOM 4844 N N . LEU A 1 654 ? -11.382 5.336 9.414 1.00 26.88 654 LEU A N 1
ATOM 4845 C CA . LEU A 1 654 ? -10.263 4.765 10.166 1.00 26.88 654 LEU A CA 1
ATOM 4846 C C . LEU A 1 654 ? -9.046 4.480 9.270 1.00 26.88 654 LEU A C 1
ATOM 4848 O O . LEU A 1 654 ? -9.010 3.480 8.557 1.00 26.88 654 LEU A O 1
ATOM 4852 N N . ALA A 1 655 ? -8.017 5.321 9.366 1.00 27.50 655 ALA A N 1
ATOM 4853 C CA . ALA A 1 655 ? -6.644 4.883 9.138 1.00 27.50 655 ALA A CA 1
ATOM 4854 C C . ALA A 1 655 ? -6.259 3.907 10.264 1.00 27.50 655 ALA A C 1
ATOM 4856 O O . ALA A 1 655 ? -6.551 4.179 11.432 1.00 27.50 655 ALA A O 1
ATOM 4857 N N . SER A 1 656 ? -5.608 2.784 9.947 1.00 33.88 656 SER A N 1
ATOM 4858 C CA . SER A 1 656 ? -4.999 1.932 10.974 1.00 33.88 656 SER A CA 1
ATOM 4859 C C . SER A 1 656 ? -4.011 2.779 11.777 1.00 33.88 656 SER A C 1
ATOM 4861 O O . SER A 1 656 ? -3.047 3.308 11.217 1.00 33.88 656 SER A O 1
ATOM 4863 N N . LEU A 1 657 ? -4.274 2.960 13.068 1.00 44.25 657 LEU A N 1
ATOM 4864 C CA . LEU A 1 657 ? -3.415 3.737 13.955 1.00 44.25 657 LEU A CA 1
ATOM 4865 C C . LEU A 1 657 ? -2.016 3.085 13.985 1.00 44.25 657 LEU A C 1
ATOM 4867 O O . LEU A 1 657 ? -1.930 1.888 14.265 1.00 44.25 657 LEU A O 1
ATOM 4871 N N . PRO A 1 658 ? -0.924 3.811 13.667 1.00 61.06 658 PRO A N 1
ATOM 4872 C CA . PRO A 1 658 ? 0.403 3.211 13.603 1.00 61.06 658 PRO A CA 1
ATOM 4873 C C . PRO A 1 658 ? 0.847 2.738 14.991 1.00 61.06 658 PRO A C 1
ATOM 4875 O O . PRO A 1 658 ? 0.638 3.426 15.991 1.00 61.06 658 PRO A O 1
ATOM 4878 N N . VAL A 1 659 ? 1.490 1.570 15.046 1.00 72.38 659 VAL A N 1
ATOM 4879 C CA . VAL A 1 659 ? 2.181 1.092 16.250 1.00 72.38 659 VAL A CA 1
ATOM 4880 C C . VAL A 1 659 ? 3.333 2.053 16.563 1.00 72.38 659 VAL A C 1
ATOM 4882 O O . VAL A 1 659 ? 4.232 2.248 15.745 1.00 72.38 659 VAL A O 1
ATOM 4885 N N . GLU A 1 660 ? 3.313 2.663 17.746 1.00 83.38 660 GLU A N 1
ATOM 4886 C CA . GLU A 1 660 ? 4.279 3.677 18.175 1.00 83.38 660 GLU A CA 1
ATOM 4887 C C . GLU A 1 660 ? 5.387 3.043 19.026 1.00 83.38 660 GLU A C 1
ATOM 4889 O O . GLU A 1 660 ? 5.108 2.387 20.030 1.00 83.38 660 GLU A O 1
ATOM 4894 N N . LEU A 1 661 ? 6.660 3.261 18.681 1.00 86.25 661 LEU A N 1
ATOM 4895 C CA . LEU A 1 661 ? 7.776 2.886 19.552 1.00 86.25 661 LEU A CA 1
ATOM 4896 C C . LEU A 1 661 ? 7.833 3.834 20.761 1.00 86.25 661 LEU A C 1
ATOM 4898 O O . LEU A 1 661 ? 8.221 4.991 20.633 1.00 86.25 661 LEU A O 1
ATOM 4902 N N . ILE A 1 662 ? 7.519 3.321 21.950 1.00 85.62 662 ILE A N 1
ATOM 4903 C CA . ILE A 1 662 ? 7.543 4.092 23.201 1.00 85.62 662 ILE A CA 1
ATOM 4904 C C . ILE A 1 662 ? 8.944 4.140 23.794 1.00 85.62 662 ILE A C 1
ATOM 4906 O O . ILE A 1 662 ? 9.385 5.173 24.303 1.00 85.62 662 ILE A O 1
ATOM 4910 N N . LYS A 1 663 ? 9.641 2.999 23.800 1.00 87.06 663 LYS A N 1
ATOM 4911 C CA . LYS A 1 663 ? 10.947 2.906 24.448 1.00 87.06 663 LYS A CA 1
ATOM 4912 C C . LYS A 1 663 ? 11.793 1.778 23.891 1.00 87.06 663 LYS A C 1
ATOM 4914 O O . LYS A 1 663 ? 11.362 0.632 23.824 1.00 87.06 663 LYS A O 1
ATOM 4919 N N . LYS A 1 664 ? 13.053 2.090 23.605 1.00 88.75 664 LYS A N 1
ATOM 4920 C CA . LYS A 1 664 ? 14.110 1.091 23.467 1.00 88.75 664 LYS A CA 1
ATOM 4921 C C . LYS A 1 664 ? 14.705 0.814 24.847 1.00 88.75 664 LYS A C 1
ATOM 4923 O O . LYS A 1 664 ? 15.181 1.735 25.501 1.00 88.75 664 LYS A O 1
ATOM 4928 N N . MET A 1 665 ? 14.674 -0.442 25.271 1.00 86.25 665 MET A N 1
ATOM 4929 C CA . MET A 1 665 ? 15.213 -0.934 26.536 1.00 86.25 665 MET A CA 1
ATOM 4930 C C . MET A 1 665 ? 16.500 -1.704 26.261 1.00 86.25 665 MET A C 1
ATOM 4932 O O . MET A 1 665 ? 16.528 -2.612 25.426 1.00 86.25 665 MET A O 1
ATOM 4936 N N . TYR A 1 666 ? 17.581 -1.310 26.926 1.00 81.69 666 TYR A N 1
ATOM 4937 C CA . TYR A 1 666 ? 18.908 -1.876 26.701 1.00 81.69 666 TYR A CA 1
ATOM 4938 C C . TYR A 1 666 ? 19.817 -1.659 27.918 1.00 81.69 666 TYR A C 1
ATOM 4940 O O . TYR A 1 666 ? 19.500 -0.906 28.836 1.00 81.69 666 TYR A O 1
ATOM 4948 N N . VAL A 1 667 ? 20.956 -2.359 27.957 1.00 72.31 667 VAL A N 1
ATOM 4949 C CA . VAL A 1 667 ? 21.785 -2.505 29.171 1.00 72.31 667 VAL A CA 1
ATOM 4950 C C . VAL A 1 667 ? 22.235 -1.172 29.791 1.00 72.31 667 VAL A C 1
ATOM 4952 O O . VAL A 1 667 ? 22.349 -1.100 31.016 1.00 72.31 667 VAL A O 1
ATOM 4955 N N . SER A 1 668 ? 22.464 -0.116 28.999 1.00 69.44 668 SER A N 1
ATOM 4956 C CA . SER A 1 668 ? 22.940 1.172 29.531 1.00 69.44 668 SER A CA 1
ATOM 4957 C C . SER A 1 668 ? 21.886 1.945 30.329 1.00 69.44 668 SER A C 1
ATOM 4959 O O . SER A 1 668 ? 22.256 2.847 31.077 1.00 69.44 668 SER A O 1
ATOM 4961 N N . ASP A 1 669 ? 20.599 1.591 30.233 1.00 67.62 669 ASP A N 1
ATOM 4962 C CA . ASP A 1 669 ? 19.545 2.195 31.064 1.00 67.62 669 ASP A CA 1
ATOM 4963 C C . ASP A 1 669 ? 19.802 1.981 32.566 1.00 67.62 669 ASP A C 1
ATOM 4965 O O . ASP A 1 669 ? 19.346 2.760 33.400 1.00 67.62 669 ASP A O 1
ATOM 4969 N N . ALA A 1 670 ? 20.563 0.940 32.924 1.00 62.12 670 ALA A N 1
ATOM 4970 C CA . ALA A 1 670 ? 20.938 0.635 34.302 1.00 62.12 670 ALA A CA 1
ATOM 4971 C C . ALA A 1 670 ? 22.167 1.424 34.812 1.00 62.12 670 ALA A C 1
ATOM 4973 O O . ALA A 1 670 ? 22.586 1.214 35.953 1.00 62.12 670 ALA A O 1
ATOM 4974 N N . GLY A 1 671 ? 22.738 2.321 33.996 1.00 60.59 671 GLY A N 1
ATOM 4975 C CA . GLY A 1 671 ? 23.837 3.222 34.356 1.00 60.59 671 GLY A CA 1
ATOM 4976 C C . GLY A 1 671 ? 25.116 3.046 33.516 1.00 60.59 671 GLY A C 1
ATOM 4977 O O . GLY A 1 671 ? 25.313 2.013 32.869 1.00 60.59 671 GLY A O 1
ATOM 4978 N N . PRO A 1 672 ? 26.015 4.051 33.525 1.00 50.03 672 PRO A N 1
ATOM 4979 C CA . PRO A 1 672 ? 27.256 4.031 32.749 1.00 50.03 672 PRO A CA 1
ATOM 4980 C C . PRO A 1 672 ? 28.222 2.934 33.233 1.00 50.03 672 PRO A C 1
ATOM 4982 O O . PRO A 1 672 ? 28.414 2.750 34.434 1.00 50.03 672 PRO A O 1
ATOM 4985 N N . GLY A 1 673 ? 28.861 2.223 32.292 1.00 54.41 673 GLY A N 1
ATOM 4986 C CA . GLY A 1 673 ? 29.903 1.217 32.571 1.00 54.41 673 GLY A CA 1
ATOM 4987 C C . GLY A 1 673 ? 29.469 -0.256 32.509 1.00 54.41 673 GLY A C 1
ATOM 4988 O O . GLY A 1 673 ? 30.286 -1.135 32.774 1.00 54.41 673 GLY A O 1
ATOM 4989 N N . LEU A 1 674 ? 28.215 -0.546 32.143 1.00 55.88 674 LEU A N 1
ATOM 4990 C CA . LEU A 1 674 ? 27.708 -1.913 31.918 1.00 55.88 674 LEU A CA 1
ATOM 4991 C C . LEU A 1 674 ? 27.684 -2.328 30.435 1.00 55.88 674 LEU A C 1
ATOM 4993 O O . LEU A 1 674 ? 27.168 -3.396 30.107 1.00 55.88 674 LEU A O 1
ATOM 4997 N N . GLU A 1 675 ? 28.251 -1.507 29.549 1.00 57.22 675 GLU A N 1
ATOM 4998 C CA . GLU A 1 675 ? 28.400 -1.767 28.113 1.00 57.22 675 GLU A CA 1
ATOM 4999 C C . GLU A 1 675 ? 29.412 -2.894 27.875 1.00 57.22 675 GLU A C 1
ATOM 5001 O O . GLU A 1 675 ? 30.572 -2.676 27.536 1.00 57.22 675 GLU A O 1
ATOM 5006 N N . GLN A 1 676 ? 28.989 -4.133 28.102 1.00 54.34 676 GLN A N 1
ATOM 5007 C CA . GLN A 1 676 ? 29.734 -5.277 27.610 1.00 54.34 676 GLN A CA 1
ATOM 5008 C C . GLN A 1 676 ? 29.355 -5.473 26.145 1.00 54.34 676 GLN A C 1
ATOM 5010 O O . GLN A 1 676 ? 28.178 -5.674 25.818 1.00 54.34 676 GLN A O 1
ATOM 5015 N N . ALA A 1 677 ? 30.365 -5.440 25.271 1.00 49.09 677 ALA A N 1
ATOM 5016 C CA . ALA A 1 677 ? 30.267 -6.127 23.996 1.00 49.09 677 ALA A CA 1
ATOM 5017 C C . ALA A 1 677 ? 29.753 -7.536 24.306 1.00 49.09 677 ALA A C 1
ATOM 5019 O O . ALA A 1 677 ? 30.208 -8.160 25.267 1.00 49.09 677 ALA A O 1
ATOM 5020 N N . ASP A 1 678 ? 28.790 -8.007 23.522 1.00 52.84 678 ASP A N 1
ATOM 5021 C CA . ASP A 1 678 ? 28.257 -9.360 23.598 1.00 52.84 678 ASP A CA 1
ATOM 5022 C C . ASP A 1 678 ? 26.993 -9.600 24.466 1.00 52.84 678 ASP A C 1
ATOM 5024 O O . ASP A 1 678 ? 26.702 -10.748 24.788 1.00 52.84 678 ASP A O 1
ATOM 5028 N N . THR A 1 679 ? 26.187 -8.593 24.824 1.00 61.88 679 THR A N 1
ATOM 5029 C CA . THR A 1 679 ? 24.957 -8.757 25.634 1.00 61.88 679 THR A CA 1
ATOM 5030 C C . THR A 1 679 ? 23.727 -9.224 24.826 1.00 61.88 679 THR A C 1
ATOM 5032 O O . THR A 1 679 ? 23.105 -8.455 24.101 1.00 61.88 679 THR A O 1
ATOM 5035 N N . LYS A 1 680 ? 23.305 -10.490 25.007 1.00 66.44 680 LYS A N 1
ATOM 5036 C CA . LYS A 1 680 ? 22.033 -11.044 24.478 1.00 66.44 680 LYS A CA 1
ATOM 5037 C C . LYS A 1 680 ? 20.814 -10.505 25.240 1.00 66.44 680 LYS A C 1
ATOM 5039 O O . LYS A 1 680 ? 20.176 -11.233 26.001 1.00 66.44 680 LYS A O 1
ATOM 5044 N N . TYR A 1 681 ? 20.567 -9.209 25.123 1.00 78.00 681 TYR A N 1
ATOM 5045 C CA . TYR A 1 681 ? 19.417 -8.542 25.726 1.00 78.00 681 TYR A CA 1
ATOM 5046 C C . TYR A 1 681 ? 18.129 -8.913 24.974 1.00 78.00 681 TYR A C 1
ATOM 5048 O O . TYR A 1 681 ? 18.192 -9.168 23.780 1.00 78.00 681 TYR A O 1
ATOM 5056 N N . GLY A 1 682 ? 16.971 -8.981 25.639 1.00 75.75 682 GLY A N 1
ATOM 5057 C CA . GLY A 1 682 ? 15.713 -9.330 24.955 1.00 75.75 682 GLY A CA 1
ATOM 5058 C C . GLY A 1 682 ? 15.549 -10.817 24.605 1.00 75.75 682 GLY A C 1
ATOM 5059 O O . GLY A 1 682 ? 14.763 -11.145 23.720 1.00 75.75 682 GLY A O 1
ATOM 5060 N N . TYR A 1 683 ? 16.269 -11.730 25.274 1.00 84.94 683 TYR A N 1
ATOM 5061 C CA . TYR A 1 683 ? 16.199 -13.173 24.983 1.00 84.94 683 TYR A CA 1
ATOM 5062 C C . TYR A 1 683 ? 14.821 -13.784 25.298 1.00 84.94 683 TYR A C 1
ATOM 5064 O O . TYR A 1 683 ? 14.296 -14.577 24.524 1.00 84.94 683 TYR A O 1
ATOM 5072 N N . SER A 1 684 ? 14.226 -13.393 26.426 1.00 90.94 684 SER A N 1
ATOM 5073 C CA . SER A 1 684 ? 12.822 -13.625 26.777 1.00 90.94 684 SER A CA 1
ATOM 5074 C C . SER A 1 684 ? 12.258 -12.317 27.304 1.00 90.94 684 SER A C 1
ATOM 5076 O O . SER A 1 684 ? 12.913 -11.646 28.110 1.00 90.94 684 SER A O 1
ATOM 5078 N N . VAL A 1 685 ? 11.052 -11.971 26.869 1.00 94.19 685 VAL A N 1
ATOM 5079 C CA . VAL A 1 685 ? 10.346 -10.767 27.316 1.00 94.19 685 VAL A CA 1
ATOM 5080 C C . VAL A 1 685 ? 8.982 -11.143 27.885 1.00 94.19 685 VAL A C 1
ATOM 5082 O O . VAL A 1 685 ? 8.369 -12.101 27.429 1.00 94.19 685 VAL A O 1
ATOM 5085 N N . ALA A 1 686 ? 8.525 -10.410 28.896 1.00 94.75 686 ALA A N 1
ATOM 5086 C CA . ALA A 1 686 ? 7.180 -10.535 29.448 1.00 94.75 686 ALA A CA 1
ATOM 5087 C C . ALA A 1 686 ? 6.676 -9.153 29.878 1.00 94.75 686 ALA A C 1
ATOM 5089 O O . ALA A 1 686 ? 7.450 -8.376 30.441 1.00 94.75 686 ALA A O 1
ATOM 5090 N N . ILE A 1 687 ? 5.403 -8.850 29.625 1.00 93.31 687 ILE A N 1
ATOM 5091 C CA . ILE A 1 687 ? 4.760 -7.581 29.998 1.00 93.31 687 ILE A CA 1
ATOM 5092 C C . ILE A 1 687 ? 3.400 -7.830 30.663 1.00 93.31 687 ILE A C 1
ATOM 5094 O O . ILE A 1 687 ? 2.690 -8.762 30.293 1.00 93.31 687 ILE A O 1
ATOM 5098 N N . ASN A 1 688 ? 3.049 -6.996 31.640 1.00 88.00 688 ASN A N 1
ATOM 5099 C CA . ASN A 1 688 ? 1.688 -6.825 32.155 1.00 88.00 688 ASN A CA 1
ATOM 5100 C C . ASN A 1 688 ? 1.279 -5.336 32.038 1.00 88.00 688 ASN A C 1
ATOM 5102 O O . ASN A 1 688 ? 1.954 -4.565 31.357 1.00 88.00 688 ASN A O 1
ATOM 5106 N N . GLU A 1 689 ? 0.204 -4.912 32.705 1.00 81.69 689 GLU A N 1
ATOM 5107 C CA . GLU A 1 689 ? -0.316 -3.533 32.648 1.00 81.69 689 GLU A CA 1
ATOM 5108 C C . GLU A 1 689 ? 0.732 -2.426 32.851 1.00 81.69 689 GLU A C 1
ATOM 5110 O O . GLU A 1 689 ? 0.636 -1.358 32.240 1.00 81.69 689 GLU A O 1
ATOM 5115 N N . ASP A 1 690 ? 1.718 -2.655 33.719 1.00 85.94 690 ASP A N 1
ATOM 5116 C CA . ASP A 1 690 ? 2.637 -1.612 34.171 1.00 85.94 690 ASP A CA 1
ATOM 5117 C C . ASP A 1 690 ? 4.081 -2.068 34.385 1.00 85.94 690 ASP A C 1
ATOM 5119 O O . ASP A 1 690 ? 4.918 -1.249 34.747 1.00 85.94 690 ASP A O 1
ATOM 5123 N N . THR A 1 691 ? 4.398 -3.341 34.171 1.00 91.12 691 THR A N 1
ATOM 5124 C CA . THR A 1 691 ? 5.704 -3.941 34.436 1.00 91.12 691 THR A CA 1
ATOM 5125 C C . THR A 1 691 ? 6.153 -4.786 33.249 1.00 91.12 691 THR A C 1
ATOM 5127 O O . THR A 1 691 ? 5.399 -5.585 32.698 1.00 91.12 691 THR A O 1
ATOM 5130 N N . ALA A 1 692 ? 7.427 -4.654 32.890 1.00 93.50 692 ALA A N 1
ATOM 5131 C CA . ALA A 1 692 ? 8.083 -5.430 31.852 1.00 93.50 692 ALA A CA 1
ATOM 5132 C C . ALA A 1 692 ? 9.329 -6.120 32.414 1.00 93.50 692 ALA A C 1
ATOM 5134 O O . ALA A 1 692 ? 10.138 -5.481 33.089 1.00 93.50 692 ALA A O 1
ATOM 5135 N N . ALA A 1 693 ? 9.506 -7.406 32.114 1.00 94.12 693 ALA A N 1
ATOM 5136 C CA . ALA A 1 693 ? 10.691 -8.182 32.466 1.00 94.12 693 ALA A CA 1
ATOM 5137 C C . ALA A 1 693 ? 11.437 -8.648 31.220 1.00 94.12 693 ALA A C 1
ATOM 5139 O O . ALA A 1 693 ? 10.847 -9.198 30.291 1.00 94.12 693 ALA A O 1
ATOM 5140 N N . ILE A 1 694 ? 12.755 -8.460 31.231 1.00 93.25 694 ILE A N 1
ATOM 5141 C CA . ILE A 1 694 ? 13.639 -8.796 30.117 1.00 93.25 694 ILE A CA 1
ATOM 5142 C C . ILE A 1 694 ? 14.782 -9.660 30.636 1.00 93.25 694 ILE A C 1
ATOM 5144 O O . ILE A 1 694 ? 15.553 -9.231 31.500 1.00 93.25 694 ILE A O 1
ATOM 5148 N N . THR A 1 695 ? 14.914 -10.880 30.114 1.00 90.94 695 THR A N 1
ATOM 5149 C CA . THR A 1 695 ? 16.014 -11.775 30.489 1.00 90.94 695 THR A CA 1
ATOM 5150 C C . THR A 1 695 ? 17.267 -11.498 29.662 1.00 90.94 695 THR A C 1
ATOM 5152 O O . THR A 1 695 ? 17.213 -11.250 28.455 1.00 90.94 695 THR A O 1
ATOM 5155 N N . VAL A 1 696 ? 18.423 -11.551 30.329 1.00 88.44 696 VAL A N 1
ATOM 5156 C CA . VAL A 1 696 ? 19.746 -11.353 29.724 1.00 88.44 696 VAL A CA 1
ATOM 5157 C C . VAL A 1 696 ? 20.669 -12.484 30.191 1.00 88.44 696 VAL A C 1
ATOM 5159 O O . VAL A 1 696 ? 21.418 -12.313 31.161 1.00 88.44 696 VAL A O 1
ATOM 5162 N N . PRO A 1 697 ? 20.633 -13.661 29.530 1.00 85.25 697 PRO A N 1
ATOM 5163 C CA . PRO A 1 697 ? 21.331 -14.866 29.986 1.00 85.25 697 PRO A CA 1
ATOM 5164 C C . PRO A 1 697 ? 22.824 -14.658 30.253 1.00 85.25 697 PRO A C 1
ATOM 5166 O O . PRO A 1 697 ? 23.335 -15.073 31.287 1.00 85.25 697 PRO A O 1
ATOM 5169 N N . LYS A 1 698 ? 23.522 -13.932 29.372 1.00 82.50 698 LYS A N 1
ATOM 5170 C CA . LYS A 1 698 ? 24.965 -13.671 29.518 1.00 82.50 698 LYS A CA 1
ATOM 5171 C C . LYS A 1 698 ? 25.326 -12.822 30.739 1.00 82.50 698 LYS A C 1
ATOM 5173 O O . LYS A 1 698 ? 26.417 -12.972 31.274 1.00 82.50 698 LYS A O 1
ATOM 5178 N N . LEU A 1 699 ? 24.419 -11.955 31.191 1.00 82.50 699 LEU A N 1
ATOM 5179 C CA . LEU A 1 699 ? 24.616 -11.150 32.400 1.00 82.50 699 LEU A CA 1
ATOM 5180 C C . LEU A 1 699 ? 24.029 -11.810 33.649 1.00 82.50 699 LEU A C 1
ATOM 5182 O O . LEU A 1 699 ? 24.094 -11.208 34.725 1.00 82.50 699 LEU A O 1
ATOM 5186 N N . ASN A 1 700 ? 23.469 -13.022 33.517 1.00 88.12 700 ASN A N 1
ATOM 5187 C CA . ASN A 1 700 ? 22.801 -13.737 34.599 1.00 88.12 700 ASN A CA 1
ATOM 5188 C C . ASN A 1 700 ? 21.780 -12.839 35.309 1.00 88.12 700 ASN A C 1
ATOM 5190 O O . ASN A 1 700 ? 21.804 -12.705 36.534 1.00 88.12 700 ASN A O 1
ATOM 5194 N N . ALA A 1 701 ? 20.950 -12.132 34.535 1.00 88.88 701 ALA A N 1
ATOM 5195 C CA . ALA A 1 701 ? 20.088 -11.099 35.086 1.00 88.88 701 ALA A CA 1
ATOM 5196 C C . ALA A 1 701 ? 18.747 -10.944 34.363 1.00 88.88 701 ALA A C 1
ATOM 5198 O O . ALA A 1 701 ? 18.641 -11.145 33.153 1.00 88.88 701 ALA A O 1
ATOM 5199 N N . VAL A 1 702 ? 17.748 -10.514 35.130 1.00 91.75 702 VAL A N 1
ATOM 5200 C CA . VAL A 1 702 ? 16.472 -9.980 34.650 1.00 91.75 702 VAL A CA 1
ATOM 5201 C C . VAL A 1 702 ? 16.458 -8.477 34.890 1.00 91.75 702 VAL A C 1
ATOM 5203 O O . VAL A 1 702 ? 16.745 -8.022 36.000 1.00 91.75 702 VAL A O 1
ATOM 5206 N N . TYR A 1 703 ? 16.127 -7.715 33.857 1.00 91.56 703 TYR A N 1
ATOM 5207 C CA . TYR A 1 703 ? 15.924 -6.274 33.929 1.00 91.56 703 TYR A CA 1
ATOM 5208 C C . TYR A 1 703 ? 14.426 -5.999 33.984 1.00 91.56 703 TYR A C 1
ATOM 5210 O O . TYR A 1 703 ? 13.679 -6.488 33.137 1.00 91.56 703 TYR A O 1
ATOM 5218 N N . LEU A 1 704 ? 14.002 -5.245 34.995 1.00 91.94 704 LEU A N 1
ATOM 5219 C CA . LEU A 1 704 ? 12.623 -4.823 35.180 1.00 91.94 704 LEU A CA 1
ATOM 5220 C C . LEU A 1 704 ? 12.469 -3.361 34.797 1.00 91.94 704 LEU A C 1
ATOM 5222 O O . LEU A 1 704 ? 13.260 -2.517 35.225 1.00 91.94 704 LEU A O 1
ATOM 5226 N N . TYR A 1 705 ? 11.409 -3.078 34.057 1.00 90.94 705 TYR A N 1
ATOM 5227 C CA . TYR A 1 705 ? 10.925 -1.737 33.769 1.00 90.94 705 TYR A CA 1
ATOM 5228 C C . TYR A 1 705 ? 9.511 -1.614 34.313 1.00 90.94 705 TYR A C 1
ATOM 5230 O O . TYR A 1 705 ? 8.767 -2.591 34.321 1.00 90.94 705 TYR A O 1
ATOM 5238 N N . SER A 1 706 ? 9.158 -0.426 34.785 1.00 88.44 706 SER A N 1
ATOM 5239 C CA . SER A 1 706 ? 7.815 -0.121 35.264 1.00 88.44 706 SER A CA 1
ATOM 5240 C C . SER A 1 706 ? 7.333 1.168 34.626 1.00 88.44 706 SER A C 1
ATOM 5242 O O . SER A 1 706 ? 8.123 2.079 34.365 1.00 88.44 706 SER A O 1
ATOM 5244 N N . LYS A 1 707 ? 6.033 1.260 34.398 1.00 84.38 707 LYS A N 1
ATOM 5245 C CA . LYS A 1 707 ? 5.352 2.519 34.137 1.00 84.38 707 LYS A CA 1
ATOM 5246 C C . LYS A 1 707 ? 5.381 3.372 35.408 1.00 84.38 707 LYS A C 1
ATOM 5248 O O . LYS A 1 707 ? 5.381 2.833 36.517 1.00 84.38 707 LYS A O 1
ATOM 5253 N N . ASP A 1 708 ? 5.458 4.686 35.244 1.00 74.62 708 ASP A N 1
ATOM 5254 C CA . ASP A 1 708 ? 5.395 5.684 36.315 1.00 74.62 708 ASP A CA 1
ATOM 5255 C C . ASP A 1 708 ? 6.530 5.623 37.346 1.00 74.62 708 ASP A C 1
ATOM 5257 O O . ASP A 1 708 ? 6.345 5.997 38.509 1.00 74.62 708 ASP A O 1
ATOM 5261 N N . VAL A 1 709 ? 7.740 5.221 36.939 1.00 64.38 709 VAL A N 1
ATOM 5262 C CA . VAL A 1 709 ? 8.946 5.326 37.786 1.00 64.38 709 VAL A CA 1
ATOM 5263 C C . VAL A 1 709 ? 9.328 6.809 37.931 1.00 64.38 709 VAL A C 1
ATOM 5265 O O . VAL A 1 709 ? 10.229 7.303 37.264 1.00 64.38 709 VAL A O 1
ATOM 5268 N N . GLY A 1 710 ? 8.600 7.537 38.784 1.00 59.00 710 GLY A N 1
ATOM 5269 C CA . GLY A 1 710 ? 8.721 8.990 38.966 1.00 59.00 710 GLY A CA 1
ATOM 5270 C C . GLY A 1 710 ? 7.405 9.776 38.879 1.00 59.00 710 GLY A C 1
ATOM 5271 O O . GLY A 1 710 ? 7.409 10.962 39.201 1.00 59.00 710 GLY A O 1
ATOM 5272 N N . GLY A 1 711 ? 6.286 9.129 38.519 1.00 59.81 711 GLY A N 1
ATOM 5273 C CA . GLY A 1 711 ? 4.940 9.724 38.527 1.00 59.81 711 GLY A CA 1
ATOM 5274 C C . GLY A 1 711 ? 4.551 10.557 37.296 1.00 59.81 711 GLY A C 1
ATOM 5275 O O . GLY A 1 711 ? 3.667 11.403 37.409 1.00 59.81 711 GLY A O 1
ATOM 5276 N N . ASP A 1 712 ? 5.202 10.360 36.147 1.00 57.62 712 ASP A N 1
ATOM 5277 C CA . ASP A 1 712 ? 5.040 11.183 34.936 1.00 57.62 712 ASP A CA 1
ATOM 5278 C C . ASP A 1 712 ? 4.350 10.485 33.745 1.00 57.62 712 ASP A C 1
ATOM 5280 O O . ASP A 1 712 ? 4.281 11.060 32.660 1.00 57.62 712 ASP A O 1
ATOM 5284 N N . GLY A 1 713 ? 3.826 9.270 33.906 1.00 67.69 713 GLY A N 1
ATOM 5285 C CA . GLY A 1 713 ? 3.211 8.507 32.814 1.00 67.69 713 GLY A CA 1
ATOM 5286 C C . GLY A 1 713 ? 4.175 7.572 32.078 1.00 67.69 713 GLY A C 1
ATOM 5287 O O . GLY A 1 713 ? 3.725 6.797 31.228 1.00 67.69 713 GLY A O 1
ATOM 5288 N N . THR A 1 714 ? 5.490 7.657 32.327 1.00 80.31 714 THR A N 1
ATOM 5289 C CA . THR A 1 714 ? 6.510 7.080 31.436 1.00 80.31 714 THR A CA 1
ATOM 5290 C C . THR A 1 714 ? 7.071 5.741 31.914 1.00 80.31 714 THR A C 1
ATOM 5292 O O . THR A 1 714 ? 7.134 5.439 33.105 1.00 80.31 714 THR A O 1
ATOM 5295 N N . TRP A 1 715 ? 7.501 4.906 30.964 1.00 87.31 715 TRP A N 1
ATOM 5296 C CA . TRP A 1 715 ? 8.185 3.648 31.263 1.00 87.31 715 TRP A CA 1
ATOM 5297 C C . TRP A 1 715 ? 9.647 3.904 31.638 1.00 87.31 715 TRP A C 1
ATOM 5299 O O . TRP A 1 715 ? 10.432 4.424 30.840 1.00 87.31 715 TRP A O 1
ATOM 5309 N N . GLY A 1 716 ? 10.045 3.495 32.839 1.00 85.50 716 GLY A N 1
ATOM 5310 C CA . GLY A 1 716 ? 11.386 3.676 33.391 1.00 85.50 716 GLY A CA 1
ATOM 5311 C C . GLY A 1 716 ? 12.013 2.363 33.850 1.00 85.50 716 GLY A C 1
ATOM 5312 O O . GLY A 1 716 ? 11.316 1.399 34.160 1.00 85.50 716 GLY A O 1
ATOM 5313 N N . TYR A 1 717 ? 13.346 2.321 33.891 1.00 87.75 717 TYR A N 1
ATOM 5314 C CA . TYR A 1 717 ? 14.068 1.204 34.499 1.00 87.75 717 TYR A CA 1
ATOM 5315 C C . TYR A 1 717 ? 13.752 1.155 35.998 1.00 87.75 717 TYR A C 1
ATOM 5317 O O . TYR A 1 717 ? 13.908 2.151 36.703 1.00 87.75 717 TYR A O 1
ATOM 5325 N N . LEU A 1 718 ? 13.313 -0.006 36.478 1.00 85.62 718 LEU A N 1
ATOM 5326 C CA . LEU A 1 718 ? 12.960 -0.231 37.874 1.00 85.62 718 LEU A CA 1
ATOM 5327 C C . LEU A 1 718 ? 14.132 -0.854 38.637 1.00 85.62 718 LEU A C 1
ATOM 5329 O O . LEU A 1 718 ? 14.577 -0.319 39.652 1.00 85.62 718 LEU A O 1
ATOM 5333 N N . LYS A 1 719 ? 14.605 -2.025 38.191 1.00 86.25 719 LYS A N 1
ATOM 5334 C CA . LYS A 1 719 ? 15.587 -2.821 38.941 1.00 86.25 719 LYS A CA 1
ATOM 5335 C C . LYS A 1 719 ? 16.204 -3.930 38.094 1.00 86.25 719 LYS A C 1
ATOM 5337 O O . LYS A 1 719 ? 15.563 -4.487 37.209 1.00 86.25 719 LYS A O 1
ATOM 5342 N N . ARG A 1 720 ? 17.422 -4.330 38.456 1.00 89.00 720 ARG A N 1
ATOM 5343 C CA . ARG A 1 720 ? 18.094 -5.544 37.982 1.00 89.00 720 ARG A CA 1
ATOM 5344 C C . ARG A 1 720 ? 18.050 -6.620 39.066 1.00 89.00 720 ARG A C 1
ATOM 5346 O O . ARG A 1 720 ? 18.426 -6.364 40.210 1.00 89.00 720 ARG A O 1
ATOM 5353 N N . ILE A 1 721 ? 17.649 -7.830 38.694 1.00 90.00 721 ILE A N 1
ATOM 5354 C CA . ILE A 1 721 ? 17.653 -9.022 39.551 1.00 90.00 721 ILE A CA 1
ATOM 5355 C C . ILE A 1 721 ? 18.683 -10.001 38.991 1.00 90.00 721 ILE A C 1
ATOM 5357 O O . ILE A 1 721 ? 18.623 -10.344 37.816 1.00 90.00 721 ILE A O 1
ATOM 5361 N N . ASN A 1 722 ? 19.634 -10.444 39.814 1.00 91.00 722 ASN A N 1
ATOM 5362 C CA . ASN A 1 722 ? 20.688 -11.364 39.382 1.00 91.00 722 ASN A CA 1
ATOM 5363 C C . ASN A 1 722 ? 20.290 -12.814 39.672 1.00 91.00 722 ASN A C 1
ATOM 5365 O O . ASN A 1 722 ? 20.097 -13.180 40.828 1.00 91.00 722 ASN A O 1
ATOM 5369 N N . ILE A 1 723 ? 20.209 -13.632 38.625 1.00 89.44 723 ILE A N 1
ATOM 5370 C CA . ILE A 1 723 ? 19.901 -15.062 38.678 1.00 89.44 723 ILE A CA 1
ATOM 5371 C C . ILE A 1 723 ? 20.843 -15.776 37.706 1.00 89.44 723 ILE A C 1
ATOM 5373 O O . ILE A 1 723 ? 20.816 -15.526 36.500 1.00 89.44 723 ILE A O 1
ATOM 5377 N N . ASN A 1 724 ? 21.681 -16.675 38.224 1.00 88.31 724 ASN A N 1
ATOM 5378 C CA . ASN A 1 724 ? 22.613 -17.439 37.395 1.00 88.31 724 ASN A CA 1
ATOM 5379 C C . ASN A 1 724 ? 21.847 -18.329 36.406 1.00 88.31 724 ASN A C 1
ATOM 5381 O O . ASN A 1 724 ? 20.950 -19.059 36.819 1.00 88.31 724 ASN A O 1
ATOM 5385 N N . GLY A 1 725 ? 22.181 -18.273 35.118 1.00 86.12 725 GLY A N 1
ATOM 5386 C CA . GLY A 1 725 ? 21.584 -19.096 34.068 1.00 86.12 725 GLY A CA 1
ATOM 5387 C C . GLY A 1 725 ? 20.143 -18.753 33.708 1.00 86.12 725 GLY A C 1
ATOM 5388 O O . GLY A 1 725 ? 19.399 -19.662 33.342 1.00 86.12 725 GLY A O 1
ATOM 5389 N N . VAL A 1 726 ? 19.726 -17.492 33.848 1.00 89.50 726 VAL A N 1
ATOM 5390 C CA . VAL A 1 726 ? 18.367 -17.053 33.490 1.00 89.50 726 VAL A CA 1
ATOM 5391 C C . VAL A 1 726 ? 17.988 -17.448 32.056 1.00 89.50 726 VAL A C 1
ATOM 5393 O O . VAL A 1 726 ? 18.803 -17.323 31.142 1.00 89.50 726 VAL A O 1
ATOM 5396 N N . TYR A 1 727 ? 16.752 -17.914 31.864 1.00 88.19 727 TYR A N 1
ATOM 5397 C CA . TYR A 1 727 ? 16.253 -18.383 30.571 1.00 88.19 727 TYR A CA 1
ATOM 5398 C C . TYR A 1 727 ? 14.932 -17.709 30.170 1.00 88.19 727 TYR A C 1
ATOM 5400 O O . TYR A 1 727 ? 14.959 -16.737 29.410 1.00 88.19 727 TYR A O 1
ATOM 5408 N N . LYS A 1 728 ? 13.793 -18.162 30.710 1.00 90.94 728 LYS A N 1
ATOM 5409 C CA . LYS A 1 728 ? 12.454 -17.613 30.428 1.00 90.94 728 LYS A CA 1
ATOM 5410 C C . LYS A 1 728 ? 11.914 -16.842 31.631 1.00 90.94 728 LYS A C 1
ATOM 5412 O O . LYS A 1 728 ? 12.194 -17.203 32.775 1.00 90.94 728 LYS A O 1
ATOM 5417 N N . ALA A 1 729 ? 11.132 -15.801 31.366 1.00 93.25 729 ALA A N 1
ATOM 5418 C CA . ALA A 1 729 ? 10.388 -15.056 32.377 1.00 93.25 729 ALA A CA 1
ATOM 5419 C C . ALA A 1 729 ? 8.904 -15.005 32.001 1.00 93.25 729 ALA A C 1
ATOM 5421 O O . ALA A 1 729 ? 8.576 -14.905 30.823 1.00 93.25 729 ALA A O 1
ATOM 5422 N N . ALA A 1 730 ? 8.031 -15.058 33.002 1.00 93.94 730 ALA A N 1
ATOM 5423 C CA . ALA A 1 730 ? 6.591 -14.884 32.859 1.00 93.94 730 ALA A CA 1
ATOM 5424 C C . ALA A 1 730 ? 6.067 -13.974 33.975 1.00 93.94 730 ALA A C 1
ATOM 5426 O O . ALA A 1 730 ? 6.602 -13.978 35.089 1.00 93.94 730 ALA A O 1
ATOM 5427 N N . LEU A 1 731 ? 5.038 -13.186 33.666 1.00 92.50 731 LEU A N 1
ATOM 5428 C CA . LEU A 1 731 ? 4.550 -12.100 34.513 1.00 92.50 731 LEU A CA 1
ATOM 5429 C C . LEU A 1 731 ? 3.025 -12.138 34.632 1.00 92.50 731 LEU A C 1
ATOM 5431 O O . LEU A 1 731 ? 2.323 -12.409 33.667 1.00 92.50 731 LEU A O 1
ATOM 5435 N N . SER A 1 732 ? 2.537 -11.825 35.826 1.00 88.94 732 SER A N 1
ATOM 5436 C CA . SER A 1 732 ? 1.141 -11.515 36.145 1.00 88.94 732 SER A CA 1
ATOM 5437 C C . SER A 1 732 ? 1.103 -10.209 36.942 1.00 88.94 732 SER A C 1
ATOM 5439 O O . SER A 1 732 ? 2.151 -9.616 37.202 1.00 88.94 732 SER A O 1
ATOM 5441 N N . GLN A 1 733 ? -0.071 -9.753 37.380 1.00 84.00 733 GLN A N 1
ATOM 5442 C CA . GLN A 1 733 ? -0.169 -8.500 38.139 1.00 84.00 733 GLN A CA 1
ATOM 5443 C C . GLN A 1 733 ? 0.667 -8.495 39.431 1.00 84.00 733 GLN A C 1
ATOM 5445 O O . GLN A 1 733 ? 1.291 -7.487 39.766 1.00 84.00 733 GLN A O 1
ATOM 5450 N N . ASN A 1 734 ? 0.701 -9.632 40.137 1.00 85.75 734 ASN A N 1
ATOM 5451 C CA . ASN A 1 734 ? 1.317 -9.744 41.463 1.00 85.75 734 ASN A CA 1
ATOM 5452 C C . ASN A 1 734 ? 2.543 -10.662 41.503 1.00 85.75 734 ASN A C 1
ATOM 5454 O O . ASN A 1 734 ? 3.374 -10.514 42.396 1.00 85.75 734 ASN A O 1
ATOM 5458 N N . TYR A 1 735 ? 2.682 -11.588 40.552 1.00 90.88 735 TYR A N 1
ATOM 5459 C CA . TYR A 1 735 ? 3.758 -12.577 40.555 1.00 90.88 735 TYR A CA 1
ATOM 5460 C C . TYR A 1 735 ? 4.553 -12.585 39.258 1.00 90.88 735 TYR A C 1
ATOM 5462 O O . TYR A 1 735 ? 4.000 -12.452 38.168 1.00 90.88 735 TYR A O 1
ATOM 5470 N N . MET A 1 736 ? 5.855 -12.817 39.395 1.00 93.69 736 MET A N 1
ATOM 5471 C CA . MET A 1 736 ? 6.776 -13.054 38.292 1.00 93.69 736 MET A CA 1
ATOM 5472 C C . MET A 1 736 ? 7.519 -14.364 38.542 1.00 93.69 736 MET A C 1
ATOM 5474 O O . MET A 1 736 ? 8.024 -14.591 39.641 1.00 93.69 736 MET A O 1
ATOM 5478 N N . ALA A 1 737 ? 7.623 -15.207 37.519 1.00 93.69 737 ALA A N 1
ATOM 5479 C CA . ALA A 1 737 ? 8.387 -16.447 37.569 1.00 93.69 737 ALA A CA 1
ATOM 5480 C C . ALA A 1 737 ? 9.533 -16.403 36.558 1.00 93.69 737 ALA A C 1
ATOM 5482 O O . ALA A 1 737 ? 9.347 -15.990 35.414 1.00 93.69 737 ALA A O 1
ATOM 5483 N N . VAL A 1 738 ? 10.720 -16.835 36.978 1.00 93.88 738 VAL A N 1
ATOM 5484 C CA . VAL A 1 738 ? 11.935 -16.797 36.160 1.00 93.88 738 VAL A CA 1
ATOM 5485 C C . VAL A 1 738 ? 12.661 -18.132 36.239 1.00 93.88 738 VAL A C 1
ATOM 5487 O O . VAL A 1 738 ? 13.058 -18.565 37.320 1.00 93.88 738 VAL A O 1
ATOM 5490 N N . THR A 1 739 ? 12.874 -18.787 35.101 1.00 92.25 739 THR A N 1
ATOM 5491 C CA . THR A 1 739 ? 13.573 -20.077 35.048 1.00 92.25 739 THR A CA 1
ATOM 5492 C C . THR A 1 739 ? 15.084 -19.897 34.957 1.00 92.25 739 THR A C 1
ATOM 5494 O O . THR A 1 739 ? 15.590 -18.979 34.306 1.00 92.25 739 THR A O 1
ATOM 5497 N N . SER A 1 740 ? 15.819 -20.806 35.603 1.00 89.44 740 SER A N 1
ATOM 5498 C CA . SER A 1 740 ? 17.271 -20.922 35.496 1.00 89.44 740 SER A CA 1
ATOM 5499 C C . SER A 1 740 ? 17.673 -22.291 34.952 1.00 89.44 740 SER A C 1
ATOM 5501 O O . SER A 1 740 ? 17.351 -23.326 35.540 1.00 89.44 740 SER A O 1
ATOM 5503 N N . THR A 1 741 ? 18.437 -22.288 33.861 1.00 84.94 741 THR A N 1
ATOM 5504 C CA . THR A 1 741 ? 19.009 -23.496 33.241 1.00 84.94 741 THR A CA 1
ATOM 5505 C C . THR A 1 741 ? 20.249 -23.999 33.976 1.00 84.94 741 THR A C 1
ATOM 5507 O O . THR A 1 741 ? 20.506 -25.197 33.987 1.00 84.94 741 THR A O 1
ATOM 5510 N N . VAL A 1 742 ? 20.995 -23.106 34.637 1.00 84.38 742 VAL A N 1
ATOM 5511 C CA . VAL A 1 742 ? 22.223 -23.459 35.374 1.00 84.38 742 VAL A CA 1
ATOM 5512 C C . VAL A 1 742 ? 21.908 -23.954 36.785 1.00 84.38 742 VAL A C 1
ATOM 5514 O O . VAL A 1 742 ? 22.477 -24.942 37.234 1.00 84.38 742 VAL A O 1
ATOM 5517 N N . ILE A 1 743 ? 21.003 -23.276 37.496 1.00 84.44 743 ILE A N 1
ATOM 5518 C CA . ILE A 1 743 ? 20.605 -23.655 38.861 1.00 84.44 743 ILE A CA 1
ATOM 5519 C C . ILE A 1 743 ? 19.580 -24.798 38.817 1.00 84.44 743 ILE A C 1
ATOM 5521 O O . ILE A 1 743 ? 19.461 -25.562 39.774 1.00 84.44 743 ILE A O 1
ATOM 5525 N N . GLY A 1 744 ? 18.826 -24.921 37.720 1.00 84.94 744 GLY A N 1
ATOM 5526 C CA . GLY A 1 744 ? 17.770 -25.921 37.594 1.00 84.94 744 GLY A CA 1
ATOM 5527 C C . GLY A 1 744 ? 16.585 -25.638 38.519 1.00 84.94 744 GLY A C 1
ATOM 5528 O O . GLY A 1 744 ? 15.929 -26.578 38.975 1.00 84.94 744 GLY A O 1
ATOM 5529 N N . ARG A 1 745 ? 16.290 -24.354 38.788 1.00 88.25 745 ARG A N 1
ATOM 5530 C CA . ARG A 1 745 ? 15.131 -23.887 39.581 1.00 88.25 745 ARG A CA 1
ATOM 5531 C C . ARG A 1 745 ? 14.346 -22.777 38.877 1.00 88.25 745 ARG A C 1
ATOM 5533 O O . ARG A 1 745 ? 14.901 -22.062 38.043 1.00 88.25 745 ARG A O 1
ATOM 5540 N N . THR A 1 746 ? 13.079 -22.618 39.258 1.00 91.69 746 THR A N 1
ATOM 5541 C CA . THR A 1 746 ? 12.242 -21.464 38.888 1.00 91.69 746 THR A CA 1
ATOM 5542 C C . THR A 1 746 ? 12.093 -20.535 40.085 1.00 91.69 746 THR A C 1
ATOM 5544 O O . THR A 1 746 ? 11.579 -20.940 41.120 1.00 91.69 746 THR A O 1
ATOM 5547 N N . PHE A 1 747 ? 12.548 -19.297 39.961 1.00 92.50 747 PHE A N 1
ATOM 5548 C CA . PHE A 1 747 ? 12.484 -18.281 41.006 1.00 92.50 747 PHE A CA 1
ATOM 5549 C C . PHE A 1 747 ? 11.163 -17.527 40.905 1.00 92.50 747 PHE A C 1
ATOM 5551 O O . PHE A 1 747 ? 10.801 -17.073 39.820 1.00 92.50 747 PHE A O 1
ATOM 5558 N N . VAL A 1 748 ? 10.458 -17.389 42.024 1.00 92.75 748 VAL A N 1
ATOM 5559 C CA . VAL A 1 748 ? 9.171 -16.696 42.107 1.00 92.75 748 VAL A CA 1
ATOM 5560 C C . VAL A 1 748 ? 9.346 -15.411 42.888 1.00 92.75 748 VAL A C 1
ATOM 5562 O O . VAL A 1 748 ? 9.852 -15.419 44.011 1.00 92.75 748 VAL A O 1
ATOM 5565 N N . PHE A 1 749 ? 8.880 -14.319 42.302 1.00 91.94 749 PHE A N 1
ATOM 5566 C CA . PHE A 1 749 ? 8.894 -12.990 42.885 1.00 91.94 749 PHE A CA 1
ATOM 5567 C C . PHE A 1 749 ? 7.465 -12.512 43.096 1.00 91.94 749 PHE A C 1
ATOM 5569 O O . PHE A 1 749 ? 6.616 -12.707 42.229 1.00 91.94 749 PHE A O 1
ATOM 5576 N N . ASN A 1 750 ? 7.218 -11.868 44.232 1.00 89.81 750 ASN A N 1
ATOM 5577 C CA . ASN A 1 750 ? 5.956 -11.211 44.541 1.00 89.81 750 ASN A CA 1
ATOM 5578 C C . ASN A 1 750 ? 6.159 -9.692 44.557 1.00 89.81 750 ASN A C 1
ATOM 5580 O O . ASN A 1 750 ? 7.157 -9.181 45.088 1.00 89.81 750 ASN A O 1
ATOM 5584 N N . ARG A 1 751 ? 5.207 -8.974 43.969 1.00 86.00 751 ARG A N 1
ATOM 5585 C CA . ARG A 1 751 ? 5.139 -7.517 43.977 1.00 86.00 751 ARG A CA 1
ATOM 5586 C C . ARG A 1 751 ? 4.906 -6.998 45.398 1.00 86.00 751 ARG A C 1
ATOM 5588 O O . ARG A 1 751 ? 4.347 -7.669 46.259 1.00 86.00 751 ARG A O 1
ATOM 5595 N N . ASN A 1 752 ? 5.362 -5.780 45.661 1.00 83.19 752 ASN A N 1
ATOM 5596 C CA . ASN A 1 752 ? 5.291 -5.107 46.962 1.00 83.19 752 ASN A CA 1
ATOM 5597 C C . ASN A 1 752 ? 6.049 -5.803 48.114 1.00 83.19 752 ASN A C 1
ATOM 5599 O O . ASN A 1 752 ? 5.911 -5.422 49.280 1.00 83.19 752 ASN A O 1
ATOM 5603 N N . THR A 1 753 ? 6.891 -6.796 47.815 1.00 82.38 753 THR A N 1
ATOM 5604 C CA . THR A 1 753 ? 7.686 -7.487 48.836 1.00 82.38 753 THR A CA 1
ATOM 5605 C C . THR A 1 753 ? 8.923 -6.656 49.167 1.00 82.38 753 THR A C 1
ATOM 5607 O O . THR A 1 753 ? 9.824 -6.491 48.346 1.00 82.38 753 THR A O 1
ATOM 5610 N N . GLY A 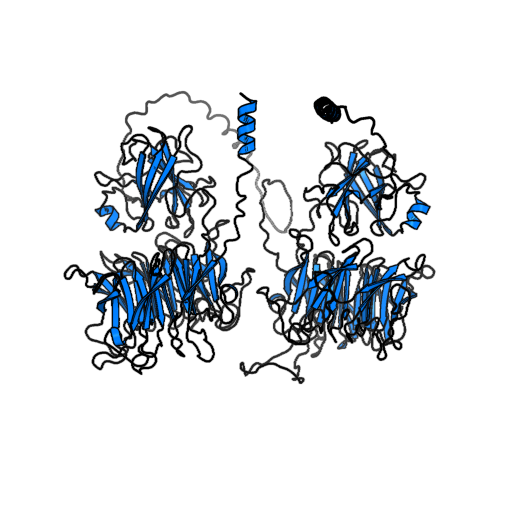1 754 ? 8.971 -6.119 50.389 1.00 73.06 754 GLY A N 1
ATOM 5611 C CA . GLY A 1 754 ? 10.058 -5.241 50.832 1.00 73.06 754 GLY A CA 1
ATOM 5612 C C . GLY A 1 754 ? 9.949 -3.799 50.320 1.00 73.06 754 GLY A C 1
ATOM 5613 O O . GLY A 1 754 ? 10.980 -3.161 50.117 1.00 73.06 754 GLY A O 1
ATOM 5614 N N . GLY A 1 755 ? 8.730 -3.301 50.078 1.00 73.81 755 GLY A N 1
ATOM 5615 C CA . GLY A 1 755 ? 8.434 -1.910 49.699 1.00 73.81 755 GLY A CA 1
ATOM 5616 C C . GLY A 1 755 ? 7.467 -1.801 48.516 1.00 73.81 755 GLY A C 1
ATOM 5617 O O . GLY A 1 755 ? 7.344 -2.743 47.739 1.00 73.81 755 GLY A O 1
ATOM 5618 N N . THR A 1 756 ? 6.787 -0.660 48.366 1.00 73.56 756 THR A N 1
ATOM 5619 C CA . THR A 1 756 ? 5.850 -0.399 47.255 1.00 73.56 756 THR A CA 1
ATOM 5620 C C . THR A 1 756 ? 6.533 -0.580 45.898 1.00 73.56 756 THR A C 1
ATOM 5622 O O . THR A 1 756 ? 7.633 -0.074 45.690 1.00 73.56 756 THR A O 1
ATOM 5625 N N . ASN A 1 757 ? 5.891 -1.307 44.979 1.00 68.62 757 ASN A N 1
ATOM 5626 C CA . ASN A 1 757 ? 6.410 -1.672 43.655 1.00 68.62 757 ASN A CA 1
ATOM 5627 C C . ASN A 1 757 ? 7.752 -2.426 43.645 1.00 68.62 757 ASN A C 1
ATOM 5629 O O . ASN A 1 757 ? 8.394 -2.543 42.603 1.00 68.62 757 ASN A O 1
ATOM 5633 N N . ASN A 1 758 ? 8.175 -2.997 44.777 1.00 81.75 758 ASN A N 1
ATOM 5634 C CA . ASN A 1 758 ? 9.373 -3.827 44.826 1.00 81.75 758 ASN A CA 1
ATOM 5635 C C . ASN A 1 758 ? 9.030 -5.294 44.535 1.00 81.75 758 ASN A C 1
ATOM 5637 O O . ASN A 1 758 ? 8.121 -5.865 45.135 1.00 81.75 758 ASN A O 1
ATOM 5641 N N . TRP A 1 759 ? 9.791 -5.911 43.637 1.00 88.38 759 TRP A N 1
ATOM 5642 C CA . TRP A 1 759 ? 9.700 -7.337 43.334 1.00 88.38 759 TRP A CA 1
ATOM 5643 C C . TRP A 1 759 ? 10.705 -8.098 44.202 1.00 88.38 759 TRP A C 1
ATOM 5645 O O . TRP A 1 759 ? 11.923 -7.998 43.998 1.00 88.38 759 TRP A O 1
ATOM 5655 N N . GLY A 1 760 ? 10.193 -8.816 45.204 1.00 88.00 760 GLY A N 1
ATOM 5656 C CA . GLY A 1 760 ? 10.989 -9.610 46.144 1.00 88.00 760 GLY A CA 1
ATOM 5657 C C . GLY A 1 760 ? 10.805 -11.105 45.913 1.00 88.00 760 GLY A C 1
ATOM 5658 O O . GLY A 1 760 ? 9.696 -11.551 45.634 1.00 88.00 760 GLY A O 1
ATOM 5659 N N . GLU A 1 761 ? 11.891 -11.874 46.004 1.00 91.25 761 GLU A N 1
ATOM 5660 C CA . GLU A 1 761 ? 11.847 -13.337 45.888 1.00 91.25 761 GLU A CA 1
ATOM 5661 C C . GLU A 1 761 ? 11.067 -13.932 47.066 1.00 91.25 761 GLU A C 1
ATOM 5663 O O . GLU A 1 761 ? 11.324 -13.587 48.220 1.00 91.25 761 GLU A O 1
ATOM 5668 N N . VAL A 1 762 ? 10.126 -14.828 46.771 1.00 89.50 762 VAL A N 1
ATOM 5669 C CA . VAL A 1 762 ? 9.279 -15.499 47.770 1.00 89.50 762 VAL A CA 1
ATOM 5670 C C . VAL A 1 762 ? 9.389 -17.021 47.726 1.00 89.50 762 VAL A C 1
ATOM 5672 O O . VAL A 1 762 ? 9.122 -17.676 48.730 1.00 89.50 762 VAL A O 1
ATOM 5675 N N . ALA A 1 763 ? 9.799 -17.606 46.596 1.00 89.25 763 ALA A N 1
ATOM 5676 C CA . ALA A 1 763 ? 9.973 -19.051 46.481 1.00 89.25 763 ALA A CA 1
ATOM 5677 C C . ALA A 1 763 ? 10.949 -19.450 45.368 1.00 89.25 763 ALA A C 1
ATOM 5679 O O . ALA A 1 763 ? 11.192 -18.704 44.420 1.00 89.25 763 ALA A O 1
ATOM 5680 N N . GLN A 1 764 ? 11.448 -20.683 45.461 1.00 90.38 764 GLN A N 1
ATOM 5681 C CA . GLN A 1 764 ? 12.159 -21.368 44.385 1.00 90.38 764 GLN A CA 1
ATOM 5682 C C . GLN A 1 764 ? 11.504 -22.729 44.145 1.00 90.38 764 GLN A C 1
ATOM 5684 O O . GLN A 1 764 ? 11.392 -23.537 45.066 1.00 90.38 764 GLN A O 1
ATOM 5689 N N . LEU A 1 765 ? 11.072 -22.979 42.913 1.00 88.94 765 LEU A N 1
ATOM 5690 C CA . LEU A 1 765 ? 10.286 -24.145 42.523 1.00 88.94 765 LEU A CA 1
ATOM 5691 C C . LEU A 1 765 ? 11.127 -25.154 41.728 1.00 88.94 765 LEU A C 1
ATOM 5693 O O . LEU A 1 765 ? 11.938 -24.771 40.878 1.00 88.94 765 LEU A O 1
ATOM 5697 N N . GLY A 1 766 ? 10.854 -26.439 41.980 1.00 72.25 766 GLY A N 1
ATOM 5698 C CA . GLY A 1 766 ? 11.331 -27.595 41.208 1.00 72.25 766 GLY A CA 1
ATOM 5699 C C . GLY A 1 766 ? 12.815 -27.967 41.375 1.00 72.25 766 GLY A C 1
ATOM 5700 O O . GLY A 1 766 ? 13.590 -27.266 42.029 1.00 72.25 766 GLY A O 1
ATOM 5701 N N . SER A 1 767 ? 13.211 -29.085 40.748 1.00 57.25 767 SER A N 1
ATOM 5702 C CA . SER A 1 767 ? 14.614 -29.457 40.514 1.00 57.25 767 SER A CA 1
ATOM 5703 C C . SER A 1 767 ? 14.808 -30.193 39.169 1.00 57.25 767 SER A C 1
ATOM 5705 O O . SER A 1 767 ? 14.444 -31.363 39.068 1.00 57.25 767 SER A O 1
ATOM 5707 N N . SER A 1 768 ? 15.473 -29.521 38.214 1.00 62.12 768 SER A N 1
ATOM 5708 C CA . SER A 1 768 ? 16.053 -29.975 36.919 1.00 62.12 768 SER A CA 1
ATOM 5709 C C . SER A 1 768 ? 15.257 -29.807 35.597 1.00 62.12 768 SER A C 1
ATOM 5711 O O . SER A 1 768 ? 14.084 -30.130 35.504 1.00 62.12 768 SER A O 1
ATOM 5713 N N . THR A 1 769 ? 15.976 -29.284 34.581 1.00 66.06 769 THR A N 1
ATOM 5714 C CA . THR A 1 769 ? 15.703 -29.178 33.118 1.00 66.06 769 THR A CA 1
ATOM 5715 C C . THR A 1 769 ? 14.331 -28.653 32.652 1.00 66.06 769 THR A C 1
ATOM 5717 O O . THR A 1 769 ? 13.526 -29.384 32.082 1.00 66.06 769 THR A O 1
ATOM 5720 N N . TYR A 1 770 ? 14.099 -27.343 32.812 1.00 71.75 770 TYR A N 1
ATOM 5721 C CA . TYR A 1 770 ? 12.889 -26.655 32.326 1.00 71.75 770 TYR A CA 1
ATOM 5722 C C . TYR A 1 770 ? 13.046 -26.068 30.925 1.00 71.75 770 TYR A C 1
ATOM 5724 O O . TYR A 1 770 ? 14.123 -25.598 30.553 1.00 71.75 770 TYR A O 1
ATOM 5732 N N . SER A 1 771 ? 11.932 -25.999 30.206 1.00 79.06 771 SER A N 1
ATOM 5733 C CA . SER A 1 771 ? 11.839 -25.454 28.848 1.00 79.06 771 SER A CA 1
ATOM 5734 C C . SER A 1 771 ? 10.926 -24.231 28.773 1.00 79.06 771 SER A C 1
ATOM 5736 O O . SER A 1 771 ? 11.141 -23.357 27.937 1.00 79.06 771 SER A O 1
ATOM 5738 N N . SER A 1 772 ? 9.945 -24.118 29.672 1.00 92.06 772 SER A N 1
ATOM 5739 C CA . SER A 1 772 ? 8.950 -23.044 29.634 1.00 92.06 772 SER A CA 1
ATOM 5740 C C . SER A 1 772 ? 8.355 -22.738 31.012 1.00 92.06 772 SER A C 1
ATOM 5742 O O . SER A 1 772 ? 8.439 -23.542 31.942 1.00 92.06 772 SER A O 1
ATOM 5744 N N . VAL A 1 773 ? 7.777 -21.545 31.157 1.00 94.50 773 VAL A N 1
ATOM 5745 C CA . VAL A 1 773 ? 7.069 -21.106 32.364 1.00 94.50 773 VAL A CA 1
ATOM 5746 C C . VAL A 1 773 ? 5.918 -20.187 31.974 1.00 94.50 773 VAL A C 1
ATOM 5748 O O . VAL A 1 773 ? 6.077 -19.371 31.070 1.00 94.50 773 VAL A O 1
ATOM 5751 N N . ALA A 1 774 ? 4.789 -20.297 32.667 1.00 95.06 774 ALA A N 1
ATOM 5752 C CA . ALA A 1 774 ? 3.666 -19.375 32.541 1.00 95.06 774 ALA A CA 1
ATOM 5753 C C . ALA A 1 774 ? 3.072 -19.063 33.921 1.00 95.06 774 ALA A C 1
ATOM 5755 O O . ALA A 1 774 ? 3.126 -19.892 34.835 1.00 95.06 774 ALA A O 1
ATOM 5756 N N . VAL A 1 775 ? 2.534 -17.852 34.072 1.00 93.25 775 VAL A N 1
ATOM 5757 C CA . VAL A 1 775 ? 1.948 -17.356 35.323 1.00 93.25 775 VAL A CA 1
ATOM 5758 C C . VAL A 1 775 ? 0.619 -16.686 35.008 1.00 93.25 775 VAL A C 1
ATOM 5760 O O . VAL A 1 775 ? 0.567 -15.805 34.157 1.00 93.25 775 VAL A O 1
ATOM 5763 N N . CYS A 1 776 ? -0.436 -17.072 35.716 1.00 87.81 776 CYS A N 1
ATOM 5764 C CA . CYS A 1 776 ? -1.722 -16.384 35.698 1.00 87.81 776 CYS A CA 1
ATOM 5765 C C . CYS A 1 776 ? -2.210 -16.287 37.141 1.00 87.81 776 CYS A C 1
ATOM 5767 O O . CYS A 1 776 ? -2.421 -17.311 37.790 1.00 87.81 776 CYS A O 1
ATOM 5769 N N . GLU A 1 777 ? -2.318 -15.059 37.653 1.00 83.94 777 GLU A N 1
ATOM 5770 C CA . GLU A 1 777 ? -2.658 -14.779 39.051 1.00 83.94 777 GLU A CA 1
ATOM 5771 C C . GLU A 1 777 ? -1.864 -15.662 40.036 1.00 83.94 777 GLU A C 1
ATOM 5773 O O . GLU A 1 777 ? -0.655 -15.506 40.187 1.00 83.94 777 GLU A O 1
ATOM 5778 N N . ASN A 1 778 ? -2.542 -16.615 40.677 1.00 86.75 778 ASN A N 1
ATOM 5779 C CA . ASN A 1 778 ? -2.019 -17.496 41.714 1.00 86.75 778 ASN A CA 1
ATOM 5780 C C . ASN A 1 778 ? -1.641 -18.890 41.181 1.00 86.75 778 ASN A C 1
ATOM 5782 O O . ASN A 1 778 ? -1.565 -19.847 41.948 1.00 86.75 778 ASN A O 1
ATOM 5786 N N . ILE A 1 779 ? -1.447 -19.045 39.873 1.00 91.25 779 ILE A N 1
ATOM 5787 C CA . ILE A 1 779 ? -1.080 -20.315 39.244 1.00 91.25 779 ILE A CA 1
ATOM 5788 C C . ILE A 1 779 ? 0.241 -20.123 38.508 1.00 91.25 779 ILE A C 1
ATOM 5790 O O . ILE A 1 779 ? 0.366 -19.255 37.644 1.00 91.25 779 ILE A O 1
ATOM 5794 N N . ILE A 1 780 ? 1.224 -20.964 38.836 1.00 93.38 780 ILE A N 1
ATOM 5795 C CA . ILE A 1 780 ? 2.494 -21.047 38.111 1.00 93.38 780 ILE A CA 1
ATOM 5796 C C . ILE A 1 780 ? 2.593 -22.429 37.483 1.00 93.38 780 ILE A C 1
ATOM 5798 O O . ILE A 1 780 ? 2.508 -23.444 38.177 1.00 93.38 780 ILE A O 1
ATOM 5802 N N . VAL A 1 781 ? 2.817 -22.464 36.174 1.00 94.81 781 VAL A N 1
ATOM 5803 C CA . VAL A 1 781 ? 3.041 -23.697 35.420 1.00 94.81 781 VAL A CA 1
ATOM 5804 C C . VAL A 1 781 ? 4.478 -23.711 34.923 1.00 94.81 781 VAL A C 1
ATOM 5806 O O . VAL A 1 781 ? 4.932 -22.750 34.306 1.00 94.81 781 VAL A O 1
ATOM 5809 N N . VAL A 1 782 ? 5.200 -24.798 35.190 1.00 94.25 782 VAL A N 1
ATOM 5810 C CA . VAL A 1 782 ? 6.596 -24.985 34.773 1.00 94.25 782 VAL A CA 1
ATOM 5811 C C . VAL A 1 782 ? 6.695 -26.220 33.883 1.00 94.25 782 VAL A C 1
ATOM 5813 O O . VAL A 1 782 ? 6.458 -27.337 34.347 1.00 94.25 782 VAL A O 1
ATOM 5816 N N . GLY A 1 783 ? 7.048 -26.025 32.614 1.00 92.38 783 GLY A N 1
ATOM 5817 C CA . GLY A 1 783 ? 7.234 -27.091 31.630 1.00 92.38 783 GLY A CA 1
ATOM 5818 C C . GLY A 1 783 ? 8.677 -27.601 31.589 1.00 92.38 783 GLY A C 1
ATOM 5819 O O . GLY A 1 783 ? 9.623 -26.811 31.622 1.00 92.38 783 GLY A O 1
ATOM 5820 N N . SER A 1 784 ? 8.848 -28.921 31.519 1.00 89.25 784 SER A N 1
ATOM 5821 C CA . SER A 1 784 ? 10.134 -29.632 31.586 1.00 89.25 784 SER A CA 1
ATOM 5822 C C . SER A 1 784 ? 10.200 -30.677 30.469 1.00 89.25 784 SER A C 1
ATOM 5824 O O . SER A 1 784 ? 9.924 -31.855 30.685 1.00 89.25 784 SER A O 1
ATOM 5826 N N . ALA A 1 785 ? 10.542 -30.242 29.251 1.00 86.12 785 ALA A N 1
ATOM 5827 C CA . ALA A 1 785 ? 10.455 -31.084 28.052 1.00 86.12 785 ALA A CA 1
ATOM 5828 C C . ALA A 1 785 ? 11.434 -32.263 28.029 1.00 86.12 785 ALA A C 1
ATOM 5830 O O . ALA A 1 785 ? 11.223 -33.225 27.301 1.00 86.12 785 ALA A O 1
ATOM 5831 N N . MET A 1 786 ? 12.516 -32.174 28.803 1.00 79.00 786 MET A N 1
ATOM 5832 C CA . MET A 1 786 ? 13.585 -33.177 28.843 1.00 79.00 786 MET A CA 1
ATOM 5833 C C . MET A 1 786 ? 13.581 -33.995 30.140 1.00 79.00 786 MET A C 1
ATOM 5835 O O . MET A 1 786 ? 14.543 -34.706 30.425 1.00 79.00 786 MET A O 1
ATOM 5839 N N . GLU A 1 787 ? 12.538 -33.870 30.964 1.00 79.94 787 GLU A N 1
ATOM 5840 C CA . GLU A 1 787 ? 12.424 -34.643 32.196 1.00 79.94 787 GLU A CA 1
ATOM 5841 C C . GLU A 1 787 ? 11.664 -35.954 31.946 1.00 79.94 787 GLU A C 1
ATOM 5843 O O . GLU A 1 787 ? 10.478 -35.959 31.623 1.00 79.94 787 GLU A O 1
ATOM 5848 N N . GLY A 1 788 ? 12.358 -37.082 32.111 1.00 75.62 788 GLY A N 1
ATOM 5849 C CA . GLY A 1 788 ? 11.835 -38.398 31.737 1.00 75.62 788 GLY A CA 1
ATOM 5850 C C . GLY A 1 788 ? 11.927 -38.657 30.230 1.00 75.62 788 GLY A C 1
ATOM 5851 O O . GLY A 1 788 ? 12.684 -37.994 29.528 1.00 75.62 788 GLY A O 1
ATOM 5852 N N . VAL A 1 789 ? 11.193 -39.663 29.740 1.00 72.56 789 VAL A N 1
ATOM 5853 C CA . VAL A 1 789 ? 11.173 -40.004 28.304 1.00 72.56 789 VAL A CA 1
ATOM 5854 C C . VAL A 1 789 ? 10.297 -39.022 27.531 1.00 72.56 789 VAL A C 1
ATOM 5856 O O . VAL A 1 789 ? 10.715 -38.552 26.485 1.00 72.56 789 VAL A O 1
ATOM 5859 N N . GLU A 1 790 ? 9.124 -38.666 28.061 1.00 83.19 790 GLU A N 1
ATOM 5860 C CA . GLU A 1 790 ? 8.123 -37.887 27.318 1.00 83.19 790 GLU A CA 1
ATOM 5861 C C . GLU A 1 790 ? 8.090 -36.388 27.663 1.00 83.19 790 GLU A C 1
ATOM 5863 O O . GLU A 1 790 ? 7.578 -35.600 26.870 1.00 83.19 790 GLU A O 1
ATOM 5868 N N . GLY A 1 791 ? 8.663 -35.970 28.799 1.00 87.88 791 GLY A N 1
ATOM 5869 C CA . GLY A 1 791 ? 8.528 -34.616 29.352 1.00 87.88 791 GLY A CA 1
ATOM 5870 C C . GLY A 1 791 ? 7.338 -34.470 30.314 1.00 87.88 791 GLY A C 1
ATOM 5871 O O . GLY A 1 791 ? 6.479 -35.349 30.408 1.00 87.88 791 GLY A O 1
ATOM 5872 N N . LEU A 1 792 ? 7.285 -33.367 31.071 1.00 89.50 792 LEU A N 1
ATOM 5873 C CA . LEU A 1 792 ? 6.222 -33.090 32.054 1.00 89.50 792 LEU A CA 1
ATOM 5874 C C . LEU A 1 792 ? 5.960 -31.589 32.243 1.00 89.50 792 LEU A C 1
ATOM 5876 O O . LEU A 1 792 ? 6.827 -30.756 31.982 1.00 89.50 792 LEU A O 1
ATOM 5880 N N . ALA A 1 793 ? 4.794 -31.232 32.791 1.00 92.81 793 ALA A N 1
ATOM 5881 C CA . ALA A 1 793 ? 4.508 -29.869 33.255 1.00 92.81 793 ALA A CA 1
ATOM 5882 C C . ALA A 1 793 ? 4.005 -29.874 34.704 1.00 92.81 793 ALA A C 1
ATOM 5884 O O . ALA A 1 793 ? 3.134 -30.661 35.059 1.00 92.81 793 ALA A O 1
ATOM 5885 N N . ARG A 1 794 ? 4.545 -29.014 35.572 1.00 93.06 794 ARG A N 1
ATOM 5886 C CA . ARG A 1 794 ? 4.172 -28.941 36.995 1.00 93.06 794 ARG A CA 1
ATOM 5887 C C . ARG A 1 794 ? 3.382 -27.685 37.303 1.00 93.06 794 ARG A C 1
ATOM 5889 O O . ARG A 1 794 ? 3.790 -26.593 36.922 1.00 93.06 794 ARG A O 1
ATOM 5896 N N . ILE A 1 795 ? 2.311 -27.859 38.063 1.00 93.75 795 ILE A N 1
ATOM 5897 C CA . ILE A 1 795 ? 1.463 -26.788 38.571 1.00 93.75 795 ILE A CA 1
ATOM 5898 C C . ILE A 1 795 ? 1.867 -26.495 40.012 1.00 93.75 795 ILE A C 1
ATOM 5900 O O . ILE A 1 795 ? 1.974 -27.408 40.836 1.00 93.75 795 ILE A O 1
ATOM 5904 N N . TYR A 1 796 ? 2.045 -25.217 40.314 1.00 92.25 796 TYR A N 1
ATOM 5905 C CA . TYR A 1 796 ? 2.287 -24.696 41.648 1.00 92.25 796 TYR A CA 1
ATOM 5906 C C . TYR A 1 796 ? 1.223 -23.659 41.994 1.00 92.25 796 TYR A C 1
ATOM 5908 O O . TYR A 1 796 ? 0.826 -22.859 41.145 1.00 92.25 796 TYR A O 1
ATOM 5916 N N . ILE A 1 797 ? 0.788 -23.675 43.251 1.00 90.19 797 ILE A N 1
ATOM 5917 C CA . ILE A 1 797 ? -0.176 -22.727 43.822 1.00 90.19 797 ILE A CA 1
ATOM 5918 C C . ILE A 1 797 ? 0.366 -22.187 45.155 1.00 90.19 797 ILE A C 1
ATOM 5920 O O . ILE A 1 797 ? 1.181 -22.873 45.789 1.00 90.19 797 ILE A O 1
ATOM 5924 N N . PRO A 1 798 ? -0.062 -20.995 45.611 1.00 86.62 798 PRO A N 1
ATOM 5925 C CA . PRO A 1 798 ? 0.255 -20.502 46.941 1.00 86.62 798 PRO A CA 1
ATOM 5926 C C . PRO A 1 798 ? -0.140 -21.524 48.000 1.00 86.62 798 PRO A C 1
ATOM 5928 O O . PRO A 1 798 ? -1.173 -22.187 47.880 1.00 86.62 798 PRO A O 1
ATOM 5931 N N . ASP A 1 799 ? 0.681 -21.661 49.035 1.00 82.75 799 ASP A N 1
ATOM 5932 C CA . ASP A 1 799 ? 0.356 -22.537 50.146 1.00 82.75 799 ASP A CA 1
ATOM 5933 C C . ASP A 1 799 ? -0.630 -21.833 51.099 1.00 82.75 799 ASP A C 1
ATOM 5935 O O . ASP A 1 799 ? -0.225 -20.895 51.791 1.00 82.75 799 ASP A O 1
ATOM 5939 N N . PRO A 1 800 ? -1.914 -22.247 51.163 1.00 76.19 800 PRO A N 1
ATOM 5940 C CA . PRO A 1 800 ? -2.883 -21.674 52.094 1.00 76.19 800 PRO A CA 1
ATOM 5941 C C . PRO A 1 800 ? -2.459 -21.836 53.557 1.00 76.19 800 PRO A C 1
ATOM 5943 O O . PRO A 1 800 ? -2.838 -21.014 54.386 1.00 76.19 800 PRO A O 1
ATOM 5946 N N . ASP A 1 801 ? -1.655 -22.857 53.868 1.00 81.62 801 ASP A N 1
ATOM 5947 C CA . ASP A 1 801 ? -1.221 -23.158 55.233 1.00 81.62 801 ASP A CA 1
ATOM 5948 C C . ASP A 1 801 ? 0.028 -22.353 55.637 1.00 81.62 801 ASP A C 1
ATOM 5950 O O . ASP A 1 801 ? 0.294 -22.164 56.824 1.00 81.62 801 ASP A O 1
ATOM 5954 N N . ASN A 1 802 ? 0.782 -21.838 54.657 1.00 76.19 802 ASN A N 1
ATOM 5955 C CA . ASN A 1 802 ? 2.018 -21.082 54.860 1.00 76.19 802 ASN A CA 1
ATOM 5956 C C . ASN A 1 802 ? 2.026 -19.820 53.976 1.00 76.19 802 ASN A C 1
ATOM 5958 O O . ASN A 1 802 ? 2.604 -19.833 52.883 1.00 76.19 802 ASN A O 1
ATOM 5962 N N . PRO A 1 803 ? 1.419 -18.707 54.439 1.00 66.75 803 PRO A N 1
ATOM 5963 C CA . PRO A 1 803 ? 1.333 -17.466 53.675 1.00 66.75 803 PRO A CA 1
ATOM 5964 C C . PRO A 1 803 ? 2.703 -16.999 53.166 1.00 66.75 803 PRO A C 1
ATOM 5966 O O . PRO A 1 803 ? 3.635 -16.792 53.942 1.00 66.75 803 PRO A O 1
ATOM 5969 N N . GLY A 1 804 ? 2.820 -16.832 51.847 1.00 65.75 804 GLY A N 1
ATOM 5970 C CA . GLY A 1 804 ? 4.062 -16.440 51.172 1.00 65.75 804 GLY A CA 1
ATOM 5971 C C . GLY A 1 804 ? 4.895 -17.600 50.615 1.00 65.75 804 GLY A C 1
ATOM 5972 O O . GLY A 1 804 ? 5.828 -17.338 49.861 1.00 65.75 804 GLY A O 1
ATOM 5973 N N . GLN A 1 805 ? 4.554 -18.857 50.914 1.00 80.38 805 GLN A N 1
ATOM 5974 C CA . GLN A 1 805 ? 5.166 -20.030 50.283 1.00 80.38 805 GLN A CA 1
ATOM 5975 C C . GLN A 1 805 ? 4.327 -20.560 49.115 1.00 80.38 805 GLN A C 1
ATOM 5977 O O . GLN A 1 805 ? 3.148 -20.244 48.967 1.00 80.38 805 GLN A O 1
ATOM 5982 N N . TRP A 1 806 ? 4.959 -21.378 48.275 1.00 88.75 806 TRP A N 1
ATOM 5983 C CA . TRP A 1 806 ? 4.351 -22.026 47.115 1.00 88.75 806 TRP A CA 1
ATOM 5984 C C . TRP A 1 806 ? 4.495 -23.535 47.243 1.00 88.75 806 TRP A C 1
ATOM 5986 O O . TRP A 1 806 ? 5.580 -24.028 47.560 1.00 88.75 806 TRP A O 1
ATOM 5996 N N . LYS A 1 807 ? 3.423 -24.273 46.948 1.00 88.50 807 LYS A N 1
ATOM 5997 C CA . LYS A 1 807 ? 3.428 -25.736 46.972 1.00 88.50 807 LYS A CA 1
ATOM 5998 C C . LYS A 1 807 ? 3.165 -26.334 45.602 1.00 88.50 807 LYS A C 1
ATOM 6000 O O . LYS A 1 807 ? 2.426 -25.785 44.786 1.00 88.50 807 LYS A O 1
ATOM 6005 N N . PHE A 1 808 ? 3.789 -27.484 45.363 1.00 90.94 808 PHE A N 1
ATOM 6006 C CA . PHE A 1 808 ? 3.479 -28.327 44.217 1.00 90.94 808 PHE A CA 1
ATOM 6007 C C . PHE A 1 808 ? 2.038 -28.827 44.336 1.00 90.94 808 PHE A C 1
ATOM 6009 O O . PHE A 1 808 ? 1.645 -29.349 45.378 1.00 90.94 808 PHE A O 1
ATOM 6016 N N . HIS A 1 809 ? 1.267 -28.651 43.269 1.00 89.88 809 HIS A N 1
ATOM 6017 C CA . HIS A 1 809 ? -0.130 -29.049 43.202 1.00 89.88 809 HIS A CA 1
ATOM 6018 C C . HIS A 1 809 ? -0.310 -30.349 42.408 1.00 89.88 809 HIS A C 1
ATOM 6020 O O . HIS A 1 809 ? -0.824 -31.325 42.947 1.00 89.88 809 HIS A O 1
ATOM 6026 N N . LYS A 1 810 ? 0.127 -30.380 41.140 1.00 90.44 810 LYS A N 1
ATOM 6027 C CA . LYS A 1 810 ? -0.006 -31.551 40.255 1.00 90.44 810 LYS A CA 1
ATOM 6028 C C . LYS A 1 810 ? 1.043 -31.540 39.143 1.00 90.44 810 LYS A C 1
ATOM 6030 O O . LYS A 1 810 ? 1.491 -30.476 38.722 1.00 90.44 810 LYS A O 1
ATOM 6035 N N . ALA A 1 811 ? 1.417 -32.725 38.663 1.00 90.81 811 ALA A N 1
ATOM 6036 C CA . ALA A 1 811 ? 2.165 -32.900 37.422 1.00 90.81 811 ALA A CA 1
ATOM 6037 C C . ALA A 1 811 ? 1.203 -33.342 36.312 1.00 90.81 811 ALA A C 1
ATOM 6039 O O . ALA A 1 811 ? 0.420 -34.271 36.505 1.00 90.81 811 ALA A O 1
ATOM 6040 N N . LEU A 1 812 ? 1.262 -32.658 35.176 1.00 92.12 812 LEU A N 1
ATOM 6041 C CA . LEU A 1 812 ? 0.560 -32.977 33.942 1.00 92.12 812 LEU A CA 1
ATOM 6042 C C . LEU A 1 812 ? 1.461 -33.847 33.062 1.00 92.12 812 LEU A C 1
ATOM 6044 O O . LEU A 1 812 ? 2.680 -33.646 33.031 1.00 92.12 812 LEU A O 1
ATOM 6048 N N . ILE A 1 813 ? 0.846 -34.793 32.361 1.00 87.94 813 ILE A N 1
ATOM 6049 C CA . ILE A 1 813 ? 1.494 -35.835 31.555 1.00 87.94 813 ILE A CA 1
ATOM 6050 C C . ILE A 1 813 ? 0.736 -35.992 30.231 1.00 87.94 813 ILE A C 1
ATOM 6052 O O . ILE A 1 813 ? -0.488 -35.899 30.254 1.00 87.94 813 ILE A O 1
ATOM 6056 N N . PRO A 1 814 ? 1.408 -36.236 29.094 1.00 89.94 814 PRO A N 1
ATOM 6057 C CA . PRO A 1 814 ? 0.744 -36.324 27.796 1.00 89.94 814 PRO A CA 1
ATOM 6058 C C . PRO A 1 814 ? -0.160 -37.561 27.714 1.00 89.94 814 PRO A C 1
ATOM 6060 O O . PRO A 1 814 ? 0.305 -38.699 27.785 1.00 89.94 814 PRO A O 1
ATOM 6063 N N . GLN A 1 815 ? -1.457 -37.328 27.552 1.00 88.75 815 GLN A N 1
ATOM 6064 C CA . GLN A 1 815 ? -2.479 -38.362 27.391 1.00 88.75 815 GLN A CA 1
ATOM 6065 C C . GLN A 1 815 ? -3.539 -37.895 26.383 1.00 88.75 815 GLN A C 1
ATOM 6067 O O . GLN A 1 815 ? -3.583 -36.712 26.052 1.00 88.75 815 GLN A O 1
ATOM 6072 N N . ASP A 1 816 ? -4.367 -38.798 25.870 1.00 84.94 816 ASP A N 1
ATOM 6073 C CA . ASP A 1 816 ? -5.562 -38.462 25.089 1.00 84.94 816 ASP A CA 1
ATOM 6074 C C . ASP A 1 816 ? -6.779 -38.188 25.996 1.00 84.94 816 ASP A C 1
ATOM 6076 O O . ASP A 1 816 ? -6.692 -38.284 27.224 1.00 84.94 816 ASP A O 1
ATOM 6080 N N . GLU A 1 817 ? -7.931 -37.835 25.413 1.00 86.25 817 GLU A N 1
ATOM 6081 C CA . GLU A 1 817 ? -9.156 -37.546 26.176 1.00 86.25 817 GLU A CA 1
ATOM 6082 C C . GLU A 1 817 ? -9.701 -38.760 26.954 1.00 86.25 817 GLU A C 1
ATOM 6084 O O . GLU A 1 817 ? -10.510 -38.594 27.866 1.00 86.25 817 GLU A O 1
ATOM 6089 N N . ASN A 1 818 ? -9.247 -39.975 26.634 1.00 84.56 818 ASN A N 1
ATOM 6090 C CA . ASN A 1 818 ? -9.622 -41.209 27.324 1.00 84.56 818 ASN A CA 1
ATOM 6091 C C . ASN A 1 818 ? -8.616 -41.601 28.421 1.00 84.56 818 ASN A C 1
ATOM 6093 O O . ASN A 1 818 ? -8.767 -42.653 29.047 1.00 84.56 818 ASN A O 1
ATOM 6097 N N . GLY A 1 819 ? -7.588 -40.779 28.659 1.00 81.25 819 GLY A N 1
ATOM 6098 C CA . GLY A 1 819 ? -6.533 -41.046 29.635 1.00 81.25 819 GLY A CA 1
ATOM 6099 C C . GLY A 1 819 ? -5.492 -42.064 29.162 1.00 81.25 819 GLY A C 1
ATOM 6100 O O . GLY A 1 819 ? -4.748 -42.602 29.983 1.00 81.25 819 GLY A O 1
ATOM 6101 N N . VAL A 1 820 ? -5.426 -42.356 27.859 1.00 86.56 820 VAL A N 1
ATOM 6102 C CA . VAL A 1 820 ? -4.368 -43.188 27.280 1.00 86.56 820 VAL A CA 1
ATOM 6103 C C . VAL A 1 820 ? -3.129 -42.328 27.086 1.00 86.56 820 VAL A C 1
ATOM 6105 O O . VAL A 1 820 ? -3.182 -41.282 26.448 1.00 86.56 820 VAL A O 1
ATOM 6108 N N . PHE A 1 821 ? -2.000 -42.775 27.629 1.00 85.06 821 PHE A N 1
ATOM 6109 C CA . PHE A 1 821 ? -0.718 -42.098 27.462 1.00 85.06 821 PHE A CA 1
ATOM 6110 C C . PHE A 1 821 ? -0.304 -42.032 25.991 1.00 85.06 821 PHE A C 1
ATOM 6112 O O . PHE A 1 821 ? -0.264 -43.060 25.314 1.00 85.06 821 PHE A O 1
ATOM 6119 N N . ASP A 1 822 ? 0.058 -40.838 25.525 1.00 82.69 822 ASP A N 1
ATOM 6120 C CA . ASP A 1 822 ? 0.705 -40.679 24.223 1.00 82.69 822 ASP A CA 1
ATOM 6121 C C . ASP A 1 822 ? 2.194 -41.038 24.404 1.00 82.69 822 ASP A C 1
ATOM 6123 O O . ASP A 1 822 ? 2.858 -40.510 25.299 1.00 82.69 822 ASP A O 1
ATOM 6127 N N . THR A 1 823 ? 2.704 -42.001 23.630 1.00 69.44 823 THR A N 1
ATOM 6128 C CA . THR A 1 823 ? 4.084 -42.504 23.758 1.00 69.44 823 THR A CA 1
ATOM 6129 C C . THR A 1 823 ? 4.753 -42.608 22.396 1.00 69.44 823 THR A C 1
ATOM 6131 O O . THR A 1 823 ? 4.217 -43.266 21.501 1.00 69.44 823 THR A O 1
ATOM 6134 N N . VAL A 1 824 ? 5.958 -42.052 22.251 1.00 61.16 824 VAL A N 1
ATOM 6135 C CA . VAL A 1 824 ? 6.791 -42.206 21.044 1.00 61.16 824 VAL A CA 1
ATOM 6136 C C . VAL A 1 824 ? 8.232 -42.542 21.417 1.00 61.16 824 VAL A C 1
ATOM 6138 O O . VAL A 1 824 ? 8.799 -41.994 22.357 1.00 61.16 824 VAL A O 1
ATOM 6141 N N . GLY A 1 825 ? 8.863 -43.423 20.627 1.00 52.94 825 GLY A N 1
ATOM 6142 C CA . GLY A 1 825 ? 10.214 -43.975 20.839 1.00 52.94 825 GLY A CA 1
ATOM 6143 C C . GLY A 1 825 ? 11.395 -42.988 20.769 1.00 52.94 825 GLY A C 1
ATOM 6144 O O . GLY A 1 825 ? 12.518 -43.417 20.515 1.00 52.94 825 GLY A O 1
ATOM 6145 N N . GLY A 1 826 ? 11.159 -41.693 20.991 1.00 56.47 826 GLY A N 1
ATOM 6146 C CA . GLY A 1 826 ? 12.152 -40.613 20.997 1.00 56.47 826 GLY A CA 1
ATOM 6147 C C . GLY A 1 826 ? 11.808 -39.417 21.902 1.00 56.47 826 GLY A C 1
ATOM 6148 O O . GLY A 1 826 ? 12.576 -38.458 21.915 1.00 56.47 826 GLY A O 1
ATOM 6149 N N . GLY A 1 827 ? 10.707 -39.483 22.666 1.00 71.06 827 GLY A N 1
ATOM 6150 C CA . GLY A 1 827 ? 10.261 -38.451 23.604 1.00 71.06 827 GLY A CA 1
ATOM 6151 C C . GLY A 1 827 ? 9.444 -37.317 22.980 1.00 71.06 827 GLY A C 1
ATOM 6152 O O . GLY A 1 827 ? 9.935 -36.583 22.128 1.00 71.06 827 GLY A O 1
ATOM 6153 N N . LEU A 1 828 ? 8.204 -37.133 23.446 1.00 83.88 828 LEU A N 1
ATOM 6154 C CA . LEU A 1 828 ? 7.240 -36.118 22.990 1.00 83.88 828 LEU A CA 1
ATOM 6155 C C . LEU A 1 828 ? 7.691 -34.664 23.180 1.00 83.88 828 LEU A C 1
ATOM 6157 O O . LEU A 1 828 ? 7.108 -33.751 22.583 1.00 83.88 828 LEU A O 1
ATOM 6161 N N . GLN A 1 829 ? 8.700 -34.444 24.025 1.00 89.06 829 GLN A N 1
ATOM 6162 C CA . GLN A 1 829 ? 9.122 -33.123 24.489 1.00 89.06 829 GLN A CA 1
ATOM 6163 C C . GLN A 1 829 ? 7.951 -32.328 25.094 1.00 89.06 829 GLN A C 1
ATOM 6165 O O . GLN A 1 829 ? 7.805 -31.120 24.883 1.00 89.06 829 GLN A O 1
ATOM 6170 N N . PHE A 1 830 ? 7.090 -33.016 25.844 1.00 91.62 830 PHE A N 1
ATOM 6171 C CA . PHE A 1 830 ? 5.938 -32.438 26.521 1.00 91.62 830 PHE A CA 1
ATOM 6172 C C . PHE A 1 830 ? 6.376 -31.433 27.592 1.00 91.62 830 PHE A C 1
ATOM 6174 O O . PHE A 1 830 ? 7.196 -31.731 28.457 1.00 91.62 830 PHE A O 1
ATOM 6181 N N . GLY A 1 831 ? 5.823 -30.221 27.545 1.00 91.75 831 GLY A N 1
ATOM 6182 C CA . GLY A 1 831 ? 6.260 -29.109 28.394 1.00 91.75 831 GLY A CA 1
ATOM 6183 C C . GLY A 1 831 ? 7.303 -28.203 27.733 1.00 91.75 831 GLY A C 1
ATOM 6184 O O . GLY A 1 831 ? 7.868 -27.338 28.406 1.00 91.75 831 GLY A O 1
ATOM 6185 N N . SER A 1 832 ? 7.544 -28.356 26.424 1.00 91.44 832 SER A N 1
ATOM 6186 C CA . SER A 1 832 ? 8.382 -27.429 25.639 1.00 91.44 832 SER A CA 1
ATOM 6187 C C . SER A 1 832 ? 7.858 -25.997 25.682 1.00 91.44 832 SER A C 1
ATOM 6189 O O . SER A 1 832 ? 8.638 -25.052 25.762 1.00 91.44 832 SER A O 1
ATOM 6191 N N . SER A 1 833 ? 6.538 -25.853 25.717 1.00 95.44 833 SER A N 1
ATOM 6192 C CA . SER A 1 833 ? 5.808 -24.601 25.868 1.00 95.44 833 SER A CA 1
ATOM 6193 C C . SER A 1 833 ? 4.629 -24.831 26.816 1.00 95.44 833 SER A C 1
ATOM 6195 O O . SER A 1 833 ? 4.061 -25.929 26.869 1.00 95.44 833 SER A O 1
ATOM 6197 N N . VAL A 1 834 ? 4.275 -23.806 27.587 1.00 96.50 834 VAL A N 1
ATOM 6198 C CA . VAL A 1 834 ? 3.099 -23.809 28.461 1.00 96.50 834 VAL A CA 1
ATOM 6199 C C . VAL A 1 834 ? 2.409 -22.456 28.376 1.00 96.50 834 VAL A C 1
ATOM 6201 O O . VAL A 1 834 ? 3.078 -21.427 28.299 1.00 96.50 834 VAL A O 1
ATOM 6204 N N . ALA A 1 835 ? 1.084 -22.458 28.425 1.00 96.56 835 ALA A N 1
ATOM 6205 C CA . ALA A 1 835 ? 0.269 -21.263 28.590 1.00 96.56 835 ALA A CA 1
ATOM 6206 C C . ALA A 1 835 ? -0.827 -21.539 29.623 1.00 96.56 835 ALA A C 1
ATOM 6208 O O . ALA A 1 835 ? -1.297 -22.670 29.746 1.00 96.56 835 ALA A O 1
ATOM 6209 N N . VAL A 1 836 ? -1.211 -20.515 30.384 1.00 93.88 836 VAL A N 1
ATOM 6210 C CA . VAL A 1 836 ? -2.280 -20.606 31.381 1.00 93.88 836 VAL A CA 1
ATOM 6211 C C . VAL A 1 836 ? -3.162 -19.368 31.297 1.00 93.88 836 VAL A C 1
ATOM 6213 O O . VAL A 1 836 ? -2.657 -18.248 31.235 1.00 93.88 836 VAL A O 1
ATOM 6216 N N . SER A 1 837 ? -4.474 -19.574 31.301 1.00 86.75 837 SER A N 1
ATOM 6217 C CA . SER A 1 837 ? -5.467 -18.514 31.442 1.00 86.75 837 SER A CA 1
ATOM 6218 C C . SER A 1 837 ? -6.581 -19.021 32.345 1.00 86.75 837 SER A C 1
ATOM 6220 O O . SER A 1 837 ? -7.292 -19.955 31.984 1.00 86.75 837 SER A O 1
ATOM 6222 N N . GLU A 1 838 ? -6.696 -18.426 33.532 1.00 81.56 838 GLU A N 1
ATOM 6223 C CA . GLU A 1 838 ? -7.699 -18.784 34.540 1.00 81.56 838 GLU A CA 1
ATOM 6224 C C . GLU A 1 838 ? -7.694 -20.302 34.838 1.00 81.56 838 GLU A C 1
ATOM 6226 O O . GLU A 1 838 ? -6.745 -20.815 35.435 1.00 81.56 838 GLU A O 1
ATOM 6231 N N . ASP A 1 839 ? -8.724 -21.024 34.392 1.00 82.94 839 ASP A N 1
ATOM 6232 C CA . ASP A 1 839 ? -8.923 -22.458 34.622 1.00 82.94 839 ASP A CA 1
ATOM 6233 C C . ASP A 1 839 ? -8.457 -23.350 33.461 1.00 82.94 839 ASP A C 1
ATOM 6235 O O . ASP A 1 839 ? -8.766 -24.544 33.441 1.00 82.94 839 ASP A O 1
ATOM 6239 N N . VAL A 1 840 ? -7.707 -22.809 32.498 1.00 88.44 840 VAL A N 1
ATOM 6240 C CA . VAL A 1 840 ? -7.195 -23.561 31.345 1.00 88.44 840 VAL A CA 1
ATOM 6241 C C . VAL A 1 840 ? -5.674 -23.530 31.300 1.00 88.44 840 VAL A C 1
ATOM 6243 O O . VAL A 1 840 ? -5.056 -22.472 31.413 1.00 88.44 840 VAL A O 1
ATOM 6246 N N . ILE A 1 841 ? -5.066 -24.699 31.094 1.00 94.88 841 ILE A N 1
ATOM 6247 C CA . ILE A 1 841 ? -3.632 -24.856 30.838 1.00 94.88 841 ILE A CA 1
ATOM 6248 C C . ILE A 1 841 ? -3.448 -25.550 29.492 1.00 94.88 841 ILE A C 1
ATOM 6250 O O . ILE A 1 841 ? -3.973 -26.640 29.280 1.00 94.88 841 ILE A O 1
ATOM 6254 N N . ALA A 1 842 ? -2.651 -24.959 28.607 1.00 97.25 842 ALA A N 1
ATOM 6255 C CA . ALA A 1 842 ? -2.200 -25.590 27.372 1.00 97.25 842 ALA A CA 1
ATOM 6256 C C . ALA A 1 842 ? -0.722 -25.980 27.492 1.00 97.25 842 ALA A C 1
ATOM 6258 O O . ALA A 1 842 ? 0.098 -25.188 27.963 1.00 97.25 842 ALA A O 1
ATOM 6259 N N . VAL A 1 843 ? -0.377 -27.194 27.059 1.00 97.38 843 VAL A N 1
ATOM 6260 C CA . VAL A 1 843 ? 0.996 -27.719 27.093 1.00 97.38 843 VAL A CA 1
ATOM 6261 C C . VAL A 1 843 ? 1.386 -28.271 25.726 1.00 97.38 843 VAL A C 1
ATOM 6263 O O . VAL A 1 843 ? 0.669 -29.098 25.165 1.00 97.38 843 VAL A O 1
ATOM 6266 N N . GLY A 1 844 ? 2.525 -27.836 25.188 1.00 95.75 844 GLY A N 1
ATOM 6267 C CA . GLY A 1 844 ? 3.034 -28.304 23.898 1.00 95.75 844 GLY A CA 1
ATOM 6268 C C . GLY A 1 844 ? 3.833 -29.603 24.017 1.00 95.75 844 GLY A C 1
ATOM 6269 O O . GLY A 1 844 ? 4.747 -29.697 24.841 1.00 95.75 844 GLY A O 1
ATOM 6270 N N . GLY A 1 845 ? 3.509 -30.582 23.170 1.00 93.50 845 GLY A N 1
ATOM 6271 C CA . GLY A 1 845 ? 4.308 -31.776 22.883 1.00 93.50 845 GLY A CA 1
ATOM 6272 C C . GLY A 1 845 ? 4.757 -31.742 21.425 1.00 93.50 845 GLY A C 1
ATOM 6273 O O . GLY A 1 845 ? 4.091 -32.274 20.538 1.00 93.50 845 GLY A O 1
ATOM 6274 N N . ILE A 1 846 ? 5.864 -31.049 21.172 1.00 91.69 846 ILE A N 1
ATOM 6275 C CA . ILE A 1 846 ? 6.264 -30.621 19.824 1.00 91.69 846 ILE A CA 1
ATOM 6276 C C . ILE A 1 846 ? 6.785 -31.757 18.942 1.00 91.69 846 ILE A C 1
ATOM 6278 O O . ILE A 1 846 ? 6.803 -31.614 17.725 1.00 91.69 846 ILE A O 1
ATOM 6282 N N . ALA A 1 847 ? 7.184 -32.882 19.540 1.00 89.06 847 ALA A N 1
ATOM 6283 C CA . ALA A 1 847 ? 7.641 -34.069 18.819 1.00 89.06 847 ALA A CA 1
ATOM 6284 C C . ALA A 1 847 ? 6.536 -35.130 18.644 1.00 89.06 847 ALA A C 1
ATOM 6286 O O . ALA A 1 847 ? 6.812 -36.248 18.207 1.00 89.06 847 ALA A O 1
ATOM 6287 N N . ALA A 1 848 ? 5.283 -34.798 18.978 1.00 89.44 848 ALA A N 1
ATOM 6288 C CA . ALA A 1 848 ? 4.157 -35.710 18.825 1.00 89.44 848 ALA A CA 1
ATOM 6289 C C . ALA A 1 848 ? 3.909 -36.087 17.359 1.00 89.44 848 ALA A C 1
ATOM 6291 O O . ALA A 1 848 ? 3.941 -35.241 16.464 1.00 89.44 848 ALA A O 1
ATOM 6292 N N . THR A 1 849 ? 3.623 -37.369 17.133 1.00 87.69 849 THR A N 1
ATOM 6293 C CA . THR A 1 849 ? 3.165 -37.882 15.836 1.00 87.69 849 THR A CA 1
ATOM 6294 C C . THR A 1 849 ? 1.654 -37.699 15.738 1.00 87.69 849 THR A C 1
ATOM 6296 O O . THR A 1 849 ? 0.924 -37.996 16.689 1.00 87.69 849 THR A O 1
ATOM 6299 N N . VAL A 1 850 ? 1.181 -37.202 14.598 1.00 88.62 850 VAL A N 1
ATOM 6300 C CA . VAL A 1 850 ? -0.252 -37.089 14.297 1.00 88.62 850 VAL A CA 1
ATOM 6301 C C . VAL A 1 850 ? -0.543 -38.008 13.120 1.00 88.62 850 VAL A C 1
ATOM 6303 O O . VAL A 1 850 ? 0.074 -37.873 12.067 1.00 88.62 850 VAL A O 1
ATOM 6306 N N . ASP A 1 851 ? -1.442 -38.970 13.321 1.00 85.81 851 ASP A N 1
ATOM 6307 C CA . ASP A 1 851 ? -1.707 -40.069 12.390 1.00 85.81 851 ASP A CA 1
ATOM 6308 C C . ASP A 1 851 ? -0.418 -40.814 11.988 1.00 85.81 851 ASP A C 1
ATOM 6310 O O . ASP A 1 851 ? 0.142 -41.564 12.787 1.00 85.81 851 ASP A O 1
ATOM 6314 N N . THR A 1 852 ? 0.070 -40.607 10.762 1.00 85.38 852 THR A N 1
ATOM 6315 C CA . THR A 1 852 ? 1.325 -41.180 10.243 1.00 85.38 852 THR A CA 1
ATOM 6316 C C . THR A 1 852 ? 2.443 -40.149 10.079 1.00 85.38 852 THR A C 1
ATOM 6318 O O . THR A 1 852 ? 3.519 -40.498 9.599 1.00 85.38 852 THR A O 1
ATOM 6321 N N . THR A 1 853 ? 2.191 -38.887 10.427 1.00 86.31 853 THR A N 1
ATOM 6322 C CA . THR A 1 853 ? 3.106 -37.761 10.215 1.00 86.31 853 THR A CA 1
ATOM 6323 C C . THR A 1 853 ? 3.955 -37.542 11.460 1.00 86.31 853 THR A C 1
ATOM 6325 O O . THR A 1 853 ? 3.451 -37.168 12.525 1.00 86.31 853 THR A O 1
ATOM 6328 N N . ASP A 1 854 ? 5.253 -37.791 11.331 1.00 85.19 854 ASP A N 1
ATOM 6329 C CA . ASP A 1 854 ? 6.221 -37.691 12.414 1.00 85.19 854 ASP A CA 1
ATOM 6330 C C . ASP A 1 854 ? 6.542 -36.234 12.763 1.00 85.19 854 ASP A C 1
ATOM 6332 O O . ASP A 1 854 ? 6.643 -35.365 11.899 1.00 85.19 854 ASP A O 1
ATOM 6336 N N . VAL A 1 855 ? 6.716 -35.954 14.059 1.00 86.00 855 VAL A N 1
ATOM 6337 C CA . VAL A 1 855 ? 7.146 -34.628 14.549 1.00 86.00 855 VAL A CA 1
ATOM 6338 C C . VAL A 1 855 ? 6.228 -33.485 14.057 1.00 86.00 855 VAL A C 1
ATOM 6340 O O . VAL A 1 855 ? 6.649 -32.343 13.878 1.00 86.00 855 VAL A O 1
ATOM 6343 N N . ALA A 1 856 ? 4.946 -33.788 13.831 1.00 89.56 856 ALA A N 1
ATOM 6344 C CA . ALA A 1 856 ? 3.948 -32.789 13.462 1.00 89.56 856 ALA A CA 1
ATOM 6345 C C . ALA A 1 856 ? 3.647 -31.848 14.640 1.00 89.56 856 ALA A C 1
ATOM 6347 O O . ALA A 1 856 ? 3.470 -30.648 14.441 1.00 89.56 856 ALA A O 1
ATOM 6348 N N . GLY A 1 857 ? 3.656 -32.391 15.863 1.00 93.19 857 GLY A N 1
ATOM 6349 C CA . GLY A 1 857 ? 3.404 -31.681 17.114 1.00 93.19 857 GLY A CA 1
ATOM 6350 C C . GLY A 1 857 ? 1.928 -31.666 17.533 1.00 93.19 857 GLY A C 1
ATOM 6351 O O . GLY A 1 857 ? 1.019 -31.669 16.700 1.00 93.19 857 GLY A O 1
ATOM 6352 N N . LYS A 1 858 ? 1.687 -31.661 18.851 1.00 93.81 858 LYS A N 1
ATOM 6353 C CA . LYS A 1 858 ? 0.355 -31.578 19.477 1.00 93.81 858 LYS A CA 1
ATOM 6354 C C . LYS A 1 858 ? 0.353 -30.585 20.637 1.00 93.81 858 LYS A C 1
ATOM 6356 O O . LYS A 1 858 ? 1.369 -30.380 21.304 1.00 93.81 858 LYS A O 1
ATOM 6361 N N . VAL A 1 859 ? -0.820 -30.035 20.929 1.00 97.00 859 VAL A N 1
ATOM 6362 C CA . VAL A 1 859 ? -1.091 -29.246 22.135 1.00 97.00 859 VAL A CA 1
ATOM 6363 C C . VAL A 1 859 ? -2.128 -29.964 22.986 1.00 97.00 859 VAL A C 1
ATOM 6365 O O . VAL A 1 859 ? -3.169 -30.375 22.484 1.00 97.00 859 VAL A O 1
ATOM 6368 N N . TYR A 1 860 ? -1.848 -30.100 24.276 1.00 95.12 860 TYR A N 1
ATOM 6369 C CA . TYR A 1 860 ? -2.714 -30.756 25.249 1.00 95.12 860 TYR A CA 1
ATOM 6370 C C . TYR A 1 860 ? -3.358 -29.696 26.132 1.00 95.12 860 TYR A C 1
ATOM 6372 O O . TYR A 1 860 ? -2.654 -28.944 26.810 1.00 95.12 860 TYR A O 1
ATOM 6380 N N . VAL A 1 861 ? -4.685 -29.636 26.119 1.00 94.62 861 VAL A N 1
ATOM 6381 C CA . VAL A 1 861 ? -5.469 -28.670 26.886 1.00 94.62 861 VAL A CA 1
ATOM 6382 C C . VAL A 1 861 ? -6.033 -29.350 28.125 1.00 94.62 861 VAL A C 1
ATOM 6384 O O . VAL A 1 861 ? -6.715 -30.372 28.034 1.00 94.62 861 VAL A O 1
ATOM 6387 N N . TYR A 1 862 ? -5.758 -28.760 29.283 1.00 92.44 862 TYR A N 1
ATOM 6388 C CA . TYR A 1 862 ? -6.228 -29.185 30.592 1.00 92.44 862 TYR A CA 1
ATOM 6389 C C . TYR A 1 862 ? -7.157 -28.137 31.172 1.00 92.44 862 TYR A C 1
ATOM 6391 O O . TYR A 1 862 ? -6.886 -26.941 31.081 1.00 92.44 862 TYR A O 1
ATOM 6399 N N . TYR A 1 863 ? -8.213 -28.602 31.821 1.00 88.12 863 TYR A N 1
ATOM 6400 C CA . TYR A 1 863 ? -9.185 -27.756 32.485 1.00 88.12 863 TYR A CA 1
ATOM 6401 C C . TYR A 1 863 ? -9.204 -28.051 33.982 1.00 88.12 863 TYR A C 1
ATOM 6403 O O . TYR A 1 863 ? -9.141 -29.211 34.421 1.00 88.12 863 TYR A O 1
ATOM 6411 N N . ARG A 1 864 ? -9.282 -26.997 34.791 1.00 83.62 864 ARG A N 1
ATOM 6412 C CA . ARG A 1 864 ? -9.430 -27.128 36.235 1.00 83.62 864 ARG A CA 1
ATOM 6413 C C . ARG A 1 864 ? -10.809 -27.692 36.550 1.00 83.62 864 ARG A C 1
ATOM 6415 O O . ARG A 1 864 ? -11.820 -27.270 36.009 1.00 83.62 864 ARG A O 1
ATOM 6422 N N . ASN A 1 865 ? -10.856 -28.623 37.484 1.00 79.81 865 ASN A N 1
ATOM 6423 C CA . ASN A 1 865 ? -12.031 -29.386 37.889 1.00 79.81 865 ASN A CA 1
ATOM 6424 C C . ASN A 1 865 ? -12.496 -30.482 36.915 1.00 79.81 865 ASN A C 1
ATOM 6426 O O . ASN A 1 865 ? -13.438 -31.198 37.250 1.00 79.81 865 ASN A O 1
ATOM 6430 N N . ALA A 1 866 ? -11.840 -30.676 35.763 1.00 79.88 866 ALA A N 1
ATOM 6431 C CA . ALA A 1 866 ? -12.207 -31.753 34.833 1.00 79.88 866 ALA A CA 1
ATOM 6432 C C . ALA A 1 866 ? -11.935 -33.161 35.398 1.00 79.88 866 ALA A C 1
ATOM 6434 O O . ALA A 1 866 ? -12.595 -34.117 35.013 1.00 79.88 866 ALA A O 1
ATOM 6435 N N . ASP A 1 867 ? -11.004 -33.280 36.348 1.00 76.94 867 ASP A N 1
ATOM 6436 C CA . ASP A 1 867 ? -10.638 -34.536 37.023 1.00 76.94 867 ASP A CA 1
ATOM 6437 C C . ASP A 1 867 ? -11.033 -34.505 38.517 1.00 76.94 867 ASP A C 1
ATOM 6439 O O . ASP A 1 867 ? -10.305 -34.960 39.401 1.00 76.94 867 ASP A O 1
ATOM 6443 N N . GLY A 1 868 ? -12.171 -33.876 38.827 1.00 73.50 868 GLY A N 1
ATOM 6444 C CA . GLY A 1 868 ? -12.669 -33.673 40.192 1.00 73.50 868 GLY A CA 1
ATOM 6445 C C . GLY A 1 868 ? -12.305 -32.311 40.795 1.00 73.50 868 GLY A C 1
ATOM 6446 O O . GLY A 1 868 ? -11.485 -31.569 40.260 1.00 73.50 868 GLY A O 1
ATOM 6447 N N . ALA A 1 869 ? -12.938 -31.954 41.918 1.00 74.38 869 ALA A N 1
ATOM 6448 C CA . ALA A 1 869 ? -12.839 -30.617 42.510 1.00 74.38 869 ALA A CA 1
ATOM 6449 C C . ALA A 1 869 ? -11.385 -30.187 42.792 1.00 74.38 869 ALA A C 1
ATOM 6451 O O . ALA A 1 869 ? -10.625 -30.888 43.458 1.00 74.38 869 ALA A O 1
ATOM 6452 N N . ASN A 1 870 ? -11.020 -29.000 42.307 1.00 73.12 870 ASN A N 1
ATOM 6453 C CA . ASN A 1 870 ? -9.684 -28.405 42.329 1.00 73.12 870 ASN A CA 1
ATOM 6454 C C . ASN A 1 870 ? -8.576 -29.239 41.667 1.00 73.12 870 ASN A C 1
ATOM 6456 O O . ASN A 1 870 ? -7.407 -29.006 41.956 1.00 73.12 870 ASN A O 1
ATOM 6460 N N . ASN A 1 871 ? -8.908 -30.174 40.777 1.00 82.69 871 ASN A N 1
ATOM 6461 C CA . ASN A 1 871 ? -7.935 -31.029 40.103 1.00 82.69 871 ASN A CA 1
ATOM 6462 C C . ASN A 1 871 ? -7.902 -30.758 38.589 1.00 82.69 871 ASN A C 1
ATOM 6464 O O . ASN A 1 871 ? -8.916 -30.416 37.994 1.00 82.69 871 ASN A O 1
ATOM 6468 N N . TRP A 1 872 ? -6.744 -30.903 37.948 1.00 89.31 872 TRP A N 1
ATOM 6469 C CA . TRP A 1 872 ? -6.572 -30.595 36.521 1.00 89.31 872 TRP A CA 1
ATOM 6470 C C . TRP A 1 872 ? -6.703 -31.851 35.665 1.00 89.31 872 TRP A C 1
ATOM 6472 O O . TRP A 1 872 ? -5.910 -32.780 35.826 1.00 89.31 872 TRP A O 1
ATOM 6482 N N . GLY A 1 873 ? -7.689 -31.876 34.768 1.00 87.88 873 GLY A N 1
ATOM 6483 C CA . GLY A 1 873 ? -7.945 -32.986 33.845 1.00 87.88 873 GLY A CA 1
ATOM 6484 C C . GLY A 1 873 ? -7.748 -32.564 32.397 1.00 87.88 873 GLY A C 1
ATOM 6485 O O . GLY A 1 873 ? -7.965 -31.400 32.069 1.00 87.88 873 GLY A O 1
ATOM 6486 N N . ILE A 1 874 ? -7.317 -33.488 31.538 1.00 89.31 874 ILE A N 1
ATOM 6487 C CA . ILE A 1 874 ? -7.250 -33.220 30.098 1.00 89.31 874 ILE A CA 1
ATOM 6488 C C . ILE A 1 874 ? -8.666 -33.086 29.531 1.00 89.31 874 ILE A C 1
ATOM 6490 O O . ILE A 1 874 ? -9.565 -33.816 29.941 1.00 89.31 874 ILE A O 1
ATOM 6494 N N . VAL A 1 875 ? -8.859 -32.165 28.592 1.00 87.69 875 VAL A N 1
ATOM 6495 C CA . VAL A 1 875 ? -10.135 -31.988 27.882 1.00 87.69 875 VAL A CA 1
ATOM 6496 C C . VAL A 1 875 ? -10.003 -32.138 26.372 1.00 87.69 875 VAL A C 1
ATOM 6498 O O . VAL A 1 875 ? -10.975 -32.504 25.716 1.00 87.69 875 VAL A O 1
ATOM 6501 N N . LYS A 1 876 ? -8.823 -31.854 25.805 1.00 89.56 876 LYS A N 1
ATOM 6502 C CA . LYS A 1 876 ? -8.613 -31.930 24.357 1.00 89.56 876 LYS A CA 1
ATOM 6503 C C . LYS A 1 876 ? -7.140 -32.057 23.985 1.00 89.56 876 LYS A C 1
ATOM 6505 O O . LYS A 1 876 ? -6.299 -31.391 24.592 1.00 89.56 876 LYS A O 1
ATOM 6510 N N . ASN A 1 877 ? -6.838 -32.827 22.941 1.00 91.06 877 ASN A N 1
ATOM 6511 C CA . ASN A 1 877 ? -5.611 -32.661 22.160 1.00 91.06 877 ASN A CA 1
ATOM 6512 C C . ASN A 1 877 ? -5.894 -31.925 20.835 1.00 91.06 877 ASN A C 1
ATOM 6514 O O . ASN A 1 877 ? -6.917 -32.124 20.184 1.00 91.06 877 ASN A O 1
ATOM 6518 N N . ILE A 1 878 ? -4.988 -31.031 20.452 1.00 94.25 878 ILE A N 1
ATOM 6519 C CA . ILE A 1 878 ? -5.099 -30.186 19.259 1.00 94.25 878 ILE A CA 1
ATOM 6520 C C . ILE A 1 878 ? -3.877 -30.442 18.373 1.00 94.25 878 ILE A C 1
ATOM 6522 O O . ILE A 1 878 ? -2.750 -30.503 18.868 1.00 94.25 878 ILE A O 1
ATOM 6526 N N . HIS A 1 879 ? -4.099 -30.564 17.066 1.00 94.12 879 HIS A N 1
ATOM 6527 C CA . HIS A 1 879 ? -3.068 -30.613 16.024 1.00 94.12 879 HIS A CA 1
ATOM 6528 C C . HIS A 1 879 ? -3.324 -29.511 14.986 1.00 94.12 879 HIS A C 1
ATOM 6530 O O . HIS A 1 879 ? -4.383 -28.894 15.007 1.00 94.12 879 HIS A O 1
ATOM 6536 N N . ALA A 1 880 ? -2.376 -29.253 14.081 1.00 95.00 880 ALA A N 1
ATOM 6537 C CA . ALA A 1 880 ? -2.516 -28.216 13.055 1.00 95.00 880 ALA A CA 1
ATOM 6538 C C . ALA A 1 880 ? -3.720 -28.466 12.121 1.00 95.00 880 ALA A C 1
ATOM 6540 O O . ALA A 1 880 ? -3.821 -29.532 11.510 1.00 95.00 880 ALA A O 1
ATOM 6541 N N . GLN A 1 881 ? -4.600 -27.470 11.980 1.00 94.06 881 GLN A N 1
ATOM 6542 C CA . GLN A 1 881 ? -5.786 -27.504 11.118 1.00 94.06 881 GLN A CA 1
ATOM 6543 C C . GLN A 1 881 ? -5.858 -26.257 10.227 1.00 94.06 881 GLN A C 1
ATOM 6545 O O . GLN A 1 881 ? -5.452 -25.165 10.630 1.00 94.06 881 GLN A O 1
ATOM 6550 N N . LYS A 1 882 ? -6.403 -26.415 9.017 1.00 91.06 882 LYS A N 1
ATOM 6551 C CA . LYS A 1 882 ? -6.706 -25.316 8.090 1.00 91.06 882 LYS A CA 1
ATOM 6552 C C . LYS A 1 882 ? -7.952 -24.566 8.561 1.00 91.06 882 LYS A C 1
ATOM 6554 O O . LYS A 1 882 ? -8.705 -25.079 9.380 1.00 91.06 882 LYS A O 1
ATOM 6559 N N . ASP A 1 883 ? -8.220 -23.395 7.982 1.00 87.44 883 ASP A N 1
ATOM 6560 C CA . ASP A 1 883 ? -9.399 -22.569 8.309 1.00 87.44 883 ASP A CA 1
ATOM 6561 C C . ASP A 1 883 ? -10.744 -23.318 8.175 1.00 87.44 883 ASP A C 1
ATOM 6563 O O . ASP A 1 883 ? -11.710 -22.966 8.842 1.00 87.44 883 ASP A O 1
ATOM 6567 N N . ASP A 1 884 ? -10.816 -24.362 7.343 1.00 85.06 884 ASP A N 1
ATOM 6568 C CA . ASP A 1 884 ? -12.006 -25.208 7.156 1.00 85.06 884 ASP A CA 1
ATOM 6569 C C . ASP A 1 884 ? -12.109 -26.382 8.157 1.00 85.06 884 ASP A C 1
ATOM 6571 O O . ASP A 1 884 ? -13.017 -27.207 8.059 1.00 85.06 884 ASP A O 1
ATOM 6575 N N . GLY A 1 885 ? -11.178 -26.479 9.113 1.00 85.56 885 GLY A N 1
ATOM 6576 C CA . GLY A 1 885 ? -11.101 -27.545 10.114 1.00 85.56 885 GLY A CA 1
ATOM 6577 C C . GLY A 1 885 ? -10.433 -28.838 9.632 1.00 85.56 885 GLY A C 1
ATOM 6578 O O . GLY A 1 885 ? -10.267 -29.767 10.428 1.00 85.56 885 GLY A O 1
ATOM 6579 N N . THR A 1 886 ? -10.022 -28.930 8.363 1.00 90.88 886 THR A N 1
ATOM 6580 C CA . THR A 1 886 ? -9.287 -30.100 7.856 1.00 90.88 886 THR A CA 1
ATOM 6581 C C . THR A 1 886 ? -7.843 -30.122 8.361 1.00 90.88 886 THR A C 1
ATOM 6583 O O . THR A 1 886 ? -7.282 -29.088 8.720 1.00 90.88 886 THR A O 1
ATOM 6586 N N . SER A 1 887 ? -7.225 -31.309 8.407 1.00 90.62 887 SER A N 1
ATOM 6587 C CA . SER A 1 887 ? -5.843 -31.460 8.884 1.00 90.62 887 SER A CA 1
ATOM 6588 C C . SER A 1 887 ? -4.856 -30.664 8.019 1.00 90.62 887 SER A C 1
ATOM 6590 O O . SER A 1 887 ? -4.920 -30.672 6.786 1.00 90.62 887 SER A O 1
ATOM 6592 N N . ASP A 1 888 ? -3.930 -29.991 8.691 1.00 91.19 888 ASP A N 1
ATOM 6593 C CA . ASP A 1 888 ? -2.849 -29.177 8.124 1.00 91.19 888 ASP A CA 1
ATOM 6594 C C . ASP A 1 888 ? -1.487 -29.631 8.661 1.00 91.19 888 ASP A C 1
ATOM 6596 O O . ASP A 1 888 ? -0.560 -28.845 8.860 1.00 91.19 888 ASP A O 1
ATOM 6600 N N . THR A 1 889 ? -1.401 -30.917 8.992 1.00 90.19 889 THR A N 1
ATOM 6601 C CA . THR A 1 889 ? -0.211 -31.519 9.580 1.00 90.19 889 THR A CA 1
ATOM 6602 C C . THR A 1 889 ? 0.893 -31.666 8.537 1.00 90.19 889 THR A C 1
ATOM 6604 O O . THR A 1 889 ? 0.674 -32.160 7.433 1.00 90.19 889 THR A O 1
ATOM 6607 N N . SER A 1 890 ? 2.099 -31.244 8.911 1.00 88.56 890 SER A N 1
ATOM 6608 C CA . SER A 1 890 ? 3.324 -31.421 8.131 1.00 88.56 890 SER A CA 1
ATOM 6609 C C . SER A 1 890 ? 4.384 -32.069 9.011 1.00 88.56 890 SER A C 1
ATOM 6611 O O . SER A 1 890 ? 4.426 -31.808 10.217 1.00 88.56 890 SER A O 1
ATOM 6613 N N . SER A 1 891 ? 5.231 -32.910 8.414 1.00 88.00 891 SER A N 1
ATOM 6614 C CA . SER A 1 891 ? 6.385 -33.476 9.119 1.00 88.00 891 SER A CA 1
ATOM 6615 C C . SER A 1 891 ? 7.292 -32.340 9.590 1.00 88.00 891 SER A C 1
ATOM 6617 O O . SER A 1 891 ? 7.410 -31.322 8.909 1.00 88.00 891 SER A O 1
ATOM 6619 N N . GLN A 1 892 ? 7.867 -32.489 10.784 1.00 87.25 892 GLN A N 1
ATOM 6620 C CA . GLN A 1 892 ? 8.767 -31.510 11.413 1.00 87.25 892 GLN A CA 1
ATOM 6621 C C . GLN A 1 892 ? 8.200 -30.090 11.596 1.00 87.25 892 GLN A C 1
ATOM 6623 O O . GLN A 1 892 ? 8.960 -29.164 11.858 1.00 87.25 892 GLN A O 1
ATOM 6628 N N . ALA A 1 893 ? 6.878 -29.893 11.543 1.00 89.81 893 ALA A N 1
ATOM 6629 C CA . ALA A 1 893 ? 6.275 -28.570 11.730 1.00 89.81 893 ALA A CA 1
ATOM 6630 C C . ALA A 1 893 ? 6.463 -28.000 13.153 1.00 89.81 893 ALA A C 1
ATOM 6632 O O . ALA A 1 893 ? 6.391 -26.781 13.351 1.00 89.81 893 ALA A O 1
ATOM 6633 N N . TYR A 1 894 ? 6.676 -28.880 14.143 1.00 92.88 894 TYR A N 1
ATOM 6634 C CA . TYR A 1 894 ? 6.723 -28.566 15.576 1.00 92.88 894 TYR A CA 1
ATOM 6635 C C . TYR A 1 894 ? 5.507 -27.748 16.043 1.00 92.88 894 TYR A C 1
ATOM 6637 O O . TYR A 1 894 ? 5.648 -26.740 16.739 1.00 92.88 894 TYR A O 1
ATOM 6645 N N . PHE A 1 895 ? 4.293 -28.152 15.663 1.00 96.19 895 PHE A N 1
ATOM 6646 C CA . PHE A 1 895 ? 3.072 -27.520 16.161 1.00 96.19 895 PHE A CA 1
ATOM 6647 C C . PHE A 1 895 ? 3.022 -27.576 17.697 1.00 96.19 895 PHE A C 1
ATOM 6649 O O . PHE A 1 895 ? 3.228 -28.625 18.309 1.00 96.19 895 PHE A O 1
ATOM 6656 N N . GLY A 1 896 ? 2.771 -26.427 18.330 1.00 95.69 896 GLY A N 1
ATOM 6657 C CA . GLY A 1 896 ? 2.878 -26.277 19.782 1.00 95.69 896 GLY A CA 1
ATOM 6658 C C . GLY A 1 896 ? 4.232 -25.748 20.253 1.00 95.69 896 GLY A C 1
ATOM 6659 O O . GLY A 1 896 ? 4.484 -25.749 21.455 1.00 95.69 896 GLY A O 1
ATOM 6660 N N . PHE A 1 897 ? 5.110 -25.287 19.354 1.00 95.00 897 PHE A N 1
ATOM 6661 C CA . PHE A 1 897 ? 6.424 -24.742 19.718 1.00 95.00 897 PHE A CA 1
ATOM 6662 C C . PHE A 1 897 ? 6.335 -23.526 20.643 1.00 95.00 897 PHE A C 1
ATOM 6664 O O . PHE A 1 897 ? 7.100 -23.411 21.599 1.00 95.00 897 PHE A O 1
ATOM 6671 N N . ALA A 1 898 ? 5.365 -22.653 20.390 1.00 96.56 898 ALA A N 1
ATOM 6672 C CA . ALA A 1 898 ? 5.061 -21.498 21.220 1.00 96.56 898 ALA A CA 1
ATOM 6673 C C . ALA A 1 898 ? 3.560 -21.467 21.519 1.00 96.56 898 ALA A C 1
ATOM 6675 O O . ALA A 1 898 ? 2.752 -21.774 20.639 1.00 96.56 898 ALA A O 1
ATOM 6676 N N . LEU A 1 899 ? 3.196 -21.118 22.755 1.00 97.81 899 LEU A N 1
ATOM 6677 C CA . LEU A 1 899 ? 1.811 -21.060 23.218 1.00 97.81 899 LEU A CA 1
ATOM 6678 C C . LEU A 1 899 ? 1.563 -19.760 23.972 1.00 97.81 899 LEU A C 1
ATOM 6680 O O . LEU A 1 899 ? 2.366 -19.363 24.814 1.00 97.81 899 LEU A O 1
ATOM 6684 N N . SER A 1 900 ? 0.415 -19.144 23.717 1.00 96.38 900 SER A N 1
ATOM 6685 C CA . SER A 1 900 ? -0.102 -18.034 24.513 1.00 96.38 900 SER A CA 1
ATOM 6686 C C . SER A 1 900 ? -1.623 -18.095 24.565 1.00 96.38 900 SER A C 1
ATOM 6688 O O . SER A 1 900 ? -2.257 -18.563 23.619 1.00 96.38 900 SER A O 1
ATOM 6690 N N . MET A 1 901 ? -2.208 -17.652 25.677 1.00 91.31 901 MET A N 1
ATOM 6691 C CA . MET A 1 901 ? -3.649 -17.712 25.905 1.00 91.31 901 MET A CA 1
ATOM 6692 C C . MET A 1 901 ? -4.184 -16.395 26.448 1.00 91.31 901 MET A C 1
ATOM 6694 O O . MET A 1 901 ? -3.548 -15.758 27.286 1.00 91.31 901 MET A O 1
ATOM 6698 N N . SER A 1 902 ? -5.390 -16.040 26.015 1.00 83.62 902 SER A N 1
ATOM 6699 C CA . SER A 1 902 ? -6.152 -14.922 26.562 1.00 83.62 902 SER A CA 1
ATOM 6700 C C . SER A 1 902 ? -7.631 -15.292 26.604 1.00 83.62 902 SER A C 1
ATOM 6702 O O . SER A 1 902 ? -8.302 -15.331 25.574 1.00 83.62 902 SER A O 1
ATOM 6704 N N . GLY A 1 903 ? -8.135 -15.617 27.798 1.00 76.06 903 GLY A N 1
ATOM 6705 C CA . GLY A 1 903 ? -9.489 -16.147 27.961 1.00 76.06 903 GLY A CA 1
ATOM 6706 C C . GLY A 1 903 ? -9.687 -17.428 27.147 1.00 76.06 903 GLY A C 1
ATOM 6707 O O . GLY A 1 903 ? -8.923 -18.380 27.288 1.00 76.06 903 GLY A O 1
ATOM 6708 N N . ASP A 1 904 ? -10.685 -17.412 26.265 1.00 79.00 904 ASP A N 1
ATOM 6709 C CA . ASP A 1 904 ? -11.078 -18.547 25.423 1.00 79.00 904 ASP A CA 1
ATOM 6710 C C . ASP A 1 904 ? -10.278 -18.658 24.113 1.00 79.00 904 ASP A C 1
ATOM 6712 O O . ASP A 1 904 ? -10.618 -19.479 23.260 1.00 79.00 904 ASP A O 1
ATOM 6716 N N . LEU A 1 905 ? -9.234 -17.842 23.923 1.00 85.69 905 LEU A N 1
ATOM 6717 C CA . LEU A 1 905 ? -8.349 -17.889 22.758 1.00 85.69 905 LEU A CA 1
ATOM 6718 C C . LEU A 1 905 ? -7.010 -18.543 23.100 1.00 85.69 905 LEU A C 1
ATOM 6720 O O . LEU A 1 905 ? -6.374 -18.219 24.106 1.00 85.69 905 LEU A O 1
ATOM 6724 N N . LEU A 1 906 ? -6.555 -19.417 22.205 1.00 93.31 906 LEU A N 1
ATOM 6725 C CA . LEU A 1 906 ? -5.254 -20.074 22.245 1.00 93.31 906 LEU A CA 1
ATOM 6726 C C . LEU A 1 906 ? -4.509 -19.799 20.936 1.00 93.31 906 LEU A C 1
ATOM 6728 O O . LEU A 1 906 ? -4.956 -20.202 19.864 1.00 93.31 906 LEU A O 1
ATOM 6732 N N . LEU A 1 907 ? -3.352 -19.148 21.026 1.00 97.12 907 LEU A N 1
ATOM 6733 C CA . LEU A 1 907 ? -2.447 -18.921 19.903 1.00 97.12 907 LEU A CA 1
ATOM 6734 C C . LEU A 1 907 ? -1.320 -19.958 19.938 1.00 97.12 907 LEU A C 1
ATOM 6736 O O . LEU A 1 907 ? -0.620 -20.090 20.944 1.00 97.12 907 LEU A O 1
ATOM 6740 N N . VAL A 1 908 ? -1.151 -20.683 18.831 1.00 98.31 908 VAL A N 1
ATOM 6741 C CA . VAL A 1 908 ? -0.211 -21.801 18.694 1.00 98.31 908 VAL A CA 1
ATOM 6742 C C . VAL A 1 908 ? 0.762 -21.553 17.549 1.00 98.31 908 VAL A C 1
ATOM 6744 O O . VAL A 1 908 ? 0.352 -21.387 16.403 1.00 98.31 908 VAL A O 1
ATOM 6747 N N . GLY A 1 909 ? 2.059 -21.569 17.843 1.00 97.38 909 GLY A N 1
ATOM 6748 C CA . GLY A 1 909 ? 3.128 -21.495 16.847 1.00 97.38 909 GLY A CA 1
ATOM 6749 C C . GLY A 1 909 ? 3.570 -22.869 16.327 1.00 97.38 909 GLY A C 1
ATOM 6750 O O . GLY A 1 909 ? 3.676 -23.826 17.097 1.00 97.38 909 GLY A O 1
ATOM 6751 N N . ALA A 1 910 ? 3.858 -22.952 15.028 1.00 95.94 910 ALA A N 1
ATOM 6752 C CA . ALA A 1 910 ? 4.412 -24.108 14.320 1.00 95.94 910 ALA A CA 1
ATOM 6753 C C . ALA A 1 910 ? 5.565 -23.640 13.418 1.00 95.94 910 ALA A C 1
ATOM 6755 O O . ALA A 1 910 ? 5.412 -23.437 12.208 1.00 95.94 910 ALA A O 1
ATOM 6756 N N . ARG A 1 911 ? 6.712 -23.375 14.048 1.00 92.31 911 ARG A N 1
ATOM 6757 C CA . ARG A 1 911 ? 7.794 -22.583 13.454 1.00 92.31 911 ARG A CA 1
ATOM 6758 C C . ARG A 1 911 ? 8.447 -23.201 12.219 1.00 92.31 911 ARG A C 1
ATOM 6760 O O . ARG A 1 911 ? 8.927 -22.450 11.393 1.00 92.31 911 ARG A O 1
ATOM 6767 N N . ASP A 1 912 ? 8.446 -24.519 12.053 1.00 89.56 912 ASP A N 1
ATOM 6768 C CA . ASP A 1 912 ? 9.171 -25.161 10.946 1.00 89.56 912 ASP A CA 1
ATOM 6769 C C . ASP A 1 912 ? 8.196 -25.805 9.945 1.00 89.56 912 ASP A C 1
ATOM 6771 O O . ASP A 1 912 ? 8.534 -26.746 9.245 1.00 89.56 912 ASP A O 1
ATOM 6775 N N . THR A 1 913 ? 6.963 -25.285 9.865 1.00 89.62 913 THR A N 1
ATOM 6776 C CA . THR A 1 913 ? 5.982 -25.715 8.855 1.00 89.62 913 THR A CA 1
ATOM 6777 C C . THR A 1 913 ? 6.494 -25.399 7.447 1.00 89.62 913 THR A C 1
ATOM 6779 O O . THR A 1 913 ? 6.782 -24.234 7.142 1.00 89.62 913 THR A O 1
ATOM 6782 N N . ASP A 1 914 ? 6.535 -26.412 6.586 1.00 84.62 914 ASP A N 1
ATOM 6783 C CA . ASP A 1 914 ? 6.839 -26.257 5.165 1.00 84.62 914 ASP A CA 1
ATOM 6784 C C . ASP A 1 914 ? 5.615 -25.714 4.417 1.00 84.62 914 ASP A C 1
ATOM 6786 O O . ASP A 1 914 ? 4.472 -26.118 4.655 1.00 84.62 914 ASP A O 1
ATOM 6790 N N . ILE A 1 915 ? 5.841 -24.765 3.508 1.00 78.44 915 ILE A N 1
ATOM 6791 C CA . ILE A 1 915 ? 4.781 -24.166 2.693 1.00 78.44 915 ILE A CA 1
ATOM 6792 C C . ILE A 1 915 ? 5.155 -24.332 1.223 1.00 78.44 915 ILE A C 1
ATOM 6794 O O . ILE A 1 915 ? 6.171 -23.814 0.765 1.00 78.44 915 ILE A O 1
ATOM 6798 N N . GLU A 1 916 ? 4.298 -25.032 0.475 1.00 77.94 916 GLU A N 1
ATOM 6799 C CA . GLU A 1 916 ? 4.540 -25.399 -0.927 1.00 77.94 916 GLU A CA 1
ATOM 6800 C C . GLU A 1 916 ? 5.845 -26.197 -1.086 1.00 77.94 916 GLU A C 1
ATOM 6802 O O . GLU A 1 916 ? 5.918 -27.325 -0.613 1.00 77.94 916 GLU A O 1
ATOM 6807 N N . SER A 1 917 ? 6.858 -25.642 -1.758 1.00 76.56 917 SER A N 1
ATOM 6808 C CA . SER A 1 917 ? 8.182 -26.254 -1.932 1.00 76.56 917 SER A CA 1
ATOM 6809 C C . SER A 1 917 ? 9.276 -25.517 -1.154 1.00 76.56 917 SER A C 1
ATOM 6811 O O . SER A 1 917 ? 10.435 -25.539 -1.572 1.00 76.56 917 SER A O 1
ATOM 6813 N N . VAL A 1 918 ? 8.905 -24.773 -0.107 1.00 75.12 918 VAL A N 1
ATOM 6814 C CA . VAL A 1 918 ? 9.836 -23.993 0.712 1.00 75.12 918 VAL A CA 1
ATOM 6815 C C . VAL A 1 918 ? 9.832 -24.508 2.145 1.00 75.12 918 VAL A C 1
ATOM 6817 O O . VAL A 1 918 ? 8.800 -24.493 2.820 1.00 75.12 918 VAL A O 1
ATOM 6820 N N . ASP A 1 919 ? 11.017 -24.899 2.604 1.00 79.75 919 ASP A N 1
ATOM 6821 C CA . ASP A 1 919 ? 11.195 -25.514 3.914 1.00 79.75 919 ASP A CA 1
ATOM 6822 C C . ASP A 1 919 ? 11.221 -24.477 5.052 1.00 79.75 919 ASP A C 1
ATOM 6824 O O . ASP A 1 919 ? 11.773 -23.375 4.914 1.00 79.75 919 ASP A O 1
ATOM 6828 N N . SER A 1 920 ? 10.687 -24.854 6.217 1.00 82.00 920 SER A N 1
ATOM 6829 C CA . SER A 1 920 ? 10.813 -24.109 7.482 1.00 82.00 920 SER A CA 1
ATOM 6830 C C . SER A 1 920 ? 10.355 -22.639 7.415 1.00 82.00 920 SER A C 1
ATOM 6832 O O . SER A 1 920 ? 10.962 -21.740 8.011 1.00 82.00 920 SER A O 1
ATOM 6834 N N . VAL A 1 921 ? 9.281 -22.366 6.670 1.00 87.94 921 VAL A N 1
ATOM 6835 C CA . VAL A 1 921 ? 8.683 -21.020 6.582 1.00 87.94 921 VAL A CA 1
ATOM 6836 C C . VAL A 1 921 ? 7.983 -20.661 7.894 1.00 87.94 921 VAL A C 1
ATOM 6838 O O . VAL A 1 921 ? 8.107 -19.536 8.390 1.00 87.94 921 VAL A O 1
ATOM 6841 N N . GLY A 1 922 ? 7.289 -21.636 8.478 1.00 91.88 922 GLY A N 1
ATOM 6842 C CA . GLY A 1 922 ? 6.560 -21.494 9.729 1.00 91.88 922 GLY A CA 1
ATOM 6843 C C . GLY A 1 922 ? 5.130 -20.983 9.562 1.00 91.88 922 GLY A C 1
ATOM 6844 O O . GLY A 1 922 ? 4.746 -20.387 8.556 1.00 91.88 922 GLY A O 1
ATOM 6845 N N . THR A 1 923 ? 4.289 -21.274 10.547 1.00 93.94 923 THR A N 1
ATOM 6846 C CA . THR A 1 923 ? 2.866 -20.914 10.587 1.00 93.94 923 THR A CA 1
ATOM 6847 C C . THR A 1 923 ? 2.429 -20.712 12.041 1.00 93.94 923 THR A C 1
ATOM 6849 O O . THR A 1 923 ? 3.006 -21.302 12.952 1.00 93.94 923 THR A O 1
ATOM 6852 N N . ALA A 1 924 ? 1.403 -19.896 12.281 1.00 96.31 924 ALA A N 1
ATOM 6853 C CA . ALA A 1 924 ? 0.722 -19.835 13.573 1.00 96.31 924 ALA A CA 1
ATOM 6854 C C . ALA A 1 924 ? -0.784 -20.062 13.403 1.00 96.31 924 ALA A C 1
ATOM 6856 O O . ALA A 1 924 ? -1.329 -19.872 12.322 1.00 96.31 924 ALA A O 1
ATOM 6857 N N . TYR A 1 925 ? -1.460 -20.483 14.463 1.00 95.75 925 TYR A N 1
ATOM 6858 C CA . TYR A 1 925 ? -2.871 -20.850 14.432 1.00 95.75 925 TYR A CA 1
ATOM 6859 C C . TYR A 1 925 ? -3.573 -20.291 15.663 1.00 95.75 925 TYR A C 1
ATOM 6861 O O . TYR A 1 925 ? -3.058 -20.408 16.774 1.00 95.75 925 TYR A O 1
ATOM 6869 N N . ILE A 1 926 ? -4.754 -19.716 15.471 1.00 93.31 926 ILE A N 1
ATOM 6870 C CA . ILE A 1 926 ? -5.634 -19.290 16.558 1.00 93.31 926 ILE A CA 1
ATOM 6871 C C . ILE A 1 926 ? -6.732 -20.329 16.704 1.00 93.31 926 ILE A C 1
ATOM 6873 O O . ILE A 1 926 ? -7.440 -20.619 15.742 1.00 93.31 926 ILE A O 1
ATOM 6877 N N . TYR A 1 927 ? -6.878 -20.854 17.913 1.00 91.56 927 TYR A N 1
ATOM 6878 C CA . TYR A 1 927 ? -7.973 -21.715 18.336 1.00 91.56 927 TYR A CA 1
ATOM 6879 C C . TYR A 1 927 ? -8.843 -20.977 19.338 1.00 91.56 927 TYR A C 1
ATOM 6881 O O . TYR A 1 927 ? -8.360 -20.120 20.081 1.00 91.56 927 TYR A O 1
ATOM 6889 N N . SER A 1 928 ? -10.118 -21.344 19.387 1.00 86.94 928 SER A N 1
ATOM 6890 C CA . SER A 1 928 ? -11.029 -20.851 20.407 1.00 86.94 928 SER A CA 1
ATOM 6891 C C . SER A 1 928 ? -11.858 -21.968 21.011 1.00 86.94 928 SER A C 1
ATOM 6893 O O . SER A 1 928 ? -12.248 -22.914 20.317 1.00 86.94 928 SER A O 1
ATOM 6895 N N . LYS A 1 929 ? -12.124 -21.835 22.310 1.00 81.00 929 LYS A N 1
ATOM 6896 C CA . LYS A 1 929 ? -13.121 -22.637 23.006 1.00 81.00 929 LYS A CA 1
ATOM 6897 C C . LYS A 1 929 ? -14.513 -22.360 22.418 1.00 81.00 929 LYS A C 1
ATOM 6899 O O . LYS A 1 929 ? -14.830 -21.245 22.017 1.00 81.00 929 LYS A O 1
ATOM 6904 N N . ASP A 1 930 ? -15.327 -23.398 22.348 1.00 74.44 930 ASP A N 1
ATOM 6905 C CA . ASP A 1 930 ? -16.669 -23.453 21.769 1.00 74.44 930 ASP A CA 1
ATOM 6906 C C . ASP A 1 930 ? -16.755 -23.218 20.250 1.00 74.44 930 ASP A C 1
ATOM 6908 O O . ASP A 1 930 ? -17.854 -23.117 19.693 1.00 74.44 930 ASP A O 1
ATOM 6912 N N . LYS A 1 931 ? -15.616 -23.147 19.547 1.00 78.88 931 LYS A N 1
ATOM 6913 C CA . LYS A 1 931 ? -15.607 -23.078 18.083 1.00 78.88 931 LYS A CA 1
ATOM 6914 C C . LYS A 1 931 ? -15.933 -24.459 17.509 1.00 78.88 931 LYS A C 1
ATOM 6916 O O . LYS A 1 931 ? -15.236 -25.429 17.802 1.00 78.88 931 LYS A O 1
ATOM 6921 N N . ASN A 1 932 ? -16.958 -24.525 16.654 1.00 73.00 932 ASN A N 1
ATOM 6922 C CA . ASN A 1 932 ? -17.546 -25.763 16.113 1.00 73.00 932 ASN A CA 1
ATOM 6923 C C . ASN A 1 932 ? -18.298 -26.630 17.150 1.00 73.00 932 ASN A C 1
ATOM 6925 O O . ASN A 1 932 ? -18.406 -27.845 16.980 1.00 73.00 932 ASN A O 1
ATOM 6929 N N . GLY A 1 933 ? -18.844 -26.010 18.201 1.00 65.12 933 GLY A N 1
ATOM 6930 C CA . GLY A 1 933 ? -19.744 -26.650 19.166 1.00 65.12 933 GLY A CA 1
ATOM 6931 C C . GLY A 1 933 ? -19.304 -26.468 20.618 1.00 65.12 933 GLY A C 1
ATOM 6932 O O . GLY A 1 933 ? -18.138 -26.195 20.890 1.00 65.12 933 GLY A O 1
ATOM 6933 N N . ALA A 1 934 ? -20.242 -26.630 21.555 1.00 64.12 934 ALA A N 1
ATOM 6934 C CA . ALA A 1 934 ? -19.996 -26.439 22.985 1.00 64.12 934 ALA A CA 1
ATOM 6935 C C . ALA A 1 934 ? -18.848 -27.324 23.515 1.00 64.12 934 ALA A C 1
ATOM 6937 O O . ALA A 1 934 ? -18.756 -28.512 23.196 1.00 64.12 934 ALA A O 1
ATOM 6938 N N . ASP A 1 935 ? -17.975 -26.713 24.315 1.00 68.12 935 ASP A N 1
ATOM 6939 C CA . ASP A 1 935 ? -16.768 -27.270 24.926 1.00 68.12 935 ASP A CA 1
ATOM 6940 C C . ASP A 1 935 ? -15.740 -27.852 23.932 1.00 68.12 935 ASP A C 1
ATOM 6942 O O . ASP A 1 935 ? -14.825 -28.578 24.326 1.00 68.12 935 ASP A O 1
ATOM 6946 N N . GLN A 1 936 ? -15.839 -27.519 22.637 1.00 77.94 936 GLN A N 1
ATOM 6947 C CA . GLN A 1 936 ? -14.832 -27.884 21.636 1.00 77.94 936 GLN A CA 1
ATOM 6948 C C . GLN A 1 936 ? -13.766 -26.800 21.482 1.00 77.94 936 GLN A C 1
ATOM 6950 O O . GLN A 1 936 ? -14.061 -25.614 21.516 1.00 77.94 936 GLN A O 1
ATOM 6955 N N . TRP A 1 937 ? -12.516 -27.201 21.256 1.00 86.56 937 TRP A N 1
ATOM 6956 C CA . TRP A 1 937 ? -11.471 -26.285 20.797 1.00 86.56 937 TRP A CA 1
ATOM 6957 C C . TRP A 1 937 ? -11.349 -26.391 19.281 1.00 86.56 937 TRP A C 1
ATOM 6959 O O . TRP A 1 937 ? -10.857 -27.398 18.772 1.00 86.56 937 TRP A O 1
ATOM 6969 N N . GLY A 1 938 ? -11.818 -25.366 18.571 1.00 86.56 938 GLY A N 1
ATOM 6970 C CA . GLY A 1 938 ? -11.811 -25.312 17.110 1.00 86.56 938 GLY A CA 1
ATOM 6971 C C . GLY A 1 938 ? -10.878 -24.230 16.577 1.00 86.56 938 GLY A C 1
ATOM 6972 O O . GLY A 1 938 ? -10.685 -23.191 17.213 1.00 86.56 938 GLY A O 1
ATOM 6973 N N . VAL A 1 939 ? -10.293 -24.475 15.404 1.00 90.69 939 VAL A N 1
ATOM 6974 C CA . VAL A 1 939 ? -9.478 -23.482 14.695 1.00 90.69 939 VAL A CA 1
ATOM 6975 C C . VAL A 1 939 ? -10.348 -22.304 14.253 1.00 90.69 939 VAL A C 1
ATOM 6977 O O . VAL A 1 939 ? -11.424 -22.470 13.682 1.00 90.69 939 VAL A O 1
ATOM 6980 N N . VAL A 1 940 ? -9.877 -21.101 14.555 1.00 86.81 940 VAL A N 1
ATOM 6981 C CA . VAL A 1 940 ? -10.460 -19.827 14.123 1.00 86.81 940 VAL A CA 1
ATOM 6982 C C . VAL A 1 940 ? -9.741 -19.333 12.877 1.00 86.81 940 VAL A C 1
ATOM 6984 O O . VAL A 1 940 ? -10.387 -18.900 11.928 1.00 86.81 940 VAL A O 1
ATOM 6987 N N . LYS A 1 941 ? -8.400 -19.380 12.883 1.00 89.50 941 LYS A N 1
ATOM 6988 C CA . LYS A 1 941 ? -7.593 -18.890 11.764 1.00 89.50 941 LYS A CA 1
ATOM 6989 C C . LYS A 1 941 ? -6.192 -19.494 11.722 1.00 89.50 941 LYS A C 1
ATOM 6991 O O . LYS A 1 941 ? -5.493 -19.511 12.734 1.00 89.50 941 LYS A O 1
ATOM 6996 N N . LYS A 1 942 ? -5.747 -19.881 10.529 1.00 92.12 942 LYS A N 1
ATOM 6997 C CA . LYS A 1 942 ? -4.347 -20.094 10.156 1.00 92.12 942 LYS A CA 1
ATOM 6998 C C . LYS A 1 942 ? -3.717 -18.752 9.782 1.00 92.12 942 LYS A C 1
ATOM 7000 O O . LYS A 1 942 ? -4.093 -18.116 8.799 1.00 92.12 942 LYS A O 1
ATOM 7005 N N . LEU A 1 943 ? -2.720 -18.341 10.551 1.00 92.00 943 LEU A N 1
ATOM 7006 C CA . LEU A 1 943 ? -1.913 -17.150 10.320 1.00 92.00 943 LEU A CA 1
ATOM 7007 C C . LEU A 1 943 ? -0.633 -17.523 9.576 1.00 92.00 943 LEU A C 1
ATOM 7009 O O . LEU A 1 943 ? 0.058 -18.482 9.927 1.00 92.00 943 LEU A O 1
ATOM 7013 N N . ARG A 1 944 ? -0.279 -16.728 8.571 1.00 87.81 944 ARG A N 1
ATOM 7014 C CA . ARG A 1 944 ? 0.978 -16.861 7.831 1.00 87.81 944 ARG A CA 1
ATOM 7015 C C . ARG A 1 944 ? 1.685 -15.517 7.797 1.00 87.81 944 ARG A C 1
ATOM 7017 O O . ARG A 1 944 ? 1.031 -14.476 7.820 1.00 87.81 944 ARG A O 1
ATOM 7024 N N . ALA A 1 945 ? 3.010 -15.554 7.708 1.00 81.31 945 ALA A N 1
ATOM 7025 C CA . ALA A 1 945 ? 3.772 -14.365 7.368 1.00 81.31 945 ALA A CA 1
ATOM 7026 C C . ALA A 1 945 ? 3.318 -13.874 5.988 1.00 81.31 945 ALA A C 1
ATOM 7028 O O . ALA A 1 945 ? 3.232 -14.664 5.045 1.00 81.31 945 ALA A O 1
ATOM 7029 N N . VAL A 1 946 ? 3.052 -12.580 5.860 1.00 71.38 946 VAL A N 1
ATOM 7030 C CA . VAL A 1 946 ? 2.832 -11.928 4.565 1.00 71.38 946 VAL A CA 1
ATOM 7031 C C . VAL A 1 946 ? 3.858 -10.824 4.397 1.00 71.38 946 VAL A C 1
ATOM 7033 O O . VAL A 1 946 ? 4.350 -10.268 5.373 1.00 71.38 946 VAL A O 1
ATOM 7036 N N . ARG A 1 947 ? 4.218 -10.512 3.164 1.00 64.38 947 ARG A N 1
ATOM 7037 C CA . ARG A 1 947 ? 4.998 -9.312 2.864 1.00 64.38 947 ARG A CA 1
ATOM 7038 C C . ARG A 1 947 ? 4.078 -8.101 2.990 1.00 64.38 947 ARG A C 1
ATOM 7040 O O . ARG A 1 947 ? 2.860 -8.250 2.956 1.00 64.38 947 ARG A O 1
ATOM 7047 N N . ASP A 1 948 ? 4.619 -6.888 3.069 1.00 52.34 948 ASP A N 1
ATOM 7048 C CA . ASP A 1 948 ? 3.760 -5.703 3.238 1.00 52.34 948 ASP A CA 1
ATOM 7049 C C . ASP A 1 948 ? 2.831 -5.402 2.029 1.00 52.34 948 ASP A C 1
ATOM 7051 O O . ASP A 1 948 ? 2.098 -4.419 2.050 1.00 52.34 948 ASP A O 1
ATOM 7055 N N . ASP A 1 949 ? 2.867 -6.217 0.964 1.00 50.41 949 ASP A N 1
ATOM 7056 C CA . ASP A 1 949 ? 1.924 -6.234 -0.169 1.00 50.41 949 ASP A CA 1
ATOM 7057 C C . ASP A 1 949 ? 0.768 -7.249 0.015 1.00 50.41 949 ASP A C 1
ATOM 7059 O O . ASP A 1 949 ? -0.015 -7.473 -0.903 1.00 50.41 949 ASP A O 1
ATOM 7063 N N . GLY A 1 950 ? 0.672 -7.892 1.184 1.00 51.28 950 GLY A N 1
ATOM 7064 C CA . GLY A 1 950 ? -0.343 -8.899 1.505 1.00 51.28 950 GLY A CA 1
ATOM 7065 C C . GLY A 1 950 ? -0.074 -10.291 0.922 1.00 51.28 950 GLY A C 1
ATOM 7066 O O . GLY A 1 950 ? -0.814 -11.227 1.232 1.00 51.28 950 GLY A O 1
ATOM 7067 N N . THR A 1 951 ? 0.981 -10.477 0.120 1.00 63.50 951 THR A N 1
ATOM 7068 C CA . THR A 1 951 ? 1.330 -11.791 -0.439 1.00 63.50 951 THR A CA 1
ATOM 7069 C C . THR A 1 951 ? 2.013 -12.685 0.601 1.00 63.50 951 THR A C 1
ATOM 7071 O O . THR A 1 951 ? 2.762 -12.181 1.442 1.00 63.50 951 THR A O 1
ATOM 7074 N N . PRO A 1 952 ? 1.811 -14.019 0.571 1.00 65.69 952 PRO A N 1
ATOM 7075 C CA . PRO A 1 952 ? 2.492 -14.934 1.484 1.00 65.69 952 PRO A CA 1
ATOM 7076 C C . PRO A 1 952 ? 4.018 -14.788 1.433 1.00 65.69 952 PRO A C 1
ATOM 7078 O O . PRO A 1 952 ? 4.652 -14.861 0.379 1.00 65.69 952 PRO A O 1
ATOM 7081 N N . SER A 1 953 ? 4.623 -14.598 2.601 1.00 68.94 953 SER A N 1
ATOM 7082 C CA . SER A 1 953 ? 6.067 -14.504 2.771 1.00 68.94 953 SER A CA 1
ATOM 7083 C C . SER A 1 953 ? 6.656 -15.904 2.945 1.00 68.94 953 SER A C 1
ATOM 7085 O O . SER A 1 953 ? 6.832 -16.389 4.060 1.00 68.94 953 SER A O 1
ATOM 7087 N N . ASN A 1 954 ? 6.964 -16.563 1.827 1.00 74.38 954 ASN A N 1
ATOM 7088 C CA . ASN A 1 954 ? 7.555 -17.906 1.811 1.00 74.38 954 ASN A CA 1
ATOM 7089 C C . ASN A 1 954 ? 9.093 -17.842 1.831 1.00 74.38 954 ASN A C 1
ATOM 7091 O O . ASN A 1 954 ? 9.750 -18.429 0.974 1.00 74.38 954 ASN A O 1
ATOM 7095 N N . TYR A 1 955 ? 9.692 -17.071 2.745 1.00 71.06 955 TYR A N 1
ATOM 7096 C CA . TYR A 1 955 ? 11.148 -17.108 2.912 1.00 71.06 955 TYR A CA 1
ATOM 7097 C C . TYR A 1 955 ? 11.545 -18.385 3.648 1.00 71.06 955 TYR A C 1
ATOM 7099 O O . TYR A 1 955 ? 11.052 -18.654 4.747 1.00 71.06 955 TYR A O 1
ATOM 7107 N N . GLN A 1 956 ? 12.449 -19.153 3.039 1.00 74.19 956 GLN A N 1
ATOM 7108 C CA . GLN A 1 956 ? 13.027 -20.330 3.675 1.00 74.19 956 GLN A CA 1
ATOM 7109 C C . GLN A 1 956 ? 13.653 -19.925 5.013 1.00 74.19 956 GLN A C 1
ATOM 7111 O O . GLN A 1 956 ? 14.330 -18.899 5.094 1.00 74.19 956 GLN A O 1
ATOM 7116 N N . TYR A 1 957 ? 13.412 -20.714 6.060 1.00 73.00 957 TYR A N 1
ATOM 7117 C CA . TYR A 1 957 ? 13.893 -20.437 7.420 1.00 73.00 957 TYR A CA 1
ATOM 7118 C C . TYR A 1 957 ? 13.366 -19.134 8.052 1.00 73.00 957 TYR A C 1
ATOM 7120 O O . TYR A 1 957 ? 13.976 -18.605 8.984 1.00 73.00 957 TYR A O 1
ATOM 7128 N N . SER A 1 958 ? 12.219 -18.618 7.595 1.00 79.88 958 SER A N 1
ATOM 7129 C CA . SER A 1 958 ? 11.528 -17.499 8.255 1.00 79.88 958 SER A CA 1
ATOM 7130 C C . SER A 1 958 ? 11.096 -17.839 9.678 1.00 79.88 958 SER A C 1
ATOM 7132 O O . SER A 1 958 ? 11.088 -16.969 10.547 1.00 79.88 958 SER A O 1
ATOM 7134 N N . GLN A 1 959 ? 10.785 -19.105 9.943 1.00 87.75 959 GLN A N 1
ATOM 7135 C CA . GLN A 1 959 ? 10.374 -19.583 11.258 1.00 87.75 959 GLN A CA 1
ATOM 7136 C C . GLN A 1 959 ? 9.232 -18.777 11.894 1.00 87.75 959 GLN A C 1
ATOM 7138 O O . GLN A 1 959 ? 9.244 -18.471 13.090 1.00 87.75 959 GLN A O 1
ATOM 7143 N N . PHE A 1 960 ? 8.243 -18.387 11.089 1.00 91.88 960 PHE A N 1
ATOM 7144 C CA . PHE A 1 960 ? 7.058 -17.692 11.581 1.00 91.88 960 PHE A CA 1
ATOM 7145 C C . PHE A 1 960 ? 6.315 -18.566 12.604 1.00 91.88 960 PHE A C 1
ATOM 7147 O O . PHE A 1 960 ? 6.073 -19.746 12.366 1.00 91.88 960 PHE A O 1
ATOM 7154 N N . GLY A 1 961 ? 5.964 -18.002 13.760 1.00 93.19 961 GLY A N 1
ATOM 7155 C CA . GLY A 1 961 ? 5.407 -18.767 14.881 1.00 93.19 961 GLY A CA 1
ATOM 7156 C C . GLY A 1 961 ? 6.454 -19.308 15.862 1.00 93.19 961 GLY A C 1
ATOM 7157 O O . GLY A 1 961 ? 6.118 -20.154 16.687 1.00 93.19 961 GLY A O 1
ATOM 7158 N N . LYS A 1 962 ? 7.712 -18.840 15.814 1.00 91.75 962 LYS A N 1
ATOM 7159 C CA . LYS A 1 962 ? 8.764 -19.242 16.777 1.00 91.75 962 LYS A CA 1
ATOM 7160 C C . LYS A 1 962 ? 8.550 -18.736 18.206 1.00 91.75 962 LYS A C 1
ATOM 7162 O O . LYS A 1 962 ? 9.062 -19.342 19.141 1.00 91.75 962 LYS A O 1
ATOM 7167 N N . ASP A 1 963 ? 7.819 -17.640 18.368 1.00 94.94 963 ASP A N 1
ATOM 7168 C CA . ASP A 1 963 ? 7.313 -17.148 19.650 1.00 94.94 963 ASP A CA 1
ATOM 7169 C C . ASP A 1 963 ? 5.985 -16.431 19.396 1.00 94.94 963 ASP A C 1
ATOM 7171 O O . ASP A 1 963 ? 5.781 -15.872 18.312 1.00 94.94 963 ASP A O 1
ATOM 7175 N N . VAL A 1 964 ? 5.064 -16.488 20.353 1.00 96.81 964 VAL A N 1
ATOM 7176 C CA . VAL A 1 964 ? 3.702 -15.970 20.180 1.00 96.81 964 VAL A CA 1
ATOM 7177 C C . VAL A 1 964 ? 3.178 -15.364 21.474 1.00 96.81 964 VAL A C 1
ATOM 7179 O O . VAL A 1 964 ? 3.466 -15.863 22.559 1.00 96.81 964 VAL A O 1
ATOM 7182 N N . SER A 1 965 ? 2.372 -14.311 21.370 1.00 95.56 965 SER A N 1
ATOM 7183 C CA . SER A 1 965 ? 1.696 -13.702 22.514 1.00 95.56 965 SER A CA 1
ATOM 7184 C C . SER A 1 965 ? 0.329 -13.160 22.107 1.00 95.56 965 SER A C 1
ATOM 7186 O O . SER A 1 965 ? 0.214 -12.567 21.040 1.00 95.56 965 SER A O 1
ATOM 7188 N N . ILE A 1 966 ? -0.709 -13.374 22.916 1.00 90.69 966 ILE A N 1
ATOM 7189 C CA . ILE A 1 966 ? -2.076 -12.914 22.628 1.00 90.69 966 ILE A CA 1
ATOM 7190 C C . ILE A 1 966 ? -2.671 -12.185 23.835 1.00 90.69 966 ILE A C 1
ATOM 7192 O O . ILE A 1 966 ? -2.513 -12.624 24.974 1.00 90.69 966 ILE A O 1
ATOM 7196 N N . SER A 1 967 ? -3.360 -11.071 23.590 1.00 84.56 967 SER A N 1
ATOM 7197 C CA . SER A 1 967 ? -4.065 -10.285 24.604 1.00 84.56 967 SER A CA 1
ATOM 7198 C C . SER A 1 967 ? -5.370 -9.762 24.011 1.00 84.56 967 SER A C 1
ATOM 7200 O O . SER A 1 967 ? -5.355 -8.884 23.151 1.00 84.56 967 SER A O 1
ATOM 7202 N N . GLY A 1 968 ? -6.493 -10.347 24.436 1.00 74.62 968 GLY A N 1
ATOM 7203 C CA . GLY A 1 968 ? -7.806 -10.058 23.863 1.00 74.62 968 GLY A CA 1
ATOM 7204 C C . GLY A 1 968 ? -7.816 -10.288 22.352 1.00 74.62 968 GLY A C 1
ATOM 7205 O O . GLY A 1 968 ? -7.487 -11.377 21.879 1.00 74.62 968 GLY A O 1
ATOM 7206 N N . ASP A 1 969 ? -8.142 -9.237 21.605 1.00 75.31 969 ASP A N 1
ATOM 7207 C CA . ASP A 1 969 ? -8.253 -9.263 20.145 1.00 75.31 969 ASP A CA 1
ATOM 7208 C C . ASP A 1 969 ? -6.939 -8.983 19.404 1.00 75.31 969 ASP A C 1
ATOM 7210 O O . ASP A 1 969 ? -6.946 -8.868 18.178 1.00 75.31 969 ASP A O 1
ATOM 7214 N N . LEU A 1 970 ? -5.811 -8.876 20.116 1.00 82.81 970 LEU A N 1
ATOM 7215 C CA . LEU A 1 970 ? -4.491 -8.666 19.526 1.00 82.81 970 LEU A CA 1
ATOM 7216 C C . LEU A 1 970 ? -3.609 -9.905 19.686 1.00 82.81 970 LEU A C 1
ATOM 7218 O O . LEU A 1 970 ? -3.422 -10.417 20.789 1.00 82.81 970 LEU A O 1
ATOM 7222 N N . ALA A 1 971 ? -3.009 -10.347 18.584 1.00 89.75 971 ALA A N 1
ATOM 7223 C CA . ALA A 1 971 ? -2.074 -11.465 18.539 1.00 89.75 971 ALA A CA 1
ATOM 7224 C C . ALA A 1 971 ? -0.747 -11.010 17.929 1.00 89.75 971 ALA A C 1
ATOM 7226 O O . ALA A 1 971 ? -0.715 -10.424 16.856 1.00 89.75 971 ALA A O 1
ATOM 7227 N N . LEU A 1 972 ? 0.362 -11.302 18.595 1.00 92.81 972 LEU A N 1
ATOM 7228 C CA . LEU A 1 972 ? 1.707 -10.961 18.159 1.00 92.81 972 LEU A CA 1
ATOM 7229 C C . LEU A 1 972 ? 2.488 -12.244 17.872 1.00 92.81 972 LEU A C 1
ATOM 7231 O O . LEU A 1 972 ? 2.626 -13.101 18.746 1.00 92.81 972 LEU A O 1
ATOM 7235 N N . VAL A 1 973 ? 2.996 -12.379 16.647 1.00 95.31 973 VAL A N 1
ATOM 7236 C CA . VAL A 1 973 ? 3.687 -13.587 16.174 1.00 95.31 973 VAL A CA 1
ATOM 7237 C C . VAL A 1 973 ? 5.093 -13.249 15.694 1.00 95.31 973 VAL A C 1
ATOM 7239 O O . VAL A 1 973 ? 5.274 -12.409 14.817 1.00 95.31 973 VAL A O 1
ATOM 7242 N N . ALA A 1 974 ? 6.101 -13.916 16.247 1.00 92.94 974 ALA A N 1
ATOM 7243 C CA . ALA A 1 974 ? 7.498 -13.717 15.885 1.00 92.94 974 ALA A CA 1
ATOM 7244 C C . ALA A 1 974 ? 7.933 -14.534 14.656 1.00 92.94 974 ALA A C 1
ATOM 7246 O O . ALA A 1 974 ? 7.465 -15.653 14.434 1.00 92.94 974 ALA A O 1
ATOM 7247 N N . SER A 1 975 ? 8.911 -14.006 13.919 1.00 88.56 975 SER A N 1
ATOM 7248 C CA . SER A 1 975 ? 9.671 -14.677 12.855 1.00 88.56 975 SER A CA 1
ATOM 7249 C C . SER A 1 975 ? 11.148 -14.263 12.917 1.00 88.56 975 SER A C 1
ATOM 7251 O O . SER A 1 975 ? 11.521 -13.382 13.689 1.00 88.56 975 SER A O 1
ATOM 7253 N N . ASN A 1 976 ? 12.010 -14.865 12.102 1.00 79.50 976 ASN A N 1
ATOM 7254 C CA . ASN A 1 976 ? 13.404 -14.441 11.926 1.00 79.50 976 ASN A CA 1
ATOM 7255 C C . ASN A 1 976 ? 13.553 -13.108 11.178 1.00 79.50 976 ASN A C 1
ATOM 7257 O O . ASN A 1 976 ? 14.644 -12.549 11.160 1.00 79.50 976 ASN A O 1
ATOM 7261 N N . TYR A 1 977 ? 12.468 -12.585 10.602 1.00 73.44 977 TYR A N 1
ATOM 7262 C CA . TYR A 1 977 ? 12.465 -11.357 9.805 1.00 73.44 977 TYR A CA 1
ATOM 7263 C C . TYR A 1 977 ? 11.632 -10.220 10.423 1.00 73.44 977 TYR A C 1
ATOM 7265 O O . TYR A 1 977 ? 11.453 -9.186 9.789 1.00 73.44 977 TYR A O 1
ATOM 7273 N N . GLY A 1 978 ? 11.106 -10.396 11.640 1.00 83.75 978 GLY A N 1
ATOM 7274 C CA . GLY A 1 978 ? 10.261 -9.405 12.317 1.00 83.75 978 GLY A CA 1
ATOM 7275 C C . GLY A 1 978 ? 9.144 -10.032 13.150 1.00 83.75 978 GLY A C 1
ATOM 7276 O O . GLY A 1 978 ? 9.025 -11.259 13.226 1.00 83.75 978 GLY A O 1
ATOM 7277 N N . ALA A 1 979 ? 8.315 -9.191 13.768 1.00 89.12 979 ALA A N 1
ATOM 7278 C CA . ALA A 1 979 ? 7.102 -9.603 14.475 1.00 89.12 979 ALA A CA 1
ATOM 7279 C C . ALA A 1 979 ? 5.850 -9.095 13.752 1.00 89.12 979 ALA A C 1
ATOM 7281 O O . ALA A 1 979 ? 5.839 -8.000 13.209 1.00 89.12 979 ALA A O 1
ATOM 7282 N N . TYR A 1 980 ? 4.785 -9.882 13.758 1.00 90.31 980 TYR A N 1
ATOM 7283 C CA . TYR A 1 980 ? 3.544 -9.598 13.048 1.00 90.31 980 TYR A CA 1
ATOM 7284 C C . TYR A 1 980 ? 2.436 -9.408 14.069 1.00 90.31 980 TYR A C 1
ATOM 7286 O O . TYR A 1 980 ? 2.117 -10.336 14.815 1.00 90.31 980 TYR A O 1
ATOM 7294 N N . LEU A 1 981 ? 1.879 -8.203 14.114 1.00 88.94 981 LEU A N 1
ATOM 7295 C CA . LEU A 1 981 ? 0.729 -7.870 14.934 1.00 88.94 981 LEU A CA 1
ATOM 7296 C C . LEU A 1 981 ? -0.538 -8.112 14.119 1.00 88.94 981 LEU A C 1
ATOM 7298 O O . LEU A 1 981 ? -0.764 -7.476 13.091 1.00 88.94 981 LEU A O 1
ATOM 7302 N N . PHE A 1 982 ? -1.367 -9.020 14.601 1.00 86.25 982 PHE A N 1
ATOM 7303 C CA . PHE A 1 982 ? -2.686 -9.324 14.085 1.00 86.25 982 PHE A CA 1
ATOM 7304 C C . PHE A 1 982 ? -3.743 -8.740 15.014 1.00 86.25 982 PHE A C 1
ATOM 7306 O O . PHE A 1 982 ? -3.571 -8.726 16.233 1.00 86.25 982 PHE A O 1
ATOM 7313 N N . SER A 1 983 ? -4.856 -8.321 14.425 1.00 79.56 983 SER A N 1
ATOM 7314 C CA . SER A 1 983 ? -6.082 -8.016 15.146 1.00 79.56 983 SER A CA 1
ATOM 7315 C C . SER A 1 983 ? -7.244 -8.778 14.554 1.00 79.56 983 SER A C 1
ATOM 7317 O O . SER A 1 983 ? -7.262 -9.117 13.369 1.00 79.56 983 SER A O 1
ATOM 7319 N N . LYS A 1 984 ? -8.239 -9.021 15.384 1.00 72.06 984 LYS A N 1
ATOM 7320 C CA . LYS A 1 984 ? -9.539 -9.505 14.952 1.00 72.06 984 LYS A CA 1
ATOM 7321 C C . LYS A 1 984 ? -10.373 -8.321 14.441 1.00 72.06 984 LYS A C 1
ATOM 7323 O O . LYS A 1 984 ? -10.564 -7.345 15.160 1.00 72.06 984 LYS A O 1
ATOM 7328 N N . SER A 1 985 ? -10.845 -8.387 13.195 1.00 56.47 985 SER A N 1
ATOM 7329 C CA . SER A 1 985 ? -11.670 -7.327 12.596 1.00 56.47 985 SER A CA 1
ATOM 7330 C C . SER A 1 985 ? -13.004 -7.147 13.338 1.00 56.47 985 SER A C 1
ATOM 7332 O O . SER A 1 985 ? -13.688 -8.131 13.629 1.00 56.47 985 SER A O 1
ATOM 7334 N N . GLN A 1 986 ? -13.403 -5.892 13.592 1.00 48.03 986 GLN A N 1
ATOM 7335 C CA . GLN A 1 986 ? -14.734 -5.551 14.123 1.00 48.03 986 GLN A CA 1
ATOM 7336 C C . GLN A 1 986 ? -15.832 -5.601 13.041 1.00 48.03 986 GLN A C 1
ATOM 7338 O O . GLN A 1 986 ? -16.998 -5.821 13.365 1.00 48.03 986 GLN A O 1
ATOM 7343 N N . SER A 1 987 ? -15.477 -5.410 11.763 1.00 36.94 987 SER A N 1
ATOM 7344 C CA . SER A 1 987 ? -16.428 -5.360 10.641 1.00 36.94 987 SER A CA 1
ATOM 7345 C C . SER A 1 987 ? -16.695 -6.725 10.003 1.00 36.94 987 SER A C 1
ATOM 7347 O O . SER A 1 987 ? -17.787 -6.937 9.485 1.00 36.94 9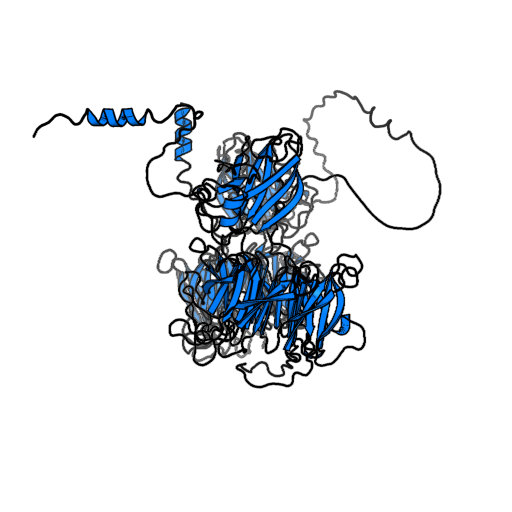87 SER A O 1
ATOM 7349 N N . ASP A 1 988 ? -15.733 -7.654 10.081 1.00 37.75 988 ASP A N 1
ATOM 7350 C CA . ASP A 1 988 ? -15.823 -8.998 9.503 1.00 37.75 988 ASP A CA 1
ATOM 7351 C C . ASP A 1 988 ? -15.581 -10.072 10.565 1.00 37.75 988 ASP A C 1
ATOM 7353 O O . ASP A 1 988 ? -14.469 -10.302 11.048 1.00 37.75 988 ASP A O 1
ATOM 7357 N N . ILE A 1 989 ? -16.667 -10.749 10.923 1.00 38.66 989 ILE A N 1
ATOM 7358 C CA . ILE A 1 989 ? -16.738 -11.705 12.021 1.00 38.66 989 ILE A CA 1
ATOM 7359 C C . ILE A 1 989 ? -15.741 -12.861 11.807 1.00 38.66 989 ILE A C 1
ATOM 7361 O O . ILE A 1 989 ? -15.861 -13.626 10.853 1.00 38.66 989 ILE A O 1
ATOM 7365 N N . GLY A 1 990 ? -14.773 -13.016 12.719 1.00 47.31 990 GLY A N 1
ATOM 7366 C CA . GLY A 1 990 ? -13.805 -14.127 12.716 1.00 47.31 990 GLY A CA 1
ATOM 7367 C C . GLY A 1 990 ? -12.580 -13.933 11.814 1.00 47.31 990 GLY A C 1
ATOM 7368 O O . GLY A 1 990 ? -11.733 -14.825 11.747 1.00 47.31 990 GLY A O 1
ATOM 7369 N N . ASN A 1 991 ? -12.442 -12.782 11.149 1.00 62.34 991 ASN A N 1
ATOM 7370 C CA . ASN A 1 991 ? -11.310 -12.525 10.266 1.00 62.34 991 ASN A CA 1
ATOM 7371 C C . ASN A 1 991 ? -10.171 -11.835 11.037 1.00 62.34 991 ASN A C 1
ATOM 7373 O O . ASN A 1 991 ? -10.239 -10.647 11.354 1.00 62.34 991 ASN A O 1
ATOM 7377 N N . TRP A 1 992 ? -9.125 -12.596 11.368 1.00 75.00 992 TRP A N 1
ATOM 7378 C CA . TRP A 1 992 ? -7.877 -12.041 11.897 1.00 75.00 992 TRP A CA 1
ATOM 7379 C C . TRP A 1 992 ? -7.053 -11.460 10.747 1.00 75.00 992 TRP A C 1
ATOM 7381 O O . TRP A 1 992 ? -6.627 -12.193 9.853 1.00 75.00 992 TRP A O 1
ATOM 7391 N N . GLY A 1 993 ? -6.845 -10.146 10.774 1.00 73.31 993 GLY A N 1
ATOM 7392 C CA . GLY A 1 993 ? -6.064 -9.392 9.799 1.00 73.31 993 GLY A CA 1
ATOM 7393 C C . GLY A 1 993 ? -4.775 -8.850 10.408 1.00 73.31 993 GLY A C 1
ATOM 7394 O O . GLY A 1 993 ? -4.665 -8.680 11.621 1.00 73.31 993 GLY A O 1
ATOM 7395 N N . ILE A 1 994 ? -3.782 -8.577 9.567 1.00 77.12 994 ILE A N 1
ATOM 7396 C CA . ILE A 1 994 ? -2.524 -7.971 10.015 1.00 77.12 994 ILE A CA 1
ATOM 7397 C C . ILE A 1 994 ? -2.747 -6.479 10.221 1.00 77.12 994 ILE A C 1
ATOM 7399 O O . ILE A 1 994 ? -3.191 -5.782 9.315 1.00 77.12 994 ILE A O 1
ATOM 7403 N N . VAL A 1 995 ? -2.429 -6.012 11.424 1.00 76.06 995 VAL A N 1
ATOM 7404 C CA . VAL A 1 995 ? -2.394 -4.593 11.789 1.00 76.06 995 VAL A CA 1
ATOM 7405 C C . VAL A 1 995 ? -1.065 -3.995 11.366 1.00 76.06 995 VAL A C 1
ATOM 7407 O O . VAL A 1 995 ? -1.030 -2.952 10.726 1.00 76.06 995 VAL A O 1
ATOM 7410 N N . GLU A 1 996 ? 0.034 -4.659 11.729 1.00 80.62 996 GLU A N 1
ATOM 7411 C CA . GLU A 1 996 ? 1.378 -4.118 11.568 1.00 80.62 996 GLU A CA 1
ATOM 7412 C C . GLU A 1 996 ? 2.413 -5.239 11.449 1.00 80.62 996 GLU A C 1
ATOM 7414 O O . GLU A 1 996 ? 2.327 -6.261 12.130 1.00 80.62 996 GLU A O 1
ATOM 7419 N N . ILE A 1 997 ? 3.437 -5.015 10.626 1.00 82.81 997 ILE A N 1
ATOM 7420 C CA . ILE A 1 997 ? 4.668 -5.808 10.632 1.00 82.81 997 ILE A CA 1
ATOM 7421 C C . ILE A 1 997 ? 5.729 -4.958 11.333 1.00 82.81 997 ILE A C 1
ATOM 7423 O O . ILE A 1 997 ? 6.136 -3.915 10.830 1.00 82.81 997 ILE A O 1
ATOM 7427 N N . ILE A 1 998 ? 6.138 -5.388 12.521 1.00 83.44 998 ILE A N 1
ATOM 7428 C CA . ILE A 1 998 ? 7.164 -4.752 13.342 1.00 83.44 998 ILE A CA 1
ATOM 7429 C C . ILE A 1 998 ? 8.527 -5.246 12.849 1.00 83.44 998 ILE A C 1
ATOM 7431 O O . ILE A 1 998 ? 8.951 -6.365 13.160 1.00 83.44 998 ILE A O 1
ATOM 7435 N N . GLY A 1 999 ? 9.191 -4.397 12.067 1.00 77.88 999 GLY A N 1
ATOM 7436 C CA . GLY A 1 999 ? 10.513 -4.638 11.490 1.00 77.88 999 GLY A CA 1
ATOM 7437 C C . GLY A 1 999 ? 11.479 -3.478 11.742 1.00 77.88 999 GLY A C 1
ATOM 7438 O O . GLY A 1 999 ? 11.313 -2.693 12.682 1.00 77.88 999 GLY A O 1
ATOM 7439 N N . ASP A 1 1000 ? 12.483 -3.345 10.875 1.00 68.62 1000 ASP A N 1
ATOM 7440 C CA . ASP A 1 1000 ? 13.510 -2.295 10.955 1.00 68.62 1000 ASP A CA 1
ATOM 7441 C C . ASP A 1 1000 ? 12.909 -0.876 10.986 1.00 68.62 1000 ASP A C 1
ATOM 7443 O O . ASP A 1 1000 ? 13.446 0.004 11.656 1.00 68.62 1000 ASP A O 1
ATOM 7447 N N . SER A 1 1001 ? 11.764 -0.654 10.326 1.00 67.62 1001 SER A N 1
ATOM 7448 C CA . SER A 1 1001 ? 11.069 0.643 10.277 1.00 67.62 1001 SER A CA 1
ATOM 7449 C C . SER A 1 1001 ? 10.537 1.135 11.627 1.00 67.62 1001 SER A C 1
ATOM 7451 O O . SER A 1 1001 ? 10.399 2.340 11.817 1.00 67.62 1001 SER A O 1
ATOM 7453 N N . GLN A 1 1002 ? 10.239 0.229 12.559 1.00 71.94 1002 GLN A N 1
ATOM 7454 C CA . GLN A 1 1002 ? 9.719 0.546 13.896 1.00 71.94 1002 GLN A CA 1
ATOM 7455 C C . GLN A 1 1002 ? 10.806 0.418 14.970 1.00 71.94 1002 GLN A C 1
ATOM 7457 O O . GLN A 1 1002 ? 10.568 0.751 16.130 1.00 71.94 1002 GLN A O 1
ATOM 7462 N N . THR A 1 1003 ? 11.984 -0.100 14.613 1.00 74.25 1003 THR A N 1
ATOM 7463 C CA . THR A 1 1003 ? 13.052 -0.439 15.559 1.00 74.25 1003 THR A CA 1
ATOM 7464 C C . THR A 1 1003 ? 14.390 0.153 15.111 1.00 74.25 1003 THR A C 1
ATOM 7466 O O . THR A 1 1003 ? 14.546 1.373 15.110 1.00 74.25 1003 THR A O 1
ATOM 7469 N N . GLU A 1 1004 ? 15.388 -0.668 14.788 1.00 70.50 1004 GLU A N 1
ATOM 7470 C CA . GLU A 1 1004 ? 16.660 -0.216 14.237 1.00 70.50 1004 GLU A CA 1
ATOM 7471 C C . GLU A 1 1004 ? 17.173 -1.187 13.167 1.00 70.50 1004 GLU A C 1
ATOM 7473 O O . GLU A 1 1004 ? 16.940 -2.391 13.290 1.00 70.50 1004 GLU A O 1
ATOM 7478 N N . PRO A 1 1005 ? 17.904 -0.694 12.148 1.00 63.53 1005 PRO A N 1
ATOM 7479 C CA . PRO A 1 1005 ? 18.419 -1.541 11.082 1.00 63.53 1005 PRO A CA 1
ATOM 7480 C C . PRO A 1 1005 ? 19.252 -2.709 11.612 1.00 63.53 1005 PRO A C 1
ATOM 7482 O O . PRO A 1 1005 ? 20.112 -2.521 12.484 1.00 63.53 1005 PRO A O 1
ATOM 7485 N N . TYR A 1 1006 ? 19.050 -3.886 11.020 1.00 59.72 1006 TYR A N 1
ATOM 7486 C CA . TYR A 1 1006 ? 19.841 -5.097 11.276 1.00 59.72 1006 TYR A CA 1
ATOM 7487 C C . TYR A 1 1006 ? 19.735 -5.682 12.696 1.00 59.72 1006 TYR A C 1
ATOM 7489 O O . TYR A 1 1006 ? 20.598 -6.463 13.120 1.00 59.72 1006 TYR A O 1
ATOM 7497 N N . ALA A 1 1007 ? 18.703 -5.308 13.449 1.00 60.72 1007 ALA A N 1
ATOM 7498 C CA . ALA A 1 1007 ? 18.338 -6.020 14.663 1.00 60.72 1007 ALA A CA 1
ATOM 7499 C C . ALA A 1 1007 ? 17.827 -7.423 14.281 1.00 60.72 1007 ALA A C 1
ATOM 7501 O O . ALA A 1 1007 ? 16.991 -7.566 13.392 1.00 60.72 1007 ALA A O 1
ATOM 7502 N N . GLU A 1 1008 ? 18.327 -8.480 14.925 1.00 67.12 1008 GLU A N 1
ATOM 7503 C CA . GLU A 1 1008 ? 17.760 -9.826 14.775 1.00 67.12 1008 GLU A CA 1
ATOM 7504 C C . GLU A 1 1008 ? 16.453 -9.881 15.581 1.00 67.12 1008 GLU A C 1
ATOM 7506 O O . GLU A 1 1008 ? 16.398 -10.376 16.713 1.00 67.12 1008 GLU A O 1
ATOM 7511 N N . LEU A 1 1009 ? 15.422 -9.243 15.023 1.00 70.00 1009 LEU A N 1
ATOM 7512 C CA . LEU A 1 1009 ? 14.173 -8.943 15.704 1.00 70.00 1009 LEU A CA 1
ATOM 7513 C C . LEU A 1 1009 ? 13.377 -10.206 16.049 1.00 70.00 1009 LEU A C 1
ATOM 7515 O O . LEU A 1 1009 ? 13.477 -11.264 15.424 1.00 70.00 1009 LEU A O 1
ATOM 7519 N N . ALA A 1 1010 ? 12.527 -10.035 17.059 1.00 72.00 1010 ALA A N 1
ATOM 7520 C CA . ALA A 1 1010 ? 11.540 -10.997 17.519 1.00 72.00 1010 ALA A CA 1
ATOM 7521 C C . ALA A 1 1010 ? 12.129 -12.317 18.045 1.00 72.00 1010 ALA A C 1
ATOM 7523 O O . ALA A 1 1010 ? 11.533 -13.375 17.872 1.00 72.00 1010 ALA A O 1
ATOM 7524 N N . SER A 1 1011 ? 13.271 -12.284 18.745 1.00 78.56 1011 SER A N 1
ATOM 7525 C CA . SER A 1 1011 ? 13.757 -13.448 19.511 1.00 78.56 1011 SER A CA 1
ATOM 7526 C C . SER A 1 1011 ? 12.750 -13.906 20.569 1.00 78.56 1011 SER A C 1
ATOM 7528 O O . SER A 1 1011 ? 12.666 -15.095 20.871 1.00 78.56 1011 SER A O 1
ATOM 7530 N N . SER A 1 1012 ? 11.984 -12.958 21.112 1.00 90.94 1012 SER A N 1
ATOM 7531 C CA . SER A 1 1012 ? 10.806 -13.216 21.930 1.00 90.94 1012 SER A CA 1
ATOM 7532 C C . SER A 1 1012 ? 9.812 -12.058 21.811 1.00 90.94 1012 SER A C 1
ATOM 7534 O O . SER A 1 1012 ? 10.227 -10.920 21.575 1.00 90.94 1012 SER A O 1
ATOM 7536 N N . VAL A 1 1013 ? 8.517 -12.333 21.962 1.00 94.62 1013 VAL A N 1
ATOM 7537 C CA . VAL A 1 1013 ? 7.440 -11.335 21.889 1.00 94.62 1013 VAL A CA 1
ATOM 7538 C C . VAL A 1 1013 ? 6.478 -11.469 23.068 1.00 94.62 1013 VAL A C 1
ATOM 7540 O O . VAL A 1 1013 ? 6.197 -12.571 23.523 1.00 94.62 1013 VAL A O 1
ATOM 7543 N N . SER A 1 1014 ? 5.949 -10.349 23.561 1.00 94.81 1014 SER A N 1
ATOM 7544 C CA . SER A 1 1014 ? 4.912 -10.340 24.602 1.00 94.81 1014 SER A CA 1
ATOM 7545 C C . SER A 1 1014 ? 3.965 -9.161 24.397 1.00 94.81 1014 SER A C 1
ATOM 7547 O O . SER A 1 1014 ? 4.431 -8.062 24.114 1.00 94.81 1014 SER A O 1
ATOM 7549 N N . ILE A 1 1015 ? 2.658 -9.360 24.570 1.00 91.38 1015 ILE A N 1
ATOM 7550 C CA . ILE A 1 1015 ? 1.638 -8.305 24.470 1.00 91.38 1015 ILE A CA 1
ATOM 7551 C C . ILE A 1 1015 ? 0.687 -8.347 25.671 1.00 91.38 1015 ILE A C 1
ATOM 7553 O O . ILE A 1 1015 ? 0.313 -9.425 26.129 1.00 91.38 1015 ILE A O 1
ATOM 7557 N N . HIS A 1 1016 ? 0.323 -7.176 26.195 1.00 85.75 1016 HIS A N 1
ATOM 7558 C CA . HIS A 1 1016 ? -0.687 -7.015 27.239 1.00 85.75 1016 HIS A CA 1
ATOM 7559 C C . HIS A 1 1016 ? -1.430 -5.686 27.049 1.00 85.75 1016 HIS A C 1
ATOM 7561 O O . HIS A 1 1016 ? -0.856 -4.611 27.245 1.00 85.75 1016 HIS A O 1
ATOM 7567 N N . GLY A 1 1017 ? -2.715 -5.762 26.694 1.00 76.62 1017 GLY A N 1
ATOM 7568 C CA . GLY A 1 1017 ? -3.497 -4.596 26.282 1.00 76.62 1017 GLY A CA 1
ATOM 7569 C C . GLY A 1 1017 ? -2.812 -3.863 25.126 1.00 76.62 1017 GLY A C 1
ATOM 7570 O O . GLY A 1 1017 ? -2.317 -4.483 24.187 1.00 76.62 1017 GLY A O 1
ATOM 7571 N N . ASP A 1 1018 ? -2.711 -2.543 25.245 1.00 77.94 1018 ASP A N 1
ATOM 7572 C CA . ASP A 1 1018 ? -2.137 -1.657 24.227 1.00 77.94 1018 ASP A CA 1
ATOM 7573 C C . ASP A 1 1018 ? -0.607 -1.759 24.110 1.00 77.94 1018 ASP A C 1
ATOM 7575 O O . ASP A 1 1018 ? -0.023 -1.161 23.207 1.00 77.94 1018 ASP A O 1
ATOM 7579 N N . TYR A 1 1019 ? 0.078 -2.454 25.023 1.00 87.38 1019 TYR A N 1
ATOM 7580 C CA . TYR A 1 1019 ? 1.540 -2.498 25.053 1.00 87.38 1019 TYR A CA 1
ATOM 7581 C C . TYR A 1 1019 ? 2.082 -3.837 24.561 1.00 87.38 1019 TYR A C 1
ATOM 7583 O O . TYR A 1 1019 ? 1.674 -4.906 25.012 1.00 87.38 1019 TYR A O 1
ATOM 7591 N N . SER A 1 1020 ? 3.075 -3.771 23.678 1.00 90.81 1020 SER A N 1
ATOM 7592 C CA . SER A 1 1020 ? 3.804 -4.933 23.174 1.00 90.81 1020 SER A CA 1
ATOM 7593 C C . SER A 1 1020 ? 5.306 -4.758 23.345 1.00 90.81 1020 SER A C 1
ATOM 7595 O O . SER A 1 1020 ? 5.829 -3.647 23.289 1.00 90.81 1020 SER A O 1
ATOM 7597 N N . ILE A 1 1021 ? 6.014 -5.861 23.562 1.00 92.75 1021 ILE A N 1
ATOM 7598 C CA . ILE A 1 1021 ? 7.471 -5.904 23.605 1.00 92.75 1021 ILE A CA 1
ATOM 7599 C C . ILE A 1 1021 ? 7.971 -6.879 22.553 1.00 92.75 1021 ILE A C 1
ATOM 7601 O O . ILE A 1 1021 ? 7.541 -8.032 22.514 1.00 92.75 1021 ILE A O 1
ATOM 7605 N N . VAL A 1 1022 ? 8.937 -6.425 21.759 1.00 92.62 1022 VAL A N 1
ATOM 7606 C CA . VAL A 1 1022 ? 9.691 -7.253 20.815 1.00 92.62 1022 VAL A CA 1
ATOM 7607 C C . VAL A 1 1022 ? 11.153 -7.293 21.258 1.00 92.62 1022 VAL A C 1
ATOM 7609 O O . VAL A 1 1022 ? 11.815 -6.260 21.349 1.00 92.62 1022 VAL A O 1
ATOM 7612 N N . GLY A 1 1023 ? 11.659 -8.482 21.576 1.00 88.69 1023 GLY A N 1
ATOM 7613 C CA . GLY A 1 1023 ? 13.062 -8.717 21.917 1.00 88.69 1023 GLY A CA 1
ATOM 7614 C C . GLY A 1 1023 ? 13.936 -8.933 20.680 1.00 88.69 1023 GLY A C 1
ATOM 7615 O O . GLY A 1 1023 ? 13.487 -9.523 19.701 1.00 88.69 1023 GLY A O 1
ATOM 7616 N N . SER A 1 1024 ? 15.187 -8.479 20.734 1.00 83.75 1024 SER A N 1
ATOM 7617 C CA . SER A 1 1024 ? 16.224 -8.692 19.720 1.00 83.75 1024 SER A CA 1
ATOM 7618 C C . SER A 1 1024 ? 17.495 -9.175 20.396 1.00 83.75 1024 SER A C 1
ATOM 7620 O O . SER A 1 1024 ? 18.206 -8.379 21.005 1.00 83.75 1024 SER A O 1
ATOM 7622 N N . SER A 1 1025 ? 17.810 -10.465 20.290 1.00 69.62 1025 SER A N 1
ATOM 7623 C CA . SER A 1 1025 ? 18.943 -11.063 21.008 1.00 69.62 1025 SER A CA 1
ATOM 7624 C C . SER A 1 1025 ? 20.325 -10.716 20.443 1.00 69.62 1025 SER A C 1
ATOM 7626 O O . SER A 1 1025 ? 21.324 -10.948 21.130 1.00 69.62 1025 SER A O 1
ATOM 7628 N N . SER A 1 1026 ? 20.392 -10.176 19.223 1.00 68.44 1026 SER A N 1
ATOM 7629 C CA . SER A 1 1026 ? 21.635 -9.909 18.482 1.00 68.44 1026 SER A CA 1
ATOM 7630 C C . SER A 1 1026 ? 21.444 -8.786 17.453 1.00 68.44 1026 SER A C 1
ATOM 7632 O O . SER A 1 1026 ? 20.316 -8.415 17.131 1.00 68.44 1026 SER A O 1
ATOM 7634 N N . LYS A 1 1027 ? 22.558 -8.264 16.925 1.00 61.78 1027 LYS A N 1
ATOM 7635 C CA . LYS A 1 1027 ? 22.605 -7.426 15.719 1.00 61.78 1027 LYS A CA 1
ATOM 7636 C C . LYS A 1 1027 ? 23.555 -8.059 14.711 1.00 61.78 1027 LYS A C 1
ATOM 7638 O O . LYS A 1 1027 ? 24.662 -8.443 15.090 1.00 61.78 1027 LYS A O 1
ATOM 7643 N N . ASP A 1 1028 ? 23.155 -8.136 13.447 1.00 53.59 1028 ASP A N 1
ATOM 7644 C CA . ASP A 1 1028 ? 24.013 -8.648 12.374 1.00 53.59 1028 ASP A CA 1
ATOM 7645 C C . ASP A 1 1028 ? 24.619 -7.482 11.573 1.00 53.59 1028 ASP A C 1
ATOM 7647 O O . ASP A 1 1028 ? 23.926 -6.786 10.835 1.00 53.59 1028 ASP A O 1
ATOM 7651 N N . LYS A 1 1029 ? 25.930 -7.233 11.690 1.00 43.88 1029 LYS A N 1
ATOM 7652 C CA . LYS A 1 1029 ? 26.631 -6.307 10.782 1.00 43.88 1029 LYS A CA 1
ATOM 7653 C C . LYS A 1 1029 ? 26.940 -7.037 9.473 1.00 43.88 1029 LYS A C 1
ATOM 7655 O O . LYS A 1 1029 ? 28.064 -7.491 9.266 1.00 43.88 1029 LYS A O 1
ATOM 7660 N N . ARG A 1 1030 ? 25.993 -7.087 8.534 1.00 44.09 1030 ARG A N 1
ATOM 7661 C CA . ARG A 1 1030 ? 26.347 -7.404 7.141 1.00 44.09 1030 ARG A CA 1
ATOM 7662 C C . ARG A 1 1030 ? 27.089 -6.226 6.514 1.00 44.09 1030 ARG A C 1
ATOM 7664 O O . ARG A 1 1030 ? 26.480 -5.248 6.093 1.00 44.09 1030 ARG A O 1
ATOM 7671 N N . THR A 1 1031 ? 28.409 -6.321 6.390 1.00 35.03 1031 THR A N 1
ATOM 7672 C CA . THR A 1 1031 ? 29.149 -5.551 5.379 1.00 35.03 1031 THR A CA 1
ATOM 7673 C C . THR A 1 1031 ? 28.903 -6.189 4.011 1.00 35.03 1031 THR A C 1
ATOM 7675 O O . THR A 1 1031 ? 29.506 -7.210 3.691 1.00 35.03 1031 THR A O 1
ATOM 7678 N N . LEU A 1 1032 ? 27.997 -5.622 3.212 1.00 37.81 1032 LEU A N 1
ATOM 7679 C CA . LEU A 1 1032 ? 27.749 -6.048 1.830 1.00 37.81 1032 LEU A CA 1
ATOM 7680 C C . LEU A 1 1032 ? 28.787 -5.414 0.892 1.00 37.81 1032 LEU A C 1
ATOM 7682 O O . LEU A 1 1032 ? 28.631 -4.272 0.468 1.00 37.81 1032 LEU A O 1
ATOM 7686 N N . THR A 1 1033 ? 29.844 -6.156 0.561 1.00 31.22 1033 THR A N 1
ATOM 7687 C CA . THR A 1 1033 ? 30.748 -5.838 -0.561 1.00 31.22 1033 THR A CA 1
ATOM 7688 C C . THR A 1 1033 ? 30.399 -6.576 -1.860 1.00 31.22 1033 THR A C 1
ATOM 7690 O O . THR A 1 1033 ? 31.180 -6.500 -2.799 1.00 31.22 1033 THR A O 1
ATOM 7693 N N . ASP A 1 1034 ? 29.252 -7.256 -1.963 1.00 32.53 1034 ASP A N 1
ATOM 7694 C CA . ASP A 1 1034 ? 28.820 -7.911 -3.211 1.00 32.53 1034 ASP A CA 1
ATOM 7695 C C . ASP A 1 1034 ? 27.284 -8.132 -3.235 1.00 32.53 1034 ASP A C 1
ATOM 7697 O O . ASP A 1 1034 ? 26.781 -8.842 -2.359 1.00 32.53 1034 ASP A O 1
ATOM 7701 N N . PRO A 1 1035 ? 26.509 -7.506 -4.149 1.00 36.72 1035 PRO A N 1
ATOM 7702 C CA . PRO A 1 1035 ? 25.052 -7.672 -4.230 1.00 36.72 1035 PRO A CA 1
ATOM 7703 C C . PRO A 1 1035 ? 24.570 -8.900 -5.027 1.00 36.72 1035 PRO A C 1
ATOM 7705 O O . PRO A 1 1035 ? 23.369 -9.159 -5.007 1.00 36.72 1035 PRO A O 1
ATOM 7708 N N . ASP A 1 1036 ? 25.448 -9.653 -5.705 1.00 36.22 1036 ASP A N 1
ATOM 7709 C CA . ASP A 1 1036 ? 25.044 -10.713 -6.655 1.00 36.22 1036 ASP A CA 1
ATOM 7710 C C . ASP A 1 1036 ? 25.079 -12.154 -6.083 1.00 36.22 1036 ASP A C 1
ATOM 7712 O O . ASP A 1 1036 ? 24.960 -13.131 -6.827 1.00 36.22 1036 ASP A O 1
ATOM 7716 N N . ALA A 1 1037 ? 25.204 -12.344 -4.764 1.00 30.34 1037 ALA A N 1
ATOM 7717 C CA . ALA A 1 1037 ? 25.236 -13.683 -4.160 1.00 30.34 1037 ALA A CA 1
ATOM 7718 C C . ALA A 1 1037 ? 23.833 -14.197 -3.735 1.00 30.34 1037 ALA A C 1
ATOM 7720 O O . ALA A 1 1037 ? 23.169 -13.555 -2.915 1.00 30.34 1037 ALA A O 1
ATOM 7721 N N . PRO A 1 1038 ? 23.378 -15.380 -4.203 1.00 30.78 1038 PRO A N 1
ATOM 7722 C CA . PRO A 1 1038 ? 22.138 -16.003 -3.736 1.00 30.78 1038 PRO A CA 1
ATOM 7723 C C . PRO A 1 1038 ? 22.322 -16.565 -2.317 1.00 30.78 1038 PRO A C 1
ATOM 7725 O O . PRO A 1 1038 ? 23.217 -17.375 -2.078 1.00 30.78 1038 PRO A O 1
ATOM 7728 N N . VAL A 1 1039 ? 21.475 -16.167 -1.362 1.00 34.12 1039 VAL A N 1
ATOM 7729 C CA . VAL A 1 1039 ? 21.588 -16.611 0.041 1.00 34.12 1039 VAL A CA 1
ATOM 7730 C C . VAL A 1 1039 ? 20.726 -17.858 0.291 1.00 34.12 1039 VAL A C 1
ATOM 7732 O O . VAL A 1 1039 ? 19.587 -17.760 0.729 1.00 34.12 1039 VAL A O 1
ATOM 7735 N N . PHE A 1 1040 ? 21.299 -19.034 0.020 1.00 26.30 1040 PHE A N 1
ATOM 7736 C CA . PHE A 1 1040 ? 20.991 -20.309 0.690 1.00 26.30 1040 PHE A CA 1
ATOM 7737 C C . PHE A 1 1040 ? 22.170 -20.590 1.662 1.00 26.30 1040 PHE A C 1
ATOM 7739 O O . PHE A 1 1040 ? 23.321 -20.601 1.230 1.00 26.30 1040 PHE A O 1
ATOM 7746 N N . PHE A 1 1041 ? 21.927 -20.744 2.973 1.00 34.75 1041 PHE A N 1
ATOM 7747 C CA . PHE A 1 1041 ? 22.952 -20.902 4.043 1.00 34.75 1041 PHE A CA 1
ATOM 7748 C C . PHE A 1 1041 ? 23.559 -22.335 4.074 1.00 34.75 1041 PHE A C 1
ATOM 7750 O O . PHE A 1 1041 ? 22.860 -23.235 3.609 1.00 34.75 1041 PHE A O 1
ATOM 7757 N N . PRO A 1 1042 ? 24.794 -22.627 4.595 1.00 43.59 1042 PRO A N 1
ATOM 7758 C CA . PRO A 1 1042 ? 25.161 -22.485 6.027 1.00 43.59 1042 PRO A CA 1
ATOM 7759 C C . PRO A 1 1042 ? 26.666 -22.257 6.364 1.00 43.59 1042 PRO A C 1
ATOM 7761 O O . PRO A 1 1042 ? 27.523 -23.040 5.964 1.00 43.59 1042 PRO A O 1
ATOM 7764 N N . ASN A 1 1043 ? 27.003 -21.247 7.185 1.00 26.09 1043 ASN A N 1
ATOM 7765 C CA . ASN A 1 1043 ? 28.036 -21.317 8.250 1.00 26.09 1043 ASN A CA 1
ATOM 7766 C C . ASN A 1 1043 ? 28.220 -19.968 8.984 1.00 26.09 1043 ASN A C 1
ATOM 7768 O O . ASN A 1 1043 ? 27.884 -18.923 8.427 1.00 26.09 1043 ASN A O 1
ATOM 7772 N N . PRO A 1 1044 ? 28.727 -19.969 10.237 1.00 37.59 1044 PRO A N 1
ATOM 7773 C CA . PRO A 1 1044 ? 28.705 -18.803 11.112 1.00 37.59 1044 PRO A CA 1
ATOM 7774 C C . PRO A 1 1044 ? 29.774 -17.796 10.682 1.00 37.59 1044 PRO A C 1
ATOM 7776 O O . PRO A 1 1044 ? 30.971 -18.044 10.828 1.00 37.59 1044 PRO A O 1
ATOM 7779 N N . HIS A 1 1045 ? 29.351 -16.647 10.161 1.00 38.78 1045 HIS A N 1
ATOM 7780 C CA . HIS A 1 1045 ? 30.247 -15.509 9.971 1.00 38.78 1045 HIS A CA 1
ATOM 7781 C C . HIS A 1 1045 ? 30.372 -14.700 11.271 1.00 38.78 1045 HIS A C 1
ATOM 7783 O O . HIS A 1 1045 ? 29.475 -14.754 12.116 1.00 38.78 1045 HIS A O 1
ATOM 7789 N N . PRO A 1 1046 ? 31.515 -14.021 11.498 1.00 37.44 1046 PRO A N 1
ATOM 7790 C CA . PRO A 1 1046 ? 31.870 -13.506 12.810 1.00 37.44 1046 PRO A CA 1
ATOM 7791 C C . PRO A 1 1046 ? 30.925 -12.365 13.178 1.00 37.44 1046 PRO A C 1
ATOM 7793 O O . PRO A 1 1046 ? 30.986 -11.284 12.598 1.00 37.44 1046 PRO A O 1
ATOM 7796 N N . ILE A 1 1047 ? 30.057 -12.619 14.151 1.00 43.62 1047 ILE A N 1
ATOM 7797 C CA . ILE A 1 1047 ? 29.169 -11.622 14.735 1.00 43.62 1047 ILE A CA 1
ATOM 7798 C C . ILE A 1 1047 ? 30.041 -10.672 15.554 1.00 43.62 1047 ILE A C 1
ATOM 7800 O O . ILE A 1 1047 ? 30.496 -11.029 16.640 1.00 43.62 1047 ILE A O 1
ATOM 7804 N N . VAL A 1 1048 ? 30.354 -9.497 15.006 1.00 41.78 1048 VAL A N 1
ATOM 7805 C CA . VAL A 1 1048 ? 31.339 -8.598 15.632 1.00 41.78 1048 VAL A CA 1
ATOM 7806 C C . VAL A 1 1048 ? 30.744 -7.711 16.732 1.00 41.78 1048 VAL A C 1
ATOM 7808 O O . VAL A 1 1048 ? 31.506 -7.225 17.556 1.00 41.78 1048 VAL A O 1
ATOM 7811 N N . ASP A 1 1049 ? 29.413 -7.561 16.813 1.00 50.47 1049 ASP A N 1
ATOM 7812 C CA . ASP A 1 1049 ? 28.731 -6.762 17.846 1.00 50.47 1049 ASP A CA 1
ATOM 7813 C C . ASP A 1 1049 ? 27.396 -7.419 18.293 1.00 50.47 1049 ASP A C 1
ATOM 7815 O O . ASP A 1 1049 ? 26.324 -7.028 17.834 1.00 50.47 1049 ASP A O 1
ATOM 7819 N N . ASN A 1 1050 ? 27.401 -8.406 19.209 1.00 56.72 1050 ASN A N 1
ATOM 7820 C CA . ASN A 1 1050 ? 26.142 -8.926 19.789 1.00 56.72 1050 ASN A CA 1
ATOM 7821 C C . ASN A 1 1050 ? 25.596 -7.973 20.867 1.00 56.72 1050 ASN A C 1
ATOM 7823 O O . ASN A 1 1050 ? 25.688 -8.271 22.057 1.00 56.72 1050 ASN A O 1
ATOM 7827 N N . VAL A 1 1051 ? 25.041 -6.824 20.490 1.00 65.69 1051 VAL A N 1
ATOM 7828 C CA . VAL A 1 1051 ? 24.298 -5.976 21.438 1.00 65.69 1051 VAL A CA 1
ATOM 7829 C C . VAL A 1 1051 ? 22.811 -6.084 21.130 1.00 65.69 1051 VAL A C 1
ATOM 7831 O O . VAL A 1 1051 ? 22.324 -5.450 20.198 1.00 65.69 1051 VAL A O 1
ATOM 7834 N N . GLY A 1 1052 ? 22.106 -6.912 21.900 1.00 73.88 1052 GLY A N 1
ATOM 7835 C CA . GLY A 1 1052 ? 20.654 -7.039 21.821 1.00 73.88 1052 GLY A CA 1
ATOM 7836 C C . GLY A 1 1052 ? 19.911 -5.845 22.432 1.00 73.88 1052 GLY A C 1
ATOM 7837 O O . GLY A 1 1052 ? 20.498 -5.017 23.135 1.00 73.88 1052 GLY A O 1
ATOM 7838 N N . ALA A 1 1053 ? 18.598 -5.786 22.221 1.00 83.62 1053 ALA A N 1
ATOM 7839 C CA . ALA A 1 1053 ? 17.696 -4.791 22.804 1.00 83.62 1053 ALA A CA 1
ATOM 7840 C C . ALA A 1 1053 ? 16.276 -5.363 22.964 1.00 83.62 1053 ALA A C 1
ATOM 7842 O O . ALA A 1 1053 ? 15.966 -6.438 22.458 1.00 83.62 1053 ALA A O 1
ATOM 7843 N N . ALA A 1 1054 ? 15.408 -4.652 23.680 1.00 88.62 1054 ALA A N 1
ATOM 7844 C CA . ALA A 1 1054 ? 13.969 -4.901 23.673 1.00 88.62 1054 ALA A CA 1
ATOM 7845 C C . ALA A 1 1054 ? 13.234 -3.601 23.334 1.00 88.62 1054 ALA A C 1
ATOM 7847 O O . ALA A 1 1054 ? 13.567 -2.542 23.863 1.00 88.62 1054 ALA A O 1
ATOM 7848 N N . TYR A 1 1055 ? 12.244 -3.670 22.456 1.00 90.12 1055 TYR A N 1
ATOM 7849 C CA . TYR A 1 1055 ? 11.485 -2.513 21.988 1.00 90.12 1055 TYR A CA 1
ATOM 7850 C C . TYR A 1 1055 ? 10.085 -2.591 22.577 1.00 90.12 1055 TYR A C 1
ATOM 7852 O O . TYR A 1 1055 ? 9.381 -3.565 22.336 1.00 90.12 1055 TYR A O 1
ATOM 7860 N N . LEU A 1 1056 ? 9.713 -1.596 23.380 1.00 91.12 1056 LEU A N 1
ATOM 7861 C CA . LEU A 1 1056 ? 8.362 -1.411 23.893 1.00 91.12 1056 LEU A CA 1
ATOM 7862 C C . LEU A 1 1056 ? 7.588 -0.547 22.907 1.00 91.12 1056 LEU A C 1
ATOM 7864 O O . LEU A 1 1056 ? 7.952 0.612 22.686 1.00 91.12 1056 LEU A O 1
ATOM 7868 N N . LEU A 1 1057 ? 6.513 -1.097 22.365 1.00 90.06 1057 LEU A N 1
ATOM 7869 C CA . LEU A 1 1057 ? 5.627 -0.422 21.439 1.00 90.06 1057 LEU A CA 1
ATOM 7870 C C . LEU A 1 1057 ? 4.229 -0.290 22.038 1.00 90.06 1057 LEU A C 1
ATOM 7872 O O . LEU A 1 1057 ? 3.797 -1.127 22.833 1.00 90.06 1057 LEU A O 1
ATOM 7876 N N . LYS A 1 1058 ? 3.524 0.764 21.641 1.00 86.75 1058 LYS A N 1
ATOM 7877 C CA . LYS A 1 1058 ? 2.127 0.996 21.972 1.00 86.75 1058 LYS A CA 1
ATOM 7878 C C . LYS A 1 1058 ? 1.298 0.921 20.703 1.00 86.75 1058 LYS A C 1
ATOM 7880 O O . LYS A 1 1058 ? 1.549 1.646 19.745 1.00 86.75 1058 LYS A O 1
ATOM 7885 N N . THR A 1 1059 ? 0.295 0.066 20.728 1.00 75.81 1059 THR A N 1
ATOM 7886 C CA . THR A 1 1059 ? -0.736 -0.007 19.702 1.00 75.81 1059 THR A CA 1
ATOM 7887 C C . THR A 1 1059 ? -1.958 0.699 20.268 1.00 75.81 1059 THR A C 1
ATOM 7889 O O . THR A 1 1059 ? -2.487 0.238 21.279 1.00 75.81 1059 THR A O 1
ATOM 7892 N N . PRO A 1 1060 ? -2.401 1.829 19.695 1.00 59.62 1060 PRO A N 1
ATOM 7893 C CA . PRO A 1 1060 ? -3.665 2.429 20.091 1.00 59.62 1060 PRO A CA 1
ATOM 7894 C C . PRO A 1 1060 ? -4.768 1.393 19.892 1.00 59.62 1060 PRO A C 1
ATOM 7896 O O . PRO A 1 1060 ? -4.842 0.806 18.811 1.00 59.62 1060 PRO A O 1
ATOM 7899 N N . ASN A 1 1061 ? -5.580 1.139 20.922 1.00 53.25 1061 ASN A N 1
ATOM 7900 C CA . ASN A 1 1061 ? -6.686 0.197 20.799 1.00 53.25 1061 ASN A CA 1
ATOM 7901 C C . ASN A 1 1061 ? -7.460 0.448 19.503 1.00 53.25 1061 ASN A C 1
ATOM 7903 O O . ASN A 1 1061 ? -7.857 1.582 19.213 1.00 53.25 1061 ASN A O 1
ATOM 7907 N N . ILE A 1 1062 ? -7.716 -0.629 18.759 1.00 50.69 1062 ILE A N 1
ATOM 7908 C CA . ILE A 1 1062 ? -8.787 -0.675 17.767 1.00 50.69 1062 ILE A CA 1
ATOM 7909 C C . ILE A 1 1062 ? -10.071 -0.624 18.591 1.00 50.69 1062 ILE A C 1
ATOM 7911 O O . ILE A 1 1062 ? -10.628 -1.651 18.939 1.00 50.69 1062 ILE A O 1
ATOM 7915 N N . VAL A 1 1063 ? -10.424 0.589 19.023 1.00 40.22 1063 VAL A N 1
ATOM 7916 C CA . VAL A 1 1063 ? -11.606 0.960 19.801 1.00 40.22 1063 VAL A CA 1
ATOM 7917 C C . VAL A 1 1063 ? -11.965 -0.086 20.863 1.00 40.22 1063 VAL A C 1
ATOM 7919 O O . VAL A 1 1063 ? -12.787 -0.957 20.610 1.00 40.22 1063 VAL A O 1
ATOM 7922 N N . SER A 1 1064 ? -11.431 0.035 22.083 1.00 38.00 1064 SER A N 1
ATOM 7923 C CA . SER A 1 1064 ? -12.199 -0.413 23.248 1.00 38.00 1064 SER A CA 1
ATOM 7924 C C . SER A 1 1064 ? -13.397 0.539 23.323 1.00 38.00 1064 SER A C 1
ATOM 7926 O O . SER A 1 1064 ? -13.181 1.727 23.592 1.00 38.00 1064 SER A O 1
ATOM 7928 N N . PRO A 1 1065 ? -14.616 0.103 22.977 1.00 35.47 1065 PRO A N 1
ATOM 7929 C CA . PRO A 1 1065 ? -15.737 1.017 22.817 1.00 35.47 1065 PRO A CA 1
ATOM 7930 C C . PRO A 1 1065 ? -16.018 1.673 24.164 1.00 35.47 1065 PRO A C 1
ATOM 7932 O O . PRO A 1 1065 ? -15.898 1.031 25.209 1.00 35.47 1065 PRO A O 1
ATOM 7935 N N . GLU A 1 1066 ? -16.358 2.960 24.167 1.00 38.84 1066 GLU A N 1
ATOM 7936 C CA . GLU A 1 1066 ? -16.942 3.591 25.349 1.00 38.84 1066 GLU A CA 1
ATOM 7937 C C . GLU A 1 1066 ? -18.269 2.873 25.666 1.00 38.84 1066 GLU A C 1
ATOM 7939 O O . GLU A 1 1066 ? -19.327 3.232 25.158 1.00 38.84 1066 GLU A O 1
ATOM 7944 N N . GLY A 1 1067 ? -18.209 1.802 26.463 1.00 52.03 1067 GLY A N 1
ATOM 7945 C CA . GLY A 1 1067 ? -19.363 0.979 26.814 1.00 52.03 1067 GLY A CA 1
ATOM 7946 C C . GLY A 1 1067 ? -18.983 -0.417 27.312 1.00 52.03 1067 GLY A C 1
ATOM 7947 O O . GLY A 1 1067 ? -18.326 -1.165 26.603 1.00 52.03 1067 GLY A O 1
ATOM 7948 N N . CYS A 1 1068 ? -19.470 -0.760 28.514 1.00 52.81 1068 CYS A N 1
ATOM 7949 C CA . CYS A 1 1068 ? -19.420 -2.077 29.173 1.00 52.81 1068 CYS A CA 1
ATOM 7950 C C . CYS A 1 1068 ? -18.008 -2.664 29.375 1.00 52.81 1068 CYS A C 1
ATOM 7952 O O . CYS A 1 1068 ? -17.340 -3.064 28.427 1.00 52.81 1068 CYS A O 1
ATOM 7954 N N . ALA A 1 1069 ? -17.552 -2.746 30.629 1.00 53.62 1069 ALA A N 1
ATOM 7955 C CA . ALA A 1 1069 ? -16.218 -3.249 30.945 1.00 53.62 1069 ALA A CA 1
ATOM 7956 C C . ALA A 1 1069 ? -16.027 -4.728 30.557 1.00 53.62 1069 ALA A C 1
ATOM 7958 O O . ALA A 1 1069 ? -16.933 -5.559 30.696 1.00 53.62 1069 ALA A O 1
ATOM 7959 N N . ASP A 1 1070 ? -14.820 -5.066 30.090 1.00 55.59 1070 ASP A N 1
ATOM 7960 C CA . ASP A 1 1070 ? -14.473 -6.454 29.803 1.00 55.59 1070 ASP A CA 1
ATOM 7961 C C . ASP A 1 1070 ? -14.492 -7.278 31.098 1.00 55.59 1070 ASP A C 1
ATOM 7963 O O . ASP A 1 1070 ? -13.896 -6.898 32.111 1.00 55.59 1070 ASP A O 1
ATOM 7967 N N . LYS A 1 1071 ? -15.244 -8.384 31.082 1.00 55.22 1071 LYS A N 1
ATOM 7968 C CA . LYS A 1 1071 ? -15.373 -9.357 32.182 1.00 55.22 1071 LYS A CA 1
ATOM 7969 C C . LYS A 1 1071 ? -15.773 -8.783 33.556 1.00 55.22 1071 LYS A C 1
ATOM 7971 O O . LYS A 1 1071 ? -15.637 -9.482 34.562 1.00 55.22 1071 LYS A O 1
ATOM 7976 N N . THR A 1 1072 ? -16.309 -7.564 33.623 1.00 68.50 1072 THR A N 1
ATOM 7977 C CA . THR A 1 1072 ? -16.858 -6.943 34.843 1.00 68.50 1072 THR A CA 1
ATOM 7978 C C . THR A 1 1072 ? -18.148 -6.181 34.528 1.00 68.50 1072 THR A C 1
ATOM 7980 O O . THR A 1 1072 ? -18.430 -5.873 33.373 1.00 68.50 1072 THR A O 1
ATOM 7983 N N . VAL A 1 1073 ? -18.976 -5.916 35.544 1.00 82.00 1073 VAL A N 1
ATOM 7984 C CA . VAL A 1 1073 ? -20.275 -5.248 35.350 1.00 82.00 1073 VAL A CA 1
ATOM 7985 C C . VAL A 1 1073 ? -20.101 -3.735 35.288 1.00 82.00 1073 VAL A C 1
ATOM 7987 O O . VAL A 1 1073 ? -19.365 -3.142 36.072 1.00 82.00 1073 VAL A O 1
ATOM 7990 N N . SER A 1 1074 ? -20.812 -3.091 34.369 1.00 84.06 1074 SER A N 1
ATOM 7991 C CA . SER A 1 1074 ? -20.902 -1.635 34.245 1.00 84.06 1074 SER A CA 1
ATOM 7992 C C . SER A 1 1074 ? -22.354 -1.203 34.025 1.00 84.06 1074 SER A C 1
ATOM 7994 O O . SER A 1 1074 ? -23.150 -1.985 33.501 1.00 84.06 1074 SER A O 1
ATOM 7996 N N . PRO A 1 1075 ? -22.731 0.036 34.380 1.00 85.50 1075 PRO A N 1
ATOM 7997 C CA . PRO A 1 1075 ? -24.000 0.589 33.927 1.00 85.50 1075 PRO A CA 1
ATOM 7998 C C . PRO A 1 1075 ? -23.945 0.816 32.408 1.00 85.50 1075 PRO A C 1
ATOM 8000 O O . PRO A 1 1075 ? -22.904 1.192 31.864 1.00 85.50 1075 PRO A O 1
ATOM 8003 N N . THR A 1 1076 ? -25.059 0.610 31.705 1.00 83.19 1076 THR A N 1
ATOM 8004 C CA . THR A 1 1076 ? -25.134 0.925 30.269 1.00 83.19 1076 THR A CA 1
ATOM 8005 C C . THR A 1 1076 ? -25.126 2.439 30.043 1.00 83.19 1076 THR A C 1
ATOM 8007 O O . THR A 1 1076 ? -25.675 3.199 30.847 1.00 83.19 1076 THR A O 1
ATOM 8010 N N . ALA A 1 1077 ? -24.571 2.883 28.908 1.00 75.38 1077 ALA A N 1
ATOM 8011 C CA . ALA A 1 1077 ? -24.537 4.301 28.523 1.00 75.38 1077 ALA A CA 1
ATOM 8012 C C . ALA A 1 1077 ? -25.942 4.923 28.387 1.00 75.38 1077 ALA A C 1
ATOM 8014 O O . ALA A 1 1077 ? -26.139 6.108 28.644 1.00 75.38 1077 ALA A O 1
ATOM 8015 N N . THR A 1 1078 ? -26.935 4.112 28.009 1.00 81.62 1078 THR A N 1
ATOM 8016 C CA . THR A 1 1078 ? -28.350 4.502 27.996 1.00 81.62 1078 THR A CA 1
ATOM 8017 C C . THR A 1 1078 ? -29.034 3.971 29.248 1.00 81.62 1078 THR A C 1
ATOM 8019 O O . THR A 1 1078 ? -29.022 2.765 29.468 1.00 81.62 1078 THR A O 1
ATOM 8022 N N . GLN A 1 1079 ? -29.659 4.846 30.036 1.00 89.75 1079 GLN A N 1
ATOM 8023 C CA . GLN A 1 1079 ? -30.504 4.485 31.182 1.00 89.75 1079 GLN A CA 1
ATOM 8024 C C . GLN A 1 1079 ? -31.964 4.895 30.921 1.00 89.75 1079 GLN A C 1
ATOM 8026 O O . GLN A 1 1079 ? -32.202 5.815 30.127 1.00 89.75 1079 GLN A O 1
ATOM 8031 N N . PRO A 1 1080 ? -32.963 4.271 31.578 1.00 88.19 1080 PRO A N 1
ATOM 8032 C CA . PRO A 1 1080 ? -34.348 4.731 31.514 1.00 88.19 1080 PRO A CA 1
ATOM 8033 C C . PRO A 1 1080 ? -34.488 6.188 31.955 1.00 88.19 1080 PRO A C 1
ATOM 8035 O O . PRO A 1 1080 ? -33.795 6.649 32.862 1.00 88.19 1080 PRO A O 1
ATOM 8038 N N . ALA A 1 1081 ? -35.422 6.918 31.343 1.00 84.69 1081 ALA A N 1
ATOM 8039 C CA . ALA A 1 1081 ? -35.620 8.338 31.624 1.00 84.69 1081 ALA A CA 1
ATOM 8040 C C . ALA A 1 1081 ? -35.795 8.610 33.132 1.00 84.69 1081 ALA A C 1
ATOM 8042 O O . ALA A 1 1081 ? -36.673 8.045 33.788 1.00 84.69 1081 ALA A O 1
ATOM 8043 N N . GLY A 1 1082 ? -34.958 9.502 33.672 1.00 83.94 1082 GLY A N 1
ATOM 8044 C CA . GLY A 1 1082 ? -34.962 9.852 35.094 1.00 83.94 1082 GLY A CA 1
ATOM 8045 C C . GLY A 1 1082 ? -34.308 8.819 36.017 1.00 83.94 1082 GLY A C 1
ATOM 8046 O O . GLY A 1 1082 ? -34.550 8.884 37.219 1.00 83.94 1082 GLY A O 1
ATOM 8047 N N . THR A 1 1083 ? -33.511 7.891 35.477 1.00 88.31 1083 THR A N 1
ATOM 8048 C CA . THR A 1 1083 ? -32.733 6.903 36.238 1.00 88.31 1083 THR A CA 1
ATOM 8049 C C . THR A 1 1083 ? -31.241 7.161 36.057 1.00 88.31 1083 THR A C 1
ATOM 8051 O O . THR A 1 1083 ? -30.755 7.297 34.936 1.00 88.31 1083 THR A O 1
ATOM 8054 N N . SER A 1 1084 ? -30.509 7.225 37.163 1.00 87.44 1084 SER A N 1
ATOM 8055 C CA . SER A 1 1084 ? -29.049 7.160 37.217 1.00 87.44 1084 SER A CA 1
ATOM 8056 C C . SER A 1 1084 ? -28.609 5.835 37.834 1.00 87.44 1084 SER A C 1
ATOM 8058 O O . SER A 1 1084 ? -29.294 5.316 38.714 1.00 87.44 1084 SER A O 1
ATOM 8060 N N . ALA A 1 1085 ? -27.466 5.312 37.387 1.00 86.69 1085 ALA A N 1
ATOM 8061 C CA . ALA A 1 1085 ? -26.838 4.116 37.935 1.00 86.69 1085 ALA A CA 1
ATOM 8062 C C . ALA A 1 1085 ? -25.314 4.285 37.957 1.00 86.69 1085 ALA A C 1
ATOM 8064 O O . ALA A 1 1085 ? -24.722 4.729 36.974 1.00 86.69 1085 ALA A O 1
ATOM 8065 N N . ILE A 1 1086 ? -24.685 3.947 39.081 1.00 84.44 1086 ILE A N 1
ATOM 8066 C CA . ILE A 1 1086 ? -23.234 4.000 39.279 1.00 84.44 1086 ILE A CA 1
ATOM 8067 C C . ILE A 1 1086 ? -22.815 2.693 39.939 1.00 84.44 1086 ILE A C 1
ATOM 8069 O O . ILE A 1 1086 ? -23.223 2.431 41.065 1.00 84.44 1086 ILE A O 1
ATOM 8073 N N . VAL A 1 1087 ? -21.989 1.889 39.272 1.00 83.56 1087 VAL A N 1
ATOM 8074 C CA . VAL A 1 1087 ? -21.399 0.690 39.885 1.00 83.56 1087 VAL A CA 1
ATOM 8075 C C . VAL A 1 1087 ? -20.277 1.126 40.830 1.00 83.56 1087 VAL A C 1
ATOM 8077 O O . VAL A 1 1087 ? -19.361 1.841 40.428 1.00 83.56 1087 VAL A O 1
ATOM 8080 N N . THR A 1 1088 ? -20.374 0.739 42.099 1.00 82.69 1088 THR A N 1
ATOM 8081 C CA . THR A 1 1088 ? -19.469 1.155 43.183 1.00 82.69 1088 THR A CA 1
ATOM 8082 C C . THR A 1 1088 ? -18.423 0.096 43.519 1.00 82.69 1088 THR A C 1
ATOM 8084 O O . THR A 1 1088 ? -17.340 0.439 43.990 1.00 82.69 1088 THR A O 1
ATOM 8087 N N . SER A 1 1089 ? -18.705 -1.180 43.250 1.00 79.31 1089 SER A N 1
ATOM 8088 C CA . SER A 1 1089 ? -17.728 -2.267 43.347 1.00 79.31 1089 SER A CA 1
ATOM 8089 C C . SER A 1 1089 ? -18.111 -3.439 42.455 1.00 79.31 1089 SER A C 1
ATOM 8091 O O . SER A 1 1089 ? -19.295 -3.709 42.273 1.00 79.31 1089 SER A O 1
ATOM 8093 N N . VAL A 1 1090 ? -17.113 -4.178 41.981 1.00 77.56 1090 VAL A N 1
ATOM 8094 C CA . VAL A 1 1090 ? -17.285 -5.429 41.234 1.00 77.56 1090 VAL A CA 1
ATOM 8095 C C . VAL A 1 1090 ? -16.435 -6.526 41.868 1.00 77.56 1090 VAL A C 1
ATOM 8097 O O . VAL A 1 1090 ? -15.310 -6.275 42.305 1.00 77.56 1090 VAL A O 1
ATOM 8100 N N . SER A 1 1091 ? -16.964 -7.742 41.915 1.00 70.31 1091 SER A N 1
ATOM 8101 C CA . SER A 1 1091 ? -16.255 -8.954 42.312 1.00 70.31 1091 SER A CA 1
ATOM 8102 C C . SER A 1 1091 ? -16.539 -10.066 41.308 1.00 70.31 1091 SER A C 1
ATOM 8104 O O . SER A 1 1091 ? -17.667 -10.298 40.877 1.00 70.31 1091 SER A O 1
ATOM 8106 N N . LYS A 1 1092 ? -15.477 -10.775 40.930 1.00 63.53 1092 LYS A N 1
ATOM 8107 C CA . LYS A 1 1092 ? -15.537 -11.937 40.046 1.00 63.53 1092 LYS A CA 1
ATOM 8108 C C . LYS A 1 1092 ? -15.303 -13.181 40.891 1.00 63.53 1092 LYS A C 1
ATOM 8110 O O . LYS A 1 1092 ? -14.278 -13.278 41.567 1.00 63.53 1092 LYS A O 1
ATOM 8115 N N . LYS A 1 1093 ? -16.237 -14.132 40.864 1.00 68.25 1093 LYS A N 1
ATOM 8116 C CA . LYS A 1 1093 ? -16.059 -15.441 41.512 1.00 68.25 1093 LYS A CA 1
ATOM 8117 C C . LYS A 1 1093 ? -16.060 -16.533 40.457 1.00 68.25 1093 LYS A C 1
ATOM 8119 O O . LYS A 1 1093 ? -17.000 -16.639 39.676 1.00 68.25 1093 LYS A O 1
ATOM 8124 N N . VAL A 1 1094 ? -15.013 -17.349 40.469 1.00 61.84 1094 VAL A N 1
ATOM 8125 C CA . VAL A 1 1094 ? -14.912 -18.522 39.604 1.00 61.84 1094 VAL A CA 1
ATOM 8126 C C . VAL A 1 1094 ? -15.672 -19.681 40.252 1.00 61.84 1094 VAL A C 1
ATOM 8128 O O . VAL A 1 1094 ? -15.374 -20.053 41.392 1.00 61.84 1094 VAL A O 1
ATOM 8131 N N . LYS A 1 1095 ? -16.682 -20.219 39.564 1.00 69.81 1095 LYS A N 1
ATOM 8132 C CA . LYS A 1 1095 ? -17.554 -21.300 40.051 1.00 69.81 1095 LYS A CA 1
ATOM 8133 C C . LYS A 1 1095 ? -17.832 -22.309 38.939 1.00 69.81 1095 LYS A C 1
ATOM 8135 O O . LYS A 1 1095 ? -17.804 -21.982 37.760 1.00 69.81 1095 LYS A O 1
ATOM 8140 N N . THR A 1 1096 ? -18.135 -23.544 39.327 1.00 63.28 1096 THR A N 1
ATOM 8141 C CA . THR A 1 1096 ? -18.647 -24.576 38.412 1.00 63.28 1096 THR A CA 1
ATOM 8142 C C . THR A 1 1096 ? -20.176 -24.603 38.413 1.00 63.28 1096 THR A C 1
ATOM 8144 O O . THR A 1 1096 ? -20.807 -24.246 39.409 1.00 63.28 1096 THR A O 1
ATOM 8147 N N . THR A 1 1097 ? -20.782 -25.134 37.344 1.00 72.50 1097 THR A N 1
ATOM 8148 C CA . THR A 1 1097 ? -22.232 -25.406 37.281 1.00 72.50 1097 THR A CA 1
ATOM 8149 C C . THR A 1 1097 ? -22.720 -26.213 38.492 1.00 72.50 1097 THR A C 1
ATOM 8151 O O . THR A 1 1097 ? -23.793 -25.944 39.025 1.00 72.50 1097 THR A O 1
ATOM 8154 N N . ALA A 1 1098 ? -21.934 -27.196 38.948 1.00 72.31 1098 ALA A N 1
ATOM 8155 C CA . ALA A 1 1098 ? -22.286 -28.037 40.091 1.00 72.31 1098 ALA A CA 1
ATOM 8156 C C . ALA A 1 1098 ? -22.291 -27.249 41.411 1.00 72.31 1098 ALA A C 1
ATOM 8158 O O . ALA A 1 1098 ? -23.267 -27.315 42.152 1.00 72.31 1098 ALA A O 1
ATOM 8159 N N . GLN A 1 1099 ? -21.247 -26.450 41.660 1.00 76.06 1099 GLN A N 1
ATOM 8160 C CA . GLN A 1 1099 ? -21.170 -25.586 42.845 1.00 76.06 1099 GLN A CA 1
ATOM 8161 C C . GLN A 1 1099 ? -22.296 -24.548 42.862 1.00 76.06 1099 GLN A C 1
ATOM 8163 O O . GLN A 1 1099 ? -22.885 -24.310 43.906 1.00 76.06 1099 GLN A O 1
ATOM 8168 N N . LEU A 1 1100 ? -22.643 -23.967 41.708 1.00 80.25 1100 LEU A N 1
ATOM 8169 C CA . LEU A 1 1100 ? -23.754 -23.017 41.608 1.00 80.25 1100 LEU A CA 1
ATOM 8170 C C . LEU A 1 1100 ? -25.106 -23.655 41.927 1.00 80.25 1100 LEU A C 1
ATOM 8172 O O . LEU A 1 1100 ? -25.909 -23.062 42.644 1.00 80.25 1100 LEU A O 1
ATOM 8176 N N . LYS A 1 1101 ? -25.357 -24.866 41.417 1.00 81.38 1101 LYS A N 1
ATOM 8177 C CA . LYS A 1 1101 ? -26.594 -25.605 41.702 1.00 81.38 1101 LYS A CA 1
ATOM 8178 C C . LYS A 1 1101 ? -26.722 -25.946 43.187 1.00 81.38 1101 LYS A C 1
ATOM 8180 O O . LYS A 1 1101 ? -27.825 -25.871 43.721 1.00 81.38 1101 LYS A O 1
ATOM 8185 N N . GLU A 1 1102 ? -25.612 -26.290 43.837 1.00 81.75 1102 GLU A N 1
ATOM 8186 C CA . GLU A 1 1102 ? -25.565 -26.591 45.271 1.00 81.75 1102 GLU A CA 1
ATOM 8187 C C . GLU A 1 1102 ? -25.750 -25.336 46.140 1.00 81.75 1102 GLU A C 1
ATOM 8189 O O . GLU A 1 1102 ? -26.547 -25.357 47.075 1.00 81.75 1102 GLU A O 1
ATOM 8194 N N . GLU A 1 1103 ? -25.055 -24.241 45.820 1.00 81.88 1103 GLU A N 1
ATOM 8195 C CA . GLU A 1 1103 ? -25.044 -23.016 46.633 1.00 81.88 1103 GLU A CA 1
ATOM 8196 C C . GLU A 1 1103 ? -26.284 -22.133 46.435 1.00 81.88 1103 GLU A C 1
ATOM 8198 O O . GLU A 1 1103 ? -26.715 -21.479 47.380 1.00 81.88 1103 GLU A O 1
ATOM 8203 N N . HIS A 1 1104 ? -26.856 -22.097 45.227 1.00 82.00 1104 HIS A N 1
ATOM 8204 C CA . HIS A 1 1104 ? -27.849 -21.083 44.846 1.00 82.00 1104 HIS A CA 1
ATOM 8205 C C . HIS A 1 1104 ? -29.164 -21.633 44.295 1.00 82.00 1104 HIS A C 1
ATOM 8207 O O . HIS A 1 1104 ? -30.044 -20.835 43.973 1.00 82.00 1104 HIS A O 1
ATOM 8213 N N . GLN A 1 1105 ? -29.307 -22.958 44.157 1.00 81.12 1105 GLN A N 1
ATOM 8214 C CA . GLN A 1 1105 ? -30.506 -23.618 43.619 1.00 81.12 1105 GLN A CA 1
ATOM 8215 C C . GLN A 1 1105 ? -31.004 -22.948 42.324 1.00 81.12 1105 GLN A C 1
ATOM 8217 O O . GLN A 1 1105 ? -31.879 -22.084 42.350 1.00 81.12 1105 GLN A O 1
ATOM 8222 N N . THR A 1 1106 ? -30.433 -23.3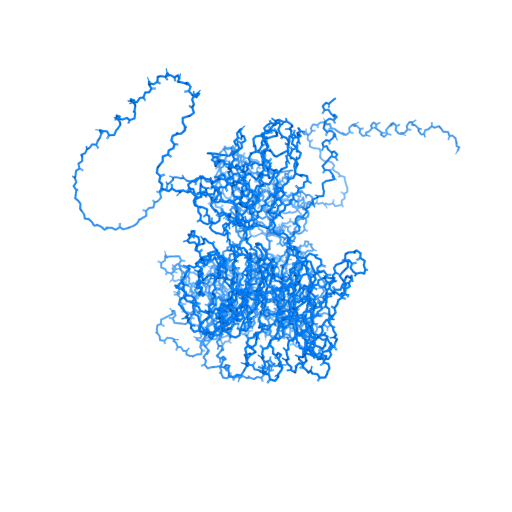24 41.176 1.00 80.62 1106 THR A N 1
ATOM 8223 C CA . THR A 1 1106 ? -30.705 -22.719 39.857 1.00 80.62 1106 THR A CA 1
ATOM 8224 C C . THR A 1 1106 ? -31.635 -23.589 38.991 1.00 80.62 1106 THR A C 1
ATOM 8226 O O . THR A 1 1106 ? -31.162 -24.300 38.096 1.00 80.62 1106 THR A O 1
ATOM 8229 N N . PRO A 1 1107 ? -32.965 -23.587 39.228 1.00 76.50 1107 PRO A N 1
ATOM 8230 C CA . PRO A 1 1107 ? -33.898 -24.387 38.440 1.00 76.50 1107 PRO A CA 1
ATOM 8231 C C . PRO A 1 1107 ? -33.876 -23.963 36.965 1.00 76.50 1107 PRO A C 1
ATOM 8233 O O . PRO A 1 1107 ? -33.950 -22.781 36.638 1.00 76.50 1107 PRO A O 1
ATOM 8236 N N . GLY A 1 1108 ? -33.759 -24.945 36.068 1.00 72.44 1108 GLY A N 1
ATOM 8237 C CA . GLY A 1 1108 ? -33.731 -24.723 34.618 1.00 72.44 1108 GLY A CA 1
ATOM 8238 C C . GLY A 1 1108 ? -32.373 -24.319 34.031 1.00 72.44 1108 GLY A C 1
ATOM 8239 O O . GLY A 1 1108 ? -32.300 -24.117 32.825 1.00 72.44 1108 GLY A O 1
ATOM 8240 N N . MET A 1 1109 ? -31.307 -24.221 34.836 1.00 80.00 1109 MET A N 1
ATOM 8241 C CA . MET A 1 1109 ? -29.939 -24.056 34.328 1.00 80.00 1109 MET A CA 1
ATOM 8242 C C . MET A 1 1109 ? -29.343 -25.420 33.960 1.00 80.00 1109 MET A C 1
ATOM 8244 O O . MET A 1 1109 ? -29.152 -26.270 34.833 1.00 80.00 1109 MET A O 1
ATOM 8248 N N . ASP A 1 1110 ? -28.978 -25.618 32.699 1.00 80.06 1110 ASP A N 1
ATOM 8249 C CA . ASP A 1 1110 ? -28.322 -26.843 32.234 1.00 80.06 1110 ASP A CA 1
ATOM 8250 C C . ASP A 1 1110 ? -26.817 -26.769 32.492 1.00 80.06 1110 ASP A C 1
ATOM 8252 O O . ASP A 1 1110 ? -26.287 -27.521 33.322 1.00 80.06 1110 ASP A O 1
ATOM 8256 N N . SER A 1 1111 ? -26.160 -25.799 31.855 1.00 78.56 1111 SER A N 1
ATOM 8257 C CA . SER A 1 1111 ? -24.739 -25.490 32.011 1.00 78.56 1111 SER A CA 1
ATOM 8258 C C . SER A 1 1111 ? -24.493 -23.995 32.213 1.00 78.56 1111 SER A C 1
ATOM 8260 O O . SER A 1 1111 ? -25.263 -23.153 31.758 1.00 78.56 1111 SER A O 1
ATOM 8262 N N . MET A 1 1112 ? -23.409 -23.661 32.909 1.00 79.38 1112 MET A N 1
ATOM 8263 C CA . MET A 1 1112 ? -22.869 -22.304 32.981 1.00 79.38 1112 MET A CA 1
ATOM 8264 C C . MET A 1 1112 ? -22.071 -21.991 31.705 1.00 79.38 1112 MET A C 1
ATOM 8266 O O . MET A 1 1112 ? -21.378 -22.867 31.186 1.00 79.38 1112 MET A O 1
ATOM 8270 N N . LEU A 1 1113 ? -22.164 -20.758 31.203 1.00 74.31 1113 LEU A N 1
ATOM 8271 C CA . LEU A 1 1113 ? -21.387 -20.278 30.058 1.00 74.31 1113 LEU A CA 1
ATOM 8272 C C . LEU A 1 1113 ? -20.172 -19.496 30.566 1.00 74.31 1113 LEU A C 1
ATOM 8274 O O . LEU A 1 1113 ? -20.294 -18.380 31.068 1.00 74.31 1113 LEU A O 1
ATOM 8278 N N . GLY A 1 1114 ? -18.993 -20.111 30.473 1.00 67.94 1114 GLY A N 1
ATOM 8279 C CA . GLY A 1 1114 ? -17.784 -19.644 31.154 1.00 67.94 1114 GLY A CA 1
ATOM 8280 C C . GLY A 1 1114 ? -17.732 -20.080 32.623 1.00 67.94 1114 GLY A C 1
ATOM 8281 O O . GLY A 1 1114 ? -18.511 -20.920 33.065 1.00 67.94 1114 GLY A O 1
ATOM 8282 N N . ALA A 1 1115 ? -16.783 -19.528 33.381 1.00 57.81 1115 ALA A N 1
ATOM 8283 C CA . ALA A 1 1115 ? -16.564 -19.886 34.788 1.00 57.81 1115 ALA A CA 1
ATOM 8284 C C . ALA A 1 1115 ? -16.919 -18.755 35.769 1.00 57.81 1115 ALA A C 1
ATOM 8286 O O . ALA A 1 1115 ? -16.724 -18.898 36.973 1.00 57.81 1115 ALA A O 1
ATOM 8287 N N . ASN A 1 1116 ? -17.457 -17.633 35.277 1.00 67.94 1116 ASN A N 1
ATOM 8288 C CA . ASN A 1 1116 ? -17.555 -16.383 36.031 1.00 67.94 1116 ASN A CA 1
ATOM 8289 C C . ASN A 1 1116 ? -18.961 -16.087 36.552 1.00 67.94 1116 ASN A C 1
ATOM 8291 O O . ASN A 1 1116 ? -19.918 -15.987 35.786 1.00 67.94 1116 ASN A O 1
ATOM 8295 N N . VAL A 1 1117 ? -19.054 -15.875 37.862 1.00 79.06 1117 VAL A N 1
ATOM 8296 C CA . VAL A 1 1117 ? -20.172 -15.187 38.509 1.00 79.06 1117 VAL A CA 1
ATOM 8297 C C . VAL A 1 1117 ? -19.817 -13.710 38.612 1.00 79.06 1117 VAL A C 1
ATOM 8299 O O . VAL A 1 1117 ? -18.781 -13.356 39.188 1.00 79.06 1117 VAL A O 1
ATOM 8302 N N . TYR A 1 1118 ? -20.682 -12.869 38.055 1.00 82.69 1118 TYR A N 1
ATOM 8303 C CA . TYR A 1 1118 ? -20.533 -11.421 38.020 1.00 82.69 1118 TYR A CA 1
ATOM 8304 C C . TYR A 1 1118 ? -21.305 -10.815 39.186 1.00 82.69 1118 TYR A C 1
ATOM 8306 O O . TYR A 1 1118 ? -22.526 -10.714 39.133 1.00 82.69 1118 TYR A O 1
ATOM 8314 N N . GLU A 1 1119 ? -20.603 -10.443 40.251 1.00 84.25 1119 GLU A N 1
ATOM 8315 C CA . GLU A 1 1119 ? -21.179 -9.821 41.442 1.00 84.25 1119 GLU A CA 1
ATOM 8316 C C . GLU A 1 1119 ? -20.794 -8.339 41.475 1.00 84.25 1119 GLU A C 1
ATOM 8318 O O . GLU A 1 1119 ? -19.663 -7.964 41.157 1.00 84.25 1119 GLU A O 1
ATOM 8323 N N . PHE A 1 1120 ? -21.748 -7.470 41.801 1.00 85.81 1120 PHE A N 1
ATOM 8324 C CA . PHE A 1 1120 ? -21.512 -6.031 41.823 1.00 85.81 1120 PHE A CA 1
ATOM 8325 C C . PHE A 1 1120 ? -22.427 -5.314 42.810 1.00 85.81 1120 PHE A C 1
ATOM 8327 O O . PHE A 1 1120 ? -23.516 -5.791 43.118 1.00 85.81 1120 PHE A O 1
ATOM 8334 N N . ASN A 1 1121 ? -21.973 -4.136 43.237 1.00 84.81 1121 ASN A N 1
ATOM 8335 C CA . ASN A 1 1121 ? -22.773 -3.151 43.953 1.00 84.81 1121 ASN A CA 1
ATOM 8336 C C . ASN A 1 1121 ? -22.972 -1.926 43.076 1.00 84.81 1121 ASN A C 1
ATOM 8338 O O . ASN A 1 1121 ? -22.030 -1.480 42.415 1.00 84.81 1121 ASN A O 1
ATOM 8342 N N . ALA A 1 1122 ? -24.166 -1.348 43.107 1.00 87.44 1122 ALA A N 1
ATOM 8343 C CA . ALA A 1 1122 ? -24.474 -0.115 42.412 1.00 87.44 1122 ALA A CA 1
ATOM 8344 C C . ALA A 1 1122 ? -25.340 0.823 43.254 1.00 87.44 1122 ALA A C 1
ATOM 8346 O O . ALA A 1 1122 ? -26.179 0.396 44.038 1.00 87.44 1122 ALA A O 1
ATOM 8347 N N . THR A 1 1123 ? -25.144 2.123 43.059 1.00 88.44 1123 THR A N 1
ATOM 8348 C CA . THR A 1 1123 ? -26.044 3.175 43.530 1.00 88.44 1123 THR A CA 1
ATOM 8349 C C . THR A 1 1123 ? -26.946 3.599 42.380 1.00 88.44 1123 THR A C 1
ATOM 8351 O O . THR A 1 1123 ? -26.447 3.984 41.319 1.00 88.44 1123 THR A O 1
ATOM 8354 N N . VAL A 1 1124 ? -28.261 3.554 42.585 1.00 91.00 1124 VAL A N 1
ATOM 8355 C CA . VAL A 1 1124 ? -29.267 3.852 41.558 1.00 91.00 1124 VAL A CA 1
ATOM 8356 C C . VAL A 1 1124 ? -30.319 4.852 42.034 1.00 91.00 1124 VAL A C 1
ATOM 8358 O O . VAL A 1 1124 ? -30.427 5.173 43.217 1.00 91.00 1124 VAL A O 1
ATOM 8361 N N . THR A 1 1125 ? -31.113 5.391 41.108 1.00 89.88 1125 THR A N 1
ATOM 8362 C CA . THR A 1 1125 ? -32.293 6.184 41.481 1.00 89.88 1125 THR A CA 1
ATOM 8363 C C . THR A 1 1125 ? -33.347 5.288 42.136 1.00 89.88 1125 THR A C 1
ATOM 8365 O O . THR A 1 1125 ? -33.839 4.356 41.506 1.00 89.88 1125 THR A O 1
ATOM 8368 N N . ALA A 1 1126 ? -33.723 5.605 43.377 1.00 88.12 1126 ALA A N 1
ATOM 8369 C CA . ALA A 1 1126 ? -34.631 4.784 44.177 1.00 88.12 1126 ALA A CA 1
ATOM 8370 C C . ALA A 1 1126 ? -35.956 4.445 43.458 1.00 88.12 1126 ALA A C 1
ATOM 8372 O O . ALA A 1 1126 ? -36.630 5.320 42.900 1.00 88.12 1126 ALA A O 1
ATOM 8373 N N . GLY A 1 1127 ? -36.334 3.166 43.499 1.00 84.75 1127 GLY A N 1
ATOM 8374 C CA . GLY A 1 1127 ? -37.550 2.585 42.927 1.00 84.75 1127 GLY A CA 1
ATOM 8375 C C . GLY A 1 1127 ? -37.608 2.523 41.395 1.00 84.75 1127 GLY A C 1
ATOM 8376 O O . GLY A 1 1127 ? -38.690 2.295 40.838 1.00 84.75 1127 GLY A O 1
ATOM 8377 N N . LYS A 1 1128 ? -36.497 2.779 40.691 1.00 90.56 1128 LYS A N 1
ATOM 8378 C CA . LYS A 1 1128 ? -36.427 2.795 39.220 1.00 90.56 1128 LYS A CA 1
ATOM 8379 C C . LYS A 1 1128 ? -35.724 1.562 38.654 1.00 90.56 1128 LYS A C 1
ATOM 8381 O O . LYS A 1 1128 ? -34.946 0.909 39.338 1.00 90.56 1128 LYS A O 1
ATOM 8386 N N . VAL A 1 1129 ? -36.014 1.267 37.384 1.00 91.88 1129 VAL A N 1
ATOM 8387 C CA . VAL A 1 1129 ? -35.291 0.265 36.587 1.00 91.88 1129 VAL A CA 1
ATOM 8388 C C . VAL A 1 1129 ? -33.971 0.873 36.124 1.00 91.88 1129 VAL A C 1
ATOM 8390 O O . VAL A 1 1129 ? -33.971 1.955 35.541 1.00 91.88 1129 VAL A O 1
ATOM 8393 N N . ALA A 1 1130 ? -32.873 0.172 36.365 1.00 90.94 1130 ALA A N 1
ATOM 8394 C CA . ALA A 1 1130 ? -31.543 0.474 35.868 1.00 90.94 1130 ALA A CA 1
ATOM 8395 C C . ALA A 1 1130 ? -31.076 -0.632 34.915 1.00 90.94 1130 ALA A C 1
ATOM 8397 O O . ALA A 1 1130 ? -31.456 -1.800 35.038 1.00 90.94 1130 ALA A O 1
ATOM 8398 N N . TYR A 1 1131 ? -30.252 -0.247 33.947 1.00 92.19 1131 TYR A N 1
ATOM 8399 C CA . TYR A 1 1131 ? -29.676 -1.160 32.968 1.00 92.19 1131 TYR A CA 1
ATOM 8400 C C . TYR A 1 1131 ? -28.185 -1.364 33.236 1.00 92.19 1131 TYR A C 1
ATOM 8402 O O . TYR A 1 1131 ? -27.428 -0.405 33.422 1.00 92.19 1131 TYR A O 1
ATOM 8410 N N . PHE A 1 1132 ? -27.766 -2.623 33.211 1.00 90.88 1132 PHE A N 1
ATOM 8411 C CA . PHE A 1 1132 ? -26.392 -3.053 33.442 1.00 90.88 1132 PHE A CA 1
ATOM 8412 C C . PHE A 1 1132 ? -25.915 -3.934 32.294 1.00 90.88 1132 PHE A C 1
ATOM 8414 O O . PHE A 1 1132 ? -26.718 -4.501 31.550 1.00 90.88 1132 PHE A O 1
ATOM 8421 N N . CYS A 1 1133 ? -24.602 -4.041 32.141 1.00 88.75 1133 CYS A N 1
ATOM 8422 C CA . CYS A 1 1133 ? -23.996 -4.863 31.112 1.00 88.75 1133 CYS A CA 1
ATOM 8423 C C . CYS A 1 1133 ? -22.633 -5.419 31.521 1.00 88.75 1133 CYS A C 1
ATOM 8425 O O . CYS A 1 1133 ? -21.937 -4.843 32.359 1.00 88.75 1133 CYS A O 1
ATOM 8427 N N . PHE A 1 1134 ? -22.245 -6.517 30.878 1.00 82.88 1134 PHE A N 1
ATOM 8428 C CA . PHE A 1 1134 ? -20.888 -7.061 30.892 1.00 82.88 1134 PHE A CA 1
ATOM 8429 C C . PHE A 1 1134 ? -20.559 -7.667 29.524 1.00 82.88 1134 PHE A C 1
ATOM 8431 O O . PHE A 1 1134 ? -21.454 -8.120 28.803 1.00 82.88 1134 PHE A O 1
ATOM 8438 N N . ASN A 1 1135 ? -19.275 -7.701 29.176 1.00 78.31 1135 ASN A N 1
ATOM 8439 C CA . ASN A 1 1135 ? -18.810 -8.404 27.984 1.00 78.31 1135 ASN A CA 1
ATOM 8440 C C . ASN A 1 1135 ? -18.449 -9.856 28.321 1.00 78.31 1135 ASN A C 1
ATOM 8442 O O . ASN A 1 1135 ? -17.867 -10.144 29.372 1.00 78.31 1135 ASN A O 1
ATOM 8446 N N . SER A 1 1136 ? -18.807 -10.774 27.425 1.00 75.50 1136 SER A N 1
ATOM 8447 C CA . SER A 1 1136 ? -18.474 -12.191 27.529 1.00 75.50 1136 SER A CA 1
ATOM 8448 C C . SER A 1 1136 ? -18.098 -12.759 26.167 1.00 75.50 1136 SER A C 1
ATOM 8450 O O . SER A 1 1136 ? -18.871 -12.682 25.212 1.00 75.50 1136 SER A O 1
ATOM 8452 N N . SER A 1 1137 ? -16.910 -13.354 26.089 1.00 70.19 1137 SER A N 1
ATOM 8453 C CA . SER A 1 1137 ? -16.466 -14.187 24.965 1.00 70.19 1137 SER A CA 1
ATOM 8454 C C . SER A 1 1137 ? -16.848 -15.662 25.128 1.00 70.19 1137 SER A C 1
ATOM 8456 O O . SER A 1 1137 ? -16.734 -16.433 24.179 1.00 70.19 1137 SER A O 1
ATOM 8458 N N . SER A 1 1138 ? -17.387 -16.039 26.291 1.00 71.62 1138 SER A N 1
ATOM 8459 C CA . SER A 1 1138 ? -17.732 -17.421 26.643 1.00 71.62 1138 SER A CA 1
ATOM 8460 C C . SER A 1 1138 ? -19.177 -17.800 26.294 1.00 71.62 1138 SER A C 1
ATOM 8462 O O . SER A 1 1138 ? -19.684 -18.805 26.787 1.00 71.62 1138 SER A O 1
ATOM 8464 N N . LEU A 1 1139 ? -19.881 -16.995 25.481 1.00 78.12 1139 LEU A N 1
ATOM 8465 C CA . LEU A 1 1139 ? -21.236 -17.343 25.030 1.00 78.12 1139 LEU A CA 1
ATOM 8466 C C . LEU A 1 1139 ? -21.225 -18.486 24.000 1.00 78.12 1139 LEU A C 1
ATOM 8468 O O . LEU A 1 1139 ? -22.208 -19.214 23.902 1.00 78.12 1139 LEU A O 1
ATOM 8472 N N . GLY A 1 1140 ? -20.113 -18.687 23.284 1.00 69.62 1140 GLY A N 1
ATOM 8473 C CA . GLY A 1 1140 ? -19.910 -19.788 22.334 1.00 69.62 1140 GLY A CA 1
ATOM 8474 C C . GLY A 1 1140 ? -20.765 -19.722 21.057 1.00 69.62 1140 GLY A C 1
ATOM 8475 O O . GLY A 1 1140 ? -21.579 -18.819 20.875 1.00 69.62 1140 GLY A O 1
ATOM 8476 N N . GLU A 1 1141 ? -20.568 -20.688 20.151 1.00 76.12 1141 GLU A N 1
ATOM 8477 C CA . GLU A 1 1141 ? -21.315 -20.795 18.885 1.00 76.12 1141 GLU A CA 1
ATOM 8478 C C . GLU A 1 1141 ? -22.677 -21.491 19.099 1.00 76.12 1141 GLU A C 1
ATOM 8480 O O . GLU A 1 1141 ? -22.759 -22.720 19.093 1.00 76.12 1141 GLU A O 1
ATOM 8485 N N . ARG A 1 1142 ? -23.740 -20.714 19.357 1.00 82.25 1142 ARG A N 1
ATOM 8486 C CA . ARG A 1 1142 ? -25.113 -21.197 19.648 1.00 82.25 1142 ARG A CA 1
ATOM 8487 C C . ARG A 1 1142 ? -26.174 -20.144 19.320 1.00 82.25 1142 ARG A C 1
ATOM 8489 O O . ARG A 1 1142 ? -25.811 -18.989 19.107 1.00 82.25 1142 ARG A O 1
ATOM 8496 N N . ALA A 1 1143 ? -27.464 -20.491 19.280 1.00 84.00 1143 ALA A N 1
ATOM 8497 C CA . ALA A 1 1143 ? -28.501 -19.475 19.088 1.00 84.00 1143 ALA A CA 1
ATOM 8498 C C . ALA A 1 1143 ? -28.534 -18.513 20.284 1.00 84.00 1143 ALA A C 1
ATOM 8500 O O . ALA A 1 1143 ? -28.339 -18.926 21.427 1.00 84.00 1143 ALA A O 1
ATOM 8501 N N . ALA A 1 1144 ? -28.776 -17.225 20.041 1.00 86.38 1144 ALA A N 1
ATOM 8502 C CA . ALA A 1 1144 ? -28.843 -16.237 21.115 1.00 86.38 1144 ALA A CA 1
ATOM 8503 C C . ALA A 1 1144 ? -29.947 -16.568 22.142 1.00 86.38 1144 ALA A C 1
ATOM 8505 O O . ALA A 1 1144 ? -29.776 -16.280 23.322 1.00 86.38 1144 ALA A O 1
ATOM 8506 N N . GLU A 1 1145 ? -31.031 -17.219 21.712 1.00 83.88 1145 GLU A N 1
ATOM 8507 C CA . GLU A 1 1145 ? -32.109 -17.723 22.572 1.00 83.88 1145 GLU A CA 1
ATOM 8508 C C . GLU A 1 1145 ? -31.720 -18.926 23.447 1.00 83.88 1145 GLU A C 1
ATOM 8510 O O . GLU A 1 1145 ? -32.365 -19.157 24.467 1.00 83.88 1145 GLU A O 1
ATOM 8515 N N . ASP A 1 1146 ? -30.648 -19.652 23.107 1.00 86.69 1146 ASP A N 1
ATOM 8516 C CA . ASP A 1 1146 ? -30.114 -20.741 23.941 1.00 86.69 1146 ASP A CA 1
ATOM 8517 C C . ASP A 1 1146 ? -29.263 -20.209 25.108 1.00 86.69 1146 ASP A C 1
ATOM 8519 O O . ASP A 1 1146 ? -28.928 -20.951 26.039 1.00 86.69 1146 ASP A O 1
ATOM 8523 N N . VAL A 1 1147 ? -28.881 -18.927 25.059 1.00 89.31 1147 VAL A N 1
ATOM 8524 C CA . VAL A 1 1147 ? -28.239 -18.233 26.176 1.00 89.31 1147 VAL A CA 1
ATOM 8525 C C . VAL A 1 1147 ? -29.315 -17.862 27.186 1.00 89.31 1147 VAL A C 1
ATOM 8527 O O . VAL A 1 1147 ? -30.322 -17.255 26.845 1.00 89.31 1147 VAL A O 1
ATOM 8530 N N . ALA A 1 1148 ? -29.065 -18.166 28.452 1.00 90.12 1148 ALA A N 1
ATOM 8531 C CA . ALA A 1 1148 ? -29.865 -17.733 29.584 1.00 90.12 1148 ALA A CA 1
ATOM 8532 C C . ALA A 1 1148 ? -29.010 -16.876 30.523 1.00 90.12 1148 ALA A C 1
ATOM 8534 O O . ALA A 1 1148 ? -27.805 -17.087 30.659 1.00 90.12 1148 ALA A O 1
ATOM 8535 N N . LEU A 1 1149 ? -29.633 -15.918 31.205 1.00 92.06 1149 LEU A N 1
ATOM 8536 C CA . LEU A 1 1149 ? -29.011 -15.167 32.293 1.00 92.06 1149 LEU A CA 1
ATOM 8537 C C . LEU A 1 1149 ? -29.755 -15.496 33.585 1.00 92.06 1149 LEU A C 1
ATOM 8539 O O . LEU A 1 1149 ? -30.986 -15.487 33.607 1.00 92.06 1149 LEU A O 1
ATOM 8543 N N . PHE A 1 1150 ? -29.023 -15.779 34.659 1.00 90.38 1150 PHE A N 1
ATOM 8544 C CA . PHE A 1 1150 ? -29.599 -16.118 35.957 1.00 90.38 1150 PHE A CA 1
ATOM 8545 C C . PHE A 1 1150 ? -29.179 -15.118 37.023 1.00 90.38 1150 PHE A C 1
ATOM 8547 O O . PHE A 1 1150 ? -28.008 -14.758 37.134 1.00 90.38 1150 PHE A O 1
ATOM 8554 N N . LYS A 1 1151 ? -30.150 -14.714 37.836 1.00 90.69 1151 LYS A N 1
ATOM 8555 C CA . LYS A 1 1151 ? -29.978 -13.973 39.075 1.00 90.69 1151 LYS A CA 1
ATOM 8556 C C . LYS A 1 1151 ? -29.789 -14.950 40.227 1.00 90.69 1151 LYS A C 1
ATOM 8558 O O . LYS A 1 1151 ? -30.680 -15.759 40.492 1.00 90.69 1151 LYS A O 1
ATOM 8563 N N . LEU A 1 1152 ? -28.659 -14.842 40.921 1.00 88.62 1152 LEU A N 1
ATOM 8564 C CA . LEU A 1 1152 ? -28.344 -15.710 42.049 1.00 88.62 1152 LEU A CA 1
ATOM 8565 C C . LEU A 1 1152 ? -28.871 -15.120 43.361 1.00 88.62 1152 LEU A C 1
ATOM 8567 O O . LEU A 1 1152 ? -28.702 -13.925 43.635 1.00 88.62 1152 LEU A O 1
ATOM 8571 N N . PHE A 1 1153 ? -29.486 -15.979 44.174 1.00 85.00 1153 PHE A N 1
ATOM 8572 C CA . PHE A 1 1153 ? -29.914 -15.670 45.536 1.00 85.00 1153 PHE A CA 1
ATOM 8573 C C . PHE A 1 1153 ? -29.177 -16.583 46.533 1.00 85.00 1153 PHE A C 1
ATOM 8575 O O . PHE A 1 1153 ? -28.973 -17.759 46.236 1.00 85.00 1153 PHE A O 1
ATOM 8582 N N . PRO A 1 1154 ? -28.734 -16.072 47.697 1.00 81.31 1154 PRO A N 1
ATOM 8583 C CA . PRO A 1 1154 ? -28.058 -16.893 48.704 1.00 81.31 1154 PRO A CA 1
ATOM 8584 C C . PRO A 1 1154 ? -29.031 -17.781 49.497 1.00 81.31 1154 PRO A C 1
ATOM 8586 O O . PRO A 1 1154 ? -28.678 -18.899 49.852 1.00 81.31 1154 PRO A O 1
ATOM 8589 N N . ASP A 1 1155 ? -30.262 -17.307 49.733 1.00 80.06 1155 ASP A N 1
ATOM 8590 C CA . ASP A 1 1155 ? -31.197 -17.926 50.689 1.00 80.06 1155 ASP A CA 1
ATOM 8591 C C . ASP A 1 1155 ? -32.514 -18.424 50.053 1.00 80.06 1155 ASP A C 1
ATOM 8593 O O . ASP A 1 1155 ? -33.428 -18.859 50.758 1.00 80.06 1155 ASP A O 1
ATOM 8597 N N . LYS A 1 1156 ? -32.656 -18.336 48.724 1.00 81.81 1156 LYS A N 1
ATOM 8598 C CA . LYS A 1 1156 ? -33.843 -18.786 47.970 1.00 81.81 1156 LYS A CA 1
ATOM 8599 C C . LYS A 1 1156 ? -33.460 -19.238 46.559 1.00 81.81 1156 LYS A C 1
ATOM 8601 O O . LYS A 1 1156 ? -32.335 -19.004 46.132 1.00 81.81 1156 LYS A O 1
ATOM 8606 N N . GLU A 1 1157 ? -34.400 -19.855 45.843 1.00 83.19 1157 GLU A N 1
ATOM 8607 C CA . GLU A 1 1157 ? -34.188 -20.280 44.453 1.00 83.19 1157 GLU A CA 1
ATOM 8608 C C . GLU A 1 1157 ? -33.782 -19.103 43.553 1.00 83.19 1157 GLU A C 1
ATOM 8610 O O . GLU A 1 1157 ? -34.369 -18.015 43.602 1.00 83.19 1157 GLU A O 1
ATOM 8615 N N . SER A 1 1158 ? -32.773 -19.347 42.718 1.00 87.81 1158 SER A N 1
ATOM 8616 C CA . SER A 1 1158 ? -32.304 -18.416 41.693 1.00 87.81 1158 SER A CA 1
ATOM 8617 C C . SER A 1 1158 ? -33.351 -18.214 40.596 1.00 87.81 1158 SER A C 1
ATOM 8619 O O . SER A 1 1158 ? -34.085 -19.138 40.246 1.00 87.81 1158 SER A O 1
ATOM 8621 N N . LYS A 1 1159 ? -33.413 -17.008 40.021 1.00 88.25 1159 LYS A N 1
ATOM 8622 C CA . LYS A 1 1159 ? -34.367 -16.657 38.952 1.00 88.25 1159 LYS A CA 1
ATOM 8623 C C . LYS A 1 1159 ? -33.666 -16.520 37.605 1.00 88.25 1159 LYS A C 1
ATOM 8625 O O . LYS A 1 1159 ? -32.537 -16.045 37.556 1.00 88.25 1159 LYS A O 1
ATOM 8630 N N . SER A 1 1160 ? -34.334 -16.869 36.508 1.00 88.81 1160 SER A N 1
ATOM 8631 C CA . SER A 1 1160 ? -33.868 -16.542 35.156 1.00 88.81 1160 SER A CA 1
ATOM 8632 C C . SER A 1 1160 ? -34.392 -15.178 34.701 1.00 88.81 1160 SER A C 1
ATOM 8634 O O . SER A 1 1160 ? -35.474 -14.737 35.099 1.00 88.81 1160 SER A O 1
ATOM 8636 N N . PHE A 1 1161 ? -33.612 -14.495 33.870 1.00 91.12 1161 PHE A N 1
ATOM 8637 C CA . PHE A 1 1161 ? -34.073 -13.350 33.093 1.00 91.12 1161 PHE A CA 1
ATOM 8638 C C . PHE A 1 1161 ? -34.713 -13.840 31.786 1.00 91.12 1161 PHE A C 1
ATOM 8640 O O . PHE A 1 1161 ? -34.372 -14.904 31.269 1.00 91.12 1161 PHE A O 1
ATOM 8647 N N . THR A 1 1162 ? -35.615 -13.039 31.225 1.00 91.44 1162 THR A N 1
ATOM 8648 C CA . THR A 1 1162 ? -36.269 -13.308 29.937 1.00 91.44 1162 THR A CA 1
ATOM 8649 C C . THR A 1 1162 ? -35.512 -12.627 28.799 1.00 91.44 1162 THR A C 1
ATOM 8651 O O . THR A 1 1162 ? -35.180 -11.446 28.907 1.00 91.44 1162 THR A O 1
ATOM 8654 N N . TYR A 1 1163 ? -35.260 -13.331 27.690 1.00 90.19 1163 TYR A N 1
ATOM 8655 C CA . TYR A 1 1163 ? -34.658 -12.708 26.506 1.00 90.19 1163 TYR A CA 1
ATOM 8656 C C . TYR A 1 1163 ? -35.648 -11.688 25.919 1.00 90.19 1163 TYR A C 1
ATOM 8658 O O . TYR A 1 1163 ? -36.747 -12.038 25.490 1.00 90.19 1163 TYR A O 1
ATOM 8666 N N . SER A 1 1164 ? -35.286 -10.408 25.937 1.00 90.06 1164 SER A N 1
ATOM 8667 C CA . SER A 1 1164 ? -36.127 -9.310 25.456 1.00 90.06 1164 SER A CA 1
ATOM 8668 C C . SER A 1 1164 ? -36.297 -9.384 23.945 1.00 90.06 1164 SER A C 1
ATOM 8670 O O . SER A 1 1164 ? -35.322 -9.637 23.250 1.00 90.06 1164 SER A O 1
ATOM 8672 N N . SER A 1 1165 ? -37.476 -9.056 23.407 1.00 82.06 1165 SER A N 1
ATOM 8673 C CA . SER A 1 1165 ? -37.726 -8.967 21.955 1.00 82.06 1165 SER A CA 1
ATOM 8674 C C . SER A 1 1165 ? -37.102 -7.732 21.280 1.00 82.06 1165 SER A C 1
ATOM 8676 O O . SER A 1 1165 ? -37.341 -7.480 20.101 1.00 82.06 1165 SER A O 1
ATOM 8678 N N . GLY A 1 1166 ? -36.371 -6.909 22.035 1.00 82.56 1166 GLY A N 1
ATOM 8679 C CA . GLY A 1 1166 ? -35.703 -5.697 21.562 1.00 82.56 1166 GLY A CA 1
ATOM 8680 C C . GLY A 1 1166 ? -34.809 -5.071 22.637 1.00 82.56 1166 GLY A C 1
ATOM 8681 O O . GLY A 1 1166 ? -34.639 -5.624 23.724 1.00 82.56 1166 GLY A O 1
ATOM 8682 N N . LYS A 1 1167 ? -34.231 -3.898 22.356 1.00 83.62 1167 LYS A N 1
ATOM 8683 C CA . LYS A 1 1167 ? -33.387 -3.177 23.326 1.00 83.62 1167 LYS A CA 1
ATOM 8684 C C . LYS A 1 1167 ? -34.206 -2.416 24.361 1.00 83.62 1167 LYS A C 1
ATOM 8686 O O . LYS A 1 1167 ? -35.295 -1.939 24.054 1.00 83.62 1167 LYS A O 1
ATOM 8691 N N . ASN A 1 1168 ? -33.595 -2.188 25.524 1.00 85.31 1168 ASN A N 1
ATOM 8692 C CA . ASN A 1 1168 ? -34.058 -1.246 26.549 1.00 85.31 1168 ASN A CA 1
ATOM 8693 C C . ASN A 1 1168 ? -35.514 -1.494 27.010 1.00 85.31 1168 ASN A C 1
ATOM 8695 O O . ASN A 1 1168 ? -36.349 -0.589 26.900 1.00 85.31 1168 ASN A O 1
ATOM 8699 N N . PRO A 1 1169 ? -35.830 -2.703 27.503 1.00 86.75 1169 PRO A N 1
ATOM 8700 C CA . PRO A 1 1169 ? -37.162 -3.054 27.985 1.00 86.75 1169 PRO A CA 1
ATOM 8701 C C . PRO A 1 1169 ? -37.568 -2.177 29.175 1.00 86.75 1169 PRO A C 1
ATOM 8703 O O . PRO A 1 1169 ? -36.799 -1.978 30.106 1.00 86.75 1169 PRO A O 1
ATOM 8706 N N . SER A 1 1170 ? -38.805 -1.674 29.176 1.00 81.88 1170 SER A N 1
ATOM 8707 C CA . SER A 1 1170 ? -39.313 -0.780 30.231 1.00 81.88 1170 SER A CA 1
ATOM 8708 C C . SER A 1 1170 ? -39.560 -1.457 31.586 1.00 81.88 1170 SER A C 1
ATOM 8710 O O . SER A 1 1170 ? -39.896 -0.778 32.556 1.00 81.88 1170 SER A O 1
ATOM 8712 N N . GLU A 1 1171 ? -39.444 -2.780 31.640 1.00 87.31 1171 GLU A N 1
ATOM 8713 C CA . GLU A 1 1171 ? -39.690 -3.633 32.802 1.00 87.31 1171 GLU A CA 1
ATOM 8714 C C . GLU A 1 1171 ? -38.379 -4.286 33.268 1.00 87.31 1171 GLU A C 1
ATOM 8716 O O . GLU A 1 1171 ? -37.424 -4.380 32.501 1.00 87.31 1171 GLU A O 1
ATOM 8721 N N . GLU A 1 1172 ? -38.323 -4.726 34.528 1.00 91.88 1172 GLU A N 1
ATOM 8722 C CA . GLU A 1 1172 ? -37.188 -5.499 35.054 1.00 91.88 1172 GLU A CA 1
ATOM 8723 C C . GLU A 1 1172 ? -37.234 -6.969 34.618 1.00 91.88 1172 GLU A C 1
ATOM 8725 O O . GLU A 1 1172 ? -38.253 -7.449 34.127 1.00 91.88 1172 GLU A O 1
ATOM 8730 N N . GLY A 1 1173 ? -36.141 -7.705 34.836 1.00 90.00 1173 GLY A N 1
ATOM 8731 C CA . GLY A 1 1173 ? -36.116 -9.150 34.600 1.00 90.00 1173 GLY A CA 1
ATOM 8732 C C . GLY A 1 1173 ? -35.909 -9.557 33.142 1.00 90.00 1173 GLY A C 1
ATOM 8733 O O . GLY A 1 1173 ? -36.005 -10.739 32.818 1.00 90.00 1173 GLY A O 1
ATOM 8734 N N . TYR A 1 1174 ? -35.569 -8.612 32.267 1.00 92.75 1174 TYR A N 1
ATOM 8735 C CA . TYR A 1 1174 ? -35.206 -8.881 30.881 1.00 92.75 1174 TYR A CA 1
ATOM 8736 C C . TYR A 1 1174 ? -33.700 -8.747 30.645 1.00 92.75 1174 TYR A C 1
ATOM 8738 O O . TYR A 1 1174 ? -33.022 -7.938 31.282 1.00 92.75 1174 TYR A O 1
ATOM 8746 N N . PHE A 1 1175 ? -33.182 -9.513 29.688 1.00 93.88 1175 PHE A N 1
ATOM 8747 C CA . PHE A 1 1175 ? -31.826 -9.368 29.165 1.00 93.88 1175 PHE A CA 1
ATOM 8748 C C . PHE A 1 1175 ? -31.829 -9.381 27.633 1.00 93.88 1175 PHE A C 1
ATOM 8750 O O . PHE A 1 1175 ? -32.764 -9.875 27.009 1.00 93.88 1175 PHE A O 1
ATOM 8757 N N . TRP A 1 1176 ? -30.810 -8.800 27.010 1.00 92.06 1176 TRP A N 1
ATOM 8758 C CA . TRP A 1 1176 ? -30.618 -8.830 25.562 1.00 92.06 1176 TRP A CA 1
ATOM 8759 C C . TRP A 1 1176 ? -29.135 -8.813 25.219 1.00 92.06 1176 TRP A C 1
ATOM 8761 O O . TRP A 1 1176 ? -28.312 -8.260 25.953 1.00 92.06 1176 TRP A O 1
ATOM 8771 N N . ILE A 1 1177 ? -28.798 -9.400 24.076 1.00 90.50 1177 ILE A N 1
ATOM 8772 C CA . ILE A 1 1177 ? -27.420 -9.457 23.597 1.00 90.50 1177 ILE A CA 1
ATOM 8773 C C . ILE A 1 1177 ? -27.238 -8.426 22.486 1.00 90.50 1177 ILE A C 1
ATOM 8775 O O . ILE A 1 1177 ? -28.109 -8.217 21.636 1.00 90.50 1177 ILE A O 1
ATOM 8779 N N . THR A 1 1178 ? -26.097 -7.756 22.514 1.00 85.38 1178 THR A N 1
ATOM 8780 C CA . THR A 1 1178 ? -25.649 -6.855 21.456 1.00 85.38 1178 THR A CA 1
ATOM 8781 C C . THR A 1 1178 ? -24.278 -7.286 20.967 1.00 85.38 1178 THR A C 1
ATOM 8783 O O . THR A 1 1178 ? -23.602 -8.109 21.589 1.00 85.38 1178 THR A O 1
ATOM 8786 N N . ASP A 1 1179 ? -23.864 -6.727 19.841 1.00 72.44 1179 ASP A N 1
ATOM 8787 C CA . ASP A 1 1179 ? -22.485 -6.820 19.395 1.00 72.44 1179 ASP A CA 1
ATOM 8788 C C . ASP A 1 1179 ? -21.500 -6.205 20.408 1.00 72.44 1179 ASP A C 1
ATOM 8790 O O . ASP A 1 1179 ? -21.889 -5.475 21.329 1.00 72.44 1179 ASP A O 1
ATOM 8794 N N . GLU A 1 1180 ? -20.224 -6.560 20.241 1.00 62.94 1180 GLU A N 1
ATOM 8795 C CA . GLU A 1 1180 ? -19.102 -6.058 21.035 1.00 62.94 1180 GLU A CA 1
ATOM 8796 C C . GLU A 1 1180 ? -19.104 -4.525 21.077 1.00 62.94 1180 GLU A C 1
ATOM 8798 O O . GLU A 1 1180 ? -19.240 -3.863 20.048 1.00 62.94 1180 GLU A O 1
ATOM 8803 N N . GLY A 1 1181 ? -19.005 -3.958 22.283 1.00 54.75 1181 GLY A N 1
ATOM 8804 C CA . GLY A 1 1181 ? -19.031 -2.508 22.485 1.00 54.75 1181 GLY A CA 1
ATOM 8805 C C . GLY A 1 1181 ? -20.397 -1.872 22.653 1.00 54.75 1181 GLY A C 1
ATOM 8806 O O . GLY A 1 1181 ? -20.475 -0.652 22.774 1.00 54.75 1181 GLY A O 1
ATOM 8807 N N . ASN A 1 1182 ? -21.472 -2.665 22.643 1.00 59.88 1182 ASN A N 1
ATOM 8808 C CA . ASN A 1 1182 ? -22.840 -2.159 22.739 1.00 59.88 1182 ASN A CA 1
ATOM 8809 C C . ASN A 1 1182 ? -23.158 -1.089 21.673 1.00 59.88 1182 ASN A C 1
ATOM 8811 O O . ASN A 1 1182 ? -23.871 -0.123 21.951 1.00 59.88 1182 ASN A O 1
ATOM 8815 N N . SER A 1 1183 ? -22.637 -1.264 20.448 1.00 56.03 1183 SER A N 1
ATOM 8816 C CA . SER A 1 1183 ? -22.654 -0.260 19.365 1.00 56.03 1183 SER A CA 1
ATOM 8817 C C . SER A 1 1183 ? -24.059 0.214 18.972 1.00 56.03 1183 SER A C 1
ATOM 8819 O O . SER A 1 1183 ? -24.232 1.264 18.354 1.00 56.03 1183 SER A O 1
ATOM 8821 N N . GLY A 1 1184 ? -25.083 -0.569 19.317 1.00 58.03 1184 GLY A N 1
ATOM 8822 C CA . GLY A 1 1184 ? -26.463 -0.266 18.970 1.00 58.03 1184 GLY A CA 1
ATOM 8823 C C . GLY A 1 1184 ? -27.162 -1.375 18.194 1.00 58.03 1184 GLY A C 1
ATOM 8824 O O . GLY A 1 1184 ? -28.392 -1.353 18.159 1.00 58.03 1184 GLY A O 1
ATOM 8825 N N . GLN A 1 1185 ? -26.472 -2.429 17.747 1.00 73.12 1185 GLN A N 1
ATOM 8826 C CA . GLN A 1 1185 ? -27.138 -3.573 17.113 1.00 73.12 1185 GLN A CA 1
ATOM 8827 C C . GLN A 1 1185 ? -27.693 -4.563 18.144 1.00 73.12 1185 GLN A C 1
ATOM 8829 O O . GLN A 1 1185 ? -27.033 -4.917 19.116 1.00 73.12 1185 GLN A O 1
ATOM 8834 N N . TYR A 1 1186 ? -28.970 -4.916 18.014 1.00 83.31 1186 TYR A N 1
ATOM 8835 C CA . TYR A 1 1186 ? -29.634 -5.940 18.826 1.00 83.31 1186 TYR A CA 1
ATOM 8836 C C . TYR A 1 1186 ? -29.507 -7.268 18.093 1.00 83.31 1186 TYR A C 1
ATOM 8838 O O . TYR A 1 1186 ? -29.752 -7.310 16.887 1.00 83.31 1186 TYR A O 1
ATOM 8846 N N . ILE A 1 1187 ? -29.122 -8.324 18.801 1.00 84.00 1187 ILE A N 1
ATOM 8847 C CA . ILE A 1 1187 ? -29.032 -9.654 18.208 1.00 84.00 1187 ILE A CA 1
ATOM 8848 C C . ILE A 1 1187 ? -30.409 -10.304 18.275 1.00 84.00 1187 ILE A C 1
ATOM 8850 O O . ILE A 1 1187 ? -30.974 -10.460 19.355 1.00 84.00 1187 ILE A O 1
ATOM 8854 N N . ASP A 1 1188 ? -30.952 -10.667 17.111 1.00 84.00 1188 ASP A N 1
ATOM 8855 C CA . ASP A 1 1188 ? -32.209 -11.409 17.046 1.00 84.00 1188 ASP A CA 1
ATOM 8856 C C . ASP A 1 1188 ? -32.046 -12.758 17.775 1.00 84.00 1188 ASP A C 1
ATOM 8858 O O . ASP A 1 1188 ? -31.017 -13.409 17.559 1.00 84.00 1188 ASP A O 1
ATOM 8862 N N . PRO A 1 1189 ? -33.019 -13.203 18.595 1.00 84.62 1189 PRO A N 1
ATOM 8863 C CA . PRO A 1 1189 ? -32.907 -14.427 19.393 1.00 84.62 1189 PRO A CA 1
ATOM 8864 C C . PRO A 1 1189 ? -32.527 -15.671 18.573 1.00 84.62 1189 PRO A C 1
ATOM 8866 O O . PRO A 1 1189 ? -31.819 -16.545 19.066 1.00 84.62 1189 PRO A O 1
ATOM 8869 N N . LYS A 1 1190 ? -32.920 -15.732 17.294 1.00 83.94 1190 LYS A N 1
ATOM 8870 C CA . LYS A 1 1190 ? -32.620 -16.865 16.402 1.00 83.94 1190 LYS A CA 1
ATOM 8871 C C . LYS A 1 1190 ? -31.251 -16.784 15.733 1.00 83.94 1190 LYS A C 1
ATOM 8873 O O . LYS A 1 1190 ? -30.871 -17.687 14.988 1.00 83.94 1190 LYS A O 1
ATOM 8878 N N . THR A 1 1191 ? -30.518 -15.695 15.942 1.00 83.25 1191 THR A N 1
ATOM 8879 C CA . THR A 1 1191 ? -29.176 -15.524 15.384 1.00 83.25 1191 THR A CA 1
ATOM 8880 C C . THR A 1 1191 ? -28.223 -16.494 16.063 1.00 83.25 1191 THR A C 1
ATOM 8882 O O . THR A 1 1191 ? -28.130 -16.519 17.290 1.00 83.25 1191 THR A O 1
ATOM 8885 N N . ILE A 1 1192 ? -27.476 -17.258 15.266 1.00 80.81 1192 ILE A N 1
ATOM 8886 C CA . ILE A 1 1192 ? -26.369 -18.068 15.773 1.00 80.81 1192 ILE A CA 1
ATOM 8887 C C . ILE A 1 1192 ? -25.208 -17.130 16.107 1.00 80.81 1192 ILE A C 1
ATOM 8889 O O . ILE A 1 1192 ? -24.648 -16.468 15.229 1.00 80.81 1192 ILE A O 1
ATOM 8893 N N . LEU A 1 1193 ? -24.882 -17.046 17.394 1.00 78.69 1193 LEU A N 1
ATOM 8894 C CA . LEU A 1 1193 ? -23.681 -16.397 17.891 1.00 78.69 1193 LEU A CA 1
ATOM 8895 C C . LEU A 1 1193 ? -22.459 -17.093 17.297 1.00 78.69 1193 LEU A C 1
ATOM 8897 O O . LEU A 1 1193 ? -22.464 -18.298 17.068 1.00 78.69 1193 LEU A O 1
ATOM 8901 N N . VAL A 1 1194 ? -21.402 -16.336 17.046 1.00 69.69 1194 VAL A N 1
ATOM 8902 C CA . VAL A 1 1194 ? -20.177 -16.851 16.449 1.00 69.69 1194 VAL A CA 1
ATOM 8903 C C . VAL A 1 1194 ? -19.179 -17.170 17.551 1.00 69.69 1194 VAL A C 1
ATOM 8905 O O . VAL A 1 1194 ? -18.868 -16.315 18.380 1.00 69.69 1194 VAL A O 1
ATOM 8908 N N . GLY A 1 1195 ? -18.654 -18.398 17.545 1.00 63.59 1195 GLY A N 1
ATOM 8909 C CA . GLY A 1 1195 ? -17.580 -18.802 18.452 1.00 63.59 1195 GLY A CA 1
ATOM 8910 C C . GLY A 1 1195 ? -16.357 -17.892 18.303 1.00 63.59 1195 GLY A C 1
ATOM 8911 O O . GLY A 1 1195 ? -16.066 -17.423 17.201 1.00 63.59 1195 GLY A O 1
ATOM 8912 N N . ALA A 1 1196 ? -15.648 -17.641 19.406 1.00 60.28 1196 ALA A N 1
ATOM 8913 C CA . ALA A 1 1196 ? -14.539 -16.684 19.506 1.00 60.28 1196 ALA A CA 1
ATOM 8914 C C . ALA A 1 1196 ? -14.915 -15.188 19.439 1.00 60.28 1196 ALA A C 1
ATOM 8916 O O . ALA A 1 1196 ? -14.013 -14.346 19.451 1.00 60.28 1196 ALA A O 1
ATOM 8917 N N . ARG A 1 1197 ? -16.203 -14.814 19.362 1.00 68.19 1197 ARG A N 1
ATOM 8918 C CA . ARG A 1 1197 ? -16.657 -13.410 19.412 1.00 68.19 1197 ARG A CA 1
ATOM 8919 C C . ARG A 1 1197 ? -17.037 -13.000 20.837 1.00 68.19 1197 ARG A C 1
ATOM 8921 O O . ARG A 1 1197 ? -17.688 -13.757 21.550 1.00 68.19 1197 ARG A O 1
ATOM 8928 N N . THR A 1 1198 ? -16.654 -11.789 21.232 1.00 73.88 1198 THR A N 1
ATOM 8929 C CA . THR A 1 1198 ? -17.141 -11.166 22.463 1.00 73.88 1198 THR A CA 1
ATOM 8930 C C . THR A 1 1198 ? -18.506 -10.551 22.193 1.00 73.88 1198 THR A C 1
ATOM 8932 O O . THR A 1 1198 ? -18.717 -9.889 21.177 1.00 73.88 1198 THR A O 1
ATOM 8935 N N . TYR A 1 1199 ? -19.437 -10.750 23.111 1.00 78.50 1199 TYR A N 1
ATOM 8936 C CA . TYR A 1 1199 ? -20.762 -10.156 23.056 1.00 78.50 1199 TYR A CA 1
ATOM 8937 C C . TYR A 1 1199 ? -21.036 -9.386 24.337 1.00 78.50 1199 TYR A C 1
ATOM 8939 O O . TYR A 1 1199 ? -20.586 -9.779 25.415 1.00 78.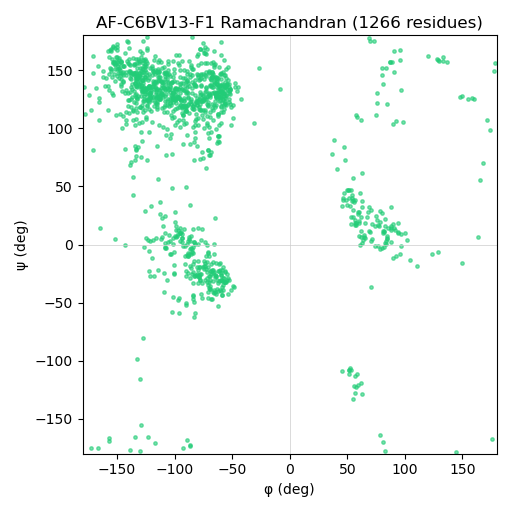50 1199 TYR A O 1
ATOM 8947 N N . THR A 1 1200 ? -21.812 -8.312 24.232 1.00 84.19 1200 THR A N 1
ATOM 8948 C CA . THR A 1 1200 ? -22.278 -7.586 25.411 1.00 84.19 1200 THR A CA 1
ATOM 8949 C C . THR A 1 1200 ? -23.635 -8.140 25.830 1.00 84.19 1200 THR A C 1
ATOM 8951 O O . THR A 1 1200 ? -24.613 -8.071 25.080 1.00 84.19 1200 THR A O 1
ATOM 8954 N N . VAL A 1 1201 ? -23.701 -8.676 27.047 1.00 88.31 1201 VAL A N 1
ATOM 8955 C CA . VAL A 1 1201 ? -24.953 -9.087 27.688 1.00 88.31 1201 VAL A CA 1
ATOM 8956 C C . VAL A 1 1201 ? -25.471 -7.897 28.484 1.00 88.31 1201 VAL A C 1
ATOM 8958 O O . VAL A 1 1201 ? -24.803 -7.426 29.401 1.00 88.31 1201 VAL A O 1
ATOM 8961 N N . ASN A 1 1202 ? -26.651 -7.401 28.126 1.00 90.75 1202 ASN A N 1
ATOM 8962 C CA . ASN A 1 1202 ? -27.323 -6.293 28.798 1.00 90.75 1202 ASN A CA 1
ATOM 8963 C C . ASN A 1 1202 ? -28.534 -6.825 29.565 1.00 90.75 1202 ASN A C 1
ATOM 8965 O O . ASN A 1 1202 ? -29.202 -7.735 29.080 1.00 90.75 1202 ASN A O 1
ATOM 8969 N N . TYR A 1 1203 ? -28.849 -6.258 30.725 1.00 92.56 1203 TYR A N 1
ATOM 8970 C CA . TYR A 1 1203 ? -29.981 -6.694 31.542 1.00 92.56 1203 TYR A CA 1
ATOM 8971 C C . TYR A 1 1203 ? -30.563 -5.562 32.388 1.00 92.56 1203 TYR A C 1
ATOM 8973 O O . TYR A 1 1203 ? -29.896 -4.571 32.689 1.00 92.56 1203 TYR A O 1
ATOM 8981 N N . SER A 1 1204 ? -31.836 -5.707 32.748 1.00 93.44 1204 SER A N 1
ATOM 8982 C CA . SER A 1 1204 ? -32.618 -4.721 33.496 1.00 93.44 1204 SER A CA 1
ATOM 8983 C C . SER A 1 1204 ? -32.927 -5.203 34.912 1.00 93.44 1204 SER A C 1
ATOM 8985 O O . SER A 1 1204 ? -33.524 -6.271 35.078 1.00 93.44 1204 SER A O 1
ATOM 8987 N N . VAL A 1 1205 ? -32.608 -4.384 35.913 1.00 91.62 1205 VAL A N 1
ATOM 8988 C CA . VAL A 1 1205 ? -32.929 -4.628 37.328 1.00 91.62 1205 VAL A CA 1
ATOM 8989 C C . VAL A 1 1205 ? -33.630 -3.403 37.895 1.00 91.62 1205 VAL A C 1
ATOM 8991 O O . VAL A 1 1205 ? -33.227 -2.276 37.613 1.00 91.62 1205 VAL A O 1
ATOM 8994 N N . LYS A 1 1206 ? -34.683 -3.595 38.686 1.00 91.69 1206 LYS A N 1
ATOM 8995 C CA . LYS A 1 1206 ? -35.342 -2.509 39.413 1.00 91.69 1206 LYS A CA 1
ATOM 8996 C C . LYS A 1 1206 ? -34.866 -2.471 40.857 1.00 91.69 1206 LYS A C 1
ATOM 8998 O O . LYS A 1 1206 ? -34.855 -3.506 41.503 1.00 91.69 1206 LYS A O 1
ATOM 9003 N N . ASP A 1 1207 ? -34.556 -1.274 41.347 1.00 89.12 1207 ASP A N 1
ATOM 9004 C CA . ASP A 1 1207 ? -34.290 -1.023 42.768 1.00 89.12 1207 ASP A CA 1
ATOM 9005 C C . ASP A 1 1207 ? -35.495 -1.444 43.618 1.00 89.12 1207 ASP A C 1
ATOM 9007 O O . ASP A 1 1207 ? -36.615 -0.971 43.363 1.00 89.12 1207 ASP A O 1
ATOM 9011 N N . ASN A 1 1208 ? -35.271 -2.312 44.610 1.00 86.06 1208 ASN A N 1
ATOM 9012 C CA . ASN A 1 1208 ? -36.328 -2.977 45.388 1.00 86.06 1208 ASN A CA 1
ATOM 9013 C C . ASN A 1 1208 ? -37.293 -3.823 44.530 1.00 86.06 1208 ASN A C 1
ATOM 9015 O O . ASN A 1 1208 ? -38.488 -3.948 44.829 1.00 86.06 1208 ASN A O 1
ATOM 9019 N N . GLY A 1 1209 ? -36.799 -4.321 43.398 1.00 85.94 1209 GLY A N 1
ATOM 9020 C CA . GLY A 1 1209 ? -37.506 -5.199 42.477 1.00 85.94 1209 GLY A CA 1
ATOM 9021 C C . GLY A 1 1209 ? -37.387 -6.674 42.847 1.00 85.94 1209 GLY A C 1
ATOM 9022 O O . GLY A 1 1209 ? -36.843 -7.058 43.877 1.00 85.94 1209 GLY A O 1
ATOM 9023 N N . GLU A 1 1210 ? -37.890 -7.541 41.974 1.00 85.38 1210 GLU A N 1
ATOM 9024 C CA . GLU A 1 1210 ? -37.796 -8.991 42.180 1.00 85.38 1210 GLU A CA 1
ATOM 9025 C C . GLU A 1 1210 ? -36.395 -9.558 41.927 1.00 85.38 1210 GLU A C 1
ATOM 9027 O O . GLU A 1 1210 ? -36.111 -10.688 42.346 1.00 85.38 1210 GLU A O 1
ATOM 9032 N N . TYR A 1 1211 ? -35.568 -8.801 41.206 1.00 87.19 1211 TYR A N 1
ATOM 9033 C CA . TYR A 1 1211 ? -34.220 -9.171 40.789 1.00 87.19 1211 TYR A CA 1
ATOM 9034 C C . TYR A 1 1211 ? -33.126 -8.470 41.596 1.00 87.19 1211 TYR A C 1
ATOM 9036 O O . TYR A 1 1211 ? -31.977 -8.642 41.231 1.00 87.19 1211 TYR A O 1
ATOM 9044 N N . ASP A 1 1212 ? -33.463 -7.751 42.666 1.00 86.88 1212 ASP A N 1
ATOM 9045 C CA . ASP A 1 1212 ? -32.530 -7.046 43.553 1.00 86.88 1212 ASP A CA 1
ATOM 9046 C C . ASP A 1 1212 ? -32.373 -7.817 44.878 1.00 86.88 1212 ASP A C 1
ATOM 9048 O O . ASP A 1 1212 ? -33.365 -8.305 45.430 1.00 86.88 1212 ASP A O 1
ATOM 9052 N N . LEU A 1 1213 ? -31.142 -8.017 45.369 1.00 85.19 1213 LEU A N 1
ATOM 9053 C CA . LEU A 1 1213 ? -30.920 -8.582 46.713 1.00 85.19 1213 LEU A CA 1
ATOM 9054 C C . LEU A 1 1213 ? -30.987 -7.544 47.830 1.00 85.19 1213 LEU A C 1
ATOM 9056 O O . LEU A 1 1213 ? -31.161 -7.949 48.982 1.00 85.19 1213 LEU A O 1
ATOM 9060 N N . ASP A 1 1214 ? -30.755 -6.266 47.531 1.00 81.19 1214 ASP A N 1
ATOM 9061 C CA . ASP A 1 1214 ? -30.669 -5.225 48.550 1.00 81.19 1214 ASP A CA 1
ATOM 9062 C C . ASP A 1 1214 ? -31.969 -4.418 48.590 1.00 81.19 1214 ASP A C 1
ATOM 9064 O O . ASP A 1 1214 ? -32.256 -3.608 47.718 1.00 81.19 1214 ASP A O 1
ATOM 9068 N N . ASP A 1 1215 ? -32.754 -4.601 49.653 1.00 83.44 1215 ASP A N 1
ATOM 9069 C CA . ASP A 1 1215 ? -34.000 -3.852 49.860 1.00 83.44 1215 ASP A CA 1
ATOM 9070 C C . ASP A 1 1215 ? -33.748 -2.395 50.347 1.00 83.44 1215 ASP A C 1
ATOM 9072 O O . ASP A 1 1215 ? -34.641 -1.708 50.867 1.00 83.44 1215 ASP A O 1
ATOM 9076 N N . THR A 1 1216 ? -32.507 -1.904 50.267 1.00 83.88 1216 THR A N 1
ATOM 9077 C CA . THR A 1 1216 ? -32.154 -0.519 50.589 1.00 83.88 1216 THR A CA 1
ATOM 9078 C C . THR A 1 1216 ? -32.416 0.377 49.387 1.00 83.88 1216 THR A C 1
ATOM 9080 O O . THR A 1 1216 ? -31.744 0.296 48.368 1.00 83.88 1216 THR A O 1
ATOM 9083 N N . ALA A 1 1217 ? -33.341 1.328 49.535 1.00 81.69 1217 ALA A N 1
ATOM 9084 C CA . ALA A 1 1217 ? -33.652 2.302 48.490 1.00 81.69 1217 ALA A CA 1
ATOM 9085 C C . ALA A 1 1217 ? -32.405 2.996 47.904 1.00 81.69 1217 ALA A C 1
ATOM 9087 O O . ALA A 1 1217 ? -31.700 3.735 48.599 1.00 81.69 1217 ALA A O 1
ATOM 9088 N N . GLY A 1 1218 ? -32.211 2.826 46.597 1.00 81.81 1218 GLY A N 1
ATOM 9089 C CA . GLY A 1 1218 ? -31.114 3.385 45.816 1.00 81.81 1218 GLY A CA 1
ATOM 9090 C C . GLY A 1 1218 ? -29.854 2.520 45.768 1.00 81.81 1218 GLY A C 1
ATOM 9091 O O . GLY A 1 1218 ? -28.806 3.037 45.367 1.00 81.81 1218 GLY A O 1
ATOM 9092 N N . VAL A 1 1219 ? -29.919 1.251 46.169 1.00 85.81 1219 VAL A N 1
ATOM 9093 C CA . VAL A 1 1219 ? -28.788 0.316 46.197 1.00 85.81 1219 VAL A CA 1
ATOM 9094 C C . VAL A 1 1219 ? -29.187 -0.971 45.487 1.00 85.81 1219 VAL A C 1
ATOM 9096 O O . VAL A 1 1219 ? -30.245 -1.505 45.754 1.00 85.81 1219 VAL A O 1
ATOM 9099 N N . ILE A 1 1220 ? -28.315 -1.469 44.611 1.00 86.19 1220 ILE A N 1
ATOM 9100 C CA . ILE A 1 1220 ? -28.455 -2.778 43.964 1.00 86.19 1220 ILE A CA 1
ATOM 9101 C C . ILE A 1 1220 ? -27.211 -3.611 44.288 1.00 86.19 1220 ILE A C 1
ATOM 9103 O O . ILE A 1 1220 ? -26.097 -3.153 44.019 1.00 86.19 1220 ILE A O 1
ATOM 9107 N N . HIS A 1 1221 ? -27.383 -4.822 44.831 1.00 83.31 1221 HIS A N 1
ATOM 9108 C CA . HIS A 1 1221 ? -26.302 -5.796 45.076 1.00 83.31 1221 HIS A CA 1
ATOM 9109 C C . HIS A 1 1221 ? -26.609 -7.108 44.351 1.00 83.31 1221 HIS A C 1
ATOM 9111 O O . HIS A 1 1221 ? -27.286 -7.970 44.903 1.00 83.31 1221 HIS A O 1
ATOM 9117 N N . ASP A 1 1222 ? -26.071 -7.345 43.153 1.00 80.56 1222 ASP A N 1
ATOM 9118 C CA . ASP A 1 1222 ? -26.580 -8.448 42.337 1.00 80.56 1222 ASP A CA 1
ATOM 9119 C C . ASP A 1 1222 ? -25.533 -9.361 41.693 1.00 80.56 1222 ASP A C 1
ATOM 9121 O O . ASP A 1 1222 ? -24.920 -9.004 40.693 1.00 80.56 1222 ASP A O 1
ATOM 9125 N N . PRO A 1 1223 ? -25.388 -10.608 42.181 1.00 83.00 1223 PRO A N 1
ATOM 9126 C CA . PRO A 1 1223 ? -24.701 -11.659 41.447 1.00 83.00 1223 PRO A CA 1
ATOM 9127 C C . PRO A 1 1223 ? -25.560 -12.195 40.296 1.00 83.00 1223 PRO A C 1
ATOM 9129 O O . PRO A 1 1223 ? -26.680 -12.674 40.511 1.00 83.00 1223 PRO A O 1
ATOM 9132 N N . VAL A 1 1224 ? -25.007 -12.157 39.084 1.00 87.12 1224 VAL A N 1
ATOM 9133 C CA . VAL A 1 1224 ? -25.590 -12.745 37.870 1.00 87.12 1224 VAL A CA 1
ATOM 9134 C C . VAL A 1 1224 ? -24.623 -13.716 37.195 1.00 87.12 1224 VAL A C 1
ATOM 9136 O O . VAL A 1 1224 ? -23.402 -13.610 37.334 1.00 87.12 1224 VAL A O 1
ATOM 9139 N N . VAL A 1 1225 ? -25.167 -14.682 36.454 1.00 86.88 1225 VAL A N 1
ATOM 9140 C CA . VAL A 1 1225 ? -24.379 -15.680 35.724 1.00 86.88 1225 VAL A CA 1
ATOM 9141 C C . VAL A 1 1225 ? -25.019 -16.040 34.377 1.00 86.88 1225 VAL A C 1
ATOM 9143 O O . VAL A 1 1225 ? -26.218 -16.334 34.338 1.00 86.88 1225 VAL A O 1
ATOM 9146 N N . PRO A 1 1226 ? -24.259 -16.029 33.265 1.00 88.00 1226 PRO A N 1
ATOM 9147 C CA . PRO A 1 1226 ? -24.727 -16.560 31.990 1.00 88.00 1226 PRO A CA 1
ATOM 9148 C C . PRO A 1 1226 ? -24.675 -18.098 31.977 1.00 88.00 1226 PRO A C 1
ATOM 9150 O O . PRO A 1 1226 ? -23.762 -18.724 32.517 1.00 88.00 1226 PRO A O 1
ATOM 9153 N N . GLY A 1 1227 ? -25.659 -18.724 31.344 1.00 86.25 1227 GLY A N 1
ATOM 9154 C CA . GLY A 1 1227 ? -25.815 -20.172 31.264 1.00 86.25 1227 GLY A CA 1
ATOM 9155 C C . GLY A 1 1227 ? -26.647 -20.593 30.057 1.00 86.25 1227 GLY A C 1
ATOM 9156 O O . GLY A 1 1227 ? -26.907 -19.796 29.161 1.00 86.25 1227 GLY A O 1
ATOM 9157 N N . THR A 1 1228 ? -27.074 -21.847 30.045 1.00 84.69 1228 THR A N 1
ATOM 9158 C CA . THR A 1 1228 ? -28.027 -22.406 29.081 1.00 84.69 1228 THR A CA 1
ATOM 9159 C C . THR A 1 1228 ? -29.273 -22.894 29.810 1.00 84.69 1228 THR A C 1
ATOM 9161 O O . THR A 1 1228 ? -29.191 -23.321 30.967 1.00 84.69 1228 THR A O 1
ATOM 9164 N N . SER A 1 1229 ? -30.429 -22.837 29.150 1.00 72.88 1229 SER A N 1
ATOM 9165 C CA . SER A 1 1229 ? -31.660 -23.470 29.634 1.00 72.88 1229 SER A CA 1
ATOM 9166 C C . SER A 1 1229 ? -32.078 -24.598 28.705 1.00 72.88 1229 SER A C 1
ATOM 9168 O O . SER A 1 1229 ? -32.200 -24.395 27.500 1.00 72.88 1229 SER A O 1
ATOM 9170 N N . GLY A 1 1230 ? -32.278 -25.790 29.262 1.00 53.94 1230 GLY A N 1
ATOM 9171 C CA . GLY A 1 1230 ? -32.472 -27.011 28.494 1.00 53.94 1230 GLY A CA 1
ATOM 9172 C C . GLY A 1 1230 ? -33.701 -27.025 27.601 1.00 53.94 1230 GLY A C 1
ATOM 9173 O O . GLY A 1 1230 ? -34.833 -27.162 28.069 1.00 53.94 1230 GLY A O 1
ATOM 9174 N N . GLY A 1 1231 ? -33.461 -27.032 26.292 1.00 39.00 1231 GLY A N 1
ATOM 9175 C CA . GLY A 1 1231 ? -34.339 -27.679 25.329 1.00 39.00 1231 GLY A CA 1
ATOM 9176 C C . GLY A 1 1231 ? -34.214 -29.191 25.482 1.00 39.00 1231 GLY A C 1
ATOM 9177 O O . GLY A 1 1231 ? -33.493 -29.843 24.730 1.00 39.00 1231 GLY A O 1
ATOM 9178 N N . SER A 1 1232 ? -34.907 -29.768 26.466 1.00 31.88 1232 SER A N 1
ATOM 9179 C CA . SER A 1 1232 ? -35.165 -31.206 26.427 1.00 31.88 1232 SER A CA 1
ATOM 9180 C C . SER A 1 1232 ? -36.011 -31.483 25.187 1.00 31.88 1232 SER A C 1
ATOM 9182 O O . SER A 1 1232 ? -37.158 -31.053 25.070 1.00 31.88 1232 SER A O 1
ATOM 9184 N N . GLY A 1 1233 ? -35.404 -32.146 24.207 1.00 34.06 1233 GLY A N 1
ATOM 9185 C CA . GLY A 1 1233 ? -36.141 -32.791 23.141 1.00 34.06 1233 GLY A CA 1
ATOM 9186 C C . GLY A 1 1233 ? -36.990 -33.887 23.759 1.00 34.06 1233 GLY A C 1
ATOM 9187 O O . GLY A 1 1233 ? -36.512 -34.999 23.876 1.00 34.06 1233 GLY A O 1
ATOM 9188 N N . ASP A 1 1234 ? -38.196 -33.534 24.197 1.00 31.06 1234 ASP A N 1
ATOM 9189 C CA . ASP A 1 1234 ? -39.360 -34.399 24.340 1.00 31.06 1234 ASP A CA 1
ATOM 9190 C C . ASP A 1 1234 ? -40.596 -33.506 24.526 1.00 31.06 1234 ASP A C 1
ATOM 9192 O O . ASP A 1 1234 ? -40.630 -32.582 25.334 1.00 31.06 1234 ASP A O 1
ATOM 9196 N N . GLY A 1 1235 ? -41.601 -33.724 23.681 1.00 38.62 1235 GLY A N 1
ATOM 9197 C CA . GLY A 1 1235 ? -42.724 -32.812 23.516 1.00 38.62 1235 GLY A CA 1
ATOM 9198 C C . GLY A 1 1235 ? -43.646 -32.645 24.730 1.00 38.62 1235 GLY A C 1
ATOM 9199 O O . GLY A 1 1235 ? -43.736 -33.484 25.622 1.00 38.62 1235 GLY A O 1
ATOM 9200 N N . THR A 1 1236 ? -44.469 -31.597 24.601 1.00 41.69 1236 THR A N 1
ATOM 9201 C CA . THR A 1 1236 ? -45.672 -31.215 25.370 1.00 41.69 1236 THR A CA 1
ATOM 9202 C C . THR A 1 1236 ? -45.455 -30.272 26.560 1.00 41.69 1236 THR A C 1
ATOM 9204 O O . THR A 1 1236 ? -45.017 -30.667 27.631 1.00 41.69 1236 THR A O 1
ATOM 9207 N N . GLY A 1 1237 ? -45.859 -29.005 26.389 1.00 27.78 1237 GLY A N 1
ATOM 9208 C CA . GLY A 1 1237 ? -45.955 -28.053 27.498 1.00 27.78 1237 GLY A CA 1
ATOM 9209 C C . GLY A 1 1237 ? -46.148 -26.601 27.068 1.00 27.78 1237 GLY A C 1
ATOM 9210 O O . GLY A 1 1237 ? -45.246 -25.789 27.219 1.00 27.78 1237 GLY A O 1
ATOM 9211 N N . CYS A 1 1238 ? -47.322 -26.248 26.538 1.00 28.59 1238 CYS A N 1
ATOM 9212 C CA . CYS A 1 1238 ? -47.725 -24.846 26.428 1.00 28.59 1238 CYS A CA 1
ATOM 9213 C C . CYS A 1 1238 ? -47.816 -24.223 27.832 1.00 28.59 1238 CYS A C 1
ATOM 9215 O O . CYS A 1 1238 ? -48.615 -24.690 28.645 1.00 28.59 1238 CYS A O 1
ATOM 9217 N N . VAL A 1 1239 ? -47.088 -23.135 28.090 1.00 27.92 1239 VAL A N 1
ATOM 9218 C CA . VAL A 1 1239 ? -47.400 -22.207 29.186 1.00 27.92 1239 VAL A CA 1
ATOM 9219 C C . VAL A 1 1239 ? -47.868 -20.892 28.569 1.00 27.92 1239 VAL A C 1
ATOM 9221 O O . VAL A 1 1239 ? -47.164 -20.252 27.794 1.00 27.92 1239 VAL A O 1
ATOM 9224 N N . LEU A 1 1240 ? -49.120 -20.549 28.869 1.00 26.25 1240 LEU A N 1
ATOM 9225 C CA . LEU A 1 1240 ? -49.829 -19.360 28.407 1.00 26.25 1240 LEU A CA 1
ATOM 9226 C C . LEU A 1 1240 ? -49.335 -18.116 29.160 1.00 26.25 1240 LEU A C 1
ATOM 9228 O O . LEU A 1 1240 ? -49.389 -18.082 30.388 1.00 26.25 1240 LEU A O 1
ATOM 9232 N N . ASN A 1 1241 ? -48.946 -17.072 28.426 1.00 30.56 1241 ASN A N 1
ATOM 9233 C CA . ASN A 1 1241 ? -48.827 -15.711 28.953 1.00 30.56 1241 ASN A CA 1
ATOM 9234 C C . ASN A 1 1241 ? -50.242 -15.083 29.073 1.00 30.56 1241 ASN A C 1
ATOM 9236 O O . ASN A 1 1241 ? -50.937 -15.005 28.056 1.00 30.56 1241 ASN A O 1
ATOM 9240 N N . PRO A 1 1242 ? -50.695 -14.611 30.255 1.00 32.47 1242 PRO A N 1
ATOM 9241 C CA . PRO A 1 1242 ? -52.046 -14.074 30.443 1.00 32.47 1242 PRO A CA 1
ATOM 9242 C C . PRO A 1 1242 ? -52.301 -12.652 29.905 1.00 32.47 1242 PRO A C 1
ATOM 9244 O O . PRO A 1 1242 ? -53.395 -12.137 30.137 1.00 32.47 1242 PRO A O 1
ATOM 9247 N N . GLN A 1 1243 ? -51.352 -11.983 29.232 1.00 34.47 1243 GLN A N 1
ATOM 9248 C CA . GLN A 1 1243 ? -51.516 -10.562 28.858 1.00 34.47 1243 GLN A CA 1
ATOM 9249 C C . GLN A 1 1243 ? -51.361 -10.184 27.373 1.00 34.47 1243 GLN A C 1
ATOM 9251 O O . GLN A 1 1243 ? -51.483 -9.006 27.040 1.00 34.47 1243 GLN A O 1
ATOM 9256 N N . ALA A 1 1244 ? -51.206 -11.128 26.442 1.00 32.41 1244 ALA A N 1
ATOM 9257 C CA . ALA A 1 1244 ? -51.202 -10.789 25.013 1.00 32.41 1244 ALA A CA 1
ATOM 9258 C C . ALA A 1 1244 ? -52.629 -10.788 24.428 1.00 32.41 1244 ALA A C 1
ATOM 9260 O O . ALA A 1 1244 ? -53.301 -11.815 24.351 1.00 32.41 1244 ALA A O 1
ATOM 9261 N N . GLY A 1 1245 ? -53.108 -9.605 24.036 1.00 31.11 1245 GLY A N 1
ATOM 9262 C CA . GLY A 1 1245 ? -54.442 -9.382 23.483 1.00 31.11 1245 GLY A CA 1
ATOM 9263 C C . GLY A 1 1245 ? -54.722 -10.148 22.184 1.00 31.11 1245 GLY A C 1
ATOM 9264 O O . GLY A 1 1245 ? -53.910 -10.198 21.264 1.00 31.11 1245 GLY A O 1
ATOM 9265 N N . PHE A 1 1246 ? -55.932 -10.705 22.118 1.00 35.91 1246 PHE A N 1
ATOM 9266 C CA . PHE A 1 1246 ? -56.542 -11.377 20.973 1.00 35.91 1246 PHE A CA 1
ATOM 9267 C C . PHE A 1 1246 ? -56.490 -10.549 19.683 1.00 35.91 1246 PHE A C 1
ATOM 9269 O O . PHE A 1 1246 ? -57.161 -9.523 19.596 1.00 35.91 1246 PHE A O 1
ATOM 9276 N N . SER A 1 1247 ? -55.812 -11.056 18.648 1.00 40.22 1247 SER A N 1
ATOM 9277 C CA . SER A 1 1247 ? -56.200 -10.910 17.234 1.00 40.22 1247 SER A CA 1
ATOM 9278 C C . SER A 1 1247 ? -55.085 -11.436 16.329 1.00 40.22 1247 SER A C 1
ATOM 9280 O O . SER A 1 1247 ? -54.083 -10.746 16.182 1.00 40.22 1247 SER A O 1
ATOM 9282 N N . MET A 1 1248 ? -55.294 -12.606 15.702 1.00 37.75 1248 MET A N 1
ATOM 9283 C CA . MET A 1 1248 ? -54.852 -12.973 14.330 1.00 37.75 1248 MET A CA 1
ATOM 9284 C C . MET A 1 1248 ? -54.886 -14.490 14.040 1.00 37.75 1248 MET A C 1
ATOM 9286 O O . MET A 1 1248 ? -54.522 -14.897 12.946 1.00 37.75 1248 MET A O 1
ATOM 9290 N N . GLU A 1 1249 ? -55.401 -15.341 14.935 1.00 35.66 1249 GLU A N 1
ATOM 9291 C CA . GLU A 1 1249 ? -55.463 -16.802 14.682 1.00 35.66 1249 GLU A CA 1
ATOM 9292 C C . GLU A 1 1249 ? -56.870 -17.353 14.386 1.00 35.66 1249 GLU A C 1
ATOM 9294 O O . GLU A 1 1249 ? -57.030 -18.503 13.984 1.00 35.66 1249 GLU A O 1
ATOM 9299 N N . LEU A 1 1250 ? -57.909 -16.513 14.442 1.00 39.12 1250 LEU A N 1
ATOM 9300 C CA . LEU A 1 1250 ? -59.278 -16.893 14.050 1.00 39.12 1250 LEU A CA 1
ATOM 9301 C C . LEU A 1 1250 ? -59.584 -16.708 12.551 1.00 39.12 1250 LEU A C 1
ATOM 9303 O O . LEU A 1 1250 ? -60.607 -17.192 12.071 1.00 39.12 1250 LEU A O 1
ATOM 9307 N N . CYS A 1 1251 ? -58.690 -16.080 11.781 1.00 38.88 1251 CYS A N 1
ATOM 9308 C CA . CYS A 1 1251 ? -58.872 -15.899 10.334 1.00 38.88 1251 CYS A CA 1
ATOM 9309 C C . CYS A 1 1251 ? -58.400 -17.112 9.509 1.00 38.88 1251 CYS A C 1
ATOM 9311 O O . CYS A 1 1251 ? -58.926 -17.354 8.423 1.00 38.88 1251 CYS A O 1
ATOM 9313 N N . ALA A 1 1252 ? -57.467 -17.918 10.028 1.00 42.00 1252 ALA A N 1
ATOM 9314 C CA . ALA A 1 1252 ? -56.932 -19.086 9.320 1.00 42.00 1252 ALA A CA 1
ATOM 9315 C C . ALA A 1 1252 ? -57.866 -20.312 9.380 1.00 42.00 1252 ALA A C 1
ATOM 9317 O O . ALA A 1 1252 ? -57.929 -21.100 8.436 1.00 42.00 1252 ALA A O 1
ATOM 9318 N N . LEU A 1 1253 ? -58.680 -20.432 10.435 1.00 40.44 1253 LEU A N 1
ATOM 9319 C CA . LEU A 1 1253 ? -59.667 -21.512 10.576 1.00 40.44 1253 LEU A CA 1
ATOM 9320 C C . LEU A 1 1253 ? -60.914 -21.326 9.692 1.00 40.44 1253 LEU A C 1
ATOM 9322 O O . LEU A 1 1253 ? -61.587 -22.304 9.368 1.00 40.44 1253 LEU A O 1
ATOM 9326 N N . PHE A 1 1254 ? -61.192 -20.106 9.220 1.00 42.22 1254 PHE A N 1
ATOM 9327 C CA . PHE A 1 1254 ? -62.313 -19.841 8.309 1.00 42.22 1254 PHE A CA 1
ATOM 9328 C C . PHE A 1 1254 ? -62.004 -20.229 6.849 1.00 42.22 1254 PHE A C 1
ATOM 9330 O O . PHE A 1 1254 ? -62.909 -20.589 6.096 1.00 42.22 1254 PHE A O 1
ATOM 9337 N N . VAL A 1 1255 ? -60.726 -20.228 6.451 1.00 47.94 1255 VAL A N 1
ATOM 9338 C CA . VAL A 1 1255 ? -60.290 -20.543 5.075 1.00 47.94 1255 VAL A CA 1
ATOM 9339 C C . VAL A 1 1255 ? -60.157 -22.055 4.846 1.00 47.94 1255 VAL A C 1
ATOM 9341 O O . VAL A 1 1255 ? -60.514 -22.551 3.778 1.00 47.94 1255 VAL A O 1
ATOM 9344 N N . VAL A 1 1256 ? -59.761 -22.819 5.870 1.00 48.03 1256 VAL A N 1
ATOM 9345 C CA . VAL A 1 1256 ? -59.698 -24.294 5.804 1.00 48.03 1256 VAL A CA 1
ATOM 9346 C C . VAL A 1 1256 ? -61.104 -24.921 5.804 1.00 48.03 1256 VAL A C 1
ATOM 9348 O O . VAL A 1 1256 ? -61.343 -25.913 5.116 1.00 48.03 1256 VAL A O 1
ATOM 9351 N N . GLY A 1 1257 ? -62.077 -24.295 6.479 1.00 46.22 1257 GLY A N 1
ATOM 9352 C CA . GLY A 1 1257 ? -63.484 -24.718 6.454 1.00 46.22 1257 GLY A CA 1
ATOM 9353 C C . GLY A 1 1257 ? -64.196 -24.476 5.114 1.00 46.22 1257 GLY A C 1
ATOM 9354 O O . GLY A 1 1257 ? -65.040 -25.277 4.715 1.00 46.22 1257 GLY A O 1
ATOM 9355 N N . LEU A 1 1258 ? -63.833 -23.418 4.377 1.00 42.97 1258 LEU A N 1
ATOM 9356 C CA . LEU A 1 1258 ? -64.440 -23.076 3.080 1.00 42.97 1258 LEU A CA 1
ATOM 9357 C C . LEU A 1 1258 ? -63.889 -23.908 1.907 1.00 42.97 1258 LEU A C 1
ATOM 9359 O O . LEU A 1 1258 ? -64.624 -24.175 0.957 1.00 42.97 1258 LEU A O 1
ATOM 9363 N N . LEU A 1 1259 ? -62.650 -24.405 1.996 1.00 46.34 1259 LEU A N 1
ATOM 9364 C CA . LEU A 1 1259 ? -62.066 -25.306 0.989 1.00 46.34 1259 LEU A CA 1
ATOM 9365 C C . LEU A 1 1259 ? -62.535 -26.768 1.136 1.00 46.34 1259 LEU A C 1
ATOM 9367 O O . LEU A 1 1259 ? -62.555 -27.506 0.153 1.00 46.34 1259 LEU A O 1
ATOM 9371 N N . GLY A 1 1260 ? -63.009 -27.173 2.320 1.00 43.72 1260 GLY A N 1
ATOM 9372 C CA . GLY A 1 1260 ? -63.608 -28.496 2.550 1.00 43.72 1260 GLY A CA 1
ATOM 9373 C C . GLY A 1 1260 ? -65.052 -28.652 2.043 1.00 43.72 1260 GLY A C 1
ATOM 9374 O O . GLY A 1 1260 ? -65.509 -29.775 1.826 1.00 43.72 1260 GLY A O 1
ATOM 9375 N N . ILE A 1 1261 ? -65.775 -27.548 1.815 1.00 49.34 1261 ILE A N 1
ATOM 9376 C CA . ILE A 1 1261 ? -67.199 -27.566 1.421 1.00 49.34 1261 ILE A CA 1
ATOM 9377 C C . ILE A 1 1261 ? -67.390 -27.587 -0.110 1.00 49.34 1261 ILE A C 1
ATOM 9379 O O . ILE A 1 1261 ? -68.434 -28.028 -0.589 1.00 49.34 1261 ILE A O 1
ATOM 9383 N N . CYS A 1 1262 ? -66.364 -27.252 -0.899 1.00 42.22 1262 CYS A N 1
ATOM 9384 C CA . CYS A 1 1262 ? -66.422 -27.321 -2.368 1.00 42.22 1262 CYS A CA 1
ATOM 9385 C C . CYS A 1 1262 ? -65.956 -28.663 -2.976 1.00 42.22 1262 CYS A C 1
ATOM 9387 O O . CYS A 1 1262 ? -66.055 -28.838 -4.187 1.00 42.22 1262 CYS A O 1
ATOM 9389 N N . ALA A 1 1263 ? -65.512 -29.639 -2.171 1.00 44.34 1263 ALA A N 1
ATOM 9390 C CA . ALA A 1 1263 ? -64.972 -30.923 -2.651 1.00 44.34 1263 ALA A CA 1
ATOM 9391 C C . ALA A 1 1263 ? -65.734 -32.169 -2.148 1.00 44.34 1263 ALA A C 1
ATOM 9393 O O . ALA A 1 1263 ? -65.160 -33.241 -1.965 1.00 44.34 1263 ALA A O 1
ATOM 9394 N N . ARG A 1 1264 ? -67.056 -32.071 -1.951 1.00 53.81 1264 ARG A N 1
ATOM 9395 C CA . ARG A 1 1264 ? -67.929 -33.245 -1.753 1.00 53.81 1264 ARG A CA 1
ATOM 9396 C C . ARG A 1 1264 ? -69.134 -33.198 -2.688 1.00 53.81 1264 ARG A C 1
ATOM 9398 O O . ARG A 1 1264 ? -70.244 -32.911 -2.257 1.00 53.81 1264 ARG A O 1
ATOM 9405 N N . ARG A 1 1265 ? -68.900 -33.491 -3.973 1.00 36.94 1265 ARG A N 1
ATOM 9406 C CA . ARG A 1 1265 ? -69.855 -34.083 -4.938 1.00 36.94 1265 ARG A CA 1
ATOM 9407 C C . ARG A 1 1265 ? -69.225 -34.100 -6.333 1.00 36.94 1265 ARG A C 1
ATOM 9409 O O . ARG A 1 1265 ? -69.251 -33.087 -7.010 1.00 36.94 1265 ARG A O 1
ATOM 9416 N N . VAL A 1 1266 ? -68.675 -35.242 -6.743 1.00 34.09 1266 VAL A N 1
ATOM 9417 C CA . VAL A 1 1266 ? -69.147 -36.069 -7.874 1.00 34.09 1266 VAL A CA 1
ATOM 9418 C C . VAL A 1 1266 ? -68.335 -37.377 -7.862 1.00 34.09 1266 VAL A C 1
ATOM 9420 O O . VAL A 1 1266 ? -67.119 -37.366 -7.982 1.00 34.09 1266 VAL A O 1
ATOM 9423 N N . SER A 1 1267 ? -69.072 -38.472 -7.638 1.00 36.94 1267 SER A N 1
ATOM 9424 C CA . SER A 1 1267 ? -68.825 -39.898 -7.938 1.00 36.94 1267 SER A CA 1
ATOM 9425 C C . SER A 1 1267 ? -67.601 -40.233 -8.810 1.00 36.94 1267 SER A C 1
ATOM 9427 O O . SER A 1 1267 ? -67.468 -39.661 -9.888 1.00 36.94 1267 SER A O 1
ATOM 9429 N N . ARG A 1 1268 ? -66.760 -41.216 -8.485 1.00 34.47 1268 ARG A N 1
ATOM 9430 C CA . ARG A 1 1268 ? -67.044 -42.634 -8.204 1.00 34.47 1268 ARG A CA 1
ATOM 9431 C C . ARG A 1 1268 ? -65.868 -43.262 -7.465 1.00 34.47 1268 ARG A C 1
ATOM 9433 O O . ARG A 1 1268 ? -64.733 -42.829 -7.753 1.00 34.47 1268 ARG A O 1
#